Protein 5Y9S (pdb70)

Sequence (1133 aa):
MNNPLEFKWLEDFLSLMELGNFSAAAKARFVTQSAFSRRIQALEVWIGVPLFDRTSYPITLTEHGQKFVPYAENLLNQVKVTKEDFAQASLKTDHTVRIVCLHTLAVNLLPKLFLQSAEALSHLNLSVTPSVLGIDAHFQMLEDHSTDLLFTYNILEDKLEKCVIHSEKVVPVVAPRLLIPYLSYSEHTFLSKVVEPVLLKPVFETTLSESLVKMAIGGAGVAWVPMHVIEEELAQHRLVIAFEEQKEWQIPIDILCYRSTTNHRAAVDQFWQEIDKNPLEFKWLEDFLSLMELGNFSAAAKARFVTQSAFSRRIQALEVWIGVPLFDRTSYPITLTEHGQKFVPYAENLLNQVKVTKEDFAQASLKTDHTVRIVCAVNLLPKLFLQSAEALSHLNLSVTPSVLGIDAHFQMLEDHSTDLLFTYNDKLEKCVIHSEKVVPVVAPRLLEQTIPYLSYSEHTFLSKVVEPVLKTLKPVFETTLSESLVKMAIGGAGVAWVPMHVIEEELAQHRLVIAFEEQKEWQIPIDILCYRSTTNHRAAVDQFWQEIDMNNPLEFKWLEDFLSLMELGNFSAAAKARFVTQSAFSRRIQALEVWIGVPLFDRTSYPITLTEHGQKFVPYAENLLNQVKVTKEDFAQASLKTDHTVRIVCLHTLAVNLLPKLFLQSAEALSHLNLSVTPSVLGIDAHFQMLEDHSTDLLFTYNISAMRPSLSLEDKLEKCVIHSEKVVPVVAPRLLTIPYLSYSEHTFLSKVVEPVLKTLPLTLKPVFETTLSESLVKMAIGGAGVAWVPMHVIEEELAQHRLVIAFEEQKEWQIPIDILCYRSTTNHRAAVDQFWQEIDNPLEFKWLEDFLSLMELGNFSAAAKARFVTQSAFSRRIQALEVWIGVPLFDRTSYPITLTEHGQKFVPYAENLLNQVKVTKEDFAQASLKTDHTVRIVCLHTLAVNLLPKLFLQSAEALSHLNLSVTPSVLGIDAHFQMLEDHSTDLLFTYNISAMRPSLSLEDKLEKCVIHSEKVVPVVAPRLLESLQTIPYLSYSEHTFLSKVVEPVLKTLPLTLKPVFETTLSESLVKMAIGGAGVAWVPMHVIEEELAQHRLVIAFEEQKEWQIPIDILCYRSTTNHRAAVDQFWQEID

B-factor: mean 38.76, std 18.93, range [8.41, 112.82]

Structure (mmCIF, N/CA/C/O backbone):
data_5Y9S
#
_entry.id   5Y9S
#
_cell.length_a   113.669
_cell.length_b   221.895
_cell.length_c   57.875
_cell.angle_alpha   90.00
_cell.angle_beta   90.00
_cell.angle_gamma   90.00
#
_symmetry.space_group_name_H-M   'P 21 21 2'
#
loop_
_entity.id
_entity.type
_entity.pdbx_description
1 polymer VV2_1132
2 non-polymer 'BROMIDE ION'
3 water water
#
loop_
_atom_site.group_PDB
_atom_site.id
_atom_site.type_symbol
_atom_site.label_atom_id
_atom_site.label_alt_id
_atom_site.label_comp_id
_atom_site.label_asym_id
_atom_site.label_entity_id
_atom_site.label_seq_id
_atom_site.pdbx_PDB_ins_code
_atom_site.Cartn_x
_atom_site.Cartn_y
_atom_site.Cartn_z
_atom_site.occupancy
_atom_site.B_iso_or_equiv
_atom_site.auth_seq_id
_atom_site.auth_comp_id
_atom_site.auth_asym_id
_atom_site.auth_atom_id
_atom_site.pdbx_PDB_model_num
ATOM 1 N N . MET A 1 5 ? 26.709 51.666 14.094 1.00 46.39 1 MET A N 1
ATOM 2 C CA . MET A 1 5 ? 28.072 51.569 13.572 1.00 66.09 1 MET A CA 1
ATOM 3 C C . MET A 1 5 ? 28.244 52.421 12.321 1.00 72.61 1 MET A C 1
ATOM 4 O O . MET A 1 5 ? 28.149 51.943 11.188 1.00 70.85 1 MET A O 1
ATOM 9 N N . ASN A 1 6 ? 28.571 53.684 12.564 1.00 68.23 2 ASN A N 1
ATOM 10 C CA . ASN A 1 6 ? 28.429 54.728 11.565 1.00 71.96 2 ASN A CA 1
ATOM 11 C C . ASN A 1 6 ? 29.702 54.986 10.763 1.00 61.87 2 ASN A C 1
ATOM 12 O O . ASN A 1 6 ? 29.653 55.013 9.529 1.00 61.26 2 ASN A O 1
ATOM 17 N N . ASN A 1 7 ? 30.839 55.182 11.440 1.00 59.09 3 ASN A N 1
ATOM 18 C CA . ASN A 1 7 ? 31.993 55.883 10.865 1.00 49.49 3 ASN A CA 1
ATOM 19 C C . ASN A 1 7 ? 33.310 55.180 11.226 1.00 32.29 3 ASN A C 1
ATOM 20 O O . ASN A 1 7 ? 34.141 55.708 11.970 1.00 21.90 3 ASN A O 1
ATOM 25 N N . PRO A 1 8 ? 33.532 53.979 10.709 1.00 25.05 4 PRO A N 1
ATOM 26 C CA . PRO A 1 8 ? 34.711 53.222 11.124 1.00 16.50 4 PRO A CA 1
ATOM 27 C C . PRO A 1 8 ? 35.990 53.786 10.524 1.00 21.81 4 PRO A C 1
ATOM 28 O O . PRO A 1 8 ? 36.011 54.326 9.415 1.00 28.51 4 PRO A O 1
ATOM 32 N N . LEU A 1 9 ? 37.064 53.677 11.289 1.00 11.42 5 LEU A N 1
ATOM 33 C CA . LEU A 1 9 ? 38.390 53.805 10.706 1.00 16.69 5 LEU A CA 1
ATOM 34 C C . LEU A 1 9 ? 38.627 52.649 9.742 1.00 20.55 5 LEU A C 1
ATOM 35 O O . LEU A 1 9 ? 38.329 51.494 10.053 1.00 25.03 5 LEU A O 1
ATOM 40 N N . GLU A 1 10 ? 39.148 52.951 8.566 1.00 13.67 6 GLU A N 1
ATOM 41 C CA . GLU A 1 10 ? 39.439 51.914 7.596 1.00 9.53 6 GLU A CA 1
ATOM 42 C C . GLU A 1 10 ? 40.947 51.765 7.486 1.00 13.99 6 GLU A C 1
ATOM 43 O O . GLU A 1 10 ? 41.655 52.734 7.191 1.00 19.35 6 GLU A O 1
ATOM 49 N N . PHE A 1 11 ? 41.416 50.546 7.752 1.00 17.67 7 PHE A N 1
ATOM 50 C CA . PHE A 1 11 ? 42.834 50.219 7.795 1.00 13.08 7 PHE A CA 1
ATOM 51 C C . PHE A 1 11 ? 43.579 50.777 6.592 1.00 15.45 7 PHE A C 1
ATOM 52 O O . PHE A 1 11 ? 44.671 51.334 6.737 1.00 15.47 7 PHE A O 1
ATOM 60 N N . LYS A 1 12 ? 42.984 50.689 5.401 1.00 10.34 8 LYS A N 1
ATOM 61 C CA . LYS A 1 12 ? 43.716 51.021 4.177 1.00 14.30 8 LYS A CA 1
ATOM 62 C C . LYS A 1 12 ? 44.026 52.512 4.072 1.00 20.81 8 LYS A C 1
ATOM 63 O O . LYS A 1 12 ? 44.919 52.904 3.302 1.00 12.89 8 LYS A O 1
ATOM 69 N N . TRP A 1 13 ? 43.280 53.348 4.798 1.00 17.53 9 TRP A N 1
ATOM 70 C CA . TRP A 1 13 ? 43.571 54.771 4.835 1.00 12.66 9 TRP A CA 1
ATOM 71 C C . TRP A 1 13 ? 44.945 55.025 5.423 1.00 22.86 9 TRP A C 1
ATOM 72 O O . TRP A 1 13 ? 45.606 56.007 5.067 1.00 10.35 9 TRP A O 1
ATOM 83 N N . LEU A 1 14 ? 45.371 54.174 6.358 1.00 9.55 10 LEU A N 1
ATOM 84 C CA . LEU A 1 14 ? 46.683 54.368 6.960 1.00 16.01 10 LEU A CA 1
ATOM 85 C C . LEU A 1 14 ? 47.787 54.215 5.924 1.00 10.18 10 LEU A C 1
ATOM 86 O O . LEU A 1 14 ? 48.739 55.003 5.899 1.00 17.14 10 LEU A O 1
ATOM 91 N N . GLU A 1 15 ? 47.660 53.230 5.041 1.00 10.16 11 GLU A N 1
ATOM 92 C CA . GLU A 1 15 ? 48.639 53.092 3.981 1.00 10.48 11 GLU A CA 1
ATOM 93 C C . GLU A 1 15 ? 48.489 54.202 2.951 1.00 20.27 11 GLU A C 1
ATOM 94 O O . GLU A 1 15 ? 49.491 54.657 2.395 1.00 10.75 11 GLU A O 1
ATOM 100 N N . ASP A 1 16 ? 47.251 54.657 2.686 1.00 10.04 12 ASP A N 1
ATOM 101 C CA . ASP A 1 16 ? 47.068 55.799 1.794 1.00 14.45 12 ASP A CA 1
ATOM 102 C C . ASP A 1 16 ? 47.799 57.027 2.340 1.00 13.21 12 ASP A C 1
ATOM 103 O O . ASP A 1 16 ? 48.469 57.743 1.595 1.00 11.83 12 ASP A O 1
ATOM 108 N N . PHE A 1 17 ? 47.669 57.276 3.647 1.00 10.13 13 PHE A N 1
ATOM 109 C CA . PHE A 1 17 ? 48.355 58.392 4.294 1.00 15.30 13 PHE A CA 1
ATOM 110 C C . PHE A 1 17 ? 49.874 58.307 4.098 1.00 21.39 13 PHE A C 1
ATOM 111 O O . PHE A 1 17 ? 50.500 59.231 3.562 1.00 20.57 13 PHE A O 1
ATOM 119 N N . LEU A 1 18 ? 50.488 57.199 4.530 1.00 11.00 14 LEU A N 1
ATOM 120 C CA . LEU A 1 18 ? 51.944 57.069 4.427 1.00 11.53 14 LEU A CA 1
ATOM 121 C C . LEU A 1 18 ? 52.407 57.196 2.989 1.00 20.05 14 LEU A C 1
ATOM 122 O O . LEU A 1 18 ? 53.490 57.728 2.727 1.00 12.20 14 LEU A O 1
ATOM 127 N N . SER A 1 19 ? 51.585 56.747 2.037 1.00 19.25 15 SER A N 1
ATOM 128 C CA . SER A 1 19 ? 52.019 56.791 0.648 1.00 16.15 15 SER A CA 1
ATOM 129 C C . SER A 1 19 ? 51.952 58.216 0.094 1.00 15.85 15 SER A C 1
ATOM 130 O O . SER A 1 19 ? 52.864 58.650 -0.614 1.00 12.24 15 SER A O 1
ATOM 133 N N . LEU A 1 20 ? 50.876 58.956 0.381 1.00 11.38 16 LEU A N 1
ATOM 134 C CA . LEU A 1 20 ? 50.846 60.354 -0.043 1.00 11.47 16 LEU A CA 1
ATOM 135 C C . LEU A 1 20 ? 51.924 61.157 0.677 1.00 19.46 16 LEU A C 1
ATOM 136 O O . LEU A 1 20 ? 52.483 62.102 0.119 1.00 21.75 16 LEU A O 1
ATOM 141 N N . MET A 1 21 ? 52.174 60.833 1.942 1.00 14.46 17 MET A N 1
ATOM 142 C CA . MET A 1 21 ? 53.237 61.475 2.699 1.00 12.36 17 MET A CA 1
ATOM 143 C C . MET A 1 21 ? 54.571 61.407 1.977 1.00 17.46 17 MET A C 1
ATOM 144 O O . MET A 1 21 ? 55.300 62.392 1.906 1.00 13.20 17 MET A O 1
ATOM 149 N N . GLU A 1 22 ? 54.953 60.228 1.519 1.00 12.95 18 GLU A N 1
ATOM 150 C CA . GLU A 1 22 ? 56.301 60.107 1.009 1.00 15.94 18 GLU A CA 1
ATOM 151 C C . GLU A 1 22 ? 56.422 60.529 -0.437 1.00 23.63 18 GLU A C 1
ATOM 152 O O . GLU A 1 22 ? 57.527 60.910 -0.855 1.00 18.83 18 GLU A O 1
ATOM 158 N 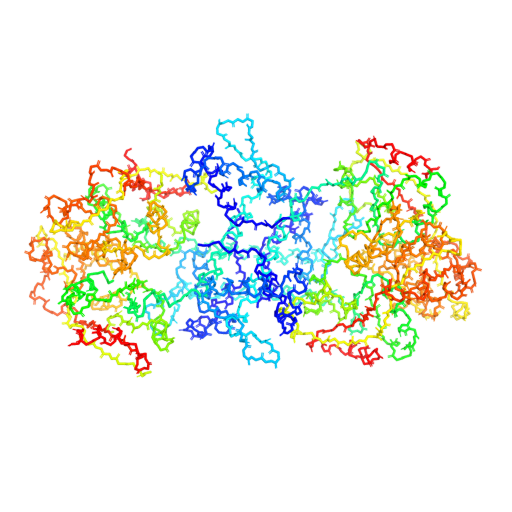N . LEU A 1 23 ? 55.333 60.454 -1.215 1.00 13.43 19 LEU A N 1
ATOM 159 C CA . LEU A 1 23 ? 55.426 60.825 -2.614 1.00 19.03 19 LEU A CA 1
ATOM 160 C C . LEU A 1 23 ? 54.976 62.255 -2.894 1.00 16.12 19 LEU A C 1
ATOM 161 O O . LEU A 1 23 ? 55.376 62.801 -3.930 1.00 14.78 19 LEU A O 1
ATOM 166 N N . GLY A 1 24 ? 54.169 62.850 -2.013 1.00 13.17 20 GLY A N 1
ATOM 167 C CA . GLY A 1 24 ? 53.711 64.232 -2.172 1.00 17.80 20 GLY A CA 1
ATOM 168 C C . GLY A 1 24 ? 53.040 64.552 -3.494 1.00 21.59 20 GLY A C 1
ATOM 169 O O . GLY A 1 24 ? 53.135 65.680 -3.989 1.00 17.23 20 GLY A O 1
ATOM 170 N N . ASN A 1 25 ? 52.338 63.586 -4.072 1.00 26.97 21 ASN A N 1
ATOM 171 C CA . ASN A 1 25 ? 51.666 63.779 -5.355 1.00 21.04 21 ASN A CA 1
ATOM 172 C C . ASN A 1 25 ? 50.467 62.841 -5.392 1.00 16.68 21 ASN A C 1
ATOM 173 O O . ASN A 1 25 ? 50.638 61.630 -5.199 1.00 12.49 21 ASN A O 1
ATOM 178 N N . PHE A 1 26 ? 49.264 63.378 -5.612 1.00 12.08 22 PHE A N 1
ATOM 179 C CA . PHE A 1 26 ? 48.075 62.521 -5.548 1.00 11.62 22 PHE A CA 1
ATOM 180 C C . PHE A 1 26 ? 48.155 61.406 -6.583 1.00 18.10 22 PHE A C 1
ATOM 181 O O . PHE A 1 26 ? 47.957 60.226 -6.265 1.00 15.93 22 PHE A O 1
ATOM 189 N N . SER A 1 27 ? 48.507 61.759 -7.816 1.00 12.23 23 SER A N 1
ATOM 190 C CA . SER A 1 27 ? 48.530 60.781 -8.895 1.00 19.51 23 SER A CA 1
ATOM 191 C C . SER A 1 27 ? 49.516 59.654 -8.617 1.00 18.63 23 SER A C 1
ATOM 192 O O . SER A 1 27 ? 49.221 58.486 -8.886 1.00 22.08 23 SER A O 1
ATOM 195 N N . ALA A 1 28 ? 50.705 59.985 -8.098 1.00 12.97 24 ALA A N 1
ATOM 196 C CA . ALA A 1 28 ? 51.696 58.952 -7.830 1.00 15.98 24 ALA A CA 1
ATOM 197 C C . ALA A 1 28 ? 51.282 58.078 -6.645 1.00 13.43 24 ALA A C 1
ATOM 198 O O . ALA A 1 28 ? 51.419 56.855 -6.703 1.00 16.06 24 ALA A O 1
ATOM 200 N N . ALA A 1 29 ? 50.820 58.692 -5.549 1.00 12.31 25 ALA A N 1
ATOM 201 C CA . ALA A 1 29 ? 50.303 57.920 -4.427 1.00 16.35 25 ALA A CA 1
ATOM 202 C C . ALA A 1 29 ? 49.207 56.960 -4.876 1.00 19.02 25 ALA A C 1
ATOM 203 O O . ALA A 1 29 ? 49.214 55.784 -4.498 1.00 14.50 25 ALA A O 1
ATOM 205 N N . ALA A 1 30 ? 48.267 57.442 -5.706 1.00 21.69 26 ALA A N 1
ATOM 206 C CA . ALA A 1 30 ? 47.209 56.579 -6.226 1.00 16.39 26 ALA A CA 1
ATOM 207 C C . ALA A 1 30 ? 47.780 55.392 -6.991 1.00 11.77 26 ALA A C 1
ATOM 208 O O . ALA A 1 30 ? 47.340 54.261 -6.799 1.00 11.67 26 ALA A O 1
ATOM 210 N N . LYS A 1 31 ? 48.738 55.632 -7.896 1.00 30.15 27 LYS A N 1
ATOM 211 C CA . LYS A 1 31 ? 49.353 54.511 -8.614 1.00 12.63 27 LYS A CA 1
ATOM 212 C C . LYS A 1 31 ? 49.997 53.539 -7.636 1.00 25.59 27 LYS A C 1
ATOM 213 O O . LYS A 1 31 ? 49.862 52.318 -7.780 1.00 20.49 27 LYS A O 1
ATOM 219 N N . ALA A 1 32 ? 50.667 54.063 -6.605 1.00 20.91 28 ALA A N 1
ATOM 220 C CA . ALA A 1 32 ? 51.299 53.179 -5.637 1.00 22.45 28 ALA A CA 1
ATOM 221 C C . ALA A 1 32 ? 50.267 52.380 -4.858 1.00 20.06 28 ALA A C 1
ATOM 222 O O . ALA A 1 32 ? 50.570 51.292 -4.371 1.00 18.86 28 ALA A O 1
ATOM 224 N N . ARG A 1 33 ? 49.046 52.879 -4.752 1.00 13.94 29 ARG A N 1
ATOM 225 C CA . ARG A 1 33 ? 48.024 52.190 -3.993 1.00 21.42 29 ARG A CA 1
ATOM 226 C C . ARG A 1 33 ? 47.077 51.399 -4.906 1.00 18.48 29 ARG A C 1
ATOM 227 O O . ARG A 1 33 ? 46.053 50.908 -4.436 1.00 13.60 29 ARG A O 1
ATOM 235 N N . PHE A 1 34 ? 47.386 51.297 -6.206 1.00 12.77 30 PHE A N 1
ATOM 236 C CA . PHE A 1 34 ? 46.635 50.469 -7.155 1.00 16.57 30 PHE A CA 1
ATOM 237 C C . PHE A 1 34 ? 45.191 50.875 -7.258 1.00 19.54 30 PHE A C 1
ATOM 238 O O . PHE A 1 34 ? 44.347 50.031 -7.557 1.00 19.64 30 PHE A O 1
ATOM 246 N N . VAL A 1 35 ? 44.893 52.143 -6.963 1.00 16.86 31 VAL A N 1
ATOM 247 C CA . VAL A 1 35 ? 43.549 52.678 -7.119 1.00 12.46 31 VAL A CA 1
ATOM 248 C C . VAL A 1 35 ? 43.584 53.817 -8.131 1.00 13.18 31 VAL A C 1
ATOM 249 O O . VAL A 1 35 ? 44.641 54.359 -8.475 1.00 13.43 31 VAL A O 1
ATOM 253 N N . THR A 1 36 ? 42.399 54.164 -8.627 1.00 14.25 32 THR A N 1
ATOM 254 C CA . THR A 1 36 ? 42.274 55.284 -9.548 1.00 14.41 32 THR A CA 1
ATOM 255 C C . THR A 1 36 ? 42.584 56.599 -8.818 1.00 22.22 32 THR A C 1
ATOM 256 O O . THR A 1 36 ? 42.500 56.706 -7.582 1.00 20.45 32 THR A O 1
ATOM 260 N N . GLN A 1 37 ? 42.959 57.600 -9.615 1.00 20.97 33 GLN A N 1
ATOM 261 C CA . GLN A 1 37 ? 43.322 58.922 -9.111 1.00 17.85 33 GLN A CA 1
ATOM 262 C C . GLN A 1 37 ? 42.218 59.515 -8.240 1.00 20.36 33 GLN A C 1
ATOM 263 O O . GLN A 1 37 ? 42.473 59.996 -7.124 1.00 12.21 33 GLN A O 1
ATOM 269 N N . SER A 1 38 ? 40.974 59.484 -8.718 1.00 14.93 34 SER A N 1
ATOM 270 C CA . SER A 1 38 ? 39.915 60.096 -7.909 1.00 16.19 34 SER A CA 1
ATOM 271 C C . SER A 1 38 ? 39.486 59.224 -6.745 1.00 18.00 34 SER A C 1
ATOM 272 O O . SER A 1 38 ? 38.968 59.756 -5.755 1.00 24.17 34 SER A O 1
ATOM 275 N N . ALA A 1 39 ? 39.683 57.906 -6.827 1.00 12.76 35 ALA A N 1
ATOM 276 C CA . ALA A 1 39 ? 39.433 57.064 -5.660 1.00 9.56 35 ALA A CA 1
ATOM 277 C C . ALA A 1 39 ? 40.421 57.387 -4.549 1.00 9.47 35 ALA A C 1
ATOM 278 O O . ALA A 1 39 ? 40.047 57.456 -3.373 1.00 14.78 35 ALA A O 1
ATOM 280 N N . PHE A 1 40 ? 41.690 57.611 -4.907 1.00 9.74 36 PHE A N 1
ATOM 281 C CA . PHE A 1 40 ? 42.688 57.913 -3.883 1.00 22.04 36 PHE A CA 1
ATOM 282 C C . PHE A 1 40 ? 42.389 59.243 -3.202 1.00 9.63 36 PHE A C 1
ATOM 283 O O . PHE A 1 40 ? 42.352 59.336 -1.967 1.00 9.45 36 PHE A O 1
ATOM 291 N N . SER A 1 41 ? 42.133 60.274 -3.996 1.00 14.04 37 SER A N 1
ATOM 292 C CA . SER A 1 41 ? 41.774 61.577 -3.438 1.00 16.03 37 SER A CA 1
ATOM 293 C C . SER A 1 41 ? 40.550 61.482 -2.531 1.00 14.87 37 SER A C 1
ATOM 294 O O . SER A 1 41 ? 40.507 62.106 -1.462 1.00 14.83 37 SER A O 1
ATOM 297 N N . ARG A 1 42 ? 39.552 60.681 -2.928 1.00 15.00 38 ARG A N 1
ATOM 298 C CA . ARG A 1 42 ? 38.376 60.488 -2.081 1.00 9.10 38 ARG A CA 1
ATOM 299 C C . ARG A 1 42 ? 38.732 59.750 -0.798 1.00 8.91 38 ARG A C 1
ATOM 300 O O . ARG A 1 42 ? 38.181 60.038 0.275 1.00 11.69 38 ARG A O 1
ATOM 308 N N . ARG A 1 43 ? 39.625 58.769 -0.878 1.00 8.93 39 ARG A N 1
ATOM 309 C CA . ARG A 1 43 ? 39.962 58.043 0.347 1.00 9.96 39 ARG A CA 1
ATOM 310 C C . ARG A 1 43 ? 40.728 58.948 1.313 1.00 13.47 39 ARG A C 1
ATOM 311 O O . ARG A 1 43 ? 40.481 58.939 2.529 1.00 8.80 39 ARG A O 1
ATOM 319 N N . ILE A 1 44 ? 41.617 59.783 0.773 1.00 9.10 40 ILE A N 1
ATOM 320 C CA . ILE A 1 44 ? 42.363 60.706 1.626 1.00 9.24 40 ILE A CA 1
ATOM 321 C C . ILE A 1 44 ? 41.402 61.651 2.341 1.00 12.22 40 ILE A C 1
ATOM 322 O O . ILE A 1 44 ? 41.481 61.840 3.559 1.00 15.83 40 ILE A O 1
ATOM 327 N N . GLN A 1 45 ? 40.427 62.194 1.615 1.00 9.15 41 GLN A N 1
ATOM 328 C CA . GLN A 1 45 ? 39.417 63.008 2.285 1.00 16.98 41 GLN A CA 1
ATOM 329 C C . GLN A 1 45 ? 38.695 62.222 3.377 1.00 14.85 41 GLN A C 1
ATOM 330 O O . GLN A 1 45 ? 38.374 62.770 4.446 1.00 9.04 41 GLN A O 1
ATOM 336 N N . ALA A 1 46 ? 38.367 60.951 3.115 1.00 8.80 42 ALA A N 1
ATOM 337 C CA . ALA A 1 46 ? 37.653 60.210 4.157 1.00 18.60 42 ALA A CA 1
ATOM 338 C C . ALA A 1 46 ? 38.492 60.129 5.424 1.00 8.75 42 ALA A C 1
ATOM 339 O O . ALA A 1 46 ? 37.958 60.234 6.531 1.00 18.15 42 ALA A O 1
ATOM 341 N N . LEU A 1 47 ? 39.823 59.986 5.286 1.00 8.83 43 LEU A N 1
ATOM 342 C CA . LEU A 1 47 ? 40.670 59.927 6.477 1.00 8.96 43 LEU A CA 1
ATOM 343 C C . LEU A 1 47 ? 40.668 61.265 7.217 1.00 14.60 43 LEU A C 1
ATOM 344 O O . LEU A 1 47 ? 40.518 61.300 8.445 1.00 11.56 43 LEU A O 1
ATOM 349 N N . GLU A 1 48 ? 40.775 62.381 6.475 1.00 9.24 44 GLU A N 1
ATOM 350 C CA . GLU A 1 48 ? 40.764 63.712 7.090 1.00 17.06 44 GLU A CA 1
ATOM 351 C C . GLU A 1 48 ? 39.420 64.015 7.752 1.00 9.47 44 GLU A C 1
ATOM 352 O O . GLU A 1 48 ? 39.383 64.486 8.902 1.00 13.48 44 GLU A O 1
ATOM 358 N N . VAL A 1 49 ? 38.305 63.709 7.077 1.00 15.98 45 VAL A N 1
ATOM 359 C CA . VAL A 1 49 ? 36.985 63.833 7.720 1.00 9.54 45 VAL A CA 1
ATOM 360 C C . VAL A 1 49 ? 36.944 63.031 9.017 1.00 12.12 45 VAL A C 1
ATOM 361 O O . VAL A 1 49 ? 36.472 63.511 10.045 1.00 13.90 45 VAL A O 1
ATOM 365 N N . TRP A 1 50 ? 37.399 61.769 8.975 1.00 15.52 46 TRP A N 1
ATOM 366 C CA . TRP A 1 50 ? 37.321 60.902 10.159 1.00 9.52 46 TRP A CA 1
ATOM 367 C C . TRP A 1 50 ? 38.123 61.477 11.316 1.00 20.82 46 TRP A C 1
ATOM 368 O O . TRP A 1 50 ? 37.651 61.522 12.462 1.00 23.60 46 TRP A O 1
ATOM 379 N N . ILE A 1 51 ? 39.361 61.893 11.040 1.00 13.24 47 ILE A N 1
ATOM 380 C CA . ILE A 1 51 ? 40.179 62.423 12.119 1.00 15.58 47 ILE A CA 1
ATOM 381 C C . ILE A 1 51 ? 39.702 63.810 12.541 1.00 19.02 47 ILE A C 1
ATOM 382 O O . ILE A 1 51 ? 39.815 64.182 13.713 1.00 13.95 47 ILE A O 1
ATOM 387 N N . GLY A 1 52 ? 39.147 64.590 11.627 1.00 16.55 48 GLY A N 1
ATOM 388 C CA . GLY A 1 52 ? 38.561 65.854 12.003 1.00 10.94 48 GLY A CA 1
ATOM 389 C C . GLY A 1 52 ? 39.343 67.081 11.578 1.00 15.42 48 GLY A C 1
ATOM 390 O O . GLY A 1 52 ? 38.837 68.188 11.746 1.00 20.98 48 GLY A O 1
ATOM 391 N N . VAL A 1 53 ? 40.552 66.934 11.048 1.00 16.13 49 VAL A N 1
ATOM 392 C CA . VAL A 1 53 ? 41.389 68.077 10.662 1.00 14.05 49 VAL A CA 1
ATOM 393 C C . VAL A 1 53 ? 42.205 67.709 9.424 1.00 13.50 49 VAL A C 1
ATOM 394 O O . VAL A 1 53 ? 42.393 66.522 9.131 1.00 20.98 49 VAL A O 1
ATOM 398 N N . PRO A 1 54 ? 42.681 68.678 8.648 1.00 18.18 50 PRO A N 1
ATOM 399 C CA . PRO A 1 54 ? 43.463 68.336 7.453 1.00 12.78 50 PRO A CA 1
ATOM 400 C C . PRO A 1 54 ? 44.836 67.822 7.848 1.00 15.48 50 PRO A C 1
ATOM 401 O O . PRO A 1 54 ? 45.500 68.389 8.713 1.00 15.05 50 PRO A O 1
ATOM 405 N N . LEU A 1 55 ? 45.246 66.729 7.224 1.00 10.63 51 LEU A N 1
ATOM 406 C CA . LEU A 1 55 ? 46.578 66.184 7.434 1.00 10.81 51 LEU A CA 1
ATOM 407 C C . LEU A 1 55 ? 47.574 66.637 6.373 1.00 11.64 51 LEU A C 1
ATOM 408 O O . LEU A 1 55 ? 48.787 66.533 6.598 1.00 21.13 51 LEU A O 1
ATOM 413 N N . PHE A 1 56 ? 47.093 67.140 5.230 1.00 10.99 52 PHE A N 1
ATOM 414 C CA . PHE A 1 56 ? 47.949 67.543 4.133 1.00 11.25 52 PHE A CA 1
ATOM 415 C C . PHE A 1 56 ? 47.725 69.011 3.797 1.00 11.49 52 PHE A C 1
ATOM 416 O O . PHE A 1 56 ? 46.594 69.503 3.809 1.00 11.83 52 PHE A O 1
ATOM 424 N N . ASP A 1 57 ? 48.818 69.715 3.543 1.00 17.84 53 ASP A N 1
ATOM 425 C CA . ASP A 1 57 ? 48.740 71.139 3.240 1.00 18.47 53 ASP A CA 1
ATOM 426 C C . ASP A 1 57 ? 48.405 71.287 1.768 1.00 19.16 53 ASP A C 1
ATOM 427 O O . ASP A 1 57 ? 49.226 70.941 0.913 1.00 18.30 53 ASP A O 1
ATOM 432 N N . ARG A 1 58 ? 47.215 71.829 1.469 1.00 19.43 54 ARG A N 1
ATOM 433 C CA . ARG A 1 58 ? 46.742 71.826 0.086 1.00 22.26 54 ARG A CA 1
ATOM 434 C C . ARG A 1 58 ? 47.321 72.966 -0.745 1.00 22.14 54 ARG A C 1
ATOM 435 O O . ARG A 1 58 ? 47.283 72.895 -1.977 1.00 20.25 54 ARG A O 1
ATOM 443 N N . THR A 1 59 ? 47.882 73.999 -0.116 1.00 16.77 55 THR A N 1
ATOM 444 C CA . THR A 1 59 ? 48.509 75.070 -0.888 1.00 18.70 55 THR A CA 1
ATOM 445 C C . THR A 1 59 ? 49.916 74.730 -1.356 1.00 27.40 55 THR A C 1
ATOM 446 O O . THR A 1 59 ? 50.538 75.555 -2.030 1.00 32.55 55 THR A O 1
ATOM 450 N N . SER A 1 60 ? 50.456 73.574 -0.993 1.00 27.51 56 SER A N 1
ATOM 451 C CA . SER A 1 60 ? 51.865 73.309 -1.227 1.00 30.53 56 SER A CA 1
ATOM 452 C C . SER A 1 60 ? 52.075 72.394 -2.432 1.00 22.78 56 SER A C 1
ATOM 453 O O . SER A 1 60 ? 51.261 71.515 -2.727 1.00 13.67 56 SER A O 1
ATOM 456 N N . TYR A 1 61 ? 53.188 72.613 -3.129 1.00 14.51 57 TYR A N 1
ATOM 457 C CA . TYR A 1 61 ? 53.604 71.754 -4.234 1.00 23.04 57 TYR A CA 1
ATOM 458 C C . TYR A 1 61 ? 55.083 71.456 -4.048 1.00 19.93 57 TYR A C 1
ATOM 459 O O . TYR A 1 61 ? 55.909 72.389 -4.111 1.00 24.35 57 TYR A O 1
ATOM 468 N N . PRO A 1 62 ? 55.480 70.198 -3.822 1.00 22.98 58 PRO A N 1
ATOM 469 C CA . PRO A 1 62 ? 54.666 68.986 -3.680 1.00 19.59 58 PRO A CA 1
ATOM 470 C C . PRO A 1 62 ? 53.822 69.070 -2.416 1.00 14.74 58 PRO A C 1
ATOM 471 O O . PRO A 1 62 ? 54.064 69.971 -1.610 1.00 15.17 58 PRO A O 1
ATOM 475 N N . ILE A 1 63 ? 52.826 68.205 -2.251 1.00 13.34 59 ILE A N 1
ATOM 476 C CA . ILE A 1 63 ? 52.035 68.262 -1.029 1.00 16.28 59 ILE A CA 1
ATOM 477 C C . ILE A 1 63 ? 52.898 67.848 0.148 1.00 13.04 59 ILE A C 1
ATOM 478 O O . ILE A 1 63 ? 53.667 66.883 0.070 1.00 14.61 59 ILE A O 1
ATOM 483 N N . THR A 1 64 ? 52.746 68.563 1.250 1.00 19.38 60 THR A N 1
ATOM 484 C CA . THR A 1 64 ? 53.435 68.280 2.494 1.00 21.69 60 THR A CA 1
ATOM 485 C C . THR A 1 64 ? 52.406 68.224 3.617 1.00 16.26 60 THR A C 1
ATOM 486 O O . THR A 1 64 ? 51.235 68.592 3.456 1.00 17.62 60 THR A O 1
ATOM 490 N N . LEU A 1 65 ? 52.872 67.776 4.770 1.00 16.47 61 LEU A N 1
ATOM 491 C CA . LEU A 1 65 ? 52.016 67.557 5.918 1.00 20.92 61 LEU A CA 1
ATOM 492 C C . LEU A 1 65 ? 51.715 68.854 6.647 1.00 19.36 61 LEU A C 1
ATOM 493 O O . LEU A 1 65 ? 52.586 69.705 6.817 1.00 22.42 61 LEU A O 1
ATOM 498 N N . THR A 1 66 ? 50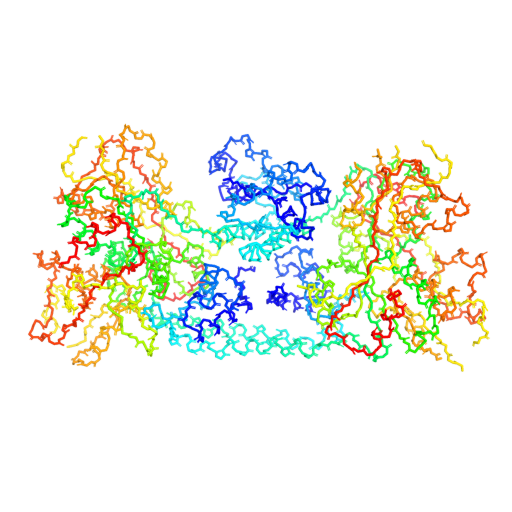.490 68.968 7.132 1.00 18.52 62 THR A N 1
ATOM 499 C CA . THR A 1 66 ? 50.213 69.950 8.151 1.00 19.07 62 THR A CA 1
ATOM 500 C C . THR A 1 66 ? 50.879 69.527 9.457 1.00 28.19 62 THR A C 1
ATOM 501 O O . THR A 1 66 ? 51.427 68.422 9.581 1.00 25.55 62 THR A O 1
ATOM 505 N N . GLU A 1 67 ? 50.829 70.430 10.442 1.00 26.92 63 GLU A N 1
ATOM 506 C CA . GLU A 1 67 ? 51.235 70.075 11.802 1.00 36.22 63 GLU A CA 1
ATOM 507 C C . GLU A 1 67 ? 50.398 68.916 12.337 1.00 26.88 63 GLU A C 1
ATOM 508 O O . GLU A 1 67 ? 50.907 68.043 13.049 1.00 13.31 63 GLU A O 1
ATOM 514 N N . HIS A 1 68 ? 49.109 68.889 12.014 1.00 12.50 64 HIS A N 1
ATOM 515 C CA . HIS A 1 68 ? 48.326 67.724 12.405 1.00 15.18 64 HIS A CA 1
ATOM 516 C C . HIS A 1 68 ? 48.790 66.489 11.650 1.00 11.89 64 HIS A C 1
ATOM 517 O O . HIS A 1 68 ? 48.824 65.392 12.211 1.00 20.05 64 HIS A O 1
ATOM 524 N N . GLY A 1 69 ? 49.174 66.657 10.380 1.00 16.29 65 GLY A N 1
ATOM 525 C CA . GLY A 1 69 ? 49.664 65.524 9.612 1.00 11.69 65 GLY A CA 1
ATOM 526 C C . GLY A 1 69 ? 50.938 64.965 10.201 1.00 21.93 65 GLY A C 1
ATOM 527 O O . GLY A 1 69 ? 51.082 63.746 10.343 1.00 16.48 65 GLY A O 1
ATOM 528 N N . GLN A 1 70 ? 51.870 65.857 10.567 1.00 14.76 66 GLN A N 1
ATOM 529 C CA . GLN A 1 70 ? 53.110 65.446 11.218 1.00 26.36 66 GLN A CA 1
ATOM 530 C C . GLN A 1 70 ? 52.809 64.685 12.505 1.00 25.08 66 GLN A C 1
ATOM 531 O O . GLN A 1 70 ? 53.383 63.626 12.767 1.00 20.75 66 GLN A O 1
ATOM 537 N N . LYS A 1 71 ? 51.912 65.231 13.327 1.00 19.48 67 LYS A N 1
ATOM 538 C CA . LYS A 1 71 ? 51.534 64.583 14.580 1.00 13.45 67 LYS A CA 1
ATOM 539 C C . LYS A 1 71 ? 50.962 63.191 14.340 1.00 20.47 67 LYS A C 1
ATOM 540 O O . LYS A 1 71 ? 51.191 62.270 15.130 1.00 19.02 67 LYS A O 1
ATOM 546 N N . PHE A 1 72 ? 50.221 63.019 13.246 1.00 14.20 68 PHE A N 1
ATOM 547 C CA . PHE A 1 72 ? 49.476 61.792 13.016 1.00 15.47 68 PHE A CA 1
ATOM 548 C C . PHE A 1 72 ? 50.375 60.634 12.609 1.00 11.78 68 PHE A C 1
ATOM 549 O O . PHE A 1 72 ? 49.948 59.477 12.671 1.00 21.08 68 PHE A O 1
ATOM 557 N N . VAL A 1 73 ? 51.617 60.922 12.230 1.00 20.49 69 VAL A N 1
ATOM 558 C CA . VAL A 1 73 ? 52.470 59.880 11.659 1.00 20.25 69 VAL A CA 1
ATOM 559 C C . VAL A 1 73 ? 52.718 58.717 12.614 1.00 14.35 69 VAL A C 1
ATOM 560 O O . VAL A 1 73 ? 52.446 57.558 12.223 1.00 13.26 69 VAL A O 1
ATOM 564 N N . PRO A 1 74 ? 53.217 58.900 13.842 1.00 14.28 70 PRO A N 1
ATOM 565 C CA . PRO A 1 74 ? 53.315 57.746 14.762 1.00 13.09 70 PRO A CA 1
ATOM 566 C C . PRO A 1 74 ? 51.986 57.007 14.981 1.00 14.91 70 PRO A C 1
ATOM 567 O O . PRO A 1 74 ? 52.007 55.775 15.108 1.00 18.56 70 PRO A O 1
ATOM 571 N N . TYR A 1 75 ? 50.837 57.707 15.036 1.00 15.82 71 TYR A N 1
ATOM 572 C CA . TYR A 1 75 ? 49.567 57.003 15.237 1.00 11.88 71 TYR A CA 1
ATOM 573 C C . TYR A 1 75 ? 49.322 55.998 14.133 1.00 15.85 71 TYR A C 1
ATOM 574 O O . TYR A 1 75 ? 48.896 54.864 14.389 1.00 17.51 71 TYR A O 1
ATOM 583 N N . ALA A 1 76 ? 49.591 56.391 12.897 1.00 19.55 72 ALA A N 1
ATOM 584 C CA . ALA A 1 76 ? 49.341 55.489 11.786 1.00 11.70 72 ALA A CA 1
ATOM 585 C C . ALA A 1 76 ? 50.327 54.325 11.785 1.00 16.11 72 ALA A C 1
ATOM 586 O O . ALA A 1 76 ? 49.928 53.166 11.605 1.00 16.22 72 ALA A O 1
ATOM 588 N N . GLU A 1 77 ? 51.622 54.618 11.963 1.00 11.96 73 GLU A N 1
ATOM 589 C CA . GLU A 1 77 ? 52.639 53.565 11.986 1.00 19.35 73 GLU A CA 1
ATOM 590 C C . GLU A 1 77 ? 52.318 52.523 13.047 1.00 18.36 73 GLU A C 1
ATOM 591 O O . GLU A 1 77 ? 52.390 51.312 12.801 1.00 24.58 73 GLU A O 1
ATOM 597 N N . ASN A 1 78 ? 51.995 52.986 14.253 1.00 16.26 74 ASN A N 1
ATOM 598 C CA . ASN A 1 78 ? 51.803 52.068 15.368 1.00 19.46 74 ASN A CA 1
ATOM 599 C C . ASN A 1 78 ? 50.564 51.213 15.167 1.00 19.82 74 ASN A C 1
ATOM 600 O O . ASN A 1 78 ? 50.582 50.013 15.463 1.00 18.56 74 ASN A O 1
ATOM 605 N N . LEU A 1 79 ? 49.503 51.791 14.605 1.00 20.92 75 LEU A N 1
ATOM 606 C CA . LEU A 1 79 ? 48.353 50.976 14.231 1.00 24.96 75 LEU A CA 1
ATOM 607 C C . LEU A 1 79 ? 48.760 49.882 13.250 1.00 22.88 75 LEU A C 1
ATOM 608 O O . LEU A 1 79 ? 48.549 48.693 13.509 1.00 22.72 75 LEU A O 1
ATOM 613 N N . LEU A 1 80 ? 49.342 50.270 12.112 1.00 16.41 76 LEU A N 1
ATOM 614 C CA . LEU A 1 80 ? 49.746 49.287 11.109 1.00 21.12 76 LEU A CA 1
ATOM 615 C C . LEU A 1 80 ? 50.668 48.240 11.710 1.00 23.38 76 LEU A C 1
ATOM 616 O O . LEU A 1 80 ? 50.519 47.039 11.446 1.00 18.41 76 LEU A O 1
ATOM 621 N N . ASN A 1 81 ? 51.627 48.682 12.534 1.00 16.26 77 ASN A N 1
ATOM 622 C CA . ASN A 1 81 ? 52.550 47.740 13.159 1.00 19.79 77 ASN A CA 1
ATOM 623 C C . ASN A 1 81 ? 51.800 46.732 14.028 1.00 26.49 77 ASN A C 1
ATOM 624 O O . ASN A 1 81 ? 52.078 45.527 13.973 1.00 28.10 77 ASN A O 1
ATOM 629 N N . GLN A 1 82 ? 50.820 47.205 14.806 1.00 19.09 78 GLN A N 1
ATOM 630 C CA . GLN A 1 82 ? 50.062 46.322 15.692 1.00 23.22 78 GLN A CA 1
ATOM 631 C C . GLN A 1 82 ? 49.241 45.311 14.903 1.00 23.45 78 GLN A C 1
ATOM 632 O O . GLN A 1 82 ? 49.162 44.137 15.281 1.00 18.48 78 GLN A O 1
ATOM 638 N N . VAL A 1 83 ? 48.574 45.755 13.842 1.00 17.66 79 VAL A N 1
ATOM 639 C CA . VAL A 1 83 ? 47.851 44.815 12.994 1.00 14.67 79 VAL A CA 1
ATOM 640 C C . VAL A 1 83 ? 48.799 43.735 12.481 1.00 22.37 79 VAL A C 1
ATOM 641 O O . VAL A 1 83 ? 48.471 42.538 12.503 1.00 25.65 79 VAL A O 1
ATOM 645 N N . LYS A 1 84 ? 50.015 44.127 12.078 1.00 19.74 80 LYS A N 1
ATOM 646 C CA . LYS A 1 84 ? 50.959 43.151 11.542 1.00 19.72 80 LYS A CA 1
ATOM 647 C C . LYS A 1 84 ? 51.386 42.159 12.618 1.00 22.14 80 LYS A C 1
ATOM 648 O O . LYS A 1 84 ? 51.446 40.951 12.360 1.00 29.11 80 LYS A O 1
ATOM 654 N N . VAL A 1 85 ? 51.656 42.652 13.835 1.00 14.56 81 VAL A N 1
ATOM 655 C CA . VAL A 1 85 ? 52.069 41.778 14.927 1.00 24.61 81 VAL A CA 1
ATOM 656 C C . VAL A 1 85 ? 50.962 40.789 15.256 1.00 27.78 81 VAL A C 1
ATOM 657 O O . VAL A 1 85 ? 51.219 39.609 15.529 1.00 29.53 81 VAL A O 1
ATOM 661 N N . THR A 1 86 ? 49.715 41.267 15.264 1.00 17.28 82 THR A N 1
ATOM 662 C CA . THR A 1 86 ? 48.576 40.395 15.498 1.00 19.62 82 THR A CA 1
ATOM 663 C C . THR A 1 86 ? 48.576 39.232 14.517 1.00 21.35 82 THR A C 1
ATOM 664 O O . THR A 1 86 ? 48.529 38.064 14.917 1.00 21.18 82 THR A O 1
ATOM 668 N N . LYS A 1 87 ? 48.679 39.538 13.224 1.00 18.95 83 LYS A N 1
ATOM 669 C CA . LYS A 1 87 ? 48.712 38.492 12.212 1.00 15.99 83 LYS A CA 1
ATOM 670 C C . LYS A 1 87 ? 49.894 37.559 12.428 1.00 21.29 83 LYS A C 1
ATOM 671 O O . LYS A 1 87 ? 49.743 36.332 12.372 1.00 19.39 83 LYS A O 1
ATOM 677 N N . GLU A 1 88 ? 51.066 38.115 12.745 1.00 14.50 84 GLU A N 1
ATOM 678 C CA . GLU A 1 88 ? 52.245 37.275 12.938 1.00 26.97 84 GLU A CA 1
ATOM 679 C C . GLU A 1 88 ? 52.070 36.340 14.130 1.00 17.61 84 GLU A C 1
ATOM 680 O O . GLU A 1 88 ? 52.267 35.132 14.007 1.00 25.90 84 GLU A O 1
ATOM 686 N N . ASP A 1 89 ? 51.680 36.885 15.290 1.00 24.29 85 ASP A N 1
ATOM 687 C CA . ASP A 1 89 ? 51.526 36.072 16.498 1.00 27.45 85 ASP A CA 1
ATOM 688 C C . ASP A 1 89 ? 50.488 34.952 16.335 1.00 26.40 85 ASP A C 1
ATOM 689 O O . ASP A 1 89 ? 50.493 34.004 17.127 1.00 21.35 85 ASP A O 1
ATOM 694 N N . PHE A 1 90 ? 49.618 35.012 15.328 1.00 17.62 86 PHE A N 1
ATOM 695 C CA . PHE A 1 90 ? 48.635 33.953 15.147 1.00 27.14 86 PHE A CA 1
ATOM 696 C C . PHE A 1 90 ? 48.900 33.059 13.940 1.00 26.38 86 PHE A C 1
ATOM 697 O O . PHE A 1 90 ? 48.176 32.080 13.748 1.00 18.12 86 PHE A O 1
ATOM 705 N N . ALA A 1 91 ? 49.935 33.331 13.151 1.00 26.13 87 ALA A N 1
ATOM 706 C CA . ALA A 1 91 ? 50.167 32.538 11.951 1.00 28.82 87 ALA A CA 1
ATOM 707 C C . ALA A 1 91 ? 50.365 31.078 12.317 1.00 25.07 87 ALA A C 1
ATOM 708 O O . ALA A 1 91 ? 51.077 30.748 13.270 1.00 21.66 87 ALA A O 1
ATOM 710 N N . GLN A 1 92 ? 49.699 30.197 11.580 1.00 27.94 88 GLN A N 1
ATOM 711 C CA . GLN A 1 92 ? 49.822 28.767 11.812 1.00 36.41 88 GLN A CA 1
ATOM 712 C C . GLN A 1 92 ? 49.378 28.384 13.220 1.00 37.74 88 GLN A C 1
ATOM 713 O O . GLN A 1 92 ? 49.772 27.336 13.735 1.00 37.11 88 GLN A O 1
ATOM 719 N N . ALA A 1 93 ? 48.555 29.221 13.857 1.00 35.84 89 ALA A N 1
ATOM 720 C CA . ALA A 1 93 ? 47.984 28.843 15.139 1.00 23.25 89 ALA A CA 1
ATOM 721 C C . ALA A 1 93 ? 47.189 27.560 15.039 1.00 28.89 89 ALA A C 1
ATOM 722 O O . ALA A 1 93 ? 47.028 26.863 16.045 1.00 30.62 89 ALA A O 1
ATOM 724 N N . SER A 1 94 ? 46.640 27.253 13.858 1.00 23.01 90 SER A N 1
ATOM 725 C CA . SER A 1 94 ? 45.870 26.020 13.706 1.00 33.73 90 SER A CA 1
ATOM 726 C C . SER A 1 94 ? 46.757 24.793 13.603 1.00 45.21 90 SER A C 1
ATOM 727 O O . SER A 1 94 ? 46.298 23.683 13.910 1.00 54.94 90 SER A O 1
ATOM 730 N N . LEU A 1 95 ? 48.020 24.971 13.214 1.00 40.41 91 LEU A N 1
ATOM 731 C CA . LEU A 1 95 ? 48.903 23.845 12.931 1.00 34.31 91 LEU A CA 1
ATOM 732 C C . LEU A 1 95 ? 49.369 23.226 14.241 1.00 34.15 91 LEU A C 1
ATOM 733 O O . LEU A 1 95 ? 50.209 23.795 14.941 1.00 39.43 91 LEU A O 1
ATOM 738 N N . LYS A 1 96 ? 48.827 22.050 14.561 1.00 45.34 92 LYS A N 1
ATOM 739 C CA . LYS A 1 96 ? 49.152 21.367 15.809 1.00 51.56 92 LYS A CA 1
ATOM 740 C C . LYS A 1 96 ? 50.551 20.765 15.751 1.00 48.05 92 LYS A C 1
ATOM 741 O O . LYS A 1 96 ? 51.439 21.148 16.521 1.00 55.38 92 LYS A O 1
ATOM 747 N N . THR A 1 97 ? 50.763 19.810 14.853 1.00 42.69 93 THR A N 1
ATOM 748 C CA . THR A 1 97 ? 52.051 19.155 14.669 1.00 39.94 93 THR A CA 1
ATOM 749 C C . THR A 1 97 ? 52.644 19.546 13.327 1.00 38.79 93 THR A C 1
ATOM 750 O O . THR A 1 97 ? 51.976 20.105 12.459 1.00 39.33 93 THR A O 1
ATOM 754 N N . ASP A 1 98 ? 53.906 19.211 13.126 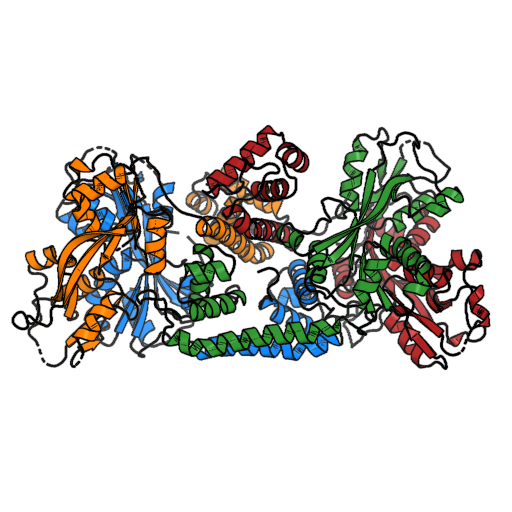1.00 38.70 94 ASP A N 1
ATOM 755 C CA . ASP A 1 98 ? 54.427 19.576 11.824 1.00 47.52 94 ASP A CA 1
ATOM 756 C C . ASP A 1 98 ? 54.201 18.508 10.764 1.00 40.11 94 ASP A C 1
ATOM 757 O O . ASP A 1 98 ? 54.388 18.788 9.575 1.00 44.94 94 ASP A O 1
ATOM 762 N N . HIS A 1 99 ? 53.776 17.309 11.153 1.00 33.75 95 HIS A N 1
ATOM 763 C CA . HIS A 1 99 ? 53.341 16.313 10.187 1.00 43.04 95 HIS A CA 1
ATOM 764 C C . HIS A 1 99 ? 51.834 16.365 9.939 1.00 47.01 95 HIS A C 1
ATOM 765 O O . HIS A 1 99 ? 51.227 15.340 9.596 1.00 52.25 95 HIS A O 1
ATOM 772 N N . THR A 1 100 ? 51.213 17.536 10.083 1.00 38.86 96 THR A N 1
ATOM 773 C CA . THR A 1 100 ? 49.772 17.678 9.914 1.00 39.70 96 THR A CA 1
ATOM 774 C C . THR A 1 100 ? 49.475 18.442 8.629 1.00 34.20 96 THR A C 1
ATOM 775 O O . THR A 1 100 ? 50.021 19.525 8.399 1.00 33.43 96 THR A O 1
ATOM 779 N N . VAL A 1 101 ? 48.617 17.875 7.790 1.00 28.92 97 VAL A N 1
ATOM 780 C CA . VAL A 1 101 ? 48.126 18.562 6.606 1.00 29.66 97 VAL A CA 1
ATOM 781 C C . VAL A 1 101 ? 46.690 18.989 6.878 1.00 39.16 97 VAL A C 1
ATOM 782 O O . VAL A 1 101 ? 45.792 18.149 7.031 1.00 38.78 97 VAL A O 1
ATOM 786 N N . ARG A 1 102 ? 46.480 20.300 6.925 1.00 38.68 98 ARG A N 1
ATOM 787 C CA . ARG A 1 102 ? 45.164 20.883 7.138 1.00 25.39 98 ARG A CA 1
ATOM 788 C C . ARG A 1 102 ? 44.417 20.979 5.815 1.00 25.19 98 ARG A C 1
ATOM 789 O O . ARG A 1 102 ? 44.869 21.655 4.883 1.00 31.85 98 ARG A O 1
ATOM 797 N N . ILE A 1 103 ? 43.263 20.334 5.739 1.00 21.10 99 ILE A N 1
ATOM 798 C CA . ILE A 1 103 ? 42.499 20.249 4.501 1.00 26.44 99 ILE A CA 1
ATOM 799 C C . ILE A 1 103 ? 41.126 20.870 4.711 1.00 32.68 99 ILE A C 1
ATOM 800 O O . ILE A 1 103 ? 40.506 20.705 5.766 1.00 32.28 99 ILE A O 1
ATOM 805 N N . VAL A 1 104 ? 40.676 21.616 3.709 1.00 33.08 100 VAL A N 1
ATOM 806 C CA . VAL A 1 104 ? 39.322 22.147 3.639 1.00 32.53 100 VAL A CA 1
ATOM 807 C C . VAL A 1 104 ? 38.702 21.618 2.359 1.00 34.34 100 VAL A C 1
ATOM 808 O O . VAL A 1 104 ? 39.381 21.515 1.329 1.00 36.93 100 VAL A O 1
ATOM 812 N N . CYS A 1 105 ? 37.429 21.250 2.431 1.00 28.40 101 CYS A N 1
ATOM 813 C CA . CYS A 1 105 ? 36.703 20.804 1.251 1.00 31.63 101 CYS A CA 1
ATOM 814 C C . CYS A 1 105 ? 35.213 20.982 1.514 1.00 34.75 101 CYS A C 1
ATOM 815 O O . CYS A 1 105 ? 34.797 21.404 2.596 1.00 40.85 101 CYS A O 1
ATOM 818 N N . LEU A 1 106 ? 34.408 20.666 0.509 1.00 38.41 102 LEU A N 1
ATOM 819 C CA . LEU A 1 106 ? 32.967 20.614 0.695 1.00 50.68 102 LEU A CA 1
ATOM 820 C C . LEU A 1 106 ? 32.575 19.298 1.358 1.00 57.36 102 LEU A C 1
ATOM 821 O O . LEU A 1 106 ? 33.275 18.286 1.233 1.00 56.96 102 LEU A O 1
ATOM 826 N N . HIS A 1 107 ? 31.436 19.320 2.065 1.00 54.43 103 HIS A N 1
ATOM 827 C CA . HIS A 1 107 ? 30.956 18.115 2.739 1.00 51.36 103 HIS A CA 1
ATOM 828 C C . HIS A 1 107 ? 30.878 16.935 1.780 1.00 54.01 103 HIS A C 1
ATOM 829 O O . HIS A 1 107 ? 31.349 15.830 2.088 1.00 50.99 103 HIS A O 1
ATOM 836 N N . THR A 1 108 ? 30.308 17.166 0.598 1.00 63.09 104 THR A N 1
ATOM 837 C CA . THR A 1 108 ? 30.182 16.125 -0.416 1.00 62.89 104 THR A CA 1
ATOM 838 C C . THR A 1 108 ? 31.511 15.405 -0.660 1.00 66.17 104 THR A C 1
ATOM 839 O O . THR A 1 108 ? 31.544 14.182 -0.853 1.00 58.74 104 THR A O 1
ATOM 843 N N . LEU A 1 109 ? 32.620 16.148 -0.632 1.00 64.04 105 LEU A N 1
ATOM 844 C CA . LEU A 1 109 ? 33.929 15.585 -0.937 1.00 53.76 105 LEU A CA 1
ATOM 845 C C . LEU A 1 109 ? 34.609 14.976 0.277 1.00 48.77 105 LEU A C 1
ATOM 846 O O . LEU A 1 109 ? 35.441 14.074 0.116 1.00 50.74 105 LEU A O 1
ATOM 851 N N . ALA A 1 110 ? 34.262 15.440 1.480 1.00 44.92 106 ALA A N 1
ATOM 852 C CA . ALA A 1 110 ? 34.911 14.959 2.691 1.00 46.20 106 ALA A CA 1
ATOM 853 C C . ALA A 1 110 ? 34.568 13.511 3.007 1.00 46.41 106 ALA A C 1
ATOM 854 O O . ALA A 1 110 ? 35.306 12.877 3.765 1.00 45.27 106 ALA A O 1
ATOM 856 N N . VAL A 1 111 ? 33.464 12.982 2.472 1.00 50.67 107 VAL A N 1
ATOM 857 C CA . VAL A 1 111 ? 33.093 11.595 2.704 1.00 47.14 107 VAL A CA 1
ATOM 858 C C . VAL A 1 111 ? 33.231 10.735 1.452 1.00 52.13 107 VAL A C 1
ATOM 859 O O . VAL A 1 111 ? 33.569 9.553 1.566 1.00 58.20 107 VAL A O 1
ATOM 863 N N . ASN A 1 112 ? 33.025 11.296 0.267 1.00 48.69 108 ASN A N 1
ATOM 864 C CA . ASN A 1 112 ? 32.997 10.518 -0.961 1.00 58.73 108 ASN A CA 1
ATOM 865 C C . ASN A 1 112 ? 34.312 10.548 -1.717 1.00 61.77 108 ASN A C 1
ATOM 866 O O . ASN A 1 112 ? 34.458 9.817 -2.701 1.00 66.81 108 ASN A O 1
ATOM 871 N N . LEU A 1 113 ? 35.265 11.380 -1.305 1.00 65.77 109 LEU A N 1
ATOM 872 C CA . LEU A 1 113 ? 36.490 11.497 -2.084 1.00 64.69 109 LEU A CA 1
ATOM 873 C C . LEU A 1 113 ? 37.734 11.377 -1.222 1.00 50.68 109 LEU A C 1
ATOM 874 O O . LEU A 1 113 ? 38.591 10.526 -1.472 1.00 53.78 109 LEU A O 1
ATOM 879 N N . LEU A 1 114 ? 37.837 12.225 -0.208 1.00 44.38 110 LEU A N 1
ATOM 880 C CA . LEU A 1 114 ? 39.076 12.288 0.562 1.00 49.73 110 LEU A CA 1
ATOM 881 C C . LEU A 1 114 ? 39.414 10.972 1.242 1.00 46.04 110 LEU A C 1
ATOM 882 O O . LEU A 1 114 ? 40.557 10.508 1.087 1.00 48.40 110 LEU A O 1
ATOM 887 N N . PRO A 1 115 ? 38.514 10.318 1.989 1.00 44.71 111 PRO A N 1
ATOM 888 C CA . PRO A 1 115 ? 38.897 9.018 2.555 1.00 44.34 111 PRO A CA 1
ATOM 889 C C . PRO A 1 115 ? 39.323 8.042 1.483 1.00 43.80 111 PRO A C 1
ATOM 890 O O . PRO A 1 115 ? 40.285 7.294 1.684 1.00 54.87 111 PRO A O 1
ATOM 894 N N . LYS A 1 116 ? 38.674 8.077 0.318 1.00 40.46 112 LYS A N 1
ATOM 895 C CA . LYS A 1 116 ? 39.062 7.163 -0.747 1.00 57.32 112 LYS A CA 1
ATOM 896 C C . LYS A 1 116 ? 40.457 7.473 -1.269 1.00 56.94 112 LYS A C 1
ATOM 897 O O . LYS A 1 116 ? 41.176 6.562 -1.691 1.00 56.01 112 LYS A O 1
ATOM 903 N N . LEU A 1 117 ? 40.877 8.731 -1.193 1.00 52.38 113 LEU A N 1
ATOM 904 C CA . LEU A 1 117 ? 42.190 9.098 -1.699 1.00 55.07 113 LEU A CA 1
ATOM 905 C C . LEU A 1 117 ? 43.292 8.730 -0.715 1.00 55.15 113 LEU A C 1
ATOM 906 O O . LEU A 1 117 ? 44.330 8.194 -1.123 1.00 52.75 113 LEU A O 1
ATOM 911 N N . PHE A 1 118 ? 43.097 9.011 0.580 1.00 50.27 114 PHE A N 1
ATOM 912 C CA . PHE A 1 118 ? 44.122 8.635 1.551 1.00 57.05 114 PHE A CA 1
ATOM 913 C C . PHE A 1 118 ? 44.345 7.131 1.552 1.00 51.61 114 PHE A C 1
ATOM 914 O O . PHE A 1 118 ? 45.493 6.672 1.590 1.00 54.95 114 PHE A O 1
ATOM 922 N N . LEU A 1 119 ? 43.264 6.343 1.551 1.00 53.16 115 LEU A N 1
ATOM 923 C CA . LEU A 1 119 ? 43.426 4.891 1.529 1.00 48.20 115 LEU A CA 1
ATOM 924 C C . LEU A 1 119 ? 44.194 4.457 0.286 1.00 49.24 115 LEU A C 1
ATOM 925 O O . LEU A 1 119 ? 45.177 3.718 0.385 1.00 49.91 115 LEU A O 1
ATOM 930 N N . GLN A 1 120 ? 43.790 4.957 -0.891 1.00 47.37 116 GLN A N 1
ATOM 931 C CA . GLN A 1 120 ? 44.493 4.679 -2.143 1.00 57.37 116 GLN A CA 1
ATOM 932 C C . GLN A 1 120 ? 45.988 4.957 -2.064 1.00 61.91 116 GLN A C 1
ATOM 933 O O . GLN A 1 120 ? 46.746 4.465 -2.908 1.00 52.42 116 GLN A O 1
ATOM 939 N N . SER A 1 121 ? 46.431 5.744 -1.079 1.00 65.36 117 SER A N 1
ATOM 940 C CA . SER A 1 121 ? 47.834 6.113 -0.935 1.00 63.97 117 SER A CA 1
ATOM 941 C C . SER A 1 121 ? 48.309 5.933 0.500 1.00 59.35 117 SER A C 1
ATOM 942 O O . SER A 1 121 ? 49.200 6.658 0.950 1.00 60.50 117 SER A O 1
ATOM 945 N N . ALA A 1 122 ? 47.728 4.971 1.226 1.00 56.68 118 ALA A N 1
ATOM 946 C CA . ALA A 1 122 ? 47.910 4.909 2.676 1.00 58.56 118 ALA A CA 1
ATOM 947 C C . ALA A 1 122 ? 49.379 4.868 3.079 1.00 67.21 118 ALA A C 1
ATOM 948 O O . ALA A 1 122 ? 49.760 5.450 4.103 1.00 72.27 118 ALA A O 1
ATOM 950 N N . GLU A 1 123 ? 50.226 4.194 2.291 1.00 61.64 119 GLU A N 1
ATOM 951 C CA . GLU A 1 123 ? 51.610 4.015 2.711 1.00 66.78 119 GLU A CA 1
ATOM 952 C C . GLU A 1 123 ? 52.549 5.100 2.192 1.00 66.54 119 GLU A C 1
ATOM 953 O O . GLU A 1 123 ? 53.609 5.317 2.789 1.00 73.86 119 GLU A O 1
ATOM 959 N N . ALA A 1 124 ? 52.192 5.803 1.121 1.00 65.98 120 ALA A N 1
ATOM 960 C CA . ALA A 1 124 ? 52.926 7.019 0.794 1.00 70.40 120 ALA A CA 1
ATOM 961 C C . ALA A 1 124 ? 52.580 8.180 1.722 1.00 65.72 120 ALA A C 1
ATOM 962 O O . ALA A 1 124 ? 53.221 9.234 1.637 1.00 53.30 120 ALA A O 1
ATOM 964 N N . LEU A 1 125 ? 51.584 8.001 2.601 1.00 67.29 121 LEU A N 1
ATOM 965 C CA . LEU A 1 125 ? 51.043 9.051 3.456 1.00 61.86 121 LEU A CA 1
ATOM 966 C C . LEU A 1 125 ? 51.088 8.671 4.932 1.00 62.22 121 LEU A C 1
ATOM 967 O O . LEU A 1 125 ? 50.536 9.402 5.765 1.00 58.85 121 LEU A O 1
ATOM 972 N N . SER A 1 126 ? 51.739 7.554 5.271 1.00 63.08 122 SER A N 1
ATOM 973 C CA . SER A 1 126 ? 51.618 6.966 6.602 1.00 61.74 122 SER A CA 1
ATOM 974 C C . SER A 1 126 ? 52.175 7.864 7.691 1.00 55.08 122 SER A C 1
ATOM 975 O O . SER A 1 126 ? 51.704 7.812 8.833 1.00 51.48 122 SER A O 1
ATOM 978 N N . HIS A 1 127 ? 53.198 8.654 7.376 1.00 53.07 123 HIS A N 1
ATOM 979 C CA . HIS A 1 127 ? 53.851 9.527 8.343 1.00 56.90 123 HIS A CA 1
ATOM 980 C C . HIS A 1 127 ? 53.110 10.838 8.574 1.00 59.00 123 HIS A C 1
ATOM 981 O O . HIS A 1 127 ? 53.678 11.741 9.198 1.00 64.58 123 HIS A O 1
ATOM 988 N N . LEU A 1 128 ? 51.880 10.977 8.090 1.00 55.08 124 LEU A N 1
ATOM 989 C CA . LEU A 1 128 ? 51.176 12.247 8.132 1.00 50.04 124 LEU A CA 1
ATOM 990 C C . LEU A 1 128 ? 49.919 12.143 8.981 1.00 56.31 124 LEU A C 1
ATOM 991 O O . LEU A 1 128 ? 49.382 11.059 9.223 1.00 69.59 124 LEU A O 1
ATOM 996 N N . ASN A 1 129 ? 49.470 13.301 9.445 1.00 51.29 125 ASN A N 1
ATOM 997 C CA . ASN A 1 129 ? 48.191 13.450 10.118 1.00 49.54 125 ASN A CA 1
ATOM 998 C C . ASN A 1 129 ? 47.342 14.396 9.284 1.00 46.09 125 ASN A C 1
ATOM 999 O O . ASN A 1 129 ? 47.826 15.443 8.839 1.00 50.30 125 ASN A O 1
ATOM 1004 N N . LEU A 1 130 ? 46.089 14.026 9.055 1.00 43.13 126 LEU A N 1
ATOM 1005 C CA . LEU A 1 130 ? 45.200 14.806 8.203 1.00 42.49 126 LEU A CA 1
ATOM 1006 C C . LEU A 1 130 ? 44.039 15.316 9.039 1.00 42.93 126 LEU A C 1
ATOM 1007 O O . LEU A 1 130 ? 43.316 14.526 9.656 1.00 49.00 126 LEU A O 1
ATOM 1012 N N . SER A 1 131 ? 43.874 16.629 9.070 1.00 36.01 127 SER A N 1
ATOM 1013 C CA . SER A 1 131 ? 42.692 17.253 9.642 1.00 37.97 127 SER A CA 1
ATOM 1014 C C . SER A 1 131 ? 41.866 17.748 8.461 1.00 42.98 127 SER A C 1
ATOM 1015 O O . SER A 1 131 ? 42.311 18.618 7.704 1.00 44.86 127 SER A O 1
ATOM 1018 N N . VAL A 1 132 ? 40.694 17.150 8.268 1.00 37.47 128 VAL A N 1
ATOM 1019 C CA . VAL A 1 132 ? 39.809 17.502 7.164 1.00 34.61 128 VAL A CA 1
ATOM 1020 C C . VAL A 1 132 ? 38.642 18.275 7.752 1.00 35.37 128 VAL A C 1
ATOM 1021 O O . VAL A 1 132 ? 37.833 17.720 8.500 1.00 43.66 128 VAL A O 1
ATOM 1025 N N . THR A 1 133 ? 38.561 19.560 7.429 1.00 29.64 129 THR A N 1
ATOM 1026 C CA . THR A 1 133 ? 37.502 20.435 7.919 1.00 26.50 129 THR A CA 1
ATOM 1027 C C . THR A 1 133 ? 36.527 20.760 6.793 1.00 41.74 129 THR A C 1
ATOM 1028 O O . THR A 1 133 ? 36.803 21.650 5.972 1.00 45.94 129 THR A O 1
ATOM 1032 N N . PRO A 1 134 ? 35.384 20.079 6.699 1.00 37.76 130 PRO A N 1
ATOM 1033 C CA . PRO A 1 134 ? 34.399 20.460 5.688 1.00 30.10 130 PRO A CA 1
ATOM 1034 C C . PRO A 1 134 ? 33.864 21.832 6.036 1.00 36.81 130 PRO A C 1
ATOM 1035 O O . PRO A 1 134 ? 33.659 22.162 7.207 1.00 39.50 130 PRO A O 1
ATOM 1039 N N . SER A 1 135 ? 33.677 22.656 5.019 1.00 34.11 131 SER A N 1
ATOM 1040 C CA . SER A 1 135 ? 33.466 24.055 5.306 1.00 34.84 131 SER A CA 1
ATOM 1041 C C . SER A 1 135 ? 32.425 24.625 4.369 1.00 35.34 131 SER A C 1
ATOM 1042 O O . SER A 1 135 ? 32.260 24.173 3.231 1.00 32.33 131 SER A O 1
ATOM 1045 N N . VAL A 1 136 ? 31.734 25.633 4.886 1.00 36.42 132 VAL A N 1
ATOM 1046 C CA . VAL A 1 136 ? 30.633 26.286 4.202 1.00 46.64 132 VAL A CA 1
ATOM 1047 C C . VAL A 1 136 ? 31.018 27.688 3.733 1.00 54.20 132 VAL A C 1
ATOM 1048 O O . VAL A 1 136 ? 30.346 28.234 2.840 1.00 54.69 132 VAL A O 1
ATOM 1052 N N . LEU A 1 137 ? 32.118 28.250 4.251 1.00 47.85 133 LEU A N 1
ATOM 1053 C CA . LEU A 1 137 ? 32.633 29.562 3.871 1.00 41.23 133 LEU A CA 1
ATOM 1054 C C . LEU A 1 137 ? 32.708 29.746 2.362 1.00 38.80 133 LEU A C 1
ATOM 1055 O O . LEU A 1 137 ? 32.781 28.774 1.605 1.00 40.52 133 LEU A O 1
ATOM 1060 N N . GLY A 1 138 ? 32.698 30.989 1.908 1.00 32.59 134 GLY A N 1
ATOM 1061 C CA . GLY A 1 138 ? 32.856 31.231 0.486 1.00 51.21 134 GLY A CA 1
ATOM 1062 C C . GLY A 1 138 ? 34.195 30.726 -0.013 1.00 46.68 134 GLY A C 1
ATOM 1063 O O . GLY A 1 138 ? 35.165 30.644 0.740 1.00 48.55 134 GLY A O 1
ATOM 1064 N N . ILE A 1 139 ? 34.242 30.360 -1.299 1.00 36.62 135 ILE A N 1
ATOM 1065 C CA . ILE A 1 139 ? 35.516 29.952 -1.885 1.00 37.65 135 ILE A CA 1
ATOM 1066 C C . ILE A 1 139 ? 36.570 31.043 -1.701 1.00 41.19 135 ILE A C 1
ATOM 1067 O O . ILE A 1 139 ? 37.765 30.750 -1.547 1.00 45.61 135 ILE A O 1
ATOM 1072 N N . ASP A 1 140 ? 36.150 32.311 -1.671 1.00 40.41 136 ASP A N 1
ATOM 1073 C CA . ASP A 1 140 ? 37.112 33.391 -1.476 1.00 35.93 136 ASP A CA 1
ATOM 1074 C C . ASP A 1 140 ? 37.718 33.350 -0.082 1.00 25.25 136 ASP A C 1
ATOM 1075 O O . ASP A 1 140 ? 38.898 33.683 0.093 1.00 22.13 136 ASP A O 1
ATOM 1080 N N . ALA A 1 141 ? 36.924 32.984 0.930 1.00 18.59 137 ALA A N 1
ATOM 1081 C CA . ALA A 1 141 ? 37.495 32.860 2.264 1.00 25.98 137 ALA A CA 1
ATOM 1082 C C . ALA A 1 141 ? 38.518 31.738 2.290 1.00 26.58 137 ALA A C 1
ATOM 1083 O O . ALA A 1 141 ? 39.614 31.892 2.842 1.00 28.26 137 ALA A O 1
ATOM 1085 N N . HIS A 1 142 ? 38.201 30.625 1.630 1.00 28.69 138 HIS A N 1
ATOM 1086 C CA . HIS A 1 142 ? 39.128 29.501 1.583 1.00 21.62 138 HIS A CA 1
ATOM 1087 C C . HIS A 1 142 ? 40.411 29.859 0.848 1.00 22.34 138 HIS A C 1
ATOM 1088 O O . HIS A 1 142 ? 41.510 29.508 1.304 1.00 21.32 138 HIS A O 1
ATOM 1095 N N . PHE A 1 143 ? 40.296 30.589 -0.269 1.00 28.75 139 PHE A N 1
ATOM 1096 C CA . PHE A 1 143 ? 41.488 31.054 -0.975 1.00 26.71 139 PHE A CA 1
ATOM 1097 C C . PHE A 1 143 ? 42.337 31.952 -0.082 1.00 27.11 139 PHE A C 1
ATOM 1098 O O . PHE A 1 143 ? 43.568 31.821 -0.044 1.00 26.98 139 PHE A O 1
ATOM 1106 N N . GLN A 1 144 ? 41.696 32.850 0.675 1.00 32.15 140 GLN A N 1
ATOM 1107 C CA . GLN A 1 144 ? 42.452 33.720 1.576 1.00 27.54 140 GLN A CA 1
ATOM 1108 C C . GLN A 1 144 ? 43.158 32.915 2.656 1.00 24.14 140 GLN A C 1
ATOM 1109 O O . GLN A 1 144 ? 44.318 33.189 2.988 1.00 22.20 140 GLN A O 1
ATOM 1115 N N . MET A 1 145 ? 42.487 31.904 3.217 1.00 14.21 141 MET A N 1
ATOM 1116 C CA . MET A 1 145 ? 43.185 31.098 4.215 1.00 14.66 141 MET A CA 1
ATOM 1117 C C . MET A 1 145 ? 44.358 30.337 3.611 1.00 22.55 141 MET A C 1
ATOM 1118 O O . MET A 1 145 ? 45.337 30.060 4.316 1.00 31.66 141 MET A O 1
ATOM 1123 N N . LEU A 1 146 ? 44.266 29.949 2.333 1.00 19.34 142 LEU A N 1
ATOM 1124 C CA . LEU A 1 146 ? 45.427 29.334 1.688 1.00 31.31 142 LEU A CA 1
ATOM 1125 C C . LEU A 1 146 ? 46.586 30.318 1.588 1.00 30.66 142 LEU A C 1
ATOM 1126 O O . LEU A 1 146 ? 47.733 29.956 1.863 1.00 37.76 142 LEU A O 1
ATOM 1131 N N . GLU A 1 147 ? 46.304 31.565 1.189 1.00 34.94 143 GLU A N 1
ATOM 1132 C CA . GLU A 1 147 ? 47.355 32.580 1.089 1.00 26.68 143 GLU A CA 1
ATOM 1133 C C . GLU A 1 147 ? 47.990 32.845 2.446 1.00 30.00 143 GLU A C 1
ATOM 1134 O O . GLU A 1 147 ? 49.220 32.955 2.565 1.00 45.15 143 GLU A O 1
ATOM 1140 N N . ASP A 1 148 ? 47.165 32.930 3.491 1.00 24.24 144 ASP A N 1
ATOM 1141 C CA . ASP A 1 148 ? 47.673 33.161 4.838 1.00 24.22 144 ASP A CA 1
ATOM 1142 C C . ASP A 1 148 ? 48.365 31.946 5.425 1.00 27.44 144 ASP A C 1
ATOM 1143 O O . ASP A 1 148 ? 48.982 32.074 6.489 1.00 28.67 144 ASP A O 1
ATOM 1148 N N . HIS A 1 149 ? 48.281 30.782 4.777 1.00 16.79 145 HIS A N 1
ATOM 1149 C CA . HIS A 1 149 ? 48.802 29.534 5.344 1.00 22.16 145 HIS A CA 1
ATOM 1150 C C . HIS A 1 149 ? 48.018 29.101 6.578 1.00 24.96 145 HIS A C 1
ATOM 1151 O O . HIS A 1 149 ? 48.553 28.425 7.460 1.00 31.10 145 HIS A O 1
ATOM 1158 N N . SER A 1 150 ? 46.751 29.509 6.660 1.00 25.48 146 SER A N 1
ATOM 1159 C CA . SER A 1 150 ? 45.849 29.058 7.714 1.00 19.22 146 SER A CA 1
ATOM 1160 C C . SER A 1 150 ? 45.321 27.657 7.453 1.00 19.99 146 SER A C 1
ATOM 1161 O O . SER A 1 150 ? 44.940 26.961 8.403 1.00 27.96 146 SER A O 1
ATOM 1164 N N . THR A 1 151 ? 45.278 27.249 6.184 1.00 18.00 147 THR A N 1
ATOM 1165 C CA . THR A 1 151 ? 45.076 25.867 5.793 1.00 30.54 147 THR A CA 1
ATOM 1166 C C . THR A 1 151 ? 46.136 25.493 4.756 1.00 32.45 147 THR A C 1
ATOM 1167 O O . THR A 1 151 ? 46.921 26.329 4.308 1.00 37.08 147 THR A O 1
ATOM 1171 N N . ASP A 1 152 ? 46.174 24.220 4.390 1.00 29.72 148 ASP A N 1
ATOM 1172 C CA . ASP A 1 152 ? 47.168 23.708 3.453 1.00 24.83 148 ASP A CA 1
ATOM 1173 C C . ASP A 1 152 ? 46.609 23.334 2.092 1.00 23.91 148 ASP A C 1
ATOM 1174 O O . ASP A 1 152 ? 47.222 23.656 1.071 1.00 28.55 148 ASP A O 1
ATOM 1179 N N . LEU A 1 153 ? 45.461 22.672 2.023 1.00 18.47 149 LEU A N 1
ATOM 1180 C CA . LEU A 1 153 ? 44.905 22.342 0.721 1.00 29.84 149 LEU A CA 1
ATOM 1181 C C . LEU A 1 153 ? 43.416 22.637 0.686 1.00 27.75 149 LEU A C 1
ATOM 1182 O O . LEU A 1 153 ? 42.726 22.572 1.707 1.00 31.61 149 LEU A O 1
ATOM 1187 N N . LEU A 1 154 ? 42.929 22.939 -0.515 1.00 25.41 150 LEU A N 1
ATOM 1188 C CA . LEU A 1 154 ? 41.514 23.184 -0.762 1.00 27.45 150 LEU A CA 1
ATOM 1189 C C . LEU A 1 154 ? 41.034 22.250 -1.867 1.00 38.00 150 LEU A C 1
ATOM 1190 O O . LEU A 1 154 ? 41.512 22.339 -3.002 1.00 49.15 150 LEU A O 1
ATOM 1195 N N . PHE A 1 155 ? 40.098 21.358 -1.533 1.00 33.95 151 PHE A N 1
ATOM 1196 C CA . PHE A 1 155 ? 39.400 20.525 -2.510 1.00 40.66 151 PHE A CA 1
ATOM 1197 C C . PHE A 1 155 ? 38.009 21.099 -2.733 1.00 39.11 151 PHE A C 1
ATOM 1198 O O . PHE A 1 155 ? 37.307 21.400 -1.764 1.00 49.97 151 PHE A O 1
ATOM 1206 N N . THR A 1 156 ? 37.602 21.233 -3.991 1.00 30.28 152 THR A N 1
ATOM 1207 C CA . THR A 1 156 ? 36.309 21.842 -4.282 1.00 37.75 152 THR A CA 1
ATOM 1208 C C . THR A 1 156 ? 35.856 21.419 -5.680 1.00 40.39 152 THR A C 1
ATOM 1209 O O . THR A 1 156 ? 36.549 20.677 -6.381 1.00 40.48 152 THR A O 1
ATOM 1213 N N . TYR A 1 157 ? 34.666 21.881 -6.067 1.00 40.30 153 TYR A N 1
ATOM 1214 C CA . TYR A 1 157 ? 34.119 21.703 -7.407 1.00 40.81 153 TYR A CA 1
ATOM 1215 C C . TYR A 1 157 ? 34.366 22.954 -8.240 1.00 42.71 153 TYR A C 1
ATOM 1216 O O . TYR A 1 157 ? 34.548 24.059 -7.720 1.00 45.70 153 TYR A O 1
ATOM 1225 N N . ASN A 1 158 ? 34.304 22.772 -9.551 1.00 37.72 154 ASN A N 1
ATOM 1226 C CA . ASN A 1 158 ? 34.545 23.838 -10.512 1.00 49.39 154 ASN A CA 1
ATOM 1227 C C . ASN A 1 158 ? 33.900 23.400 -11.823 1.00 58.63 154 ASN A C 1
ATOM 1228 O O . ASN A 1 158 ? 33.308 22.322 -11.903 1.00 55.06 154 ASN A O 1
ATOM 1233 N N . ILE A 1 159 ? 34.019 24.237 -12.854 1.00 70.27 155 ILE A N 1
ATOM 1234 C CA . ILE A 1 159 ? 33.396 23.957 -14.151 1.00 67.12 155 ILE A CA 1
ATOM 1235 C C . ILE A 1 159 ? 34.429 23.856 -15.288 1.00 64.27 155 ILE A C 1
ATOM 1236 O O . ILE A 1 159 ? 34.315 23.015 -16.194 1.00 58.88 155 ILE A O 1
ATOM 1241 N N . LEU A 1 168 ? 45.160 37.073 -7.031 1.00 79.13 164 LEU A N 1
ATOM 1242 C CA . LEU A 1 168 ? 45.024 35.900 -6.171 1.00 76.84 164 LEU A CA 1
ATOM 1243 C C . LEU A 1 168 ? 45.710 34.657 -6.762 1.00 82.48 164 LEU A C 1
ATOM 1244 O O . LEU A 1 168 ? 46.490 33.988 -6.079 1.00 85.96 164 LEU A O 1
ATOM 1249 N N . GLU A 1 169 ? 45.444 34.377 -8.043 1.00 83.08 165 GLU A N 1
ATOM 1250 C CA . GLU A 1 169 ? 45.730 33.074 -8.635 1.00 82.91 165 GLU A CA 1
ATOM 1251 C C . GLU A 1 169 ? 47.183 32.898 -9.058 1.00 80.45 165 GLU A C 1
ATOM 1252 O O . GLU A 1 169 ? 47.557 31.797 -9.477 1.00 80.71 165 GLU A O 1
ATOM 1258 N N . ASP A 1 170 ? 48.006 33.943 -8.971 1.00 82.27 166 ASP A N 1
ATOM 1259 C CA . ASP A 1 170 ? 49.445 33.778 -9.138 1.00 78.40 166 ASP A CA 1
ATOM 1260 C C . ASP A 1 170 ? 50.127 33.296 -7.862 1.00 70.37 166 ASP A C 1
ATOM 1261 O O . ASP A 1 170 ? 51.323 32.983 -7.895 1.00 66.03 166 ASP A O 1
ATOM 1266 N N . LYS A 1 171 ? 49.401 33.243 -6.744 1.00 67.52 167 LYS A N 1
ATOM 1267 C CA . LYS A 1 171 ? 49.884 32.622 -5.518 1.00 63.28 167 LYS A CA 1
ATOM 1268 C C . LYS A 1 171 ? 49.244 31.261 -5.270 1.00 62.25 167 LYS A C 1
ATOM 1269 O O . LYS A 1 171 ? 49.491 30.649 -4.225 1.00 51.86 167 LYS A O 1
ATOM 1275 N N . LEU A 1 172 ? 48.432 30.774 -6.207 1.00 66.49 168 LEU A N 1
ATOM 1276 C CA . LEU A 1 172 ? 47.627 29.573 -6.022 1.00 58.91 168 LEU A CA 1
ATOM 1277 C C . LEU A 1 172 ? 47.886 28.604 -7.164 1.00 60.56 168 LEU A C 1
ATOM 1278 O O . LEU A 1 172 ? 47.558 28.893 -8.320 1.00 61.39 168 LEU A O 1
ATOM 1283 N N . GLU A 1 173 ? 48.443 27.449 -6.834 1.00 48.84 169 GLU A N 1
ATOM 1284 C CA . GLU A 1 173 ? 48.597 26.357 -7.784 1.00 47.33 169 GLU A CA 1
ATOM 1285 C C . GLU A 1 173 ? 47.378 25.442 -7.691 1.00 45.70 169 GLU A C 1
ATOM 1286 O O . GLU A 1 173 ? 47.036 24.961 -6.603 1.00 41.36 169 GLU A O 1
ATOM 1292 N N . LYS A 1 174 ? 46.721 25.205 -8.821 1.00 42.77 170 LYS A N 1
ATOM 1293 C CA . LYS A 1 174 ? 45.577 24.307 -8.883 1.00 40.79 170 LYS A CA 1
ATOM 1294 C C . LYS A 1 174 ? 45.959 23.032 -9.621 1.00 49.21 170 LYS A C 1
ATOM 1295 O O . LYS A 1 174 ? 47.020 22.934 -10.236 1.00 56.80 170 LYS A O 1
ATOM 1301 N N . CYS A 1 175 ? 45.080 22.041 -9.539 1.00 45.98 171 CYS A N 1
ATOM 1302 C CA . CYS A 1 175 ? 45.268 20.807 -10.284 1.00 51.90 171 CYS A CA 1
ATOM 1303 C C . CYS A 1 175 ? 43.948 20.045 -10.315 1.00 49.69 171 CYS A C 1
ATOM 1304 O O . CYS A 1 175 ? 43.192 20.051 -9.338 1.00 49.47 171 CYS A O 1
ATOM 1307 N N . VAL A 1 176 ? 43.670 19.418 -11.453 1.00 48.63 172 VAL A N 1
ATOM 1308 C CA . VAL A 1 176 ? 42.430 18.682 -11.655 1.00 40.88 172 VAL A CA 1
ATOM 1309 C C . VAL A 1 176 ? 42.613 17.252 -11.183 1.00 48.25 172 VAL A C 1
ATOM 1310 O O . VAL A 1 176 ? 43.557 16.565 -11.586 1.00 58.66 172 VAL A O 1
ATOM 1314 N N . ILE A 1 177 ? 41.695 16.799 -10.344 1.00 44.24 173 ILE A N 1
ATOM 1315 C CA . ILE A 1 177 ? 41.809 15.511 -9.683 1.00 39.05 173 ILE A CA 1
ATOM 1316 C C . ILE A 1 177 ? 40.933 14.506 -10.409 1.00 39.61 173 ILE A C 1
ATOM 1317 O O . ILE A 1 177 ? 41.271 13.325 -10.511 1.00 40.87 173 ILE A O 1
ATOM 1322 N N . HIS A 1 178 ? 39.810 14.983 -10.935 1.00 43.93 174 HIS A N 1
ATOM 1323 C CA . HIS A 1 178 ? 38.770 14.116 -11.465 1.00 47.07 174 HIS A CA 1
ATOM 1324 C C . HIS A 1 178 ? 37.735 14.940 -12.220 1.00 40.11 174 HIS A C 1
ATOM 1325 O O . HIS A 1 178 ? 37.279 15.981 -11.733 1.00 30.62 174 HIS A O 1
ATOM 1332 N N . SER A 1 179 ? 37.385 14.504 -13.423 1.00 45.82 175 SER A N 1
ATOM 1333 C CA . SER A 1 179 ? 36.331 15.122 -14.206 1.00 40.27 175 SER A CA 1
ATOM 1334 C C . SER A 1 179 ? 35.116 14.214 -14.166 1.00 35.20 175 SER A C 1
ATOM 1335 O O . SER A 1 179 ? 35.242 13.001 -14.015 1.00 47.49 175 SER A O 1
ATOM 1338 N N . GLU A 1 180 ? 33.937 14.801 -14.309 1.00 27.67 176 GLU A N 1
ATOM 1339 C CA . GLU A 1 180 ? 32.756 14.105 -13.830 1.00 35.80 176 GLU A CA 1
ATOM 1340 C C . GLU A 1 180 ? 31.514 14.823 -14.324 1.00 37.26 176 GLU A C 1
ATOM 1341 O O . GLU A 1 180 ? 31.586 15.895 -14.926 1.00 42.93 176 GLU A O 1
ATOM 1347 N N . LYS A 1 181 ? 30.368 14.224 -14.038 1.00 38.45 177 LYS A N 1
ATOM 1348 C CA . LYS A 1 181 ? 29.086 14.821 -14.362 1.00 44.80 177 LYS A CA 1
ATOM 1349 C C . LYS A 1 181 ? 28.188 14.769 -13.137 1.00 44.05 177 LYS A C 1
ATOM 1350 O O . LYS A 1 181 ? 28.306 13.871 -12.296 1.00 40.63 177 LYS A O 1
ATOM 1356 N N . VAL A 1 182 ? 27.315 15.766 -13.034 1.00 42.52 178 VAL A N 1
ATOM 1357 C CA . VAL A 1 182 ? 26.186 15.733 -12.114 1.00 32.80 178 VAL A CA 1
ATOM 1358 C C . VAL A 1 182 ? 25.000 15.164 -12.882 1.00 32.33 178 VAL A C 1
ATOM 1359 O O . VAL A 1 182 ? 24.566 15.735 -13.887 1.00 43.61 178 VAL A O 1
ATOM 1363 N N . VAL A 1 183 ? 24.480 14.032 -12.428 1.00 37.51 179 VAL A N 1
ATOM 1364 C CA . VAL A 1 183 ? 23.479 13.325 -13.221 1.00 32.13 179 VAL A CA 1
ATOM 1365 C C . VAL A 1 183 ? 22.187 13.124 -12.437 1.00 30.83 179 VAL A C 1
ATOM 1366 O O . VAL A 1 183 ? 22.212 13.015 -11.204 1.00 35.03 179 VAL A O 1
ATOM 1370 N N . PRO A 1 184 ? 21.038 13.086 -13.111 1.00 31.30 180 PRO A N 1
ATOM 1371 C CA . PRO A 1 184 ? 19.775 12.813 -12.416 1.00 32.31 180 PRO A CA 1
ATOM 1372 C C . PRO A 1 184 ? 19.647 11.323 -12.151 1.00 37.45 180 PRO A C 1
ATOM 1373 O O . PRO A 1 184 ? 19.815 10.508 -13.061 1.00 41.91 180 PRO A O 1
ATOM 1377 N N . VAL A 1 185 ? 19.335 10.962 -10.906 1.00 33.41 181 VAL A N 1
ATOM 1378 C CA . VAL A 1 185 ? 19.214 9.555 -10.545 1.00 32.31 181 VAL A CA 1
ATOM 1379 C C . VAL A 1 185 ? 17.898 9.296 -9.815 1.00 31.10 181 VAL A C 1
ATOM 1380 O O . VAL A 1 185 ? 17.277 10.199 -9.251 1.00 28.76 181 VAL A O 1
ATOM 1384 N N . VAL A 1 186 ? 17.475 8.030 -9.842 1.00 35.02 182 VAL A N 1
ATOM 1385 C CA . VAL A 1 186 ? 16.188 7.638 -9.285 1.00 29.61 182 VAL A CA 1
ATOM 1386 C C . VAL A 1 186 ? 16.194 6.134 -9.056 1.00 32.71 182 VAL A C 1
ATOM 1387 O O . VAL A 1 186 ? 16.932 5.393 -9.712 1.00 33.86 182 VAL A O 1
ATOM 1391 N N . ALA A 1 187 ? 15.365 5.687 -8.117 1.00 30.19 183 ALA A N 1
ATOM 1392 C CA . ALA A 1 187 ? 15.189 4.261 -7.888 1.00 40.42 183 ALA A CA 1
ATOM 1393 C C . ALA A 1 187 ? 14.530 3.620 -9.109 1.00 42.99 183 ALA A C 1
ATOM 1394 O O . ALA A 1 187 ? 13.669 4.237 -9.746 1.00 41.06 183 ALA A O 1
ATOM 1396 N N . PRO A 1 188 ? 14.910 2.387 -9.459 1.00 47.06 184 PRO A N 1
ATOM 1397 C CA . PRO A 1 188 ? 14.440 1.810 -10.728 1.00 37.97 184 PRO A CA 1
ATOM 1398 C C . PRO A 1 188 ? 12.926 1.808 -10.886 1.00 42.63 184 PRO A C 1
ATOM 1399 O O . PRO A 1 188 ? 12.432 2.047 -11.993 1.00 50.66 184 PRO A O 1
ATOM 1403 N N . ARG A 1 189 ? 12.169 1.579 -9.813 1.00 45.02 185 ARG A N 1
ATOM 1404 C CA . ARG A 1 189 ? 10.724 1.399 -9.931 1.00 41.32 185 ARG A CA 1
ATOM 1405 C C . ARG A 1 189 ? 9.995 2.641 -10.452 1.00 52.90 185 ARG A C 1
ATOM 1406 O O . ARG A 1 189 ? 8.762 2.603 -10.564 1.00 60.06 185 ARG A O 1
ATOM 1414 N N . LEU A 1 190 ? 10.690 3.732 -10.777 1.00 55.13 186 LEU A N 1
ATOM 1415 C CA . LEU A 1 190 ? 10.023 4.970 -11.154 1.00 57.34 186 LEU A CA 1
ATOM 1416 C C . LEU A 1 190 ? 10.202 5.292 -12.634 1.00 67.23 186 LEU A C 1
ATOM 1417 O O . LEU A 1 190 ? 11.199 4.914 -13.261 1.00 60.58 186 LEU A O 1
ATOM 1422 N N . LEU A 1 191 ? 9.197 5.997 -13.170 1.00 78.34 187 LEU A N 1
ATOM 1423 C CA . LEU A 1 191 ? 9.123 6.456 -14.563 1.00 75.26 187 LEU A CA 1
ATOM 1424 C C . LEU A 1 191 ? 8.917 7.980 -14.641 1.00 68.06 187 LEU A C 1
ATOM 1425 O O . LEU A 1 191 ? 7.855 8.461 -15.053 1.00 62.06 187 LEU A O 1
ATOM 1430 N N . ILE A 1 200 ? 6.869 15.110 -11.484 1.00 69.78 196 ILE A N 1
ATOM 1431 C CA . ILE A 1 200 ? 8.048 14.399 -10.977 1.00 66.44 196 ILE A CA 1
ATOM 1432 C C . ILE A 1 200 ? 8.589 14.996 -9.669 1.00 52.05 196 ILE A C 1
ATOM 1433 O O . ILE A 1 200 ? 9.034 16.153 -9.640 1.00 52.36 196 ILE A O 1
ATOM 1438 N N . PRO A 1 201 ? 8.560 14.198 -8.598 1.00 39.43 197 PRO A N 1
ATOM 1439 C CA . PRO A 1 201 ? 8.995 14.697 -7.288 1.00 33.96 197 PRO A CA 1
ATOM 1440 C C . PRO A 1 201 ? 10.499 14.934 -7.253 1.00 39.79 197 PRO A C 1
ATOM 1441 O O . PRO A 1 201 ? 11.289 14.119 -7.743 1.00 35.37 197 PRO A O 1
ATOM 1445 N N . TYR A 1 202 ? 10.888 16.043 -6.624 1.00 30.42 198 TYR A N 1
ATOM 1446 C CA . TYR A 1 202 ? 12.210 16.628 -6.788 1.00 29.39 198 TYR A CA 1
ATOM 1447 C C . TYR A 1 202 ? 12.942 16.668 -5.452 1.00 37.68 198 TYR A C 1
ATOM 1448 O O . TYR A 1 202 ? 12.403 17.164 -4.457 1.00 38.58 198 TYR A O 1
ATOM 1457 N N . LEU A 1 203 ? 14.175 16.144 -5.440 1.00 34.33 199 LEU A N 1
ATOM 1458 C CA . LEU A 1 203 ? 15.060 16.153 -4.275 1.00 25.00 199 LEU A CA 1
ATOM 1459 C C . LEU A 1 203 ? 16.200 17.120 -4.571 1.00 32.18 199 LEU A C 1
ATOM 1460 O O . LEU A 1 203 ? 17.044 16.842 -5.428 1.00 29.73 199 LEU A O 1
ATOM 1465 N N . SER A 1 204 ? 16.244 18.242 -3.857 1.00 33.46 200 SER A N 1
ATOM 1466 C CA . SER A 1 204 ? 17.020 19.385 -4.309 1.00 33.42 200 SER A CA 1
ATOM 1467 C C . SER A 1 204 ? 18.063 19.815 -3.286 1.00 30.12 200 SER A C 1
ATOM 1468 O O . SER A 1 204 ? 17.969 19.520 -2.090 1.00 25.16 200 SER A O 1
ATOM 1471 N N . TYR A 1 205 ? 19.067 20.532 -3.784 1.00 35.77 201 TYR A N 1
ATOM 1472 C CA . TYR A 1 205 ? 20.024 21.207 -2.913 1.00 43.22 201 TYR A CA 1
ATOM 1473 C C . TYR A 1 205 ? 19.463 22.544 -2.442 1.00 38.25 201 TYR A C 1
ATOM 1474 O O . TYR A 1 205 ? 18.873 23.293 -3.229 1.00 43.79 201 TYR A O 1
ATOM 1483 N N . SER A 1 206 ? 19.654 22.841 -1.150 1.00 35.71 202 SER A N 1
ATOM 1484 C CA . SER A 1 206 ? 19.262 24.126 -0.569 1.00 37.90 202 SER A CA 1
ATOM 1485 C C . SER A 1 206 ? 19.847 25.287 -1.365 1.00 49.61 202 SER A C 1
ATOM 1486 O O . SER A 1 206 ? 20.876 25.134 -2.026 1.00 47.90 202 SER A O 1
ATOM 1489 N N . GLU A 1 207 ? 19.213 26.458 -1.274 1.00 57.01 203 GLU A N 1
ATOM 1490 C CA . GLU A 1 207 ? 19.521 27.578 -2.166 1.00 65.57 203 GLU A CA 1
ATOM 1491 C C . GLU A 1 207 ? 21.006 27.951 -2.139 1.00 62.26 203 GLU A C 1
ATOM 1492 O O . GLU A 1 207 ? 21.633 28.132 -3.193 1.00 52.11 203 GLU A O 1
ATOM 1498 N N . HIS A 1 208 ? 21.593 28.058 -0.940 1.00 57.91 204 HIS A N 1
ATOM 1499 C CA . HIS A 1 208 ? 22.930 28.635 -0.809 1.00 64.24 204 HIS A CA 1
ATOM 1500 C C . HIS A 1 208 ? 24.043 27.711 -1.293 1.00 68.06 204 HIS A C 1
ATOM 1501 O O . HIS A 1 208 ? 25.129 28.199 -1.630 1.00 74.03 204 HIS A O 1
ATOM 1508 N N . THR A 1 209 ? 23.802 26.404 -1.336 1.00 68.38 205 THR A N 1
ATOM 1509 C CA . THR A 1 209 ? 24.855 25.439 -1.614 1.00 56.20 205 THR A CA 1
ATOM 1510 C C . THR A 1 209 ? 25.418 25.614 -3.023 1.00 50.37 205 THR A C 1
ATOM 1511 O O . THR A 1 209 ? 24.788 26.193 -3.913 1.00 48.54 205 THR A O 1
ATOM 1515 N N . PHE A 1 210 ? 26.625 25.079 -3.218 1.00 49.08 206 PHE A N 1
ATOM 1516 C CA . PHE A 1 210 ? 27.304 25.196 -4.506 1.00 51.86 206 PHE A CA 1
ATOM 1517 C C . PHE A 1 210 ? 26.531 24.475 -5.606 1.00 49.21 206 PHE A C 1
ATOM 1518 O O . PHE A 1 210 ? 26.163 25.080 -6.618 1.00 49.33 206 PHE A O 1
ATOM 1526 N N . LEU A 1 211 ? 26.294 23.167 -5.433 1.00 55.05 207 LEU A N 1
ATOM 1527 C CA . LEU A 1 211 ? 25.614 22.390 -6.472 1.00 42.25 207 LEU A CA 1
ATOM 1528 C C . LEU A 1 211 ? 24.242 22.967 -6.796 1.00 39.76 207 LEU A C 1
ATOM 1529 O O . LEU A 1 211 ? 23.766 22.838 -7.932 1.00 31.97 207 LEU A O 1
ATOM 1534 N N . SER A 1 212 ? 23.587 23.585 -5.808 1.00 41.80 208 SER A N 1
ATOM 1535 C CA . SER A 1 212 ? 22.384 24.358 -6.083 1.00 47.88 208 SER A CA 1
ATOM 1536 C C . SER A 1 212 ? 22.633 25.338 -7.218 1.00 46.82 208 SER A C 1
ATOM 1537 O O . SER A 1 212 ? 21.972 25.286 -8.267 1.00 37.91 208 SER A O 1
ATOM 1540 N N . LYS A 1 213 ? 23.622 26.224 -7.028 1.00 46.28 209 LYS A N 1
ATOM 1541 C CA . LYS A 1 213 ? 23.990 27.190 -8.066 1.00 49.08 209 LYS A CA 1
ATOM 1542 C C . LYS A 1 213 ? 24.306 26.498 -9.384 1.00 48.10 209 LYS A C 1
ATOM 1543 O O . LYS A 1 213 ? 24.107 27.073 -10.456 1.00 51.58 209 LYS A O 1
ATOM 1549 N N . VAL A 1 214 ? 24.753 25.249 -9.321 1.00 46.56 210 VAL A N 1
ATOM 1550 C CA . VAL A 1 214 ? 25.130 24.504 -10.512 1.00 42.03 210 VAL A CA 1
ATOM 1551 C C . VAL A 1 214 ? 23.909 23.924 -11.201 1.00 43.66 210 VAL A C 1
ATOM 1552 O O . VAL A 1 214 ? 23.743 24.054 -12.421 1.00 51.49 210 VAL A O 1
ATOM 1556 N N . VAL A 1 215 ? 23.055 23.244 -10.432 1.00 39.22 211 VAL A N 1
ATOM 1557 C CA . VAL A 1 215 ? 21.981 22.456 -11.029 1.00 43.83 211 VAL A CA 1
ATOM 1558 C C . VAL A 1 215 ? 20.865 23.363 -11.545 1.00 40.14 211 VAL A C 1
ATOM 1559 O O . VAL A 1 215 ? 20.425 23.239 -12.696 1.00 38.97 211 VAL A O 1
ATOM 1563 N N . GLU A 1 216 ? 20.391 24.287 -10.700 1.00 37.18 212 GLU A N 1
ATOM 1564 C CA . GLU A 1 216 ? 19.144 25.000 -10.984 1.00 46.14 212 GLU A CA 1
ATOM 1565 C C . GLU A 1 216 ? 19.112 25.683 -12.349 1.00 55.10 212 GLU A C 1
ATOM 1566 O O . GLU A 1 216 ? 18.140 25.469 -13.092 1.00 52.09 212 GLU A O 1
ATOM 1572 N N . PRO A 1 217 ? 20.107 26.488 -12.749 1.00 55.00 213 PRO A N 1
ATOM 1573 C CA . PRO A 1 217 ? 20.022 27.116 -14.079 1.00 48.43 213 PRO A CA 1
ATOM 1574 C C . PRO A 1 217 ? 19.888 26.110 -15.201 1.00 44.00 213 PRO A C 1
ATOM 1575 O O . PRO A 1 217 ? 19.173 26.359 -16.183 1.00 42.99 213 PRO A O 1
ATOM 1579 N N . VAL A 1 218 ? 20.536 24.954 -15.067 1.00 45.24 214 VAL A N 1
ATOM 1580 C CA . VAL A 1 218 ? 20.363 23.912 -16.067 1.00 53.50 214 VAL A CA 1
ATOM 1581 C C . VAL A 1 218 ? 18.955 23.334 -16.025 1.00 58.18 214 VAL A C 1
ATOM 1582 O O . VAL A 1 218 ? 18.545 22.644 -16.968 1.00 57.42 214 VAL A O 1
ATOM 1586 N N . LEU A 1 219 ? 18.203 23.595 -14.952 1.00 61.16 215 LEU A N 1
ATOM 1587 C CA . LEU A 1 219 ? 16.797 23.191 -14.870 1.00 59.91 215 LEU A CA 1
ATOM 1588 C C . LEU A 1 219 ? 15.864 24.364 -15.198 1.00 66.61 215 LEU A C 1
ATOM 1589 O O . LEU A 1 219 ? 15.442 24.547 -16.346 1.00 71.89 215 LEU A O 1
ATOM 1594 N N . LEU A 1 226 ? 8.319 19.504 -12.023 1.00 50.98 222 LEU A N 1
ATOM 1595 C CA . LEU A 1 226 ? 9.114 19.188 -10.839 1.00 50.71 222 LEU A CA 1
ATOM 1596 C C . LEU A 1 226 ? 8.495 19.711 -9.545 1.00 46.73 222 LEU A C 1
ATOM 1597 O O . LEU A 1 226 ? 8.403 20.919 -9.329 1.00 51.48 222 LEU A O 1
ATOM 1602 N N . LYS A 1 227 ? 8.086 18.789 -8.677 1.00 44.62 223 LYS A N 1
ATOM 1603 C CA . LYS A 1 227 ? 7.443 19.148 -7.420 1.00 40.48 223 LYS A CA 1
ATOM 1604 C C . LYS A 1 227 ? 8.414 18.960 -6.267 1.00 47.66 223 LYS A C 1
ATOM 1605 O O . LYS A 1 227 ? 8.874 17.832 -6.019 1.00 43.59 223 LYS A O 1
ATOM 1611 N N . PRO A 1 228 ? 8.757 20.021 -5.545 1.00 46.22 224 PRO A N 1
ATOM 1612 C CA . PRO A 1 228 ? 9.702 19.884 -4.432 1.00 42.54 224 PRO A CA 1
ATOM 1613 C C . PRO A 1 228 ? 9.121 19.055 -3.297 1.00 49.43 224 PRO A C 1
ATOM 1614 O O . PRO A 1 228 ? 8.000 19.288 -2.836 1.00 56.87 224 PRO A O 1
ATOM 1618 N N . VAL A 1 229 ? 9.899 18.069 -2.860 1.00 45.76 225 VAL A N 1
ATOM 1619 C CA . VAL A 1 229 ? 9.532 17.243 -1.722 1.00 31.64 225 VAL A CA 1
ATOM 1620 C C . VAL A 1 229 ? 10.595 17.234 -0.639 1.00 35.13 225 VAL A C 1
ATOM 1621 O O . VAL A 1 229 ? 10.282 16.884 0.511 1.00 39.91 225 VAL A O 1
ATOM 1625 N N . PHE A 1 230 ? 11.831 17.625 -0.940 1.00 28.73 226 PHE A N 1
ATOM 1626 C CA . PHE A 1 230 ? 12.925 17.446 0.002 1.00 28.49 226 PHE A CA 1
ATOM 1627 C C . PHE A 1 230 ? 14.126 18.256 -0.445 1.00 30.09 226 PHE A C 1
ATOM 1628 O O . PHE A 1 230 ? 14.545 18.171 -1.602 1.00 26.40 226 PHE A O 1
ATOM 1636 N N . GLU A 1 231 ? 14.698 19.031 0.470 1.00 30.83 227 GLU A N 1
ATOM 1637 C CA . GLU A 1 231 ? 15.782 19.935 0.134 1.00 24.64 227 GLU A CA 1
ATOM 1638 C C . GLU A 1 231 ? 16.805 19.925 1.260 1.00 31.35 227 GLU A C 1
ATOM 1639 O O . GLU A 1 231 ? 16.439 20.091 2.428 1.00 39.39 227 GLU A O 1
ATOM 1645 N N . THR A 1 232 ? 18.075 19.704 0.911 1.00 28.47 228 THR A N 1
ATOM 1646 C CA . THR A 1 232 ? 19.175 19.786 1.867 1.00 35.30 228 THR A CA 1
ATOM 1647 C C . THR A 1 232 ? 20.439 20.252 1.170 1.00 33.91 228 THR A C 1
ATOM 1648 O O . THR A 1 232 ? 20.487 20.454 -0.044 1.00 30.23 228 THR A O 1
ATOM 1652 N N . THR A 1 233 ? 21.486 20.347 1.963 1.00 39.49 229 THR A N 1
ATOM 1653 C CA . THR A 1 233 ? 22.795 20.725 1.481 1.00 42.32 229 THR A CA 1
ATOM 1654 C C . THR A 1 233 ? 23.610 19.521 1.032 1.00 46.54 229 THR A C 1
ATOM 1655 O O . THR A 1 233 ? 24.456 19.651 0.138 1.00 56.15 229 THR A O 1
ATOM 1659 N N . LEU A 1 234 ? 23.339 18.342 1.591 1.00 41.64 230 LEU A N 1
ATOM 1660 C CA . LEU A 1 234 ? 24.245 17.206 1.490 1.00 35.90 230 LEU A CA 1
ATOM 1661 C C . LEU A 1 234 ? 23.816 16.236 0.395 1.00 37.05 230 LEU A C 1
ATOM 1662 O O . LEU A 1 234 ? 22.699 15.699 0.416 1.00 38.67 230 LEU A O 1
ATOM 1667 N N . SER A 1 235 ? 24.725 16.000 -0.545 1.00 35.69 231 SER A N 1
ATOM 1668 C CA . SER A 1 235 ? 24.471 15.064 -1.628 1.00 36.83 231 SER A CA 1
ATOM 1669 C C . SER A 1 235 ? 24.033 13.707 -1.089 1.00 38.57 231 SER A C 1
ATOM 1670 O O . SER A 1 235 ? 23.082 13.099 -1.595 1.00 32.02 231 SER A O 1
ATOM 1673 N N . GLU A 1 236 ? 24.684 13.243 -0.020 1.00 34.72 232 GLU A N 1
ATOM 1674 C CA . GLU A 1 236 ? 24.430 11.907 0.509 1.00 37.19 232 GLU A CA 1
ATOM 1675 C C . GLU A 1 236 ? 23.059 11.785 1.173 1.00 34.15 232 GLU A C 1
ATOM 1676 O O . GLU A 1 236 ? 22.527 10.672 1.254 1.00 41.46 232 GLU A O 1
ATOM 1682 N N . SER A 1 237 ? 22.472 12.895 1.636 1.00 27.47 233 SER A N 1
ATOM 1683 C CA . SER A 1 237 ? 21.069 12.875 2.049 1.00 35.45 233 SER A CA 1
ATOM 1684 C C . SER A 1 237 ? 20.145 12.693 0.849 1.00 34.58 233 SER A C 1
ATOM 1685 O O . SER A 1 237 ? 19.186 11.908 0.909 1.00 31.93 233 SER A O 1
ATOM 1688 N N . LEU A 1 238 ? 20.419 13.413 -0.245 1.00 21.51 234 LEU A N 1
ATOM 1689 C CA . LEU A 1 238 ? 19.663 13.236 -1.480 1.00 24.04 234 LEU A CA 1
ATOM 1690 C C . LEU A 1 238 ? 19.648 11.778 -1.905 1.00 31.05 234 LEU A C 1
ATOM 1691 O O . LEU A 1 238 ? 18.613 11.254 -2.337 1.00 36.99 234 LEU A O 1
ATOM 1696 N N . VAL A 1 239 ? 20.800 11.113 -1.790 1.00 23.10 235 VAL A N 1
ATOM 1697 C CA . VAL A 1 239 ? 20.962 9.756 -2.314 1.00 32.39 235 VAL A CA 1
ATOM 1698 C C . VAL A 1 239 ? 20.097 8.772 -1.536 1.00 24.71 235 VAL A C 1
ATOM 1699 O O . VAL A 1 239 ? 19.345 7.988 -2.127 1.00 25.45 235 VAL A O 1
ATOM 1703 N N . LYS A 1 240 ? 20.186 8.807 -0.200 1.00 25.86 236 LYS A N 1
ATOM 1704 C CA . LYS A 1 240 ? 19.328 7.966 0.629 1.00 30.89 236 LYS A CA 1
ATOM 1705 C C . LYS A 1 240 ? 17.866 8.146 0.260 1.00 28.41 236 LYS A C 1
ATOM 1706 O O . LYS A 1 240 ? 17.135 7.167 0.080 1.00 29.84 236 LYS A O 1
ATOM 1712 N N . MET A 1 241 ? 17.420 9.401 0.131 1.00 32.54 237 MET A N 1
ATOM 1713 C CA . MET A 1 241 ? 16.052 9.643 -0.317 1.00 24.78 237 MET A CA 1
ATOM 1714 C C . MET A 1 241 ? 15.821 9.078 -1.711 1.00 25.37 237 MET A C 1
ATOM 1715 O O . MET A 1 241 ? 14.770 8.482 -1.976 1.00 27.60 237 MET A O 1
ATOM 1720 N N . ALA A 1 242 ? 16.796 9.231 -2.612 1.00 29.02 238 ALA A N 1
ATOM 1721 C CA . ALA A 1 242 ? 16.630 8.720 -3.976 1.00 29.84 238 ALA A CA 1
ATOM 1722 C C . ALA A 1 242 ? 16.588 7.194 -3.993 1.00 31.67 238 ALA A C 1
ATOM 1723 O O . ALA A 1 242 ? 15.729 6.592 -4.652 1.00 32.44 238 ALA A O 1
ATOM 1725 N N . ILE A 1 243 ? 17.523 6.552 -3.284 1.00 33.44 239 ILE A N 1
ATOM 1726 C CA . ILE A 1 243 ? 17.513 5.097 -3.135 1.00 34.15 239 ILE A CA 1
ATOM 1727 C C . ILE A 1 243 ? 16.171 4.622 -2.602 1.00 36.71 239 ILE A C 1
ATOM 1728 O O . ILE A 1 243 ? 15.690 3.541 -2.971 1.00 38.42 239 ILE A O 1
ATOM 1733 N N . GLY A 1 244 ? 15.538 5.422 -1.739 1.00 36.93 240 GLY A N 1
ATOM 1734 C CA . GLY A 1 244 ? 14.261 5.093 -1.140 1.00 33.36 240 GLY A CA 1
ATOM 1735 C C . GLY A 1 244 ? 13.042 5.318 -2.003 1.00 28.74 240 GLY A C 1
ATOM 1736 O O . GLY A 1 244 ? 11.920 5.166 -1.519 1.00 29.14 240 GLY A O 1
ATOM 1737 N N . GLY A 1 245 ? 13.216 5.692 -3.265 1.00 33.47 241 GLY A N 1
ATOM 1738 C CA . GLY A 1 245 ? 12.077 5.927 -4.132 1.00 31.36 241 GLY A CA 1
ATOM 1739 C C . GLY A 1 245 ? 11.355 7.239 -3.922 1.00 34.30 241 GLY A C 1
ATOM 1740 O O . GLY A 1 245 ? 10.201 7.368 -4.339 1.00 37.92 241 GLY A O 1
ATOM 1741 N N . ALA A 1 246 ? 12.003 8.240 -3.323 1.00 33.85 242 ALA A N 1
ATOM 1742 C CA . ALA A 1 246 ? 11.287 9.459 -2.963 1.00 26.70 242 ALA A CA 1
ATOM 1743 C C . ALA A 1 246 ? 11.236 10.490 -4.075 1.00 33.56 242 ALA A C 1
ATOM 1744 O O . ALA A 1 246 ? 10.538 11.496 -3.924 1.00 37.54 242 ALA A O 1
ATOM 1746 N N . GLY A 1 247 ? 11.950 10.287 -5.169 1.00 39.66 243 GLY A N 1
ATOM 1747 C CA . GLY A 1 247 ? 11.964 11.259 -6.239 1.00 29.66 243 GLY A CA 1
ATOM 1748 C C . GLY A 1 247 ? 13.300 11.251 -6.956 1.00 34.73 243 GLY A C 1
ATOM 1749 O O . GLY A 1 247 ? 14.091 10.324 -6.815 1.00 36.63 243 GLY A O 1
ATOM 1750 N N . VAL A 1 248 ? 13.530 12.309 -7.728 1.00 25.20 244 VAL A N 1
ATOM 1751 C CA . VAL A 1 248 ? 14.723 12.433 -8.561 1.00 33.40 244 VAL A CA 1
ATOM 1752 C C . VAL A 1 248 ? 15.693 13.389 -7.891 1.00 28.18 244 VAL A C 1
ATOM 1753 O O . VAL A 1 248 ? 15.285 14.429 -7.360 1.00 38.83 244 VAL A O 1
ATOM 1757 N N . ALA A 1 249 ? 16.977 13.030 -7.900 1.00 27.58 245 ALA A N 1
ATOM 1758 C CA . ALA A 1 249 ? 18.041 13.898 -7.419 1.00 29.60 245 ALA A CA 1
ATOM 1759 C C . ALA A 1 249 ? 19.128 14.004 -8.473 1.00 29.60 245 ALA A C 1
ATOM 1760 O O . ALA A 1 249 ? 19.346 13.077 -9.264 1.00 29.94 245 ALA A O 1
ATOM 1762 N N . TRP A 1 250 ? 19.774 15.165 -8.490 1.00 22.31 246 TRP A N 1
ATOM 1763 C CA . TRP A 1 250 ? 20.987 15.395 -9.260 1.00 35.50 246 TRP A CA 1
ATOM 1764 C C . TRP A 1 250 ? 22.164 15.259 -8.306 1.00 27.39 246 TRP A C 1
ATOM 1765 O O . TRP A 1 250 ? 22.187 15.900 -7.252 1.00 31.59 246 TRP A O 1
ATOM 1776 N N . VAL A 1 251 ? 23.115 14.402 -8.647 1.00 27.81 247 VAL A N 1
ATOM 1777 C CA . VAL A 1 251 ? 24.242 14.187 -7.742 1.00 24.16 247 VAL A CA 1
ATOM 1778 C C . VAL A 1 251 ? 25.478 13.884 -8.569 1.00 27.26 247 VAL A C 1
ATOM 1779 O O . VAL A 1 251 ? 25.381 13.228 -9.621 1.00 29.60 247 VAL A O 1
ATOM 1783 N N . PRO A 1 252 ? 26.645 14.330 -8.130 1.00 24.85 248 PRO A N 1
ATOM 1784 C CA . PRO A 1 252 ? 27.888 13.926 -8.792 1.00 33.52 248 PRO A CA 1
ATOM 1785 C C . PRO A 1 252 ? 28.007 12.408 -8.897 1.00 40.83 248 PRO A C 1
ATOM 1786 O O . PRO A 1 252 ? 27.609 11.664 -7.996 1.00 38.44 248 PRO A O 1
ATOM 1790 N N . MET A 1 253 ? 28.575 11.961 -10.019 1.00 37.68 249 MET A N 1
ATOM 1791 C CA . MET A 1 253 ? 28.653 10.536 -10.326 1.00 43.39 249 MET A CA 1
ATOM 1792 C C . MET A 1 253 ? 29.437 9.750 -9.274 1.00 44.26 249 MET A C 1
ATOM 1793 O O . MET A 1 253 ? 29.008 8.668 -8.860 1.00 50.22 249 MET A O 1
ATOM 1798 N N . HIS A 1 254 ? 30.593 10.262 -8.838 1.00 40.38 250 HIS A N 1
ATOM 1799 C CA . HIS A 1 254 ? 31.439 9.486 -7.935 1.00 43.71 250 HIS A CA 1
ATOM 1800 C C . HIS A 1 254 ? 30.713 9.083 -6.663 1.00 49.35 250 HIS A C 1
ATOM 1801 O O . HIS A 1 254 ? 31.074 8.075 -6.041 1.00 52.51 250 HIS A O 1
ATOM 1808 N N . VAL A 1 255 ? 29.686 9.836 -6.272 1.00 43.28 251 VAL A N 1
ATOM 1809 C CA . VAL A 1 255 ? 29.012 9.545 -5.025 1.00 40.65 251 VAL A CA 1
ATOM 1810 C C . VAL A 1 255 ? 28.172 8.283 -5.126 1.00 41.56 251 VAL A C 1
ATOM 1811 O O . VAL A 1 255 ? 27.896 7.653 -4.105 1.00 50.50 251 VAL A O 1
ATOM 1815 N N . ILE A 1 256 ? 27.790 7.870 -6.330 1.00 44.08 252 ILE A N 1
ATOM 1816 C CA . ILE A 1 256 ? 26.764 6.851 -6.509 1.00 43.43 252 ILE A CA 1
ATOM 1817 C C . ILE A 1 256 ? 27.267 5.659 -7.330 1.00 42.21 252 ILE A C 1
ATOM 1818 O O . ILE A 1 256 ? 26.471 4.904 -7.881 1.00 45.31 252 ILE A O 1
ATOM 1823 N N . GLU A 1 257 ? 28.584 5.465 -7.386 1.00 41.25 253 GLU A N 1
ATOM 1824 C CA . GLU A 1 257 ? 29.169 4.396 -8.195 1.00 50.25 253 GLU A CA 1
ATOM 1825 C C . GLU A 1 257 ? 28.647 3.011 -7.791 1.00 52.22 253 GLU A C 1
ATOM 1826 O O . GLU A 1 257 ? 28.252 2.215 -8.649 1.00 51.43 253 GLU A O 1
ATOM 1832 N N . GLU A 1 258 ? 28.617 2.712 -6.485 1.00 59.32 254 GLU A N 1
ATOM 1833 C CA . GLU A 1 258 ? 28.132 1.412 -6.025 1.00 54.62 254 GLU A CA 1
ATOM 1834 C C . GLU A 1 258 ? 26.660 1.231 -6.359 1.00 53.63 254 GLU A C 1
ATOM 1835 O O . GLU A 1 258 ? 26.257 0.216 -6.954 1.00 41.62 254 GLU A O 1
ATOM 1841 N N . GLU A 1 259 ? 25.840 2.207 -5.947 1.00 48.79 255 GLU A N 1
ATOM 1842 C CA . GLU A 1 259 ? 24.398 2.116 -6.126 1.00 40.71 255 GLU A CA 1
ATOM 1843 C C . GLU A 1 259 ? 24.034 1.920 -7.587 1.00 40.86 255 GLU A C 1
ATOM 1844 O O . GLU A 1 259 ? 23.073 1.204 -7.896 1.00 41.69 255 GLU A O 1
ATOM 1850 N N . LEU A 1 260 ? 24.817 2.511 -8.496 1.00 45.44 256 LEU A N 1
ATOM 1851 C CA . LEU A 1 260 ? 24.619 2.270 -9.923 1.00 50.92 256 LEU A CA 1
ATOM 1852 C C . LEU A 1 260 ? 24.979 0.839 -10.293 1.00 50.12 256 LEU A C 1
ATOM 1853 O O . LEU A 1 260 ? 24.278 0.203 -11.089 1.00 50.02 256 LEU A O 1
ATOM 1858 N N . ALA A 1 261 ? 26.080 0.324 -9.737 1.00 47.66 257 ALA A N 1
ATOM 1859 C CA . ALA A 1 261 ? 26.480 -1.052 -10.011 1.00 45.44 257 ALA A CA 1
ATOM 1860 C C . ALA A 1 261 ? 25.413 -2.033 -9.538 1.00 46.39 257 ALA A C 1
ATOM 1861 O O . ALA A 1 261 ? 24.987 -2.916 -10.291 1.00 51.27 257 ALA A O 1
ATOM 1863 N N . GLN A 1 262 ? 24.946 -1.865 -8.299 1.00 44.11 258 GLN A N 1
ATOM 1864 C CA . GLN A 1 262 ? 23.951 -2.740 -7.689 1.00 45.35 258 GLN A CA 1
ATOM 1865 C C . GLN A 1 262 ? 22.531 -2.475 -8.177 1.00 48.34 258 GLN A C 1
ATOM 1866 O O . GLN A 1 262 ? 21.601 -3.152 -7.729 1.00 35.57 258 GLN A O 1
ATOM 1872 N N . HIS A 1 263 ? 22.343 -1.500 -9.061 1.00 48.24 259 HIS A N 1
ATOM 1873 C CA . HIS A 1 263 ? 21.018 -1.125 -9.561 1.00 41.96 259 HIS A CA 1
ATOM 1874 C C . HIS A 1 263 ? 20.062 -0.742 -8.430 1.00 33.51 259 HIS A C 1
ATOM 1875 O O . HIS A 1 263 ? 18.863 -1.024 -8.484 1.00 36.98 259 HIS A O 1
ATOM 1882 N N . ARG A 1 264 ? 20.600 -0.095 -7.398 1.00 33.06 260 ARG A N 1
ATOM 1883 C CA . ARG A 1 264 ? 19.772 0.599 -6.416 1.00 36.90 260 ARG A CA 1
ATOM 1884 C C . ARG A 1 264 ? 19.388 1.993 -6.889 1.00 37.22 260 ARG A C 1
ATOM 1885 O O . ARG A 1 264 ? 18.391 2.547 -6.413 1.00 38.92 260 ARG A O 1
ATOM 1893 N N . LEU A 1 265 ? 20.176 2.567 -7.798 1.00 31.63 261 LEU A N 1
ATOM 1894 C CA . LEU A 1 265 ? 19.826 3.765 -8.537 1.00 36.36 261 LEU A CA 1
ATOM 1895 C C . LEU A 1 265 ? 20.107 3.521 -10.013 1.00 43.39 261 LEU A C 1
ATOM 1896 O O . LEU A 1 265 ? 20.975 2.718 -10.372 1.00 51.94 261 LEU A O 1
ATOM 1901 N N . VAL A 1 266 ? 19.345 4.205 -10.867 1.00 37.09 262 VAL A N 1
ATOM 1902 C CA . VAL A 1 266 ? 19.641 4.304 -12.288 1.00 38.12 262 VAL A CA 1
ATOM 1903 C C . VAL A 1 266 ? 19.617 5.777 -12.689 1.00 39.09 262 VAL A C 1
ATOM 1904 O O . VAL A 1 266 ? 18.930 6.595 -12.068 1.00 41.98 262 VAL A O 1
ATOM 1908 N N . ILE A 1 267 ? 20.414 6.130 -13.703 1.00 46.14 263 ILE A N 1
ATOM 1909 C CA . ILE A 1 267 ? 20.407 7.501 -14.211 1.00 33.97 263 ILE A CA 1
ATOM 1910 C C . ILE A 1 267 ? 19.147 7.724 -15.028 1.00 43.14 263 ILE A C 1
ATOM 1911 O O . ILE A 1 267 ? 18.771 6.894 -15.869 1.00 49.90 263 ILE A O 1
ATOM 1916 N N . ALA A 1 268 ? 18.495 8.854 -14.794 1.00 44.84 264 ALA A N 1
ATOM 1917 C CA . ALA A 1 268 ? 17.205 9.141 -15.396 1.00 46.17 264 ALA A CA 1
ATOM 1918 C C . ALA A 1 268 ? 17.398 9.853 -16.730 1.00 50.33 264 ALA A C 1
ATOM 1919 O O . ALA A 1 268 ? 18.242 10.743 -16.848 1.00 52.16 264 ALA A O 1
ATOM 1921 N N . PHE A 1 269 ? 16.618 9.441 -17.734 1.00 55.47 265 PHE A N 1
ATOM 1922 C CA . PHE A 1 269 ? 16.791 9.889 -19.116 1.00 57.44 265 PHE A CA 1
ATOM 1923 C C . PHE A 1 269 ? 18.252 9.774 -19.535 1.00 65.36 265 PHE A C 1
ATOM 1924 O O . PHE A 1 269 ? 18.868 10.728 -20.014 1.00 64.55 265 PHE A O 1
ATOM 1932 N N . GLU A 1 270 ? 18.814 8.582 -19.331 1.00 71.04 266 GLU A N 1
ATOM 1933 C CA . GLU A 1 270 ? 20.255 8.402 -19.488 1.00 75.12 266 GLU A CA 1
ATOM 1934 C C . GLU A 1 270 ? 20.705 8.684 -20.909 1.00 70.86 266 GLU A C 1
ATOM 1935 O O . GLU A 1 270 ? 21.834 9.138 -21.127 1.00 67.36 266 GLU A O 1
ATOM 1941 N N . GLU A 1 271 ? 19.837 8.410 -21.878 1.00 69.75 267 GLU A N 1
ATOM 1942 C CA . GLU A 1 271 ? 20.176 8.554 -23.284 1.00 78.65 267 GLU A CA 1
ATOM 1943 C C . GLU A 1 271 ? 20.397 10.007 -23.676 1.00 74.80 267 GLU A C 1
ATOM 1944 O O . GLU A 1 271 ? 20.893 10.263 -24.779 1.00 75.02 267 GLU A O 1
ATOM 1950 N N . GLN A 1 272 ? 20.032 10.954 -22.809 1.00 78.87 268 GLN A N 1
ATOM 1951 C CA . GLN A 1 272 ? 19.910 12.369 -23.161 1.00 74.90 268 GLN A CA 1
ATOM 1952 C C . GLN A 1 272 ? 20.858 13.175 -22.285 1.00 67.27 268 GLN A C 1
ATOM 1953 O O . GLN A 1 272 ? 20.460 13.757 -21.273 1.00 61.41 268 GLN A O 1
ATOM 1959 N N . LYS A 1 273 ? 22.107 13.252 -22.725 1.00 65.15 269 LYS A N 1
ATOM 1960 C CA . LYS A 1 273 ? 23.149 13.902 -21.958 1.00 68.11 269 LYS A CA 1
ATOM 1961 C C . LYS A 1 273 ? 22.852 15.372 -21.707 1.00 68.22 269 LYS A C 1
ATOM 1962 O O . LYS A 1 273 ? 23.655 16.080 -21.092 1.00 54.08 269 LYS A O 1
ATOM 1968 N N . GLU A 1 274 ? 21.680 15.827 -22.141 1.00 69.16 270 GLU A N 1
ATOM 1969 C CA . GLU A 1 274 ? 21.239 17.207 -21.973 1.00 74.72 270 GLU A CA 1
ATOM 1970 C C . GLU A 1 274 ? 21.097 17.582 -20.504 1.00 64.03 270 GLU A C 1
ATOM 1971 O O . GLU A 1 274 ? 21.343 18.740 -20.127 1.00 55.05 270 GLU A O 1
ATOM 1977 N N . TRP A 1 275 ? 20.655 16.633 -19.679 1.00 66.43 271 TRP A N 1
ATOM 1978 C CA . TRP A 1 275 ? 20.324 16.869 -18.284 1.00 54.92 271 TRP A CA 1
ATOM 1979 C C . TRP A 1 275 ? 21.518 16.681 -17.364 1.00 46.30 271 TRP A C 1
ATOM 1980 O O . TRP A 1 275 ? 21.367 16.779 -16.142 1.00 37.87 271 TRP A O 1
ATOM 1991 N N . GLN A 1 276 ? 22.696 16.440 -17.917 1.00 40.93 272 GLN A N 1
ATOM 1992 C CA . GLN A 1 276 ? 23.872 16.121 -17.136 1.00 40.55 272 GLN A CA 1
ATOM 1993 C C . GLN A 1 276 ? 24.853 17.266 -17.261 1.00 42.58 272 GLN A C 1
ATOM 1994 O O . GLN A 1 276 ? 25.040 17.823 -18.349 1.00 46.59 272 GLN A O 1
ATOM 2000 N N . ILE A 1 277 ? 25.452 17.629 -16.139 1.00 38.13 273 ILE A N 1
ATOM 2001 C CA . ILE A 1 277 ? 26.269 18.827 -16.030 1.00 40.82 273 ILE A CA 1
ATOM 2002 C C . ILE A 1 277 ? 27.702 18.393 -15.767 1.00 47.94 273 ILE A C 1
ATOM 2003 O O . ILE A 1 277 ? 27.957 17.731 -14.757 1.00 52.26 273 ILE A O 1
ATOM 2008 N N . PRO A 1 278 ? 28.654 18.730 -16.635 1.00 47.42 274 PRO A N 1
ATOM 2009 C CA . PRO A 1 278 ? 30.056 18.423 -16.345 1.00 41.15 274 PRO A CA 1
ATOM 2010 C C . PRO A 1 278 ? 30.583 19.321 -15.241 1.00 46.33 274 PRO A C 1
ATOM 2011 O O . PRO A 1 278 ? 30.239 20.504 -15.159 1.00 50.13 274 PRO A O 1
ATOM 2015 N N . ILE A 1 279 ? 31.420 18.745 -14.386 1.00 41.73 275 ILE A N 1
ATOM 2016 C CA . ILE A 1 279 ? 32.121 19.471 -13.340 1.00 35.31 275 ILE A CA 1
ATOM 2017 C C . ILE A 1 279 ? 33.555 18.962 -13.295 1.00 45.54 275 ILE A C 1
ATOM 2018 O O . ILE A 1 279 ? 33.922 18.005 -13.982 1.00 55.21 275 ILE A O 1
ATOM 2023 N N . ASP A 1 280 ? 34.360 19.604 -12.458 1.00 43.07 276 ASP A N 1
ATOM 2024 C CA . ASP A 1 280 ? 35.747 19.228 -12.264 1.00 39.74 276 ASP A CA 1
ATOM 2025 C C . ASP A 1 280 ? 36.047 19.312 -10.784 1.00 33.27 276 ASP A C 1
ATOM 2026 O O . ASP A 1 280 ? 35.607 20.245 -10.108 1.00 37.73 276 ASP A O 1
ATOM 2031 N N . ILE A 1 281 ? 36.789 18.336 -10.285 1.00 31.46 277 ILE A N 1
ATOM 2032 C CA . ILE A 1 281 ? 37.183 18.304 -8.886 1.00 35.60 277 ILE A CA 1
ATOM 2033 C C . ILE A 1 281 ? 38.618 18.797 -8.804 1.00 49.22 277 ILE A C 1
ATOM 2034 O O . ILE A 1 281 ? 39.524 18.210 -9.415 1.00 40.70 277 ILE A O 1
ATOM 2039 N N . LEU A 1 282 ? 38.816 19.885 -8.055 1.00 54.20 278 LEU A N 1
ATOM 2040 C CA . LEU A 1 282 ? 40.065 20.630 -8.036 1.00 39.55 278 LEU A CA 1
ATOM 2041 C C . LEU A 1 282 ? 40.700 20.627 -6.655 1.00 46.22 278 LEU A C 1
ATOM 2042 O O . LEU A 1 282 ? 40.008 20.692 -5.631 1.00 50.79 278 LEU A O 1
ATOM 2047 N N . CYS A 1 283 ? 42.026 20.570 -6.649 1.00 38.27 279 CYS A N 1
ATOM 2048 C CA . CYS A 1 283 ? 42.844 20.838 -5.477 1.00 36.50 279 CYS A CA 1
ATOM 2049 C C . CYS A 1 283 ? 43.595 22.147 -5.700 1.00 38.46 279 CYS A C 1
ATOM 2050 O O . CYS A 1 283 ? 44.166 22.359 -6.775 1.00 37.75 279 CYS A O 1
ATOM 2053 N N . TYR A 1 284 ? 43.577 23.034 -4.708 1.00 34.50 280 TYR A N 1
ATOM 2054 C CA . TYR A 1 284 ? 44.427 24.212 -4.750 1.00 35.06 280 TYR A CA 1
ATOM 2055 C C . TYR A 1 284 ? 45.369 24.218 -3.554 1.00 37.65 280 TYR A C 1
ATOM 2056 O O . TYR A 1 284 ? 45.017 23.764 -2.462 1.00 37.92 280 TYR A O 1
ATOM 2065 N N . ARG A 1 285 ? 46.567 24.752 -3.777 1.00 35.04 281 ARG A N 1
ATOM 2066 C CA . ARG A 1 285 ? 47.528 25.025 -2.718 1.00 37.10 281 ARG A CA 1
ATOM 2067 C C . ARG A 1 285 ? 48.171 26.372 -3.000 1.00 32.70 281 ARG A C 1
ATOM 2068 O O . ARG A 1 285 ? 48.079 26.905 -4.110 1.00 36.90 281 ARG A O 1
ATOM 2076 N N . SER A 1 286 ? 48.800 26.939 -1.984 1.00 35.11 282 SER A N 1
ATOM 2077 C CA . SER A 1 286 ? 49.452 28.224 -2.167 1.00 39.89 282 SER A CA 1
ATOM 2078 C C . SER A 1 286 ? 50.871 27.984 -2.664 1.00 44.78 282 SER A C 1
ATOM 2079 O O . SER A 1 286 ? 51.542 27.038 -2.238 1.00 42.99 282 SER A O 1
ATOM 2082 N N . THR A 1 287 ? 51.308 28.827 -3.604 1.00 48.73 283 THR A N 1
ATOM 2083 C CA . THR A 1 287 ? 52.677 28.723 -4.099 1.00 49.72 283 THR A CA 1
ATOM 2084 C C . THR A 1 287 ? 53.698 29.116 -3.045 1.00 47.47 283 THR A C 1
ATOM 2085 O O . THR A 1 287 ? 54.871 28.766 -3.178 1.00 53.26 283 THR A O 1
ATOM 2089 N N . THR A 1 288 ? 53.279 29.824 -1.999 1.00 49.22 284 THR A N 1
ATOM 2090 C CA . THR A 1 288 ? 54.183 30.355 -0.991 1.00 41.73 284 THR A CA 1
ATOM 2091 C C . THR A 1 288 ? 54.281 29.476 0.247 1.00 50.79 284 THR A C 1
ATOM 2092 O O . THR A 1 288 ? 54.858 29.904 1.247 1.00 57.25 284 THR A O 1
ATOM 2096 N N . ASN A 1 289 ? 53.748 28.256 0.202 1.00 50.83 285 ASN A N 1
ATOM 2097 C CA . ASN A 1 289 ? 53.734 27.346 1.345 1.00 51.06 285 ASN A CA 1
ATOM 2098 C C . ASN A 1 289 ? 54.597 26.152 0.975 1.00 50.87 285 ASN A C 1
ATOM 2099 O O . ASN A 1 289 ? 54.187 25.305 0.174 1.00 58.28 285 ASN A O 1
ATOM 2104 N N . HIS A 1 290 ? 55.781 26.074 1.572 1.00 46.97 286 HIS A N 1
ATOM 2105 C CA . HIS A 1 290 ? 56.766 25.082 1.170 1.00 52.31 286 HIS A CA 1
ATOM 2106 C C . HIS A 1 290 ? 57.061 24.085 2.278 1.00 58.73 286 HIS A C 1
ATOM 2107 O O . HIS A 1 290 ? 58.139 23.485 2.290 1.00 65.09 286 HIS A O 1
ATOM 2114 N N . ARG A 1 291 ? 56.128 23.890 3.209 1.00 58.85 287 ARG A N 1
ATOM 2115 C CA . ARG A 1 291 ? 56.329 22.869 4.228 1.00 59.29 287 ARG A CA 1
ATOM 2116 C C . ARG A 1 291 ? 56.373 21.492 3.580 1.00 58.93 287 ARG A C 1
ATOM 2117 O O . ARG A 1 291 ? 55.647 21.212 2.620 1.00 58.88 287 ARG A O 1
ATOM 2125 N N . ALA A 1 292 ? 57.246 20.633 4.111 1.00 59.25 288 ALA A N 1
ATOM 2126 C CA . ALA A 1 292 ? 57.472 19.324 3.509 1.00 48.46 288 ALA A CA 1
ATOM 2127 C C . ALA A 1 292 ? 56.192 18.504 3.463 1.00 57.34 288 ALA A C 1
ATOM 2128 O O . ALA A 1 292 ? 55.826 17.967 2.412 1.00 60.62 288 ALA A O 1
ATOM 2130 N N . ALA A 1 293 ? 55.498 18.397 4.601 1.00 61.71 289 ALA A N 1
ATOM 2131 C CA . ALA A 1 293 ? 54.340 17.515 4.696 1.00 53.26 289 ALA A CA 1
ATOM 2132 C C . ALA A 1 293 ? 53.296 17.839 3.641 1.00 47.00 289 ALA A C 1
ATOM 2133 O O . ALA A 1 293 ? 52.619 16.932 3.143 1.00 45.79 289 ALA A O 1
ATOM 2135 N N . VAL A 1 294 ? 53.168 19.112 3.268 1.00 46.23 290 VAL A N 1
ATOM 2136 C CA . VAL A 1 294 ? 52.188 19.481 2.251 1.00 49.44 290 VAL A CA 1
ATOM 2137 C C . VAL A 1 294 ? 52.654 19.039 0.866 1.00 60.15 290 VAL A C 1
ATOM 2138 O O . VAL A 1 294 ? 51.932 18.329 0.157 1.00 59.81 290 VAL A O 1
ATOM 2142 N N . ASP A 1 295 ? 53.863 19.455 0.460 1.00 58.16 291 ASP A N 1
ATOM 2143 C CA . ASP A 1 295 ? 54.373 19.094 -0.864 1.00 57.58 291 ASP A CA 1
ATOM 2144 C C . ASP A 1 295 ? 54.373 17.580 -1.062 1.00 52.62 291 ASP A C 1
ATOM 2145 O O . ASP A 1 295 ? 54.091 17.090 -2.163 1.00 54.85 291 ASP A O 1
ATOM 2150 N N . GLN A 1 296 ? 54.662 16.822 -0.001 1.00 46.86 292 GLN A N 1
ATOM 2151 C CA . GLN A 1 296 ? 54.561 15.370 -0.084 1.00 43.49 292 GLN A CA 1
ATOM 2152 C C . GLN A 1 296 ? 53.151 14.953 -0.482 1.00 48.94 292 GLN A C 1
ATOM 2153 O O . GLN A 1 296 ? 52.955 14.267 -1.492 1.00 59.84 292 GLN A O 1
ATOM 2159 N N . PHE A 1 297 ? 52.151 15.391 0.292 1.00 44.73 293 PHE A N 1
ATOM 2160 C CA . PHE A 1 297 ? 50.759 15.117 -0.045 1.00 32.53 293 PHE A CA 1
ATOM 2161 C C . PHE A 1 297 ? 50.445 15.524 -1.483 1.00 40.54 293 PHE A C 1
ATOM 2162 O O . PHE A 1 297 ? 49.827 14.756 -2.229 1.00 45.38 293 PHE A O 1
ATOM 2170 N N . TRP A 1 298 ? 50.908 16.708 -1.901 1.00 36.78 294 TRP A N 1
ATOM 2171 C CA . TRP A 1 298 ? 50.558 17.234 -3.221 1.00 47.54 294 TRP A CA 1
ATOM 2172 C C . TRP A 1 298 ? 51.040 16.324 -4.349 1.00 62.66 294 TRP A C 1
ATOM 2173 O O . TRP A 1 298 ? 50.289 16.041 -5.290 1.00 65.83 294 TRP A O 1
ATOM 2184 N N . GLN A 1 299 ? 52.293 15.859 -4.284 1.00 61.23 295 GLN A N 1
ATOM 2185 C CA . GLN A 1 299 ? 52.831 15.098 -5.413 1.00 69.39 295 GLN A CA 1
ATOM 2186 C C . GLN A 1 299 ? 52.145 13.743 -5.563 1.00 67.44 295 GLN A C 1
ATOM 2187 O O . GLN A 1 299 ? 51.988 13.253 -6.688 1.00 72.85 295 GLN A O 1
ATOM 2193 N N . GLU A 1 300 ? 51.722 13.131 -4.453 1.00 66.71 296 GLU A N 1
ATOM 2194 C CA . GLU A 1 300 ? 50.844 11.967 -4.529 1.00 60.68 296 GLU A CA 1
ATOM 2195 C C . GLU A 1 300 ? 49.476 12.307 -5.125 1.00 62.86 296 GLU A C 1
ATOM 2196 O O . GLU A 1 300 ? 48.802 11.417 -5.652 1.00 61.18 296 GLU A O 1
ATOM 2202 N N . ILE A 1 301 ? 49.065 13.572 -5.068 1.00 61.77 297 ILE A N 1
ATOM 2203 C CA . ILE A 1 301 ? 47.749 13.998 -5.542 1.00 60.50 297 ILE A CA 1
ATOM 2204 C C . ILE A 1 301 ? 47.773 14.383 -7.019 1.00 71.69 297 ILE A C 1
ATOM 2205 O O . ILE A 1 301 ? 46.829 14.075 -7.755 1.00 75.32 297 ILE A O 1
ATOM 2210 N N . ASP A 1 302 ? 48.856 15.037 -7.464 1.00 70.17 298 ASP A N 1
ATOM 2211 C CA . ASP A 1 302 ? 48.878 15.689 -8.775 1.00 70.67 298 ASP A CA 1
ATOM 2212 C C . ASP A 1 302 ? 48.647 14.697 -9.916 1.00 79.44 298 ASP A C 1
ATOM 2213 O O . ASP A 1 302 ? 47.799 14.927 -10.789 1.00 82.81 298 ASP A O 1
ATOM 2218 N N . LYS A 1 303 ? 49.407 13.601 -9.937 1.00 79.82 299 LYS A N 1
ATOM 2219 C CA . LYS A 1 303 ? 49.223 12.519 -10.915 1.00 82.48 299 LYS A CA 1
ATOM 2220 C C . LYS A 1 303 ? 49.319 12.995 -12.365 1.00 87.38 299 LYS A C 1
ATOM 2221 O O . LYS A 1 303 ? 50.042 13.941 -12.674 1.00 89.98 299 LYS A O 1
ATOM 2227 N N . ASN B 1 7 ? 21.041 56.160 -16.535 1.00 43.59 3 ASN B N 1
ATOM 2228 C CA . ASN B 1 7 ? 20.606 54.762 -16.535 1.00 46.45 3 ASN B CA 1
ATOM 2229 C C . ASN B 1 7 ? 21.139 54.018 -15.308 1.00 40.34 3 ASN B C 1
ATOM 2230 O O . ASN B 1 7 ? 22.272 54.245 -14.897 1.00 53.87 3 ASN B O 1
ATOM 2235 N N . PRO B 1 8 ? 20.333 53.140 -14.712 1.00 32.73 4 PRO B N 1
ATOM 2236 C CA . PRO B 1 8 ? 20.746 52.503 -13.461 1.00 23.28 4 PRO B CA 1
ATOM 2237 C C . PRO B 1 8 ? 21.654 51.307 -13.694 1.00 26.75 4 PRO B C 1
ATOM 2238 O O . PRO B 1 8 ? 21.541 50.590 -14.697 1.00 28.19 4 PRO B O 1
ATOM 2242 N N . LEU B 1 9 ? 22.547 51.091 -12.724 1.00 20.68 5 LEU B N 1
ATOM 2243 C CA . LEU B 1 9 ? 23.352 49.869 -12.678 1.00 18.62 5 LEU B CA 1
ATOM 2244 C C . LEU B 1 9 ? 22.454 48.644 -12.509 1.00 22.33 5 LEU B C 1
ATOM 2245 O O . LEU B 1 9 ? 21.535 48.648 -11.687 1.00 22.39 5 LEU B O 1
ATOM 2250 N N . GLU B 1 10 ? 22.700 47.610 -13.314 1.00 15.79 6 GLU B N 1
ATOM 2251 C CA . GLU B 1 10 ? 22.074 46.297 -13.157 1.00 12.95 6 GLU B CA 1
ATOM 2252 C C . GLU B 1 10 ? 23.109 45.344 -12.591 1.00 15.45 6 GLU B C 1
ATOM 2253 O O . GLU B 1 10 ? 24.221 45.256 -13.123 1.00 15.83 6 GLU B O 1
ATOM 2259 N N . PHE B 1 11 ? 22.780 44.667 -11.488 1.00 12.98 7 PHE B N 1
ATOM 2260 C CA . PHE B 1 11 ? 23.848 43.950 -10.797 1.00 12.82 7 PHE B CA 1
ATOM 2261 C C . PHE B 1 11 ? 24.263 42.699 -11.555 1.00 16.15 7 PHE B C 1
ATOM 2262 O O . PHE B 1 11 ? 25.410 42.264 -11.416 1.00 23.96 7 PHE B O 1
ATOM 2270 N N . LYS B 1 12 ? 23.394 42.145 -12.398 1.00 14.12 8 LYS B N 1
ATOM 2271 C CA . LYS B 1 12 ? 23.850 41.024 -13.216 1.00 16.90 8 LYS B CA 1
ATOM 2272 C C . LYS B 1 12 ? 25.005 41.412 -14.140 1.00 13.87 8 LYS B C 1
ATOM 2273 O O . LYS B 1 12 ? 25.755 40.527 -14.575 1.00 15.73 8 LYS B O 1
ATOM 2279 N N . TRP B 1 13 ? 25.191 42.708 -14.426 1.00 13.27 9 TRP B N 1
ATOM 2280 C CA . TRP B 1 13 ? 26.353 43.115 -15.213 1.00 13.37 9 TRP B CA 1
ATOM 2281 C C . TRP B 1 13 ? 27.658 42.743 -14.501 1.00 13.25 9 TRP B C 1
ATOM 2282 O O . TRP B 1 13 ? 28.642 42.335 -15.141 1.00 13.27 9 TRP B O 1
ATOM 2293 N N . LEU B 1 14 ? 27.677 42.884 -13.172 1.00 12.48 10 LEU B N 1
ATOM 2294 C CA . LEU B 1 14 ? 28.885 42.610 -12.408 1.00 12.16 10 LEU B CA 1
ATOM 2295 C C . LEU B 1 14 ? 29.317 41.157 -12.568 1.00 12.46 10 LEU B C 1
ATOM 2296 O O . LEU B 1 14 ? 30.503 40.884 -12.789 1.00 18.43 10 LEU B O 1
ATOM 2301 N N . GLU B 1 15 ? 28.365 40.215 -12.514 1.00 12.68 11 GLU B N 1
ATOM 2302 C CA . GLU B 1 15 ? 28.705 38.811 -12.756 1.00 17.49 11 GLU B CA 1
ATOM 2303 C C . GLU B 1 15 ? 29.063 38.572 -14.220 1.00 19.37 11 GLU B C 1
ATOM 2304 O O . GLU B 1 15 ? 29.935 37.752 -14.528 1.00 13.95 11 GLU B O 1
ATOM 2310 N N . ASP B 1 16 ? 28.391 39.273 -15.138 1.00 13.89 12 ASP B N 1
ATOM 2311 C CA . ASP B 1 16 ? 28.778 39.209 -16.546 1.00 14.50 12 ASP B CA 1
ATOM 2312 C C . ASP B 1 16 ? 30.234 39.614 -16.724 1.00 14.44 12 ASP B C 1
ATOM 2313 O O . ASP B 1 16 ? 31.009 38.938 -17.420 1.00 14.92 12 ASP B O 1
ATOM 2318 N N . PHE B 1 17 ? 30.621 40.710 -16.070 1.00 13.91 13 PHE B N 1
ATOM 2319 C CA . PHE B 1 17 ? 32.001 41.186 -16.133 1.00 13.84 13 PHE B CA 1
ATOM 2320 C C . PHE B 1 17 ? 32.978 40.117 -15.624 1.00 13.89 13 PHE B C 1
ATOM 2321 O O . PHE B 1 17 ? 33.978 39.806 -16.284 1.00 14.31 13 PHE B O 1
ATOM 2329 N N . LEU B 1 18 ? 32.689 39.522 -14.460 1.00 13.52 14 LEU B N 1
ATOM 2330 C CA . LEU B 1 18 ? 33.612 38.537 -13.894 1.00 13.58 14 LEU B CA 1
ATOM 2331 C C . LEU B 1 18 ? 33.702 37.285 -14.759 1.00 14.54 14 LEU B C 1
ATOM 2332 O O . LEU B 1 18 ? 34.783 36.695 -14.875 1.00 20.19 14 LEU B O 1
ATOM 2337 N N . SER B 1 19 ? 32.598 36.879 -15.398 1.00 14.60 15 SER B N 1
ATOM 2338 C CA . SER B 1 19 ? 32.657 35.689 -16.249 1.00 16.41 15 SER B CA 1
ATOM 2339 C C . SER B 1 19 ? 33.529 35.940 -17.470 1.00 15.87 15 SER B C 1
ATOM 2340 O O . SER B 1 19 ? 34.300 35.063 -17.879 1.00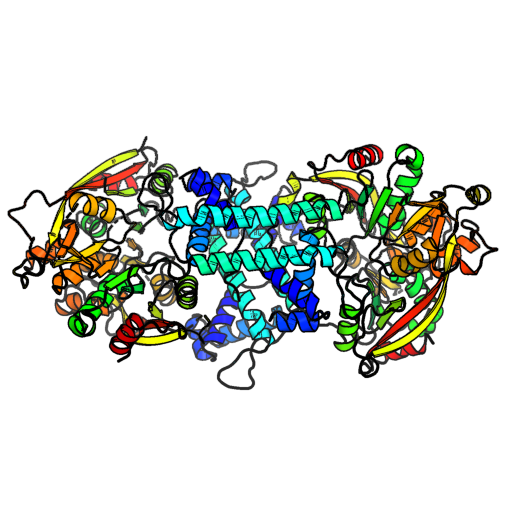 16.72 15 SER B O 1
ATOM 2343 N N . LEU B 1 20 ? 33.396 37.117 -18.093 1.00 15.82 16 LEU B N 1
ATOM 2344 C CA . LEU B 1 20 ? 34.202 37.383 -19.279 1.00 16.41 16 LEU B CA 1
ATOM 2345 C C . LEU B 1 20 ? 35.675 37.500 -18.914 1.00 17.59 16 LEU B C 1
ATOM 2346 O O . LEU B 1 20 ? 36.540 36.959 -19.613 1.00 16.99 16 LEU B O 1
ATOM 2351 N N . MET B 1 21 ? 35.966 38.173 -17.802 1.00 16.45 17 MET B N 1
ATOM 2352 C CA . MET B 1 21 ? 37.334 38.250 -17.301 1.00 15.57 17 MET B CA 1
ATOM 2353 C C . MET B 1 21 ? 37.938 36.872 -17.043 1.00 15.94 17 MET B C 1
ATOM 2354 O O . MET B 1 21 ? 39.110 36.638 -17.344 1.00 17.18 17 MET B O 1
ATOM 2359 N N . GLU B 1 22 ? 37.182 35.972 -16.422 1.00 15.80 18 GLU B N 1
ATOM 2360 C CA . GLU B 1 22 ? 37.744 34.660 -16.103 1.00 16.17 18 GLU B CA 1
ATOM 2361 C C . GLU B 1 22 ? 37.915 33.816 -17.358 1.00 17.09 18 GLU B C 1
ATOM 2362 O O . GLU B 1 22 ? 38.942 33.154 -17.536 1.00 21.09 18 GLU B O 1
ATOM 2368 N N . LEU B 1 23 ? 36.907 33.798 -18.232 1.00 17.35 19 LEU B N 1
ATOM 2369 C CA . LEU B 1 23 ? 36.957 32.888 -19.374 1.00 21.30 19 LEU B CA 1
ATOM 2370 C C . LEU B 1 23 ? 37.537 33.518 -20.632 1.00 18.84 19 LEU B C 1
ATOM 2371 O O . LEU B 1 23 ? 37.920 32.789 -21.543 1.00 19.70 19 LEU B O 1
ATOM 2376 N N . GLY B 1 24 ? 37.662 34.840 -20.697 1.00 18.44 20 GLY B N 1
ATOM 2377 C CA . GLY B 1 24 ? 38.393 35.439 -21.800 1.00 19.01 20 GLY B CA 1
ATOM 2378 C C . GLY B 1 24 ? 37.777 35.246 -23.172 1.00 25.38 20 GLY B C 1
ATOM 2379 O O . GLY B 1 24 ? 38.448 35.491 -24.176 1.00 20.45 20 GLY B O 1
ATOM 2380 N N . ASN B 1 25 ? 36.503 34.865 -23.249 1.00 19.73 21 ASN B N 1
ATOM 2381 C CA . ASN B 1 25 ? 35.901 34.538 -24.527 1.00 24.47 21 ASN B CA 1
ATOM 2382 C C . ASN B 1 25 ? 34.383 34.746 -24.452 1.00 22.57 21 ASN B C 1
ATOM 2383 O O . ASN B 1 25 ? 33.761 34.441 -23.430 1.00 19.62 21 ASN B O 1
ATOM 2388 N N . PHE B 1 26 ? 33.794 35.282 -25.529 1.00 20.68 22 PHE B N 1
ATOM 2389 C CA . PHE B 1 26 ? 32.376 35.642 -25.457 1.00 21.79 22 PHE B CA 1
ATOM 2390 C C . PHE B 1 26 ? 31.480 34.402 -25.463 1.00 22.48 22 PHE B C 1
ATOM 2391 O O . PHE B 1 26 ? 30.525 34.335 -24.687 1.00 20.23 22 PHE B O 1
ATOM 2399 N N . SER B 1 27 ? 31.764 33.407 -26.315 1.00 21.67 23 SER B N 1
ATOM 2400 C CA . SER B 1 27 ? 30.934 32.200 -26.298 1.00 22.04 23 SER B CA 1
ATOM 2401 C C . SER B 1 27 ? 30.962 31.540 -24.923 1.00 21.38 23 SER B C 1
ATOM 2402 O O . SER B 1 27 ? 29.915 31.176 -24.371 1.00 21.12 23 SER B O 1
ATOM 2405 N N . ALA B 1 28 ? 32.152 31.398 -24.342 1.00 21.69 24 ALA B N 1
ATOM 2406 C CA . ALA B 1 28 ? 32.244 30.701 -23.067 1.00 23.28 24 ALA B CA 1
ATOM 2407 C C . ALA B 1 28 ? 31.592 31.508 -21.964 1.00 20.92 24 ALA B C 1
ATOM 2408 O O . ALA B 1 28 ? 30.927 30.946 -21.087 1.00 21.90 24 ALA B O 1
ATOM 2410 N N . ALA B 1 29 ? 31.774 32.828 -21.987 1.00 22.73 25 ALA B N 1
ATOM 2411 C CA . ALA B 1 29 ? 31.239 33.649 -20.914 1.00 18.24 25 ALA B CA 1
ATOM 2412 C C . ALA B 1 29 ? 29.717 33.637 -20.933 1.00 21.68 25 ALA B C 1
ATOM 2413 O O . ALA B 1 29 ? 29.077 33.517 -19.879 1.00 17.70 25 ALA B O 1
ATOM 2415 N N . ALA B 1 30 ? 29.121 33.741 -22.128 1.00 18.86 26 ALA B N 1
ATOM 2416 C CA . ALA B 1 30 ? 27.662 33.726 -22.249 1.00 19.94 26 ALA B CA 1
ATOM 2417 C C . ALA B 1 30 ? 27.074 32.409 -21.744 1.00 23.85 26 ALA B C 1
ATOM 2418 O O . ALA B 1 30 ? 26.053 32.397 -21.042 1.00 21.92 26 ALA B O 1
ATOM 2420 N N . LYS B 1 31 ? 27.701 31.289 -22.100 1.00 19.71 27 LYS B N 1
ATOM 2421 C CA . LYS B 1 31 ? 27.224 29.994 -21.625 1.00 24.46 27 LYS B CA 1
ATOM 2422 C C . LYS B 1 31 ? 27.249 29.927 -20.103 1.00 26.36 27 LYS B C 1
ATOM 2423 O O . LYS B 1 31 ? 26.270 29.507 -19.475 1.00 40.87 27 LYS B O 1
ATOM 2429 N N . ALA B 1 32 ? 28.336 30.382 -19.489 1.00 18.60 28 ALA B N 1
ATOM 2430 C CA . ALA B 1 32 ? 28.445 30.340 -18.039 1.00 17.88 28 ALA B CA 1
ATOM 2431 C C . ALA B 1 32 ? 27.433 31.246 -17.349 1.00 27.53 28 ALA B C 1
ATOM 2432 O O . ALA B 1 32 ? 27.190 31.072 -16.151 1.00 28.92 28 ALA B O 1
ATOM 2434 N N . ARG B 1 33 ? 26.839 32.201 -18.064 1.00 17.29 29 ARG B N 1
ATOM 2435 C CA . ARG B 1 33 ? 25.809 33.064 -17.500 1.00 22.36 29 ARG B CA 1
ATOM 2436 C C . ARG B 1 33 ? 24.420 32.734 -18.029 1.00 17.31 29 ARG B C 1
ATOM 2437 O O . ARG B 1 33 ? 23.474 33.492 -17.779 1.00 21.05 29 ARG B O 1
ATOM 2445 N N . PHE B 1 34 ? 24.289 31.658 -18.795 1.00 18.06 30 PHE B N 1
ATOM 2446 C CA . PHE B 1 34 ? 22.998 31.151 -19.262 1.00 24.82 30 PHE B CA 1
ATOM 2447 C C . PHE B 1 34 ? 22.190 32.198 -20.032 1.00 25.03 30 PHE B C 1
ATOM 2448 O O . PHE B 1 34 ? 20.995 32.400 -19.801 1.00 24.75 30 PHE B O 1
ATOM 2456 N N . VAL B 1 35 ? 22.855 32.843 -20.994 1.00 21.63 31 VAL B N 1
ATOM 2457 C CA . VAL B 1 35 ? 22.201 33.768 -21.910 1.00 19.32 31 VAL B CA 1
ATOM 2458 C C . VAL B 1 35 ? 22.777 33.536 -23.296 1.00 23.91 31 VAL B C 1
ATOM 2459 O O . VAL B 1 35 ? 23.833 32.914 -23.454 1.00 21.66 31 VAL B O 1
ATOM 2463 N N . THR B 1 36 ? 22.073 34.048 -24.311 1.00 20.66 32 THR B N 1
ATOM 2464 C CA . THR B 1 36 ? 22.644 34.034 -25.650 1.00 21.41 32 THR B CA 1
ATOM 2465 C C . THR B 1 36 ? 23.919 34.864 -25.676 1.00 21.05 32 THR B C 1
ATOM 2466 O O . THR B 1 36 ? 24.123 35.783 -24.862 1.00 20.21 32 THR B O 1
ATOM 2470 N N . GLN B 1 37 ? 24.786 34.529 -26.633 1.00 21.64 33 GLN B N 1
ATOM 2471 C CA . GLN B 1 37 ? 26.006 35.299 -26.801 1.00 21.42 33 GLN B CA 1
ATOM 2472 C C . GLN B 1 37 ? 25.687 36.751 -27.128 1.00 21.25 33 GLN B C 1
ATOM 2473 O O . GLN B 1 37 ? 26.363 37.666 -26.640 1.00 20.63 33 GLN B O 1
ATOM 2479 N N . SER B 1 38 ? 24.631 36.984 -27.921 1.00 21.83 34 SER B N 1
ATOM 2480 C CA . SER B 1 38 ? 24.281 38.351 -28.292 1.00 21.79 34 SER B CA 1
ATOM 2481 C C . SER B 1 38 ? 23.723 39.119 -27.098 1.00 20.87 34 SER B C 1
ATOM 2482 O O . SER B 1 38 ? 24.074 40.290 -26.887 1.00 20.42 34 SER B O 1
ATOM 2485 N N . ALA B 1 39 ? 22.872 38.477 -26.291 1.00 20.61 35 ALA B N 1
ATOM 2486 C CA . ALA B 1 39 ? 22.412 39.111 -25.059 1.00 19.76 35 ALA B CA 1
ATOM 2487 C C . ALA B 1 39 ? 23.588 39.446 -24.153 1.00 18.94 35 ALA B C 1
ATOM 2488 O O . ALA B 1 39 ? 23.660 40.540 -23.578 1.00 19.69 35 ALA B O 1
ATOM 2490 N N . PHE B 1 40 ? 24.517 38.505 -24.008 1.00 18.94 36 PHE B N 1
ATOM 2491 C CA . PHE B 1 40 ? 25.685 38.741 -23.175 1.00 19.06 36 PHE B CA 1
ATOM 2492 C C . PHE B 1 40 ? 26.468 39.951 -23.677 1.00 18.21 36 PHE B C 1
ATOM 2493 O O . PHE B 1 40 ? 26.836 40.832 -22.891 1.00 17.53 36 PHE B O 1
ATOM 2501 N N . SER B 1 41 ? 26.670 40.033 -24.994 1.00 18.98 37 SER B N 1
ATOM 2502 C CA . SER B 1 41 ? 27.352 41.180 -25.589 1.00 19.06 37 SER B CA 1
ATOM 2503 C C . SER B 1 41 ? 26.667 42.494 -25.223 1.00 21.93 37 SER B C 1
ATOM 2504 O O . SER B 1 41 ? 27.329 43.464 -24.814 1.00 18.16 37 SER B O 1
ATOM 2507 N N . ARG B 1 42 ? 25.335 42.557 -25.388 1.00 18.86 38 ARG B N 1
ATOM 2508 C CA . ARG B 1 42 ? 24.648 43.816 -25.119 1.00 18.58 38 ARG B CA 1
ATOM 2509 C C . ARG B 1 42 ? 24.782 44.190 -23.655 1.00 17.62 38 ARG B C 1
ATOM 2510 O O . ARG B 1 42 ? 24.919 45.372 -23.322 1.00 21.03 38 ARG B O 1
ATOM 2518 N N . ARG B 1 43 ? 24.831 43.192 -22.771 1.00 22.43 39 ARG B N 1
ATOM 2519 C CA . ARG B 1 43 ? 25.022 43.498 -21.362 1.00 16.40 39 ARG B CA 1
ATOM 2520 C C . ARG B 1 43 ? 26.428 44.040 -21.101 1.00 16.01 39 ARG B C 1
ATOM 2521 O O . ARG B 1 43 ? 26.578 45.029 -20.378 1.00 15.47 39 ARG B O 1
ATOM 2529 N N . ILE B 1 44 ? 27.469 43.424 -21.677 1.00 16.32 40 ILE B N 1
ATOM 2530 C CA . ILE B 1 44 ? 28.831 43.950 -21.481 1.00 16.04 40 ILE B CA 1
ATOM 2531 C C . ILE B 1 44 ? 28.932 45.385 -21.997 1.00 16.10 40 ILE B C 1
ATOM 2532 O O . ILE B 1 44 ? 29.438 46.275 -21.307 1.00 15.58 40 ILE B O 1
ATOM 2537 N N . GLN B 1 45 ? 28.410 45.648 -23.192 1.00 16.78 41 GLN B N 1
ATOM 2538 C CA . GLN B 1 45 ? 28.436 47.024 -23.694 1.00 26.18 41 GLN B CA 1
ATOM 2539 C C . GLN B 1 45 ? 27.667 47.974 -22.775 1.00 16.34 41 GLN B C 1
ATOM 2540 O O . GLN B 1 45 ? 28.152 49.066 -22.463 1.00 16.03 41 GLN B O 1
ATOM 2546 N N . ALA B 1 46 ? 26.494 47.564 -22.300 1.00 16.23 42 ALA B N 1
ATOM 2547 C CA . ALA B 1 46 ? 25.734 48.425 -21.397 1.00 15.76 42 ALA B CA 1
ATOM 2548 C C . ALA B 1 46 ? 26.514 48.715 -20.116 1.00 16.94 42 ALA B C 1
ATOM 2549 O O . ALA B 1 46 ? 26.464 49.831 -19.581 1.00 21.60 42 ALA B O 1
ATOM 2551 N N . LEU B 1 47 ? 27.273 47.744 -19.617 1.00 14.89 43 LEU B N 1
ATOM 2552 C CA . LEU B 1 47 ? 28.085 48.043 -18.436 1.00 14.03 43 LEU B CA 1
ATOM 2553 C C . LEU B 1 47 ? 29.223 49.019 -18.780 1.00 15.28 43 LEU B C 1
ATOM 2554 O O . LEU B 1 47 ? 29.504 49.950 -18.013 1.00 13.58 43 LEU B O 1
ATOM 2559 N N . GLU B 1 48 ? 29.858 48.851 -19.939 1.00 14.58 44 GLU B N 1
ATOM 2560 C CA . GLU B 1 48 ? 30.934 49.766 -20.314 1.00 20.99 44 GLU B CA 1
ATOM 2561 C C . GLU B 1 48 ? 30.415 51.194 -20.523 1.00 14.71 44 GLU B C 1
ATOM 2562 O O . GLU B 1 48 ? 31.107 52.168 -20.188 1.00 21.91 44 GLU B O 1
ATOM 2568 N N . VAL B 1 49 ? 29.191 51.335 -21.046 1.00 18.10 45 VAL B N 1
ATOM 2569 C CA . VAL B 1 49 ? 28.589 52.657 -21.206 1.00 15.15 45 VAL B CA 1
ATOM 2570 C C . VAL B 1 49 ? 28.310 53.263 -19.841 1.00 14.46 45 VAL B C 1
ATOM 2571 O O . VAL B 1 49 ? 28.550 54.450 -19.616 1.00 16.75 45 VAL B O 1
ATOM 2575 N N . TRP B 1 50 ? 27.858 52.442 -18.894 1.00 17.11 46 TRP B N 1
ATOM 2576 C CA . TRP B 1 50 ? 27.516 52.930 -17.565 1.00 13.47 46 TRP B CA 1
ATOM 2577 C C . TRP B 1 50 ? 28.747 53.389 -16.799 1.00 18.20 46 TRP B C 1
ATOM 2578 O O . TRP B 1 50 ? 28.720 54.442 -16.148 1.00 16.02 46 TRP B O 1
ATOM 2589 N N . ILE B 1 51 ? 29.823 52.594 -16.812 1.00 12.92 47 ILE B N 1
ATOM 2590 C CA . ILE B 1 51 ? 30.998 52.985 -16.034 1.00 17.22 47 ILE B CA 1
ATOM 2591 C C . ILE B 1 51 ? 31.777 54.087 -16.744 1.00 13.61 47 ILE B C 1
ATOM 2592 O O . ILE B 1 51 ? 32.547 54.804 -16.097 1.00 27.26 47 ILE B O 1
ATOM 2597 N N . GLY B 1 52 ? 31.561 54.268 -18.047 1.00 16.41 48 GLY B N 1
ATOM 2598 C CA . GLY B 1 52 ? 32.154 55.358 -18.807 1.00 14.39 48 GLY B CA 1
ATOM 2599 C C . GLY B 1 52 ? 33.536 55.113 -19.396 1.00 20.25 48 GLY B C 1
ATOM 2600 O O . GLY B 1 52 ? 34.047 55.996 -20.088 1.00 23.02 48 GLY B O 1
ATOM 2601 N N . VAL B 1 53 ? 34.159 53.960 -19.149 1.00 22.15 49 VAL B N 1
ATOM 2602 C CA . VAL B 1 53 ? 35.462 53.616 -19.739 1.00 19.94 49 VAL B CA 1
ATOM 2603 C C . VAL B 1 53 ? 35.432 52.189 -20.262 1.00 18.26 49 VAL B C 1
ATOM 2604 O O . VAL B 1 53 ? 34.734 51.336 -19.688 1.00 17.39 49 VAL B O 1
ATOM 2608 N N . PRO B 1 54 ? 36.192 51.850 -21.300 1.00 17.37 50 PRO B N 1
ATOM 2609 C CA . PRO B 1 54 ? 36.209 50.444 -21.731 1.00 17.81 50 PRO B CA 1
ATOM 2610 C C . PRO B 1 54 ? 36.940 49.581 -20.706 1.00 22.44 50 PRO B C 1
ATOM 2611 O O . PRO B 1 54 ? 38.082 49.861 -20.331 1.00 27.65 50 PRO B O 1
ATOM 2615 N N . LEU B 1 55 ? 36.260 48.543 -20.236 1.00 14.92 51 LEU B N 1
ATOM 2616 C CA . LEU B 1 55 ? 36.818 47.618 -19.262 1.00 14.58 51 LEU B CA 1
ATOM 2617 C C . LEU B 1 55 ? 37.580 46.454 -19.891 1.00 25.27 51 LEU B C 1
ATOM 2618 O O . LEU B 1 55 ? 38.450 45.878 -19.229 1.00 15.04 51 LEU B O 1
ATOM 2623 N N . PHE B 1 56 ? 37.282 46.091 -21.142 1.00 15.86 52 PHE B N 1
ATOM 2624 C CA . PHE B 1 56 ? 37.897 44.946 -21.805 1.00 16.51 52 PHE B CA 1
ATOM 2625 C C . PHE B 1 56 ? 38.752 45.396 -22.992 1.00 23.87 52 PHE B C 1
ATOM 2626 O O . PHE B 1 56 ? 38.380 46.300 -23.751 1.00 19.86 52 PHE B O 1
ATOM 2634 N N . ASP B 1 57 ? 39.928 44.804 -23.114 1.00 17.66 53 ASP B N 1
ATOM 2635 C CA . ASP B 1 57 ? 40.823 45.062 -24.237 1.00 19.18 53 ASP B CA 1
ATOM 2636 C C . ASP B 1 57 ? 40.442 44.068 -25.314 1.00 19.30 53 ASP B C 1
ATOM 2637 O O . ASP B 1 57 ? 40.635 42.856 -25.144 1.00 26.91 53 ASP B O 1
ATOM 2642 N N . ARG B 1 58 ? 39.835 44.561 -26.390 1.00 23.32 54 ARG B N 1
ATOM 2643 C CA . ARG B 1 58 ? 39.396 43.674 -27.459 1.00 27.49 54 ARG B CA 1
ATOM 2644 C C . ARG B 1 58 ? 40.444 43.515 -28.545 1.00 25.94 54 ARG B C 1
ATOM 2645 O O . ARG B 1 58 ? 40.182 42.844 -29.548 1.00 29.24 54 ARG B O 1
ATOM 2653 N N . THR B 1 59 ? 41.626 44.095 -28.367 1.00 21.67 55 THR B N 1
ATOM 2654 C CA . THR B 1 59 ? 42.644 44.018 -29.407 1.00 23.11 55 THR B CA 1
ATOM 2655 C C . THR B 1 59 ? 43.343 42.668 -29.487 1.00 30.10 55 THR B C 1
ATOM 2656 O O . THR B 1 59 ? 44.238 42.516 -30.320 1.00 37.16 55 THR B O 1
ATOM 2660 N N . SER B 1 60 ? 42.970 41.685 -28.672 1.00 25.77 56 SER B N 1
ATOM 2661 C CA . SER B 1 60 ? 43.515 40.352 -28.873 1.00 31.55 56 SER B CA 1
ATOM 2662 C C . SER B 1 60 ? 42.570 39.315 -28.276 1.00 23.22 56 SER B C 1
ATOM 2663 O O . SER B 1 60 ? 41.516 39.633 -27.725 1.00 22.28 56 SER B O 1
ATOM 2666 N N . TYR B 1 61 ? 42.955 38.054 -28.432 1.00 23.99 57 TYR B N 1
ATOM 2667 C CA . TYR B 1 61 ? 42.188 36.915 -27.962 1.00 28.60 57 TYR B CA 1
ATOM 2668 C C . TYR B 1 61 ? 43.151 36.045 -27.167 1.00 28.16 57 TYR B C 1
ATOM 2669 O O . TYR B 1 61 ? 44.254 35.753 -27.656 1.00 24.96 57 TYR B O 1
ATOM 2678 N N . PRO B 1 62 ? 42.790 35.612 -25.951 1.00 31.01 58 PRO B N 1
ATOM 2679 C CA . PRO B 1 62 ? 41.565 35.906 -25.194 1.00 27.49 58 PRO B CA 1
ATOM 2680 C C . PRO B 1 62 ? 41.375 37.382 -24.909 1.00 26.01 58 PRO B C 1
ATOM 2681 O O . PRO B 1 62 ? 42.366 38.119 -24.917 1.00 21.37 58 PRO B O 1
ATOM 2685 N N . ILE B 1 63 ? 40.123 37.804 -24.704 1.00 30.10 59 ILE B N 1
ATOM 2686 C CA . ILE B 1 63 ? 39.886 39.145 -24.195 1.00 27.30 59 ILE B CA 1
ATOM 2687 C C . ILE B 1 63 ? 40.559 39.255 -22.846 1.00 19.29 59 ILE B C 1
ATOM 2688 O O . ILE B 1 63 ? 40.448 38.348 -22.006 1.00 22.22 59 ILE B O 1
ATOM 2693 N N . THR B 1 64 ? 41.243 40.375 -22.627 1.00 18.66 60 THR B N 1
ATOM 2694 C CA . THR B 1 64 ? 41.870 40.738 -21.361 1.00 17.98 60 THR B CA 1
ATOM 2695 C C . THR B 1 64 ? 41.213 42.008 -20.825 1.00 24.97 60 THR B C 1
ATOM 2696 O O . THR B 1 64 ? 40.282 42.553 -21.426 1.00 25.77 60 THR B O 1
ATOM 2700 N N . LEU B 1 65 ? 41.696 42.475 -19.674 1.00 22.63 61 LEU B N 1
ATOM 2701 C CA . LEU B 1 65 ? 41.173 43.689 -19.060 1.00 22.05 61 LEU B CA 1
ATOM 2702 C C . LEU B 1 65 ? 42.016 44.881 -19.475 1.00 18.42 61 LEU B C 1
ATOM 2703 O O . LEU B 1 65 ? 43.229 44.762 -19.644 1.00 20.30 61 LEU B O 1
ATOM 2708 N N . THR B 1 66 ? 41.370 46.027 -19.662 1.00 19.82 62 THR B N 1
ATOM 2709 C CA . THR B 1 66 ? 42.109 47.276 -19.675 1.00 15.77 62 THR B CA 1
ATOM 2710 C C . THR B 1 66 ? 42.641 47.563 -18.283 1.00 17.75 62 THR B C 1
ATOM 2711 O O . THR B 1 66 ? 42.253 46.931 -17.292 1.00 14.65 62 THR B O 1
ATOM 2715 N N . GLU B 1 67 ? 43.510 48.570 -18.213 1.00 15.18 63 GLU B N 1
ATOM 2716 C CA . GLU B 1 67 ? 43.986 49.059 -16.926 1.00 26.68 63 GLU B CA 1
ATOM 2717 C C . GLU B 1 67 ? 42.807 49.410 -16.015 1.00 13.86 63 GLU B C 1
ATOM 2718 O O . GLU B 1 67 ? 42.757 48.987 -14.854 1.00 17.47 63 GLU B O 1
ATOM 2724 N N . HIS B 1 68 ? 41.828 50.154 -16.538 1.00 18.25 64 HIS B N 1
ATOM 2725 C CA . HIS B 1 68 ? 40.615 50.441 -15.773 1.00 17.83 64 HIS B CA 1
ATOM 2726 C C . HIS B 1 68 ? 39.828 49.164 -15.467 1.00 16.20 64 HIS B C 1
ATOM 2727 O O . HIS B 1 68 ? 39.257 49.019 -14.381 1.00 13.87 64 HIS B O 1
ATOM 2734 N N . GLY B 1 69 ? 39.745 48.248 -16.430 1.00 13.56 65 GLY B N 1
ATOM 2735 C CA . GLY B 1 69 ? 39.104 46.979 -16.148 1.00 16.96 65 GLY B CA 1
ATOM 2736 C C . GLY B 1 69 ? 39.722 46.307 -14.939 1.00 19.58 65 GLY B C 1
ATOM 2737 O O . GLY B 1 69 ? 39.014 45.765 -14.084 1.00 12.78 65 GLY B O 1
ATOM 2738 N N . GLN B 1 70 ? 41.058 46.351 -14.847 1.00 16.20 66 GLN B N 1
ATOM 2739 C CA . GLN B 1 70 ? 41.736 45.754 -13.710 1.00 21.80 66 GLN B CA 1
ATOM 2740 C C . GLN B 1 70 ? 41.442 46.532 -12.421 1.00 19.51 66 GLN B C 1
ATOM 2741 O O . GLN B 1 70 ? 41.198 45.919 -11.376 1.00 19.21 66 GLN B O 1
ATOM 2747 N N . LYS B 1 71 ? 41.394 47.875 -12.481 1.00 17.18 67 LYS B N 1
ATOM 2748 C CA . LYS B 1 71 ? 40.897 48.641 -11.328 1.00 20.58 67 LYS B CA 1
ATOM 2749 C C . LYS B 1 71 ? 39.447 48.296 -10.971 1.00 17.99 67 LYS B C 1
ATOM 2750 O O . LYS B 1 71 ? 39.073 48.358 -9.790 1.00 10.91 67 LYS B O 1
ATOM 2756 N N . PHE B 1 72 ? 38.607 47.960 -11.961 1.00 13.36 68 PHE B N 1
ATOM 2757 C CA . PHE B 1 72 ? 37.179 47.736 -11.663 1.00 11.35 68 PHE B CA 1
ATOM 2758 C C . PHE B 1 72 ? 36.929 46.427 -10.925 1.00 17.35 68 PHE B C 1
ATOM 2759 O O . PHE B 1 72 ? 35.900 46.309 -10.250 1.00 10.94 68 PHE B O 1
ATOM 2767 N N . VAL B 1 73 ? 37.852 45.462 -11.010 1.00 12.37 69 VAL B N 1
ATOM 2768 C CA . VAL B 1 73 ? 37.637 44.132 -10.437 1.00 11.59 69 VAL B CA 1
ATOM 2769 C C . VAL B 1 73 ? 37.181 44.227 -8.978 1.00 12.32 69 VAL B C 1
ATOM 2770 O O . VAL B 1 73 ? 36.064 43.788 -8.681 1.00 12.95 69 VAL B O 1
ATOM 2774 N N . PRO B 1 74 ? 37.964 44.809 -8.048 1.00 11.55 70 PRO B N 1
ATOM 2775 C CA . PRO B 1 74 ? 37.495 44.891 -6.655 1.00 12.65 70 PRO B CA 1
ATOM 2776 C C . PRO B 1 74 ? 36.138 45.543 -6.493 1.00 10.39 70 PRO B C 1
ATOM 2777 O O . PRO B 1 74 ? 35.397 45.172 -5.574 1.00 13.85 70 PRO B O 1
ATOM 2781 N N . TYR B 1 75 ? 35.784 46.505 -7.338 1.00 10.09 71 TYR B N 1
ATOM 2782 C CA . TYR B 1 75 ? 34.463 47.119 -7.203 1.00 14.46 71 TYR B CA 1
ATOM 2783 C C . TYR B 1 75 ? 33.344 46.136 -7.538 1.00 17.80 71 TYR B C 1
ATOM 2784 O O . TYR B 1 75 ? 32.311 46.128 -6.866 1.00 11.52 71 TYR B O 1
ATOM 2793 N N . ALA B 1 76 ? 33.503 45.346 -8.608 1.00 15.18 72 ALA B N 1
ATOM 2794 C CA . ALA B 1 76 ? 32.493 44.344 -8.945 1.00 13.58 72 ALA B CA 1
ATOM 2795 C C . ALA B 1 76 ? 32.316 43.359 -7.795 1.00 11.52 72 ALA B C 1
ATOM 2796 O O . ALA B 1 76 ? 31.196 43.091 -7.352 1.00 10.46 72 ALA B O 1
ATOM 2798 N N . GLU B 1 77 ? 33.432 42.842 -7.280 1.00 14.32 73 GLU B N 1
ATOM 2799 C CA . GLU B 1 77 ? 33.377 41.879 -6.185 1.00 10.41 73 GLU B CA 1
ATOM 2800 C C . GLU B 1 77 ? 32.756 42.483 -4.943 1.00 10.02 73 GLU B C 1
ATOM 2801 O O . GLU B 1 77 ? 31.932 41.846 -4.278 1.00 10.86 73 GLU B O 1
ATOM 2807 N N . ASN B 1 78 ? 33.126 43.717 -4.618 1.00 14.07 74 ASN B N 1
ATOM 2808 C CA . ASN B 1 78 ? 32.590 44.346 -3.419 1.00 9.45 74 ASN B CA 1
ATOM 2809 C C . ASN B 1 78 ? 31.085 44.530 -3.527 1.00 16.53 74 ASN B C 1
ATOM 2810 O O . ASN B 1 78 ? 30.334 44.151 -2.620 1.00 12.12 74 ASN B O 1
ATOM 2815 N N . LEU B 1 79 ? 30.630 45.160 -4.614 1.00 14.16 75 LEU B N 1
ATOM 2816 C CA . LEU B 1 79 ? 29.196 45.358 -4.815 1.00 16.12 75 LEU B CA 1
ATOM 2817 C C . LEU B 1 79 ? 28.448 44.036 -4.746 1.00 9.91 75 LEU B C 1
ATOM 2818 O O . LEU B 1 79 ? 27.374 43.959 -4.147 1.00 16.60 75 LEU B O 1
ATOM 2823 N N . LEU B 1 80 ? 28.994 42.990 -5.371 1.00 10.14 76 LEU B N 1
ATOM 2824 C CA . LEU B 1 80 ? 28.287 41.707 -5.422 1.00 15.68 76 LEU B CA 1
ATOM 2825 C C . LEU B 1 80 ? 28.259 41.055 -4.053 1.00 15.61 76 LEU B C 1
ATOM 2826 O O . LEU B 1 80 ? 27.237 40.489 -3.646 1.00 12.17 76 LEU B O 1
ATOM 2831 N N . ASN B 1 81 ? 29.387 41.113 -3.337 1.00 11.93 77 ASN B N 1
ATOM 2832 C CA . ASN B 1 81 ? 29.410 40.669 -1.939 1.00 14.98 77 ASN B CA 1
ATOM 2833 C C . ASN B 1 81 ? 28.342 41.378 -1.086 1.00 10.85 77 ASN B C 1
ATOM 2834 O O . ASN B 1 81 ? 27.690 40.748 -0.248 1.00 18.03 77 ASN B O 1
ATOM 2839 N N . GLN B 1 82 ? 28.142 42.688 -1.287 1.00 12.25 78 GLN B N 1
ATOM 2840 C CA . GLN B 1 82 ? 27.228 43.434 -0.419 1.00 10.00 78 GLN B CA 1
ATOM 2841 C C . GLN B 1 82 ? 25.767 43.107 -0.724 1.00 16.40 78 GLN B C 1
ATOM 2842 O O . GLN B 1 82 ? 24.944 43.044 0.189 1.00 11.61 78 GLN B O 1
ATOM 2848 N N . VAL B 1 83 ? 25.408 42.938 -1.995 1.00 12.52 79 VAL B N 1
ATOM 2849 C CA . VAL B 1 83 ? 24.084 42.415 -2.313 1.00 10.37 79 VAL B CA 1
ATOM 2850 C C . VAL B 1 83 ? 23.877 41.074 -1.615 1.00 13.02 79 VAL B C 1
ATOM 2851 O O . VAL B 1 83 ? 22.843 40.829 -0.987 1.00 15.47 79 VAL B O 1
ATOM 2855 N N . LYS B 1 84 ? 24.870 40.189 -1.719 1.00 12.01 80 LYS B N 1
ATOM 2856 C CA . LYS B 1 84 ? 24.712 38.829 -1.218 1.00 10.75 80 LYS B CA 1
ATOM 2857 C C . LYS B 1 84 ? 24.542 38.835 0.295 1.00 10.64 80 LYS B C 1
ATOM 2858 O O . LYS B 1 84 ? 23.712 38.104 0.846 1.00 22.14 80 LYS B O 1
ATOM 2864 N N . VAL B 1 85 ? 25.296 39.688 0.976 1.00 13.97 81 VAL B N 1
ATOM 2865 C CA . VAL B 1 85 ? 25.189 39.820 2.423 1.00 15.79 81 VAL B CA 1
ATOM 2866 C C . VAL B 1 85 ? 23.844 40.432 2.809 1.00 17.26 81 VAL B C 1
ATOM 2867 O O . VAL B 1 85 ? 23.226 40.047 3.813 1.00 18.44 81 VAL B O 1
ATOM 2871 N N . THR B 1 86 ? 23.366 41.393 2.025 1.00 18.34 82 THR B N 1
ATOM 2872 C CA . THR B 1 86 ? 22.075 41.997 2.330 1.00 12.52 82 THR B CA 1
ATOM 2873 C C . THR B 1 86 ? 20.998 40.925 2.370 1.00 14.64 82 THR B C 1
ATOM 2874 O O . THR B 1 86 ? 20.227 40.836 3.326 1.00 16.50 82 THR B O 1
ATOM 2878 N N . LYS B 1 87 ? 20.997 40.040 1.374 1.00 15.51 83 LYS B N 1
ATOM 2879 C CA . LYS B 1 87 ? 20.007 38.970 1.313 1.00 16.45 83 LYS B CA 1
ATOM 2880 C C . LYS B 1 87 ? 20.157 38.012 2.488 1.00 22.28 83 LYS B C 1
ATOM 2881 O O . LYS B 1 87 ? 19.177 37.693 3.174 1.00 27.38 83 LYS B O 1
ATOM 2887 N N . GLU B 1 88 ? 21.388 37.566 2.752 1.00 17.88 84 GLU B N 1
ATOM 2888 C CA . GLU B 1 88 ? 21.597 36.510 3.740 1.00 18.06 84 GLU B CA 1
ATOM 2889 C C . GLU B 1 88 ? 21.311 37.007 5.155 1.00 17.77 84 GLU B C 1
ATOM 2890 O O . GLU B 1 88 ? 20.675 36.299 5.940 1.00 24.43 84 GLU B O 1
ATOM 2896 N N . ASP B 1 89 ? 21.710 38.246 5.475 1.00 11.26 85 ASP B N 1
ATOM 2897 C CA . ASP B 1 89 ? 21.503 38.795 6.815 1.00 16.90 85 ASP B CA 1
ATOM 2898 C C . ASP B 1 89 ? 20.029 38.868 7.211 1.00 19.67 85 ASP B C 1
ATOM 2899 O O . ASP B 1 89 ? 19.731 39.012 8.403 1.00 23.11 85 ASP B O 1
ATOM 2904 N N . PHE B 1 90 ? 19.108 38.753 6.251 1.00 18.30 86 PHE B N 1
ATOM 2905 C CA . PHE B 1 90 ? 17.671 38.772 6.522 1.00 19.01 86 PHE B CA 1
ATOM 2906 C C . PHE B 1 90 ? 16.946 37.494 6.129 1.00 17.65 86 PHE B C 1
ATOM 2907 O O . PHE B 1 90 ? 15.739 37.403 6.357 1.00 25.69 86 PHE B O 1
ATOM 2915 N N . ALA B 1 91 ? 17.632 36.523 5.531 1.00 18.48 87 ALA B N 1
ATOM 2916 C CA . ALA B 1 91 ? 16.959 35.337 5.016 1.00 25.33 87 ALA B CA 1
ATOM 2917 C C . ALA B 1 91 ? 16.484 34.448 6.158 1.00 31.48 87 ALA B C 1
ATOM 2918 O O . ALA B 1 91 ? 17.134 34.353 7.201 1.00 34.39 87 ALA B O 1
ATOM 2920 N N . GLN B 1 92 ? 15.356 33.761 5.932 1.00 31.21 88 GLN B N 1
ATOM 2921 C CA . GLN B 1 92 ? 14.629 33.078 7.002 1.00 55.23 88 GLN B CA 1
ATOM 2922 C C . GLN B 1 92 ? 13.346 32.419 6.502 1.00 75.24 88 GLN B C 1
ATOM 2923 O O . GLN B 1 92 ? 12.750 32.878 5.520 1.00 79.98 88 GLN B O 1
ATOM 2929 N N . ALA B 1 93 ? 12.922 31.343 7.178 1.00 73.85 89 ALA B N 1
ATOM 2930 C CA . ALA B 1 93 ? 11.540 30.845 7.126 1.00 75.20 89 ALA B CA 1
ATOM 2931 C C . ALA B 1 93 ? 11.119 30.428 5.716 1.00 67.97 89 ALA B C 1
ATOM 2932 O O . ALA B 1 93 ? 10.039 30.785 5.233 1.00 74.98 89 ALA B O 1
ATOM 2934 N N . SER B 1 94 ? 11.974 29.641 5.061 1.00 65.39 90 SER B N 1
ATOM 2935 C CA . SER B 1 94 ? 11.715 29.150 3.704 1.00 67.98 90 SER B CA 1
ATOM 2936 C C . SER B 1 94 ? 10.485 28.237 3.710 1.00 59.43 90 SER B C 1
ATOM 2937 O O . SER B 1 94 ? 10.572 27.006 3.774 1.00 57.10 90 SER B O 1
ATOM 2940 N N . LEU B 1 95 ? 9.313 28.858 3.625 1.00 53.52 91 LEU B N 1
ATOM 2941 C CA . LEU B 1 95 ? 8.031 28.163 3.770 1.00 61.87 91 LEU B CA 1
ATOM 2942 C C . LEU B 1 95 ? 7.333 28.071 2.413 1.00 67.68 91 LEU B C 1
ATOM 2943 O O . LEU B 1 95 ? 6.307 28.703 2.168 1.00 63.10 91 LEU B O 1
ATOM 2948 N N . LYS B 1 96 ? 7.899 27.241 1.530 1.00 68.71 92 LYS B N 1
ATOM 2949 C CA . LYS B 1 96 ? 7.422 27.167 0.151 1.00 66.51 92 LYS B CA 1
ATOM 2950 C C . LYS B 1 96 ? 5.965 26.724 0.069 1.00 67.08 92 LYS B C 1
ATOM 2951 O O . LYS B 1 96 ? 5.231 27.166 -0.821 1.00 74.71 92 LYS B O 1
ATOM 2957 N N . THR B 1 97 ? 5.530 25.860 0.977 1.00 60.02 93 THR B N 1
ATOM 2958 C CA . THR B 1 97 ? 4.166 25.362 1.001 1.00 57.99 93 THR B CA 1
ATOM 2959 C C . THR B 1 97 ? 3.557 25.672 2.357 1.00 58.13 93 THR B C 1
ATOM 2960 O O . THR B 1 97 ? 4.267 25.863 3.351 1.00 58.15 93 THR B O 1
ATOM 2964 N N . ASP B 1 98 ? 2.226 25.718 2.389 1.00 60.29 94 ASP B N 1
ATOM 2965 C CA . ASP B 1 98 ? 1.524 25.608 3.660 1.00 65.83 94 ASP B CA 1
ATOM 2966 C C . ASP B 1 98 ? 1.937 24.351 4.417 1.00 54.22 94 ASP B C 1
ATOM 2967 O O . ASP B 1 98 ? 1.710 24.263 5.630 1.00 38.77 94 ASP B O 1
ATOM 2972 N N . HIS B 1 99 ? 2.557 23.386 3.731 1.00 53.12 95 HIS B N 1
ATOM 2973 C CA . HIS B 1 99 ? 2.929 22.113 4.328 1.00 52.65 95 HIS B CA 1
ATOM 2974 C C . HIS B 1 99 ? 4.435 21.848 4.271 1.00 45.26 95 HIS B C 1
ATOM 2975 O O . HIS B 1 99 ? 4.863 20.692 4.347 1.00 34.04 95 HIS B O 1
ATOM 2982 N N . THR B 1 100 ? 5.248 22.904 4.167 1.00 42.32 96 THR B N 1
ATOM 2983 C CA . THR B 1 100 ? 6.694 22.772 4.320 1.00 33.89 96 THR B CA 1
ATOM 2984 C C . THR B 1 100 ? 7.067 22.703 5.800 1.00 48.34 96 THR B C 1
ATOM 2985 O O . THR B 1 100 ? 6.511 23.433 6.626 1.00 51.23 96 THR B O 1
ATOM 2989 N N . VAL B 1 101 ? 8.001 21.806 6.130 1.00 49.01 97 VAL B N 1
ATOM 2990 C CA . VAL B 1 101 ? 8.525 21.631 7.483 1.00 31.40 97 VAL B CA 1
ATOM 2991 C C . VAL B 1 101 ? 10.002 22.022 7.454 1.00 36.63 97 VAL B C 1
ATOM 2992 O O . VAL B 1 101 ? 10.821 21.359 6.807 1.00 37.06 97 VAL B O 1
ATOM 2996 N N . ARG B 1 102 ? 10.341 23.124 8.121 1.00 38.47 98 ARG B N 1
ATOM 2997 C CA . ARG B 1 102 ? 11.715 23.618 8.188 1.00 38.25 98 ARG B CA 1
ATOM 2998 C C . ARG B 1 102 ? 12.428 22.933 9.351 1.00 38.52 98 ARG B C 1
ATOM 2999 O O . ARG B 1 102 ? 12.072 23.142 10.516 1.00 38.51 98 ARG B O 1
ATOM 3007 N N . ILE B 1 103 ? 13.438 22.125 9.041 1.00 38.30 99 ILE B N 1
ATOM 3008 C CA . ILE B 1 103 ? 14.107 21.285 10.025 1.00 36.50 99 ILE B CA 1
ATOM 3009 C C . ILE B 1 103 ? 15.553 21.738 10.176 1.00 38.95 99 ILE B C 1
ATOM 3010 O O . ILE B 1 103 ? 16.239 22.004 9.185 1.00 41.86 99 ILE B O 1
ATOM 3015 N N . VAL B 1 104 ? 16.011 21.814 11.422 1.00 48.80 100 VAL B N 1
ATOM 3016 C CA . VAL B 1 104 ? 17.377 22.194 11.756 1.00 46.88 100 VAL B CA 1
ATOM 3017 C C . VAL B 1 104 ? 18.042 21.041 12.502 1.00 41.28 100 VAL B C 1
ATOM 3018 O O . VAL B 1 104 ? 17.472 20.507 13.464 1.00 39.75 100 VAL B O 1
ATOM 3022 N N . CYS B 1 105 ? 19.239 20.656 12.053 1.00 43.06 101 CYS B N 1
ATOM 3023 C CA . CYS B 1 105 ? 20.118 19.762 12.819 1.00 51.25 101 CYS B CA 1
ATOM 3024 C C . CYS B 1 105 ? 21.550 19.754 12.278 1.00 55.39 101 CYS B C 1
ATOM 3025 O O . CYS B 1 105 ? 22.272 18.758 12.406 1.00 61.79 101 CYS B O 1
ATOM 3028 N N . ALA B 1 110 ? 24.454 15.084 10.935 1.00 43.25 106 ALA B N 1
ATOM 3029 C CA . ALA B 1 110 ? 23.309 14.173 11.019 1.00 55.14 106 ALA B CA 1
ATOM 3030 C C . ALA B 1 110 ? 22.681 13.888 9.649 1.00 69.01 106 ALA B C 1
ATOM 3031 O O . ALA B 1 110 ? 21.592 14.371 9.334 1.00 69.01 106 ALA B O 1
ATOM 3033 N N . VAL B 1 111 ? 23.377 13.080 8.849 1.00 72.22 107 VAL B N 1
ATOM 3034 C CA . VAL B 1 111 ? 22.904 12.733 7.507 1.00 71.36 107 VAL B CA 1
ATOM 3035 C C . VAL B 1 111 ? 21.883 11.605 7.562 1.00 76.62 107 VAL B C 1
ATOM 3036 O O . VAL B 1 111 ? 20.765 11.737 7.056 1.00 82.50 107 VAL B O 1
ATOM 3040 N N . ASN B 1 112 ? 22.267 10.471 8.161 1.00 71.85 108 ASN B N 1
ATOM 3041 C CA . ASN B 1 112 ? 21.465 9.252 8.094 1.00 72.14 108 ASN B CA 1
ATOM 3042 C C . ASN B 1 112 ? 20.118 9.381 8.797 1.00 71.85 108 ASN B C 1
ATOM 3043 O O . ASN B 1 112 ? 19.197 8.612 8.489 1.00 73.49 108 ASN B O 1
ATOM 3048 N N . LEU B 1 113 ? 19.978 10.328 9.728 1.00 73.10 109 LEU B N 1
ATOM 3049 C CA . LEU B 1 113 ? 18.781 10.372 10.564 1.00 67.61 109 LEU B CA 1
ATOM 3050 C C . LEU B 1 113 ? 17.539 10.712 9.746 1.00 55.68 109 LEU B C 1
ATOM 3051 O O . LEU B 1 113 ? 16.617 9.897 9.637 1.00 53.25 109 LEU B O 1
ATOM 3056 N N . LEU B 1 114 ? 17.495 11.920 9.173 1.00 52.31 110 LEU B N 1
ATOM 3057 C CA . LEU B 1 114 ? 16.248 12.423 8.597 1.00 47.39 110 LEU B CA 1
ATOM 3058 C C . LEU B 1 114 ? 15.727 11.577 7.441 1.00 44.79 110 LEU B C 1
ATOM 3059 O O . LEU B 1 114 ? 14.517 11.292 7.421 1.00 52.61 110 LEU B O 1
ATOM 3064 N N . PRO B 1 115 ? 16.534 11.174 6.452 1.00 43.50 111 PRO B N 1
ATOM 3065 C CA . PRO B 1 115 ? 15.983 10.299 5.398 1.00 38.13 111 PRO B CA 1
ATOM 3066 C C . PRO B 1 115 ? 15.354 9.031 5.941 1.00 45.07 111 PRO B C 1
ATOM 3067 O O . PRO B 1 115 ? 14.223 8.689 5.568 1.00 49.57 111 PRO B O 1
ATOM 3071 N N . LYS B 1 116 ? 16.054 8.333 6.834 1.00 47.59 112 LYS B N 1
ATOM 3072 C CA . LYS B 1 116 ? 15.507 7.116 7.419 1.00 58.04 112 LYS B CA 1
ATOM 3073 C C . LYS B 1 116 ? 14.132 7.372 8.023 1.00 52.37 112 LYS B C 1
ATOM 3074 O O . LYS B 1 116 ? 13.190 6.599 7.805 1.00 47.12 112 LYS B O 1
ATOM 3080 N N . LEU B 1 117 ? 13.997 8.478 8.762 1.00 47.15 113 LEU B N 1
ATOM 3081 C CA . LEU B 1 117 ? 12.738 8.782 9.437 1.00 44.93 113 LEU B CA 1
ATOM 3082 C C . LEU B 1 117 ? 11.639 9.164 8.446 1.00 49.15 113 LEU B C 1
ATOM 3083 O O . LEU B 1 117 ? 10.488 8.734 8.599 1.00 52.77 113 LEU B O 1
ATOM 3088 N N . PHE B 1 118 ? 11.965 9.982 7.437 1.00 38.21 114 PHE B N 1
ATOM 3089 C CA . PHE B 1 118 ? 10.991 10.306 6.398 1.00 43.25 114 PHE B CA 1
ATOM 3090 C C . PHE B 1 118 ? 10.491 9.043 5.717 1.00 46.01 114 PHE B C 1
ATOM 3091 O O . PHE B 1 118 ? 9.284 8.777 5.667 1.00 52.24 114 PHE B O 1
ATOM 3099 N N . LEU B 1 119 ? 11.419 8.259 5.166 1.00 50.46 115 LEU B N 1
ATOM 3100 C CA . LEU B 1 119 ? 11.031 7.074 4.416 1.00 45.41 115 LEU B CA 1
ATOM 3101 C C . LEU B 1 119 ? 10.267 6.090 5.287 1.00 42.90 115 LEU B C 1
ATOM 3102 O O . LEU B 1 119 ? 9.357 5.413 4.801 1.00 39.62 115 LEU B O 1
ATOM 3107 N N . GLN B 1 120 ? 10.601 6.026 6.580 1.00 48.90 116 GLN B N 1
ATOM 3108 C CA . GLN B 1 120 ? 9.911 5.145 7.520 1.00 53.21 116 GLN B CA 1
ATOM 3109 C C . GLN B 1 120 ? 8.417 5.452 7.634 1.00 51.00 116 GLN B C 1
ATOM 3110 O O . GLN B 1 120 ? 7.663 4.632 8.165 1.00 46.21 116 GLN B O 1
ATOM 3116 N N . SER B 1 121 ? 7.965 6.610 7.167 1.00 52.40 117 SER B N 1
ATOM 3117 C CA . SER B 1 121 ? 6.536 6.904 7.181 1.00 51.19 117 SER B CA 1
ATOM 3118 C C . SER B 1 121 ? 6.194 7.818 6.007 1.00 51.49 117 SER B C 1
ATOM 3119 O O . SER B 1 121 ? 5.464 8.802 6.142 1.00 41.83 117 SER B O 1
ATOM 3122 N N . ALA B 1 122 ? 6.711 7.479 4.821 1.00 52.63 118 ALA B N 1
ATOM 3123 C CA . ALA B 1 122 ? 6.519 8.342 3.662 1.00 56.14 118 ALA B CA 1
ATOM 3124 C C . ALA B 1 122 ? 5.048 8.447 3.269 1.00 56.28 118 ALA B C 1
ATOM 3125 O O . ALA B 1 122 ? 4.605 9.506 2.801 1.00 49.76 118 ALA B O 1
ATOM 3127 N N . GLU B 1 123 ? 4.273 7.374 3.461 1.00 54.74 119 GLU B N 1
ATOM 3128 C CA . GLU B 1 123 ? 2.864 7.418 3.076 1.00 64.01 119 GLU B CA 1
ATOM 3129 C C . GLU B 1 123 ? 2.089 8.417 3.929 1.00 72.06 119 GLU B C 1
ATOM 3130 O O . GLU B 1 123 ? 1.205 9.121 3.423 1.00 69.31 119 GLU B O 1
ATOM 3136 N N . ALA B 1 124 ? 2.416 8.500 5.224 1.00 71.62 120 ALA B N 1
ATOM 3137 C CA . ALA B 1 124 ? 1.776 9.462 6.114 1.00 65.86 120 ALA B CA 1
ATOM 3138 C C . ALA B 1 124 ? 2.240 10.897 5.865 1.00 56.94 120 ALA B C 1
ATOM 3139 O O . ALA B 1 124 ? 1.504 11.838 6.182 1.00 58.18 120 ALA B O 1
ATOM 3141 N N . LEU B 1 125 ? 3.439 11.094 5.313 1.00 54.43 121 LEU B N 1
ATOM 3142 C CA . LEU B 1 125 ? 3.950 12.433 5.042 1.00 51.96 121 LEU B CA 1
ATOM 3143 C C . LEU B 1 125 ? 4.113 12.685 3.551 1.00 53.35 121 LEU B C 1
ATOM 3144 O O . LEU B 1 125 ? 4.932 13.516 3.149 1.00 54.40 121 LEU B O 1
ATOM 3149 N N . SER B 1 126 ? 3.356 11.962 2.728 1.00 58.55 122 SER B N 1
ATOM 3150 C CA . SER B 1 126 ? 3.419 12.128 1.280 1.00 56.26 122 SER B CA 1
ATOM 3151 C C . SER B 1 126 ? 3.249 13.586 0.878 1.00 45.43 122 SER B C 1
ATOM 3152 O O . SER B 1 126 ? 4.034 14.130 0.089 1.00 45.83 122 SER B O 1
ATOM 3155 N N . HIS B 1 127 ? 2.225 14.237 1.436 1.00 46.87 123 HIS B N 1
ATOM 3156 C CA . HIS B 1 127 ? 1.810 15.586 1.066 1.00 42.08 123 HIS B CA 1
ATOM 3157 C C . HIS B 1 127 ? 2.759 16.661 1.562 1.00 43.62 123 HIS B C 1
ATOM 3158 O O . HIS B 1 127 ? 2.683 17.796 1.077 1.00 51.79 123 HIS B O 1
ATOM 3165 N N . LEU B 1 128 ? 3.634 16.343 2.511 1.00 46.91 124 LEU B N 1
ATOM 3166 C CA . LEU B 1 128 ? 4.563 17.325 3.042 1.00 48.04 124 LEU B CA 1
ATOM 3167 C C . LEU B 1 128 ? 5.749 17.509 2.100 1.00 52.99 124 LEU B C 1
ATOM 3168 O O . LEU B 1 128 ? 5.939 16.768 1.128 1.00 65.39 124 LEU B O 1
ATOM 3173 N N . ASN B 1 129 ? 6.552 18.524 2.400 1.00 40.03 125 ASN B N 1
ATOM 3174 C CA . ASN B 1 129 ? 7.882 18.661 1.830 1.00 43.32 125 ASN B CA 1
ATOM 3175 C C . ASN B 1 129 ? 8.791 19.236 2.909 1.00 42.96 125 ASN B C 1
ATOM 3176 O O . ASN B 1 129 ? 8.367 20.086 3.698 1.00 46.91 125 ASN B O 1
ATOM 3181 N N . LEU B 1 130 ? 10.032 18.767 2.952 1.00 39.89 126 LEU B N 1
ATOM 3182 C CA . LEU B 1 130 ? 10.936 19.066 4.050 1.00 29.89 126 LEU B CA 1
ATOM 3183 C C . LEU B 1 130 ? 12.089 19.933 3.587 1.00 31.31 126 LEU B C 1
ATOM 3184 O O . LEU B 1 130 ? 12.681 19.695 2.530 1.00 34.01 126 LEU B O 1
ATOM 3189 N N . SER B 1 131 ? 12.420 20.918 4.399 1.00 35.61 127 SER B N 1
ATOM 3190 C CA . SER B 1 131 ? 13.647 21.681 4.239 1.00 34.02 127 SER B CA 1
ATOM 3191 C C . SER B 1 131 ? 14.514 21.336 5.439 1.00 44.02 127 SER B C 1
ATOM 3192 O O . SER B 1 131 ? 14.227 21.765 6.561 1.00 54.62 127 SER B O 1
ATOM 3195 N N . VAL B 1 132 ? 15.535 20.526 5.213 1.00 37.47 128 VAL B N 1
ATOM 3196 C CA . VAL B 1 132 ? 16.472 20.142 6.261 1.00 42.63 128 VAL B CA 1
ATOM 3197 C C . VAL B 1 132 ? 17.742 20.960 6.101 1.00 55.43 128 VAL B C 1
ATOM 3198 O O . VAL B 1 132 ? 18.211 21.199 4.976 1.00 60.26 128 VAL B O 1
ATOM 3202 N N . THR B 1 133 ? 18.293 21.406 7.226 1.00 54.81 129 THR B N 1
ATOM 3203 C CA . THR B 1 133 ? 19.455 22.279 7.181 1.00 51.72 129 THR B CA 1
ATOM 3204 C C . THR B 1 133 ? 20.494 21.862 8.213 1.00 56.10 129 THR B C 1
ATOM 3205 O O . THR B 1 133 ? 20.184 21.768 9.410 1.00 49.37 129 THR B O 1
ATOM 3209 N N . PRO B 1 134 ? 21.721 21.570 7.784 1.00 62.03 130 PRO B N 1
ATOM 3210 C CA . PRO B 1 134 ? 22.806 21.346 8.744 1.00 68.13 130 PRO B CA 1
ATOM 3211 C C . PRO B 1 134 ? 23.245 22.673 9.328 1.00 66.55 130 PRO B C 1
ATOM 3212 O O . PRO B 1 134 ? 23.328 23.687 8.631 1.00 63.62 130 PRO B O 1
ATOM 3216 N N . SER B 1 135 ? 23.524 22.660 10.625 1.00 72.98 131 SER B N 1
ATOM 3217 C CA . SER B 1 135 ? 23.573 23.901 11.380 1.00 73.84 131 SER B CA 1
ATOM 3218 C C . SER B 1 135 ? 24.622 23.815 12.476 1.00 70.93 131 SER B C 1
ATOM 3219 O O . SER B 1 135 ? 24.632 22.850 13.250 1.00 71.13 131 SER B O 1
ATOM 3222 N N . VAL B 1 136 ? 25.498 24.821 12.541 1.00 64.90 132 VAL B N 1
ATOM 3223 C CA . VAL B 1 136 ? 26.366 24.984 13.707 1.00 71.58 132 VAL B CA 1
ATOM 3224 C C . VAL B 1 136 ? 26.420 26.450 14.130 1.00 69.13 132 VAL B C 1
ATOM 3225 O O . VAL B 1 136 ? 27.442 27.125 13.962 1.00 72.20 132 VAL B O 1
ATOM 3229 N N . LEU B 1 137 ? 25.314 26.956 14.668 1.00 62.81 133 LEU B N 1
ATOM 3230 C CA . LEU B 1 137 ? 25.341 28.111 15.540 1.00 50.87 133 LEU B CA 1
ATOM 3231 C C . LEU B 1 137 ? 25.118 27.602 16.969 1.00 56.92 133 LEU B C 1
ATOM 3232 O O . LEU B 1 137 ? 25.259 26.397 17.238 1.00 60.55 133 LEU B O 1
ATOM 3237 N N . GLY B 1 138 ? 24.762 28.506 17.880 1.00 55.98 134 GLY B N 1
ATOM 3238 C CA . GLY B 1 138 ? 24.617 28.122 19.272 1.00 60.02 134 GLY B CA 1
ATOM 3239 C C . GLY B 1 138 ? 23.452 27.175 19.509 1.00 60.16 134 GLY B C 1
ATOM 3240 O O . GLY B 1 138 ? 22.480 27.126 18.749 1.00 60.23 134 GLY B O 1
ATOM 3241 N N . ILE B 1 139 ? 23.570 26.385 20.580 1.00 59.14 135 ILE B N 1
ATOM 3242 C CA . ILE B 1 139 ? 22.388 25.769 21.179 1.00 52.73 135 ILE B CA 1
ATOM 3243 C C . ILE B 1 139 ? 21.323 26.833 21.406 1.00 55.78 135 ILE B C 1
ATOM 3244 O O . ILE B 1 139 ? 20.176 26.698 20.965 1.00 57.96 135 ILE B O 1
ATOM 3249 N N . ASP B 1 140 ? 21.705 27.914 22.101 1.00 48.90 136 ASP B N 1
ATOM 3250 C CA . ASP B 1 140 ? 20.793 29.017 22.403 1.00 53.59 136 ASP B CA 1
ATOM 3251 C C . ASP B 1 140 ? 20.085 29.510 21.144 1.00 50.35 136 ASP B C 1
ATOM 3252 O O . ASP B 1 140 ? 18.854 29.626 21.112 1.00 48.78 136 ASP B O 1
ATOM 3257 N N . ALA B 1 141 ? 20.865 29.797 20.094 1.00 46.78 137 ALA B N 1
ATOM 3258 C CA . ALA B 1 141 ? 20.332 30.411 18.881 1.00 52.08 137 ALA B CA 1
ATOM 3259 C C . ALA B 1 141 ? 19.256 29.548 18.247 1.00 52.46 137 ALA B C 1
ATOM 3260 O O . ALA B 1 141 ? 18.175 30.034 17.892 1.00 50.27 137 ALA B O 1
ATOM 3262 N N . HIS B 1 142 ? 19.547 28.258 18.090 1.00 52.56 138 HIS B N 1
ATOM 3263 C CA . HIS B 1 142 ? 18.603 27.354 17.454 1.00 52.14 138 HIS B CA 1
ATOM 3264 C C . HIS B 1 142 ? 17.343 27.204 18.279 1.00 44.62 138 HIS B C 1
ATOM 3265 O O . HIS B 1 142 ? 16.236 27.202 17.729 1.00 45.09 138 HIS B O 1
ATOM 3272 N N . PHE B 1 143 ? 17.486 27.098 19.600 1.00 43.72 139 PHE B N 1
ATOM 3273 C CA . PHE B 1 143 ? 16.303 27.010 20.444 1.00 51.56 139 PHE B CA 1
ATOM 3274 C C . PHE B 1 143 ? 15.473 28.285 20.375 1.00 57.58 139 PHE B C 1
ATOM 3275 O O . PHE B 1 143 ? 14.242 28.224 20.455 1.00 60.65 139 PHE B O 1
ATOM 3283 N N . GLN B 1 144 ? 16.117 29.443 20.210 1.00 54.89 140 GLN B N 1
ATOM 3284 C CA . GLN B 1 144 ? 15.351 30.666 20.011 1.00 51.95 140 GLN B CA 1
ATOM 3285 C C . GLN B 1 144 ? 14.570 30.606 18.708 1.00 56.09 140 GLN B C 1
ATOM 3286 O O . GLN B 1 144 ? 13.381 30.944 18.675 1.00 53.15 140 GLN B O 1
ATOM 3292 N N . MET B 1 145 ? 15.223 30.162 17.628 1.00 54.33 141 MET B N 1
ATOM 3293 C CA . MET B 1 145 ? 14.569 30.089 16.324 1.00 54.51 141 MET B CA 1
ATOM 3294 C C . MET B 1 145 ? 13.329 29.210 16.355 1.00 51.76 141 MET B C 1
ATOM 3295 O O . MET B 1 145 ? 12.353 29.497 15.654 1.00 55.88 141 MET B O 1
ATOM 3300 N N . LEU B 1 146 ? 13.338 28.153 17.167 1.00 47.69 142 LEU B N 1
ATOM 3301 C CA . LEU B 1 146 ? 12.135 27.347 17.336 1.00 53.98 142 LEU B CA 1
ATOM 3302 C C . LEU B 1 146 ? 10.976 28.190 17.854 1.00 60.43 142 LEU B C 1
ATOM 3303 O O . LEU B 1 146 ? 9.857 28.118 17.331 1.00 66.18 142 LEU B O 1
ATOM 3308 N N . GLU B 1 147 ? 11.221 28.991 18.891 1.00 60.79 143 GLU B N 1
ATOM 3309 C CA . GLU B 1 147 ? 10.172 29.866 19.397 1.00 67.07 143 GLU B CA 1
ATOM 3310 C C . GLU B 1 147 ? 10.034 31.144 18.580 1.00 64.16 143 GLU B C 1
ATOM 3311 O O . GLU B 1 147 ? 8.988 31.798 18.650 1.00 71.69 143 GLU B O 1
ATOM 3317 N N . ASP B 1 148 ? 11.054 31.510 17.804 1.00 59.60 144 ASP B N 1
ATOM 3318 C CA . ASP B 1 148 ? 10.865 32.531 16.781 1.00 57.24 144 ASP B CA 1
ATOM 3319 C C . ASP B 1 148 ? 9.995 32.038 15.636 1.00 51.91 144 ASP B C 1
ATOM 3320 O O . ASP B 1 148 ? 9.699 32.817 14.723 1.00 55.74 144 ASP B O 1
ATOM 3325 N N . HIS B 1 149 ? 9.603 30.765 15.647 1.00 55.30 145 HIS B N 1
ATOM 3326 C CA . HIS B 1 149 ? 8.829 30.162 14.571 1.00 50.98 145 HIS B CA 1
ATOM 3327 C C . HIS B 1 149 ? 9.525 30.281 13.222 1.00 46.37 145 HIS B C 1
ATOM 3328 O O . HIS B 1 149 ? 8.872 30.212 12.182 1.00 50.87 145 HIS B O 1
ATOM 3335 N N . SER B 1 150 ? 10.847 30.473 13.224 1.00 42.81 146 SER B N 1
ATOM 3336 C CA . SER B 1 150 ? 11.640 30.434 12.001 1.00 48.06 146 SER B CA 1
ATOM 3337 C C . SER B 1 150 ? 12.063 29.019 11.622 1.00 48.51 146 SER B C 1
ATOM 3338 O O . SER B 1 150 ? 12.436 28.781 10.467 1.00 54.56 146 SER B O 1
ATOM 3341 N N . THR B 1 151 ? 12.041 28.090 12.573 1.00 43.10 147 THR B N 1
ATOM 3342 C CA . THR B 1 151 ? 12.188 26.671 12.302 1.00 44.55 147 THR B CA 1
ATOM 3343 C C . THR B 1 151 ? 11.091 25.917 13.038 1.00 47.50 147 THR B C 1
ATOM 3344 O O . THR B 1 151 ? 10.622 26.337 14.102 1.00 43.12 147 THR B O 1
ATOM 3348 N N . ASP B 1 152 ? 10.679 24.802 12.455 1.00 39.31 148 ASP B N 1
ATOM 3349 C CA . ASP B 1 152 ? 9.618 24.015 13.055 1.00 37.77 148 ASP B CA 1
ATOM 3350 C C . ASP B 1 152 ? 10.150 22.907 13.945 1.00 40.64 148 ASP B C 1
ATOM 3351 O O . ASP B 1 152 ? 9.489 22.544 14.927 1.00 47.14 148 ASP B O 1
ATOM 3356 N N . LEU B 1 153 ? 11.321 22.358 13.621 1.00 42.07 149 LEU B N 1
ATOM 3357 C CA . LEU B 1 153 ? 11.832 21.177 14.301 1.00 45.56 149 LEU B CA 1
ATOM 3358 C C . LEU B 1 153 ? 13.329 21.279 14.506 1.00 42.07 149 LEU B C 1
ATOM 3359 O O . LEU B 1 153 ? 14.050 21.764 13.630 1.00 38.29 149 LEU B O 1
ATOM 3364 N N . LEU B 1 154 ? 13.783 20.781 15.658 1.00 48.70 150 LEU B N 1
ATOM 3365 C CA . LEU B 1 154 ? 15.190 20.799 16.046 1.00 51.05 150 LEU B CA 1
ATOM 3366 C C . LEU B 1 154 ? 15.609 19.389 16.429 1.00 52.80 150 LEU B C 1
ATOM 3367 O O . LEU B 1 154 ? 15.068 18.813 17.381 1.00 56.51 150 LEU B O 1
ATOM 3372 N N . PHE B 1 155 ? 16.562 18.832 15.684 1.00 54.58 151 PHE B N 1
ATOM 3373 C CA . PHE B 1 155 ? 17.111 17.507 15.948 1.00 52.71 151 PHE B CA 1
ATOM 3374 C C . PHE B 1 155 ? 18.513 17.641 16.526 1.00 52.02 151 PHE B C 1
ATOM 3375 O O . PHE B 1 155 ? 19.316 18.451 16.050 1.00 45.86 151 PHE B O 1
ATOM 3383 N N . THR B 1 156 ? 18.812 16.831 17.536 1.00 52.90 152 THR B N 1
ATOM 3384 C CA . THR B 1 156 ? 20.037 17.015 18.301 1.00 55.01 152 THR B CA 1
ATOM 3385 C C . THR B 1 156 ? 20.228 15.821 19.231 1.00 60.51 152 THR B C 1
ATOM 3386 O O . THR B 1 156 ? 19.295 15.047 19.479 1.00 68.87 152 THR B O 1
ATOM 3390 N N . TYR B 1 157 ? 21.458 15.664 19.717 1.00 57.76 153 TYR B N 1
ATOM 3391 C CA . TYR B 1 157 ? 21.697 14.810 20.870 1.00 60.34 153 TYR B CA 1
ATOM 3392 C C . TYR B 1 157 ? 21.375 15.596 22.139 1.00 61.74 153 TYR B C 1
ATOM 3393 O O . TYR B 1 157 ? 21.299 16.825 22.120 1.00 70.34 153 TYR B O 1
ATOM 3402 N N . ASN B 1 158 ? 21.169 14.891 23.249 1.00 56.14 154 ASN B N 1
ATOM 3403 C CA . ASN B 1 158 ? 20.959 15.622 24.506 1.00 63.80 154 ASN B CA 1
ATOM 3404 C C . ASN B 1 158 ? 22.244 16.334 24.971 1.00 68.90 154 ASN B C 1
ATOM 3405 O O . ASN B 1 158 ? 23.132 15.734 25.591 1.00 71.61 154 ASN B O 1
ATOM 3410 N N . ASP B 1 170 ? 11.917 27.663 27.902 1.00 77.48 166 ASP B N 1
ATOM 3411 C CA . ASP B 1 170 ? 11.712 26.316 28.423 1.00 79.05 166 ASP B CA 1
ATOM 3412 C C . ASP B 1 170 ? 10.351 25.766 27.991 1.00 81.21 166 ASP B C 1
ATOM 3413 O O . ASP B 1 170 ? 9.949 24.682 28.418 1.00 83.08 166 ASP B O 1
ATOM 3418 N N . LYS B 1 171 ? 9.644 26.515 27.143 1.00 83.78 167 LYS B N 1
ATOM 3419 C CA . LYS B 1 171 ? 8.311 26.118 26.677 1.00 83.21 167 LYS B CA 1
ATOM 3420 C C . LYS B 1 171 ? 8.410 25.427 25.316 1.00 80.17 167 LYS B C 1
ATOM 3421 O O . LYS B 1 171 ? 7.897 25.888 24.295 1.00 78.75 167 LYS B O 1
ATOM 3427 N N . LEU B 1 172 ? 9.100 24.288 25.329 1.00 76.75 168 LEU B N 1
ATOM 3428 C CA . LEU B 1 172 ? 9.463 23.559 24.119 1.00 68.08 168 LEU B CA 1
ATOM 3429 C C . LEU B 1 172 ? 9.253 22.076 24.380 1.00 66.66 168 LEU B C 1
ATOM 3430 O O . LEU B 1 172 ? 9.961 21.489 25.203 1.00 73.46 168 LEU B O 1
ATOM 3435 N N . GLU B 1 173 ? 8.303 21.466 23.678 1.00 67.06 169 GLU B N 1
ATOM 3436 C CA . GLU B 1 173 ? 8.111 20.025 23.799 1.00 58.39 169 GLU B CA 1
ATOM 3437 C C . GLU B 1 173 ? 9.303 19.287 23.201 1.00 50.86 169 GLU B C 1
ATOM 3438 O O . GLU B 1 173 ? 9.982 19.791 22.300 1.00 59.13 169 GLU B O 1
ATOM 3444 N N . LYS B 1 174 ? 9.570 18.088 23.724 1.00 46.62 170 LYS B N 1
ATOM 3445 C CA . LYS B 1 174 ? 10.739 17.327 23.307 1.00 50.91 170 LYS B CA 1
ATOM 3446 C C . LYS B 1 174 ? 10.374 15.861 23.167 1.00 54.83 170 LYS B C 1
ATOM 3447 O O . LYS B 1 174 ? 9.390 15.384 23.735 1.00 52.37 170 LYS B O 1
ATOM 3453 N N . CYS B 1 175 ? 11.217 15.144 22.423 1.00 59.20 171 CYS B N 1
ATOM 3454 C CA . CYS B 1 175 ? 10.880 13.828 21.901 1.00 60.23 171 CYS B CA 1
ATOM 3455 C C . CYS B 1 175 ? 12.141 12.985 21.776 1.00 58.86 171 CYS B C 1
ATOM 3456 O O . CYS B 1 175 ? 13.128 13.442 21.193 1.00 65.13 171 CYS B O 1
ATOM 3459 N N . VAL B 1 176 ? 12.107 11.761 22.301 1.00 63.88 172 VAL B N 1
ATOM 3460 C CA . VAL B 1 176 ? 13.217 10.825 22.122 1.00 60.33 172 VAL B CA 1
ATOM 3461 C C . VAL B 1 176 ? 13.070 10.151 20.764 1.00 55.25 172 VAL B C 1
ATOM 3462 O O . VAL B 1 176 ? 12.104 9.420 20.524 1.00 60.08 172 VAL B O 1
ATOM 3466 N N . ILE B 1 177 ? 14.025 10.401 19.869 1.00 57.23 173 ILE B N 1
ATOM 3467 C CA . ILE B 1 177 ? 14.049 9.687 18.595 1.00 54.74 173 ILE B CA 1
ATOM 3468 C C . ILE B 1 177 ? 14.407 8.230 18.834 1.00 58.98 173 ILE B C 1
ATOM 3469 O O . ILE B 1 177 ? 13.595 7.327 18.599 1.00 60.48 173 ILE B O 1
ATOM 3474 N N . HIS B 1 178 ? 15.622 7.984 19.322 1.00 56.17 174 HIS B N 1
ATOM 3475 C CA . HIS B 1 178 ? 15.910 6.752 20.051 1.00 74.23 174 HIS B CA 1
ATOM 3476 C C . HIS B 1 178 ? 17.182 6.950 20.863 1.00 69.90 174 HIS B C 1
ATOM 3477 O O . HIS B 1 178 ? 17.977 7.863 20.608 1.00 70.49 174 HIS B O 1
ATOM 3484 N N . SER B 1 179 ? 17.336 6.092 21.875 1.00 71.39 175 SER B N 1
ATOM 3485 C CA . SER B 1 179 ? 18.494 6.099 22.761 1.00 66.14 175 SER B CA 1
ATOM 3486 C C . SER B 1 179 ? 19.456 5.026 22.273 1.00 61.82 175 SER B C 1
ATOM 3487 O O . SER B 1 179 ? 19.151 3.833 22.346 1.00 59.14 175 SER B O 1
ATOM 3490 N N . GLU B 1 180 ? 20.608 5.446 21.763 1.00 60.14 176 GLU B N 1
ATOM 3491 C CA . GLU B 1 180 ? 21.577 4.507 21.224 1.00 52.70 176 GLU B CA 1
ATOM 3492 C C . GLU B 1 180 ? 22.924 4.784 21.881 1.00 57.18 176 GLU B C 1
ATOM 3493 O O . GLU B 1 180 ? 23.022 5.459 22.914 1.00 59.21 176 GLU B O 1
ATOM 3499 N N . LYS B 1 181 ? 23.984 4.250 21.274 1.00 60.43 177 LYS B N 1
ATOM 3500 C CA . LYS B 1 181 ? 25.292 4.142 21.911 1.00 58.41 177 LYS B CA 1
ATOM 3501 C C . LYS B 1 181 ? 26.386 4.528 20.913 1.00 44.58 177 LYS B C 1
ATOM 3502 O O . LYS B 1 181 ? 26.364 4.082 19.762 1.00 43.83 177 LYS B O 1
ATOM 3508 N N . VAL B 1 182 ? 27.315 5.388 21.342 1.00 38.31 178 VAL B N 1
ATOM 3509 C CA . VAL B 1 182 ? 28.531 5.662 20.570 1.00 38.55 178 VAL B CA 1
ATOM 3510 C C . VAL B 1 182 ? 29.548 4.559 20.852 1.00 46.62 178 VAL B C 1
ATOM 3511 O O . VAL B 1 182 ? 29.975 4.370 21.998 1.00 48.14 178 VAL B O 1
ATOM 3515 N N . VAL B 1 183 ? 29.950 3.838 19.808 1.00 40.05 179 VAL B N 1
ATOM 3516 C CA . VAL B 1 183 ? 30.772 2.641 19.977 1.00 41.93 179 VAL B CA 1
ATOM 3517 C C . VAL B 1 183 ? 32.050 2.753 19.157 1.00 43.29 179 VAL B C 1
ATOM 3518 O O . VAL B 1 183 ? 32.070 3.461 18.143 1.00 40.71 179 VAL B O 1
ATOM 3522 N N . PRO B 1 184 ? 33.133 2.081 19.551 1.00 46.79 180 PRO B N 1
ATOM 3523 C CA . PRO B 1 184 ? 34.352 2.094 18.736 1.00 42.72 180 PRO B CA 1
ATOM 3524 C C . PRO B 1 184 ? 34.345 0.992 17.688 1.00 39.95 180 PRO B C 1
ATOM 3525 O O . PRO B 1 184 ? 33.976 -0.152 17.950 1.00 38.78 180 PRO B O 1
ATOM 3529 N N . VAL B 1 185 ? 34.762 1.347 16.475 1.00 40.55 181 VAL B N 1
ATOM 3530 C CA . VAL B 1 185 ? 34.676 0.460 15.324 1.00 39.10 181 VAL B CA 1
ATOM 3531 C C . VAL B 1 185 ? 36.050 0.313 14.690 1.00 39.26 181 VAL B C 1
ATOM 3532 O O . VAL B 1 185 ? 36.867 1.239 14.696 1.00 38.46 181 VAL B O 1
ATOM 3536 N N . VAL B 1 186 ? 36.291 -0.860 14.115 1.00 32.70 182 VAL B N 1
ATOM 3537 C CA . VAL B 1 186 ? 37.532 -1.134 13.410 1.00 38.28 182 VAL B CA 1
ATOM 3538 C C . VAL B 1 186 ? 37.236 -2.054 12.237 1.00 41.68 182 VAL B C 1
ATOM 3539 O O . VAL B 1 186 ? 36.262 -2.816 12.250 1.00 38.79 182 VAL B O 1
ATOM 3543 N N . ALA B 1 187 ? 38.082 -1.970 11.214 1.00 47.75 183 ALA B N 1
ATOM 3544 C CA . ALA B 1 187 ? 38.022 -2.929 10.126 1.00 44.76 183 ALA B CA 1
ATOM 3545 C C . ALA B 1 187 ? 38.375 -4.314 10.651 1.00 50.88 183 ALA B C 1
ATOM 3546 O O . ALA B 1 187 ? 39.261 -4.450 11.501 1.00 60.75 183 ALA B O 1
ATOM 3548 N N . PRO B 1 188 ? 37.713 -5.358 10.168 1.00 59.89 184 PRO B N 1
ATOM 3549 C CA . PRO B 1 188 ? 38.020 -6.710 10.658 1.00 49.45 184 PRO B CA 1
ATOM 3550 C C . PRO B 1 188 ? 39.487 -7.080 10.522 1.00 49.16 184 PRO B C 1
ATOM 3551 O O . PRO B 1 188 ? 40.027 -7.783 11.388 1.00 55.32 184 PRO B O 1
ATOM 3555 N N . ARG B 1 189 ? 40.163 -6.575 9.487 1.00 55.28 185 ARG B N 1
ATOM 3556 C CA . ARG B 1 189 ? 41.570 -6.858 9.205 1.00 63.69 185 ARG B CA 1
ATOM 3557 C C . ARG B 1 189 ? 42.510 -6.608 10.382 1.00 69.82 185 ARG B C 1
ATOM 3558 O O . ARG B 1 189 ? 43.673 -7.014 10.329 1.00 74.89 185 ARG B O 1
ATOM 3566 N N . LEU B 1 190 ? 42.036 -5.951 11.440 1.00 73.50 186 LEU B N 1
ATOM 3567 C CA . LEU B 1 190 ? 42.893 -5.484 12.525 1.00 74.83 186 LEU B CA 1
ATOM 3568 C C . LEU B 1 190 ? 42.739 -6.359 13.768 1.00 77.50 186 LEU B C 1
ATOM 3569 O O . LEU B 1 190 ? 41.628 -6.532 14.283 1.00 75.07 186 LEU B O 1
ATOM 3574 N N . LEU B 1 191 ? 43.872 -6.881 14.253 1.00 83.00 187 LEU B N 1
ATOM 3575 C CA . LEU B 1 191 ? 43.948 -7.913 15.280 1.00 88.16 187 LEU B CA 1
ATOM 3576 C C . LEU B 1 191 ? 44.394 -7.391 16.642 1.00 91.12 187 LEU B C 1
ATOM 3577 O O . LEU B 1 191 ? 44.413 -8.164 17.609 1.00 92.47 187 LEU B O 1
ATOM 3582 N N . GLU B 1 192 ? 44.783 -6.122 16.743 1.00 95.50 188 GLU B N 1
ATOM 3583 C CA . GLU B 1 192 ? 45.566 -5.635 17.883 1.00 86.94 188 GLU B CA 1
ATOM 3584 C C . GLU B 1 192 ? 44.823 -4.656 18.787 1.00 73.98 188 GLU B C 1
ATOM 3585 O O . GLU B 1 192 ? 45.237 -4.434 19.925 1.00 67.00 188 GLU B O 1
ATOM 3591 N N . GLN B 1 198 ? 50.369 -1.826 23.436 1.00 78.26 194 GLN B N 1
ATOM 3592 C CA . GLN B 1 198 ? 49.768 -1.710 22.113 1.00 75.36 194 GLN B CA 1
ATOM 3593 C C . GLN B 1 198 ? 49.117 -0.342 21.936 1.00 72.93 194 GLN B C 1
ATOM 3594 O O . GLN B 1 198 ? 48.214 0.044 22.681 1.00 76.24 194 GLN B O 1
ATOM 3600 N N . THR B 1 199 ? 49.597 0.404 20.951 1.00 70.35 195 THR B N 1
ATOM 3601 C CA . THR B 1 199 ? 49.023 1.695 20.608 1.00 69.54 195 THR B CA 1
ATOM 3602 C C . THR B 1 199 ? 48.393 1.586 19.221 1.00 64.87 195 THR B C 1
ATOM 3603 O O . THR B 1 199 ? 48.779 0.734 18.419 1.00 59.16 195 THR B O 1
ATOM 3607 N N . ILE B 1 200 ? 47.401 2.429 18.948 1.00 61.60 196 ILE B N 1
ATOM 3608 C CA . ILE B 1 200 ? 46.529 2.219 17.789 1.00 63.64 196 ILE B CA 1
ATOM 3609 C C . ILE B 1 200 ? 46.266 3.535 17.064 1.00 62.23 196 ILE B C 1
ATOM 3610 O O . ILE B 1 200 ? 45.999 4.555 17.715 1.00 63.35 196 ILE B O 1
ATOM 3615 N N . PRO B 1 201 ? 46.357 3.570 15.728 1.00 58.97 197 PRO B N 1
ATOM 3616 C CA . PRO B 1 201 ? 45.817 4.716 14.983 1.00 57.54 197 PRO B CA 1
ATOM 3617 C C . PRO B 1 201 ? 44.400 5.064 15.412 1.00 47.25 197 PRO B C 1
ATOM 3618 O O . PRO B 1 201 ? 43.508 4.208 15.387 1.00 53.73 197 PRO B O 1
ATOM 3622 N N . TYR B 1 202 ? 44.193 6.314 15.813 1.00 41.07 198 TYR B N 1
ATOM 3623 C CA . TYR B 1 202 ? 42.932 6.781 16.370 1.00 38.75 198 TYR B CA 1
ATOM 3624 C C . TYR B 1 202 ? 42.308 7.802 15.432 1.00 34.97 198 TYR B C 1
ATOM 3625 O O . TYR B 1 202 ? 42.937 8.809 15.102 1.00 32.94 198 TYR B O 1
ATOM 3634 N N . LEU B 1 203 ? 41.063 7.554 15.036 1.00 36.39 199 LEU B N 1
ATOM 3635 C CA . LEU B 1 203 ? 40.322 8.421 14.125 1.00 36.46 199 LEU B CA 1
ATOM 3636 C C . LEU B 1 203 ? 39.327 9.234 14.949 1.00 37.90 199 LEU B C 1
ATOM 3637 O O . LEU B 1 203 ? 38.332 8.693 15.453 1.00 30.02 199 LEU B O 1
ATOM 3642 N N . SER B 1 204 ? 39.581 10.534 15.057 1.00 31.84 200 SER B N 1
ATOM 3643 C CA . SER B 1 204 ? 38.932 11.386 16.039 1.00 37.00 200 SER B CA 1
ATOM 3644 C C . SER B 1 204 ? 38.061 12.459 15.397 1.00 33.44 200 SER B C 1
ATOM 3645 O O . SER B 1 204 ? 38.285 12.882 14.257 1.00 36.86 200 SER B O 1
ATOM 3648 N N . TYR B 1 205 ? 37.081 12.913 16.169 1.00 29.80 201 TYR B N 1
ATOM 3649 C CA . TYR B 1 205 ? 36.368 14.140 15.855 1.00 30.54 201 TYR B CA 1
ATOM 3650 C C . TYR B 1 205 ? 37.227 15.347 16.201 1.00 37.40 201 TYR B C 1
ATOM 3651 O O . TYR B 1 205 ? 37.920 15.354 17.220 1.00 41.89 201 TYR B O 1
ATOM 3660 N N . SER B 1 206 ? 37.157 16.375 15.350 1.00 41.60 202 SER B N 1
ATOM 3661 C CA . SER B 1 206 ? 37.871 17.628 15.549 1.00 39.33 202 SER B CA 1
ATOM 3662 C C . SER B 1 206 ? 37.521 18.259 16.891 1.00 44.19 202 SER B C 1
ATOM 3663 O O . SER B 1 206 ? 36.524 17.928 17.539 1.00 42.23 202 SER B O 1
ATOM 3666 N N . GLU B 1 207 ? 38.335 19.244 17.259 1.00 43.84 203 GLU B N 1
ATOM 3667 C CA . GLU B 1 207 ? 38.376 19.730 18.631 1.00 50.87 203 GLU B CA 1
ATOM 3668 C C . GLU B 1 207 ? 37.071 20.402 19.055 1.00 42.79 203 GLU B C 1
ATOM 3669 O O . GLU B 1 207 ? 36.647 20.263 20.209 1.00 48.17 203 GLU B O 1
ATOM 3675 N N . HIS B 1 208 ? 36.417 21.141 18.162 1.00 33.55 204 HIS B N 1
ATOM 3676 C CA . HIS B 1 208 ? 35.273 21.911 18.646 1.00 39.47 204 HIS B CA 1
ATOM 3677 C C . HIS B 1 208 ? 33.977 21.441 18.006 1.00 41.12 204 HIS B C 1
ATOM 3678 O O . HIS B 1 208 ? 33.264 22.221 17.363 1.00 29.19 204 HIS B O 1
ATOM 3685 N N . THR B 1 209 ? 33.666 20.162 18.190 1.00 40.60 205 THR B N 1
ATOM 3686 C CA . THR B 1 209 ? 32.411 19.577 17.747 1.00 34.79 205 THR B CA 1
ATOM 3687 C C . THR B 1 209 ? 31.745 18.916 18.933 1.00 35.87 205 THR B C 1
ATOM 3688 O O . THR B 1 209 ? 32.393 18.597 19.934 1.00 42.23 205 THR B O 1
ATOM 3692 N N . PHE B 1 210 ? 30.432 18.717 18.819 1.00 37.56 206 PHE B N 1
ATOM 3693 C CA . PHE B 1 210 ? 29.707 18.141 19.945 1.00 41.59 206 PHE B CA 1
ATOM 3694 C C . PHE B 1 210 ? 30.228 16.750 20.290 1.00 40.50 206 PHE B C 1
ATOM 3695 O O . PHE B 1 210 ? 30.397 16.417 21.469 1.00 47.88 206 PHE B O 1
ATOM 3703 N N . LEU B 1 211 ? 30.522 15.937 19.274 1.00 43.14 207 LEU B N 1
ATOM 3704 C CA . LEU B 1 211 ? 30.893 14.549 19.523 1.00 44.74 207 LEU B CA 1
ATOM 3705 C C . LEU B 1 211 ? 32.264 14.435 20.182 1.00 42.12 207 LEU B C 1
ATOM 3706 O O . LEU B 1 211 ? 32.510 13.477 20.924 1.00 40.17 207 LEU B O 1
ATOM 3711 N N . SER B 1 212 ? 33.159 15.397 19.934 1.00 41.00 208 SER B N 1
ATOM 3712 C CA . SER B 1 212 ? 34.421 15.438 20.666 1.00 39.30 208 SER B CA 1
ATOM 3713 C C . SER B 1 212 ? 34.185 15.580 22.164 1.00 44.69 208 SER B C 1
ATOM 3714 O O . SER B 1 212 ? 34.830 14.896 22.970 1.00 47.27 208 SER B O 1
ATOM 3717 N N . LYS B 1 213 ? 33.256 16.460 22.557 1.00 42.57 209 LYS B N 1
ATOM 3718 C CA . LYS B 1 213 ? 32.924 16.651 23.969 1.00 43.03 209 LYS B CA 1
ATOM 3719 C C . LYS B 1 213 ? 32.262 15.434 24.599 1.00 48.43 209 LYS B C 1
ATOM 3720 O O . LYS B 1 213 ? 32.172 15.370 25.831 1.00 56.94 209 LYS B O 1
ATOM 3726 N N . VAL B 1 214 ? 31.802 14.475 23.801 1.00 43.18 210 VAL B N 1
ATOM 3727 C CA . VAL B 1 214 ? 31.240 13.250 24.358 1.00 47.39 210 VAL B CA 1
ATOM 3728 C C . VAL B 1 214 ? 32.287 12.151 24.436 1.00 50.44 210 VAL B C 1
ATOM 3729 O O . VAL B 1 214 ? 32.317 11.388 25.400 1.00 49.63 210 VAL B O 1
ATOM 3733 N N . VAL B 1 215 ? 33.174 12.074 23.451 1.00 52.68 211 VAL B N 1
ATOM 3734 C CA . VAL B 1 215 ? 34.100 10.951 23.352 1.00 45.60 211 VAL B CA 1
ATOM 3735 C C . VAL B 1 215 ? 35.374 11.185 24.165 1.00 48.18 211 VAL B C 1
ATOM 3736 O O . VAL B 1 215 ? 35.762 10.334 24.968 1.00 54.08 211 VAL B O 1
ATOM 3740 N N . GLU B 1 216 ? 36.062 12.317 23.967 1.00 49.32 212 GLU B N 1
ATOM 3741 C CA . GLU B 1 216 ? 37.353 12.516 24.632 1.00 47.47 212 GLU B CA 1
ATOM 3742 C C . GLU B 1 216 ? 37.300 12.387 26.151 1.00 58.21 212 GLU B C 1
ATOM 3743 O O . GLU B 1 216 ? 38.260 11.842 26.723 1.00 54.33 212 GLU B O 1
ATOM 3749 N N . PRO B 1 217 ? 36.260 12.853 26.858 1.00 59.84 213 PRO B N 1
ATOM 3750 C CA . PRO B 1 217 ? 36.220 12.602 28.312 1.00 57.67 213 PRO B CA 1
ATOM 3751 C C . PRO B 1 217 ? 36.177 11.129 28.675 1.00 56.47 213 PRO B C 1
ATOM 3752 O O . PRO B 1 217 ? 36.910 10.696 29.573 1.00 64.35 213 PRO B O 1
ATOM 3756 N N . VAL B 1 218 ? 35.331 10.340 28.008 1.00 57.21 214 VAL B N 1
ATOM 3757 C CA . VAL B 1 218 ? 35.265 8.909 28.302 1.00 56.58 214 VAL B CA 1
ATOM 3758 C C . VAL B 1 218 ? 36.615 8.245 28.052 1.00 61.90 214 VAL B C 1
ATOM 3759 O O . VAL B 1 218 ? 37.061 7.393 28.828 1.00 67.40 214 VAL B O 1
ATOM 3763 N N . LEU B 1 219 ? 37.293 8.639 26.976 1.00 59.44 215 LEU B N 1
ATOM 3764 C CA . LEU B 1 219 ? 38.539 7.989 26.596 1.00 61.10 215 LEU B CA 1
ATOM 3765 C C . LEU B 1 219 ? 39.667 8.249 27.586 1.00 66.74 215 LEU B C 1
ATOM 3766 O O . LEU B 1 219 ? 40.610 7.454 27.656 1.00 66.99 215 LEU B O 1
ATOM 3771 N N . LYS B 1 220 ? 39.592 9.330 28.353 1.00 73.16 216 LYS B N 1
ATOM 3772 C CA . LYS B 1 220 ? 40.652 9.682 29.290 1.00 68.48 216 LYS B CA 1
ATOM 3773 C C . LYS B 1 220 ? 40.489 8.944 30.616 1.00 59.51 216 LYS B C 1
ATOM 3774 O O . LYS B 1 220 ? 40.860 7.777 30.738 1.00 65.90 216 LYS B O 1
ATOM 3780 N N . THR B 1 225 ? 46.322 3.544 24.734 1.00 51.63 221 THR B N 1
ATOM 3781 C CA . THR B 1 225 ? 47.108 4.549 24.031 1.00 53.13 221 THR B CA 1
ATOM 3782 C C . THR B 1 225 ? 46.629 4.725 22.603 1.00 56.09 221 THR B C 1
ATOM 3783 O O . THR B 1 225 ? 46.649 3.783 21.819 1.00 68.09 221 THR B O 1
ATOM 3787 N N . LEU B 1 226 ? 46.230 5.938 22.254 1.00 49.21 222 LEU B N 1
ATOM 3788 C CA . LEU B 1 226 ? 45.783 6.257 20.908 1.00 50.22 222 LEU B CA 1
ATOM 3789 C C . LEU B 1 226 ? 46.815 7.138 20.216 1.00 51.41 222 LEU B C 1
ATOM 3790 O O . LEU B 1 226 ? 47.383 8.043 20.835 1.00 60.60 222 LEU B O 1
ATOM 3795 N N . LYS B 1 227 ? 47.061 6.869 18.934 1.00 52.50 223 LYS B N 1
ATOM 3796 C CA . LYS B 1 227 ? 47.954 7.700 18.133 1.00 53.69 223 LYS B CA 1
ATOM 3797 C C . LYS B 1 227 ? 47.138 8.450 17.092 1.00 52.99 223 LYS B C 1
ATOM 3798 O O . LYS B 1 227 ? 46.529 7.816 16.215 1.00 50.61 223 LYS B O 1
ATOM 3804 N N . PRO B 1 228 ? 47.063 9.776 17.171 1.00 56.35 224 PRO B N 1
ATOM 3805 C CA . PRO B 1 228 ? 46.289 10.544 16.182 1.00 55.06 224 PRO B CA 1
ATOM 3806 C C . PRO B 1 228 ? 46.783 10.306 14.760 1.00 51.15 224 PRO B C 1
ATOM 3807 O O . PRO B 1 228 ? 47.979 10.389 14.476 1.00 58.86 224 PRO B O 1
ATOM 3811 N N . VAL B 1 229 ? 45.843 10.009 13.863 1.00 44.39 225 VAL B N 1
ATOM 3812 C CA . VAL B 1 229 ? 46.182 9.589 12.508 1.00 45.95 225 VAL B CA 1
ATOM 3813 C C . VAL B 1 229 ? 45.287 10.304 11.498 1.00 46.21 225 VAL B C 1
ATOM 3814 O O . VAL B 1 229 ? 45.692 10.521 10.349 1.00 54.89 225 VAL B O 1
ATOM 3818 N N . PHE B 1 230 ? 44.073 10.682 11.916 1.00 35.52 226 PHE B N 1
ATOM 3819 C CA . PHE B 1 230 ? 43.108 11.318 11.027 1.00 31.30 226 PHE B CA 1
ATOM 3820 C C . PHE B 1 230 ? 42.045 12.018 11.863 1.00 42.84 226 PHE B C 1
ATOM 3821 O O . PHE B 1 230 ? 41.545 11.464 12.842 1.00 54.33 226 PHE B O 1
ATOM 3829 N N . GLU B 1 231 ? 41.681 13.220 11.440 1.00 38.87 227 GLU B N 1
ATOM 3830 C CA . GLU B 1 231 ? 40.805 14.097 12.194 1.00 39.76 227 GLU B CA 1
ATOM 3831 C C . GLU B 1 231 ? 39.809 14.732 11.231 1.00 41.93 227 GLU B C 1
ATOM 3832 O O . GLU B 1 231 ? 40.165 15.083 10.101 1.00 44.02 227 GLU B O 1
ATOM 3838 N N . THR B 1 232 ? 38.565 14.868 11.671 1.00 34.38 228 THR B N 1
ATOM 3839 C CA . THR B 1 232 ? 37.549 15.557 10.881 1.00 41.21 228 THR B CA 1
ATOM 3840 C C . THR B 1 232 ? 36.337 15.772 11.776 1.00 37.73 228 THR B C 1
ATOM 3841 O O . THR B 1 232 ? 36.319 15.359 12.939 1.00 38.39 228 THR B O 1
ATOM 3845 N N . THR B 1 233 ? 35.323 16.427 11.227 1.00 32.91 229 THR B N 1
ATOM 3846 C CA . THR B 1 233 ? 34.106 16.688 11.977 1.00 33.05 229 THR B CA 1
ATOM 3847 C C . THR B 1 233 ? 32.996 15.690 11.682 1.00 33.48 229 THR B C 1
ATOM 3848 O O . THR B 1 233 ? 32.012 15.657 12.425 1.00 40.89 229 THR B O 1
ATOM 3852 N N . LEU B 1 234 ? 33.127 14.872 10.637 1.00 38.93 230 LEU B N 1
ATOM 3853 C CA . LEU B 1 234 ? 32.024 14.047 10.143 1.00 46.63 230 LEU B CA 1
ATOM 3854 C C . LEU B 1 234 ? 32.169 12.583 10.550 1.00 46.06 230 LEU B C 1
ATOM 3855 O O . LEU B 1 234 ? 33.187 11.943 10.253 1.00 39.12 230 LEU B O 1
ATOM 3860 N N . SER B 1 235 ? 31.122 12.051 11.188 1.00 41.84 231 SER B N 1
ATOM 3861 C CA . SER B 1 235 ? 31.075 10.627 11.499 1.00 37.60 231 SER B CA 1
ATOM 3862 C C . SER B 1 235 ? 31.204 9.785 10.240 1.00 32.54 231 SER B C 1
ATOM 3863 O O . SER B 1 235 ? 31.990 8.832 10.193 1.00 32.43 231 SER B O 1
ATOM 3866 N N . GLU B 1 236 ? 30.428 10.116 9.208 1.00 30.85 232 GLU B N 1
ATOM 3867 C CA . GLU B 1 236 ? 30.450 9.314 7.986 1.00 37.01 232 GLU B CA 1
ATOM 3868 C C . GLU B 1 236 ? 31.832 9.315 7.353 1.00 36.46 232 GLU B C 1
ATOM 3869 O O . GLU B 1 236 ? 32.228 8.336 6.712 1.00 52.24 232 GLU B O 1
ATOM 3875 N N . SER B 1 237 ? 32.585 10.389 7.546 1.00 32.50 233 SER B N 1
ATOM 3876 C CA . SER B 1 237 ? 33.950 10.425 7.053 1.00 34.99 233 SER B CA 1
ATOM 3877 C C . SER B 1 237 ? 34.837 9.482 7.854 1.00 35.15 233 SER B C 1
ATOM 3878 O O . SER B 1 237 ? 35.647 8.746 7.278 1.00 30.05 233 SER B O 1
ATOM 3881 N N . LEU B 1 238 ? 34.706 9.497 9.188 1.00 36.17 234 LEU B N 1
ATOM 3882 C CA . LEU B 1 238 ? 35.476 8.567 10.006 1.00 34.87 234 LEU B CA 1
ATOM 3883 C C . LEU B 1 238 ? 35.109 7.129 9.671 1.00 35.04 234 LEU B C 1
ATOM 3884 O O . LEU B 1 238 ? 35.975 6.248 9.687 1.00 40.52 234 LEU B O 1
ATOM 3889 N N . VAL B 1 239 ? 33.836 6.882 9.346 1.00 29.22 235 VAL B N 1
ATOM 3890 C CA . VAL B 1 239 ? 33.387 5.536 8.991 1.00 33.66 235 VAL B CA 1
ATOM 3891 C C . VAL B 1 239 ? 34.179 5.003 7.799 1.00 33.90 235 VAL B C 1
ATOM 3892 O O . VAL B 1 239 ? 34.670 3.866 7.818 1.00 31.25 235 VAL B O 1
ATOM 3896 N N . LYS B 1 240 ? 34.347 5.825 6.756 1.00 33.89 236 LYS B N 1
ATOM 3897 C CA . LYS B 1 240 ? 35.051 5.348 5.567 1.00 35.14 236 LYS B CA 1
ATOM 3898 C C . LYS B 1 240 ? 36.536 5.134 5.839 1.00 40.32 236 LYS B C 1
ATOM 3899 O O . LYS B 1 240 ? 37.147 4.202 5.296 1.00 38.54 236 LYS B O 1
ATOM 3905 N N . MET B 1 241 ? 37.144 5.980 6.670 1.00 39.49 237 MET B N 1
ATOM 3906 C CA . MET B 1 241 ? 38.536 5.732 7.029 1.00 41.59 237 MET B CA 1
ATOM 3907 C C . MET B 1 241 ? 38.671 4.400 7.746 1.00 42.94 237 MET B C 1
ATOM 3908 O O . MET B 1 241 ? 39.624 3.646 7.509 1.00 45.57 237 MET B O 1
ATOM 3913 N N . ALA B 1 242 ? 37.688 4.074 8.588 1.00 38.67 238 ALA B N 1
ATOM 3914 C CA . ALA B 1 242 ? 37.751 2.861 9.389 1.00 34.46 238 ALA B CA 1
ATOM 3915 C C . ALA B 1 242 ? 37.511 1.619 8.537 1.00 40.07 238 ALA B C 1
ATOM 3916 O O . ALA B 1 242 ? 38.150 0.577 8.751 1.00 43.05 238 ALA B O 1
ATOM 3918 N N . ILE B 1 243 ? 36.589 1.713 7.572 1.00 35.85 239 ILE B N 1
ATOM 3919 C CA . ILE B 1 243 ? 36.368 0.622 6.625 1.00 36.59 239 ILE B CA 1
ATOM 3920 C C . ILE B 1 243 ? 37.657 0.294 5.886 1.00 41.68 239 ILE B C 1
ATOM 3921 O O . ILE B 1 243 ? 37.985 -0.876 5.676 1.00 39.98 239 ILE B O 1
ATOM 3926 N N . GLY B 1 244 ? 38.421 1.318 5.500 1.00 47.44 240 GLY B N 1
ATOM 3927 C CA . GLY B 1 244 ? 39.734 1.079 4.920 1.00 49.76 240 GLY B CA 1
ATOM 3928 C C . GLY B 1 244 ? 40.804 0.653 5.905 1.00 48.61 240 GLY B C 1
ATOM 3929 O O . GLY B 1 244 ? 41.972 0.531 5.517 1.00 39.40 240 GLY B O 1
ATOM 3930 N N . GLY B 1 245 ? 40.439 0.444 7.172 1.00 50.25 241 GLY B N 1
ATOM 3931 C CA . GLY B 1 245 ? 41.380 -0.041 8.162 1.00 47.98 241 GLY B CA 1
ATOM 3932 C C . GLY B 1 245 ? 42.395 0.962 8.661 1.00 47.07 241 GLY B C 1
ATOM 3933 O O . GLY B 1 245 ? 43.422 0.562 9.208 1.00 49.48 241 GLY B O 1
ATOM 3934 N N . ALA B 1 246 ? 42.140 2.260 8.512 1.00 47.30 242 ALA B N 1
ATOM 3935 C CA . ALA B 1 246 ? 43.137 3.245 8.913 1.00 45.22 242 ALA B CA 1
ATOM 3936 C C . ALA B 1 246 ? 43.233 3.429 10.426 1.00 43.90 242 ALA B C 1
ATOM 3937 O O . ALA B 1 246 ? 44.161 4.101 10.890 1.00 42.62 242 ALA B O 1
ATOM 3939 N N . GLY B 1 247 ? 42.324 2.849 11.200 1.00 35.06 243 GLY B N 1
ATOM 3940 C CA . GLY B 1 247 ? 42.380 2.975 12.641 1.00 39.42 243 GLY B CA 1
ATOM 3941 C C . GLY B 1 247 ? 41.012 2.743 13.253 1.00 43.03 243 GLY B C 1
ATOM 3942 O O . GLY B 1 247 ? 40.082 2.286 12.588 1.00 41.18 243 GLY B O 1
ATOM 3943 N N . VAL B 1 248 ? 40.913 3.071 14.542 1.00 40.24 244 VAL B N 1
ATOM 3944 C CA . VAL B 1 248 ? 39.672 2.884 15.286 1.00 38.79 244 VAL B CA 1
ATOM 3945 C C . VAL B 1 248 ? 39.009 4.245 15.432 1.00 45.70 244 VAL B C 1
ATOM 3946 O O . VAL B 1 248 ? 39.681 5.281 15.519 1.00 44.99 244 VAL B O 1
ATOM 3950 N N . ALA B 1 249 ? 37.676 4.249 15.404 1.00 40.75 245 ALA B N 1
ATOM 3951 C CA . ALA B 1 249 ? 36.892 5.461 15.563 1.00 34.56 245 ALA B CA 1
ATOM 3952 C C . ALA B 1 249 ? 35.696 5.146 16.439 1.00 38.43 245 ALA B C 1
ATOM 3953 O O . ALA B 1 249 ? 35.201 4.016 16.436 1.00 43.38 245 ALA B O 1
ATOM 3955 N N . TRP B 1 250 ? 35.240 6.143 17.195 1.00 35.71 246 TRP B N 1
ATOM 3956 C CA . TRP B 1 250 ? 33.956 6.051 17.882 1.00 38.39 246 TRP B CA 1
ATOM 3957 C C . TRP B 1 250 ? 32.898 6.712 17.011 1.00 35.27 246 TRP B C 1
ATOM 3958 O O . TRP B 1 250 ? 33.070 7.851 16.576 1.00 37.41 246 TRP B O 1
ATOM 3969 N N . VAL B 1 251 ? 31.823 5.986 16.724 1.00 35.24 247 VAL B N 1
ATOM 3970 C CA . VAL B 1 251 ? 30.750 6.529 15.891 1.00 36.90 247 VAL B CA 1
ATOM 3971 C C . VAL B 1 251 ? 29.412 6.073 16.441 1.00 37.82 247 VAL B C 1
ATOM 3972 O O . VAL B 1 251 ? 29.283 4.986 17.019 1.00 38.71 247 VAL B O 1
ATOM 3976 N N . PRO B 1 252 ? 28.388 6.905 16.287 1.00 34.05 248 PRO B N 1
ATOM 3977 C CA . PRO B 1 252 ? 27.050 6.489 16.717 1.00 36.90 248 PRO B CA 1
ATOM 3978 C C . PRO B 1 252 ? 26.562 5.347 15.844 1.00 43.59 248 PRO B C 1
ATOM 3979 O O . PRO B 1 252 ? 26.766 5.343 14.630 1.00 48.84 248 PRO B O 1
ATOM 3983 N N . MET B 1 253 ? 25.916 4.362 16.463 1.00 44.55 249 MET B N 1
ATOM 3984 C CA . MET B 1 253 ? 25.618 3.157 15.692 1.00 51.40 249 MET B CA 1
ATOM 3985 C C . MET B 1 253 ? 24.618 3.403 14.576 1.00 46.25 249 MET B C 1
ATOM 3986 O O . MET B 1 253 ? 24.767 2.814 13.502 1.00 40.15 249 MET B O 1
ATOM 3991 N N . HIS B 1 254 ? 23.625 4.280 14.780 1.00 45.71 250 HIS B N 1
ATOM 3992 C CA . HIS B 1 254 ? 22.690 4.610 13.701 1.00 45.34 250 HIS B CA 1
ATOM 3993 C C . HIS B 1 254 ? 23.400 5.092 12.437 1.00 51.29 250 HIS B C 1
ATOM 3994 O O . HIS B 1 254 ? 22.748 5.278 11.404 1.00 56.87 250 HIS B O 1
ATOM 4001 N N . VAL B 1 255 ? 24.715 5.291 12.495 1.00 43.92 251 VAL B N 1
ATOM 4002 C CA . VAL B 1 255 ? 25.493 5.630 11.316 1.00 33.08 251 VAL B CA 1
ATOM 4003 C C . VAL B 1 255 ? 26.073 4.404 10.608 1.00 45.95 251 VAL B C 1
ATOM 4004 O O . VAL B 1 255 ? 26.332 4.468 9.396 1.00 57.19 251 VAL B O 1
ATOM 4008 N N . ILE B 1 256 ? 26.227 3.275 11.309 1.00 44.99 252 ILE B N 1
ATOM 4009 C CA . ILE B 1 256 ? 26.966 2.112 10.824 1.00 48.75 252 ILE B CA 1
ATOM 4010 C C . ILE B 1 256 ? 26.124 0.839 10.816 1.00 51.08 252 ILE B C 1
ATOM 4011 O O . ILE B 1 256 ? 26.662 -0.252 10.619 1.00 59.49 252 ILE B O 1
ATOM 4016 N N . GLU B 1 257 ? 24.814 0.952 11.044 1.00 42.35 253 GLU B N 1
ATOM 4017 C CA . GLU B 1 257 ? 23.945 -0.220 11.109 1.00 49.11 253 GLU B CA 1
ATOM 4018 C C . GLU B 1 257 ? 24.122 -1.124 9.890 1.00 50.96 253 GLU B C 1
ATOM 4019 O O . GLU B 1 257 ? 24.083 -2.357 10.003 1.00 50.37 253 GLU B O 1
ATOM 4025 N N . GLU B 1 258 ? 24.351 -0.522 8.720 1.00 49.39 254 GLU B N 1
ATOM 4026 C CA . GLU B 1 258 ? 24.533 -1.261 7.476 1.00 51.04 254 GLU B CA 1
ATOM 4027 C C . GLU B 1 258 ? 25.946 -1.825 7.345 1.00 48.23 254 GLU B C 1
ATOM 4028 O O . GLU B 1 258 ? 26.118 -2.970 6.914 1.00 48.63 254 GLU B O 1
ATOM 4034 N N . GLU B 1 259 ? 26.966 -1.031 7.696 1.00 43.12 255 GLU B N 1
ATOM 4035 C CA . GLU B 1 259 ? 28.347 -1.499 7.606 1.00 38.66 255 GLU B CA 1
ATOM 4036 C C . GLU B 1 259 ? 28.587 -2.703 8.509 1.00 47.27 255 GLU B C 1
ATOM 4037 O O . GLU B 1 259 ? 29.382 -3.592 8.171 1.00 49.14 255 GLU B O 1
ATOM 4043 N N . LEU B 1 260 ? 27.913 -2.750 9.661 1.00 44.95 256 LEU B N 1
ATOM 4044 C CA . LEU B 1 260 ? 28.008 -3.925 10.517 1.00 51.65 256 LEU B CA 1
ATOM 4045 C C . LEU B 1 260 ? 27.333 -5.115 9.861 1.00 52.61 256 LEU B C 1
ATOM 4046 O O . LEU B 1 260 ? 27.940 -6.181 9.707 1.00 56.32 256 LEU B O 1
ATOM 4051 N N . ALA B 1 261 ? 26.081 -4.933 9.437 1.00 52.36 257 ALA B N 1
ATOM 4052 C CA . ALA B 1 261 ? 25.350 -5.986 8.747 1.00 50.98 257 ALA B CA 1
ATOM 4053 C C . ALA B 1 261 ? 26.082 -6.477 7.505 1.00 55.42 257 ALA B C 1
ATOM 4054 O O . ALA B 1 261 ? 25.755 -7.553 6.998 1.00 68.77 257 ALA B O 1
ATOM 4056 N N . GLN B 1 262 ? 27.075 -5.739 7.013 1.00 46.21 258 GLN B N 1
ATOM 4057 C CA . GLN B 1 262 ? 27.815 -6.165 5.834 1.00 48.10 258 GLN B CA 1
ATOM 4058 C C . GLN B 1 262 ? 29.218 -6.650 6.160 1.00 51.06 258 GLN B C 1
ATOM 4059 O O . GLN B 1 262 ? 30.013 -6.849 5.236 1.00 55.89 258 GLN B O 1
ATOM 4065 N N . HIS B 1 263 ? 29.545 -6.834 7.445 1.00 44.60 259 HIS B N 1
ATOM 4066 C CA . HIS B 1 263 ? 30.844 -7.363 7.872 1.00 41.59 259 HIS B CA 1
ATOM 4067 C C . HIS B 1 263 ? 32.003 -6.490 7.401 1.00 43.25 259 HIS B C 1
ATOM 4068 O O . HIS B 1 263 ? 33.127 -6.963 7.223 1.00 53.92 259 HIS B O 1
ATOM 4075 N N . ARG B 1 264 ? 31.744 -5.207 7.192 1.00 44.02 260 ARG B N 1
ATOM 4076 C CA . ARG B 1 264 ? 32.802 -4.312 6.759 1.00 55.38 260 ARG B CA 1
ATOM 4077 C C . ARG B 1 264 ? 33.481 -3.622 7.931 1.00 55.70 260 ARG B C 1
ATOM 4078 O O . ARG B 1 264 ? 34.648 -3.228 7.810 1.00 53.92 260 ARG B O 1
ATOM 4086 N N . LEU B 1 265 ? 32.786 -3.515 9.066 1.00 55.71 261 LEU B N 1
ATOM 4087 C CA . LEU B 1 265 ? 33.359 -3.091 10.338 1.00 46.52 261 LEU B CA 1
ATOM 4088 C C . LEU B 1 265 ? 32.772 -3.924 11.469 1.00 52.05 261 LEU B C 1
ATOM 4089 O O . LEU B 1 265 ? 31.608 -4.339 11.423 1.00 47.75 261 LEU B O 1
ATOM 4094 N N . VAL B 1 266 ? 33.595 -4.155 12.490 1.00 50.29 262 VAL B N 1
ATOM 4095 C CA . VAL B 1 266 ? 33.167 -4.821 13.707 1.00 35.59 262 VAL B CA 1
ATOM 4096 C C . VAL B 1 266 ? 33.351 -3.852 14.861 1.00 39.08 262 VAL B C 1
ATOM 4097 O O . VAL B 1 266 ? 34.057 -2.844 14.755 1.00 40.11 262 VAL B O 1
ATOM 4101 N N . ILE B 1 267 ? 32.712 -4.175 15.979 1.00 42.40 263 ILE B N 1
ATOM 4102 C CA . ILE B 1 267 ? 32.881 -3.399 17.200 1.00 43.02 263 ILE B CA 1
ATOM 4103 C C . ILE B 1 267 ? 34.128 -3.882 17.921 1.00 47.04 263 ILE B C 1
ATOM 4104 O O . ILE B 1 267 ? 34.212 -5.047 18.314 1.00 55.44 263 ILE B O 1
ATOM 4109 N N . ALA B 1 268 ? 35.087 -2.982 18.112 1.00 49.82 264 ALA B N 1
ATOM 4110 C CA . ALA B 1 268 ? 36.287 -3.315 18.859 1.00 43.42 264 ALA B CA 1
ATOM 4111 C C . ALA B 1 268 ? 35.974 -3.438 20.347 1.00 50.17 264 ALA B C 1
ATOM 4112 O O . ALA B 1 268 ? 35.071 -2.778 20.879 1.00 45.40 264 ALA B O 1
ATOM 4114 N N . PHE B 1 269 ? 36.716 -4.331 21.009 1.00 52.94 265 PHE B N 1
ATOM 4115 C CA . PHE B 1 269 ? 36.650 -4.509 22.457 1.00 50.93 265 PHE B CA 1
ATOM 4116 C C . PHE B 1 269 ? 35.215 -4.766 22.911 1.00 53.44 265 PHE B C 1
ATOM 4117 O O . PHE B 1 269 ? 34.712 -4.142 23.851 1.00 50.11 265 PHE B O 1
ATOM 4125 N N . GLU B 1 270 ? 34.562 -5.708 22.219 1.00 52.09 266 GLU B N 1
ATOM 4126 C CA . GLU B 1 270 ? 33.161 -6.030 22.480 1.00 67.63 266 GLU B CA 1
ATOM 4127 C C . GLU B 1 270 ? 32.915 -6.298 23.958 1.00 72.76 266 GLU B C 1
ATOM 4128 O O . GLU B 1 270 ? 31.954 -5.790 24.545 1.00 74.20 266 GLU B O 1
ATOM 4134 N N . GLU B 1 271 ? 33.786 -7.096 24.574 1.00 71.23 267 GLU B N 1
ATOM 4135 C CA . GLU B 1 271 ? 33.634 -7.423 25.988 1.00 78.59 267 GLU B CA 1
ATOM 4136 C C . GLU B 1 271 ? 33.797 -6.191 26.878 1.00 75.70 267 GLU B C 1
ATOM 4137 O O . GLU B 1 271 ? 33.207 -6.133 27.963 1.00 82.84 267 GLU B O 1
ATOM 4143 N N . GLN B 1 272 ? 34.563 -5.189 26.439 1.00 71.59 268 GLN B N 1
ATOM 4144 C CA . GLN B 1 272 ? 34.626 -3.918 27.159 1.00 65.50 268 GLN B CA 1
ATOM 4145 C C . GLN B 1 272 ? 33.345 -3.156 26.848 1.00 64.99 268 GLN B C 1
ATOM 4146 O O . GLN B 1 272 ? 33.294 -2.273 25.991 1.00 71.66 268 GLN B O 1
ATOM 4152 N N . LYS B 1 273 ? 32.286 -3.510 27.566 1.00 68.74 269 LYS B N 1
ATOM 4153 C CA . LYS B 1 273 ? 30.975 -2.930 27.315 1.00 72.46 269 LYS B CA 1
ATOM 4154 C C . LYS B 1 273 ? 30.824 -1.523 27.885 1.00 75.07 269 LYS B C 1
ATOM 4155 O O . LYS B 1 273 ? 29.805 -0.875 27.624 1.00 79.96 269 LYS B O 1
ATOM 4161 N N . GLU B 1 274 ? 31.811 -1.022 28.628 1.00 74.11 270 GLU B N 1
ATOM 4162 C CA . GLU B 1 274 ? 31.705 0.280 29.278 1.00 73.98 270 GLU B CA 1
ATOM 4163 C C . GLU B 1 274 ? 32.514 1.362 28.576 1.00 66.92 270 GLU B C 1
ATOM 4164 O O . GLU B 1 274 ? 32.702 2.448 29.135 1.00 67.01 270 GLU B O 1
ATOM 4170 N N . TRP B 1 275 ? 33.019 1.091 27.375 1.00 64.14 271 TRP B N 1
ATOM 4171 C CA . TRP B 1 275 ? 33.676 2.113 26.573 1.00 51.83 271 TRP B CA 1
ATOM 4172 C C . TRP B 1 275 ? 32.785 2.519 25.410 1.00 50.34 271 TRP B C 1
ATOM 4173 O O . TRP B 1 275 ? 33.242 3.145 24.446 1.00 48.21 271 TRP B O 1
ATOM 4184 N N . GLN B 1 276 ? 31.509 2.161 25.508 1.00 43.63 272 GLN B N 1
ATOM 4185 C CA . GLN B 1 276 ? 30.468 2.601 24.602 1.00 50.28 272 GLN B CA 1
ATOM 4186 C C . GLN B 1 276 ? 29.647 3.668 25.317 1.00 53.32 272 GLN B C 1
ATOM 4187 O O . GLN B 1 276 ? 29.099 3.416 26.394 1.00 51.81 272 GLN B O 1
ATOM 4193 N N . ILE B 1 277 ? 29.593 4.862 24.740 1.00 48.11 273 ILE B N 1
ATOM 4194 C CA . ILE B 1 277 ? 28.955 6.007 25.377 1.00 46.93 273 ILE B CA 1
ATOM 4195 C C . ILE B 1 277 ? 27.470 5.987 25.028 1.00 56.85 273 ILE B C 1
ATOM 4196 O O . ILE B 1 277 ? 27.126 6.084 23.838 1.00 65.52 273 ILE B O 1
ATOM 4201 N N . PRO B 1 278 ? 26.575 5.889 26.010 1.00 52.95 274 PRO B N 1
ATOM 4202 C CA . PRO B 1 278 ? 25.137 5.959 25.716 1.00 58.07 274 PRO B CA 1
ATOM 4203 C C . PRO B 1 278 ? 24.703 7.403 25.505 1.00 64.58 274 PRO B C 1
ATOM 4204 O O . PRO B 1 278 ? 25.013 8.287 26.310 1.00 73.19 274 PRO B O 1
ATOM 4208 N N . ILE B 1 279 ? 23.976 7.642 24.415 1.00 64.10 275 ILE B N 1
ATOM 4209 C CA . ILE B 1 279 ? 23.546 8.984 24.049 1.00 54.20 275 ILE B CA 1
ATOM 4210 C C . ILE B 1 279 ? 22.124 8.906 23.506 1.00 52.92 275 ILE B C 1
ATOM 4211 O O . ILE B 1 279 ? 21.653 7.849 23.081 1.00 53.42 275 ILE B O 1
ATOM 4216 N N . ASP B 1 280 ? 21.426 10.038 23.552 1.00 48.42 276 ASP B N 1
ATOM 4217 C CA . ASP B 1 280 ? 20.054 10.127 23.074 1.00 59.34 276 ASP B CA 1
ATOM 4218 C C . ASP B 1 280 ? 19.956 11.018 21.845 1.00 61.64 276 ASP B C 1
ATOM 4219 O O . ASP B 1 280 ? 20.778 11.919 21.634 1.00 61.51 276 ASP B O 1
ATOM 4224 N N . ILE B 1 281 ? 18.931 10.764 21.037 1.00 63.11 277 ILE B N 1
ATOM 4225 C CA . ILE B 1 281 ? 18.610 11.607 19.893 1.00 63.22 277 ILE B CA 1
ATOM 4226 C C . ILE B 1 281 ? 17.245 12.231 20.136 1.00 59.08 277 ILE B C 1
ATOM 4227 O O . ILE B 1 281 ? 16.272 11.521 20.414 1.00 58.90 277 ILE B O 1
ATOM 4232 N N . LEU B 1 282 ? 17.180 13.558 20.040 1.00 61.12 278 LEU B N 1
ATOM 4233 C CA . LEU B 1 282 ? 16.015 14.311 20.469 1.00 55.58 278 LEU B CA 1
ATOM 4234 C C . LEU B 1 282 ? 15.492 15.191 19.346 1.00 55.87 278 LEU B C 1
ATOM 4235 O O . LEU B 1 282 ? 16.257 15.698 18.525 1.00 49.03 278 LEU B O 1
ATOM 4240 N N . CYS B 1 283 ? 14.171 15.373 19.337 1.00 60.97 279 CYS B N 1
ATOM 4241 C CA . CYS B 1 283 ? 13.498 16.351 18.492 1.00 58.60 279 CYS B CA 1
ATOM 4242 C C . CYS B 1 283 ? 12.747 17.355 19.361 1.00 51.27 279 CYS B C 1
ATOM 4243 O O . CYS B 1 283 ? 12.174 16.988 20.392 1.00 44.05 279 CYS B O 1
ATOM 4246 N N . TYR B 1 284 ? 12.738 18.617 18.926 1.00 46.46 280 TYR B N 1
ATOM 4247 C CA . TYR B 1 284 ? 12.129 19.728 19.654 1.00 54.81 280 TYR B CA 1
ATOM 4248 C C . TYR B 1 284 ? 11.208 20.525 18.744 1.00 57.85 280 TYR B C 1
ATOM 4249 O O . TYR B 1 284 ? 11.539 20.774 17.582 1.00 59.27 280 TYR B O 1
ATOM 4258 N N . ARG B 1 285 ? 10.084 20.983 19.294 1.00 67.33 281 ARG B N 1
ATOM 4259 C CA . ARG B 1 285 ? 9.190 21.877 18.570 1.00 61.21 281 ARG B CA 1
ATOM 4260 C C . ARG B 1 285 ? 8.561 22.875 19.531 1.00 62.70 281 ARG B C 1
ATOM 4261 O O . ARG B 1 285 ? 8.381 22.591 20.717 1.00 62.62 281 ARG B O 1
ATOM 4269 N N . SER B 1 286 ? 8.208 24.043 18.998 1.00 63.95 282 SER B N 1
ATOM 4270 C CA . SER B 1 286 ? 7.588 25.090 19.800 1.00 62.72 282 SER B CA 1
ATOM 4271 C C . SER B 1 286 ? 6.121 24.783 20.057 1.00 63.41 282 SER B C 1
ATOM 4272 O O . SER B 1 286 ? 5.375 24.443 19.133 1.00 63.57 282 SER B O 1
ATOM 4275 N N . THR B 1 287 ? 5.701 24.938 21.313 1.00 64.80 283 THR B N 1
ATOM 4276 C CA . THR B 1 287 ? 4.313 24.662 21.665 1.00 72.35 283 THR B CA 1
ATOM 4277 C C . THR B 1 287 ? 3.343 25.726 21.154 1.00 73.91 283 THR B C 1
ATOM 4278 O O . THR B 1 287 ? 2.131 25.502 21.225 1.00 73.88 283 THR B O 1
ATOM 4282 N N . THR B 1 288 ? 3.829 26.862 20.643 1.00 72.71 284 THR B N 1
ATOM 4283 C CA . THR B 1 288 ? 2.966 27.856 20.004 1.00 74.87 284 THR B CA 1
ATOM 4284 C C . THR B 1 288 ? 3.034 27.819 18.480 1.00 78.03 284 THR B C 1
ATOM 4285 O O . THR B 1 288 ? 2.317 28.583 17.827 1.00 74.97 284 THR B O 1
ATOM 4289 N N . ASN B 1 289 ? 3.892 26.977 17.901 1.00 73.60 285 ASN B N 1
ATOM 4290 C CA . ASN B 1 289 ? 3.992 26.845 16.447 1.00 67.29 285 ASN B CA 1
ATOM 4291 C C . ASN B 1 289 ? 2.880 25.907 16.003 1.00 60.83 285 ASN B C 1
ATOM 4292 O O . ASN B 1 289 ? 3.030 24.686 15.984 1.00 66.33 285 ASN B O 1
ATOM 4297 N N . HIS B 1 290 ? 1.740 26.483 15.651 1.00 58.29 286 HIS B N 1
ATOM 4298 C CA . HIS B 1 290 ? 0.530 25.696 15.418 1.00 63.58 286 HIS B CA 1
ATOM 4299 C C . HIS B 1 290 ? 0.281 25.520 13.923 1.00 66.71 286 HIS B C 1
ATOM 4300 O O . HIS B 1 290 ? -0.751 25.911 13.376 1.00 78.93 286 HIS B O 1
ATOM 4307 N N . ARG B 1 291 ? 1.260 24.923 13.257 1.00 59.21 287 ARG B N 1
ATOM 4308 C CA . ARG B 1 291 ? 1.128 24.564 11.856 1.00 42.39 287 ARG B CA 1
ATOM 4309 C C . ARG B 1 291 ? 0.713 23.106 11.768 1.00 41.94 287 ARG B C 1
ATOM 4310 O O . ARG B 1 291 ? 1.230 22.263 12.507 1.00 40.36 287 ARG B O 1
ATOM 4318 N N . ALA B 1 292 ? -0.244 22.816 10.882 1.00 38.05 288 ALA B N 1
ATOM 4319 C CA . ALA B 1 292 ? -0.738 21.445 10.774 1.00 43.50 288 ALA B CA 1
ATOM 4320 C C . ALA B 1 292 ? 0.348 20.503 10.265 1.00 41.90 288 ALA B C 1
ATOM 4321 O O . ALA B 1 292 ? 0.508 19.392 10.787 1.00 40.28 288 ALA B O 1
ATOM 4323 N N . ALA B 1 293 ? 1.103 20.931 9.249 1.00 41.10 289 ALA B N 1
ATOM 4324 C CA . ALA B 1 293 ? 2.176 20.100 8.707 1.00 43.91 289 ALA B CA 1
ATOM 4325 C C . ALA B 1 293 ? 3.182 19.708 9.785 1.00 52.02 289 ALA B C 1
ATOM 4326 O O . ALA B 1 293 ? 3.568 18.538 9.890 1.00 55.48 289 ALA B O 1
ATOM 4328 N N . VAL B 1 294 ? 3.626 20.681 10.589 1.00 46.91 290 VAL B N 1
ATOM 4329 C CA . VAL B 1 294 ? 4.564 20.394 11.674 1.00 43.45 290 VAL B CA 1
ATOM 4330 C C . VAL B 1 294 ? 4.001 19.321 12.594 1.00 43.34 290 VAL B C 1
ATOM 4331 O O . VAL B 1 294 ? 4.697 18.369 12.980 1.00 39.92 290 VAL B O 1
ATOM 4335 N N . ASP B 1 295 ? 2.733 19.471 12.972 1.00 36.33 291 ASP B N 1
ATOM 4336 C CA . ASP B 1 295 ? 2.135 18.524 13.894 1.00 36.22 291 ASP B CA 1
ATOM 4337 C C . ASP B 1 295 ? 1.971 17.148 13.254 1.00 46.40 291 ASP B C 1
ATOM 4338 O O . ASP B 1 295 ? 2.091 16.127 13.941 1.00 56.93 291 ASP B O 1
ATOM 4343 N N . GLN B 1 296 ? 1.701 17.097 11.947 1.00 46.73 292 GLN B N 1
ATOM 4344 C CA . GLN B 1 296 ? 1.586 15.811 11.268 1.00 44.90 292 GLN B CA 1
ATOM 4345 C C . GLN B 1 296 ? 2.905 15.052 11.323 1.00 43.72 292 GLN B C 1
ATOM 4346 O O . GLN B 1 296 ? 2.944 13.876 11.707 1.00 51.50 292 GLN B O 1
ATOM 4352 N N . PHE B 1 297 ? 3.999 15.719 10.943 1.00 44.24 293 PHE B N 1
ATOM 4353 C CA . PHE B 1 297 ? 5.332 15.145 11.081 1.00 34.21 293 PHE B CA 1
ATOM 4354 C C . PHE B 1 297 ? 5.572 14.664 12.500 1.00 42.81 293 PHE B C 1
ATOM 4355 O O . PHE B 1 297 ? 5.974 13.517 12.724 1.00 45.37 293 PHE B O 1
ATOM 4363 N N . TRP B 1 298 ? 5.285 15.528 13.474 1.00 51.17 294 TRP B N 1
ATOM 4364 C CA . TRP B 1 298 ? 5.589 15.237 14.874 1.00 45.38 294 TRP B CA 1
ATOM 4365 C C . TRP B 1 298 ? 4.849 14.013 15.384 1.00 52.56 294 TRP B C 1
ATOM 4366 O O . TRP B 1 298 ? 5.377 13.280 16.228 1.00 53.67 294 TRP B O 1
ATOM 4377 N N . GLN B 1 299 ? 3.620 13.786 14.912 1.00 55.73 295 GLN B N 1
ATOM 4378 C CA . GLN B 1 299 ? 2.858 12.636 15.383 1.00 53.13 295 GLN B CA 1
ATOM 4379 C C . GLN B 1 299 ? 3.393 11.332 14.821 1.00 51.29 295 GLN B C 1
ATOM 4380 O O . GLN B 1 299 ? 3.155 10.273 15.415 1.00 55.50 295 GLN B O 1
ATOM 4386 N N . GLU B 1 300 ? 4.092 11.377 13.687 1.00 50.34 296 GLU B N 1
ATOM 4387 C CA . GLU B 1 300 ? 4.752 10.176 13.193 1.00 52.85 296 GLU B CA 1
ATOM 4388 C C . GLU B 1 300 ? 6.041 9.907 13.949 1.00 53.65 296 GLU B C 1
ATOM 4389 O O . GLU B 1 300 ? 6.425 8.744 14.124 1.00 59.87 296 GLU B O 1
ATOM 4395 N N . ILE B 1 301 ? 6.694 10.965 14.430 1.00 50.34 297 ILE B N 1
ATOM 4396 C CA . ILE B 1 301 ? 8.024 10.822 15.012 1.00 56.30 297 ILE B CA 1
ATOM 4397 C C . ILE B 1 301 ? 7.947 10.136 16.369 1.00 64.02 297 ILE B C 1
ATOM 4398 O O . ILE B 1 301 ? 8.652 9.152 16.625 1.00 65.98 297 ILE B O 1
ATOM 4403 N N . ASP B 1 302 ? 7.095 10.642 17.256 1.00 66.86 298 ASP B N 1
ATOM 4404 C CA . ASP B 1 302 ? 6.966 10.079 18.597 1.00 75.79 298 ASP B CA 1
ATOM 4405 C C . ASP B 1 302 ? 6.401 8.655 18.557 1.00 79.08 298 ASP B C 1
ATOM 4406 O O . ASP B 1 302 ? 6.665 7.837 19.446 1.00 82.26 298 ASP B O 1
ATOM 4411 N N . MET C 1 5 ? 44.693 43.024 -2.639 1.00 67.70 1 MET C N 1
ATOM 4412 C CA . MET C 1 5 ? 44.724 43.790 -1.390 1.00 66.29 1 MET C CA 1
ATOM 4413 C C . MET C 1 5 ? 43.324 44.092 -0.843 1.00 62.04 1 MET C C 1
ATOM 4414 O O . MET C 1 5 ? 42.938 45.260 -0.720 1.00 61.95 1 MET C O 1
ATOM 4419 N N . ASN C 1 6 ? 42.554 43.055 -0.515 1.00 54.53 2 ASN C N 1
ATOM 4420 C CA . ASN C 1 6 ? 41.197 43.287 -0.034 1.00 61.80 2 ASN C CA 1
ATOM 4421 C C . ASN C 1 6 ? 40.745 42.168 0.899 1.00 61.22 2 ASN C C 1
ATOM 4422 O O . ASN C 1 6 ? 39.604 41.697 0.825 1.00 67.66 2 ASN C O 1
ATOM 4427 N N . ASN C 1 7 ? 41.623 41.759 1.814 1.00 53.56 3 ASN C N 1
ATOM 4428 C CA . ASN C 1 7 ? 41.229 41.062 3.037 1.00 44.11 3 ASN C CA 1
ATOM 4429 C C . ASN C 1 7 ? 41.666 41.889 4.248 1.00 35.28 3 ASN C C 1
ATOM 4430 O O . ASN C 1 7 ? 42.453 41.427 5.083 1.00 48.64 3 ASN C O 1
ATOM 4435 N N . PRO C 1 8 ? 41.198 43.131 4.367 1.00 31.60 4 PRO C N 1
ATOM 4436 C CA . PRO C 1 8 ? 41.663 43.969 5.473 1.00 28.11 4 PRO C CA 1
ATOM 4437 C C . PRO C 1 8 ? 40.908 43.657 6.753 1.00 17.26 4 PRO C C 1
ATOM 4438 O O . PRO C 1 8 ? 39.780 43.176 6.740 1.00 22.99 4 PRO C O 1
ATOM 4442 N N . LEU C 1 9 ? 41.573 43.885 7.871 1.00 19.62 5 LEU C N 1
ATOM 4443 C CA . LEU C 1 9 ? 40.884 43.863 9.151 1.00 15.92 5 LEU C CA 1
ATOM 4444 C C . LEU C 1 9 ? 39.858 44.977 9.169 1.00 15.24 5 LEU C C 1
ATOM 4445 O O . LEU C 1 9 ? 40.158 46.101 8.781 1.00 9.31 5 LEU C O 1
ATOM 4450 N N . GLU C 1 10 ? 38.656 44.677 9.624 1.00 14.01 6 GLU C N 1
ATOM 4451 C CA . GLU C 1 10 ? 37.639 45.691 9.879 1.00 10.48 6 GLU C CA 1
ATOM 4452 C C . GLU C 1 10 ? 37.560 45.868 11.389 1.00 16.40 6 GLU C C 1
ATOM 4453 O O . GLU C 1 10 ? 37.361 44.894 12.117 1.00 17.31 6 GLU C O 1
ATOM 4459 N N . PHE C 1 11 ? 37.742 47.090 11.876 1.00 18.28 7 PHE C N 1
ATOM 4460 C CA . PHE C 1 11 ? 37.787 47.244 13.326 1.00 22.44 7 PHE C CA 1
ATOM 4461 C C . PHE C 1 11 ? 36.465 46.853 14.008 1.00 9.67 7 PHE C C 1
ATOM 4462 O O . PHE C 1 11 ? 36.494 46.467 15.181 1.00 16.43 7 PHE C O 1
ATOM 4470 N N . LYS C 1 12 ? 35.330 46.876 13.292 1.00 9.48 8 LYS C N 1
ATOM 4471 C CA . LYS C 1 12 ? 34.058 46.502 13.916 1.00 14.21 8 LYS C CA 1
ATOM 4472 C C . LYS C 1 12 ? 34.101 45.089 14.485 1.00 11.52 8 LYS C C 1
ATOM 4473 O O . LYS C 1 12 ? 33.422 44.795 15.479 1.00 14.47 8 LYS C O 1
ATOM 4479 N N . TRP C 1 13 ? 34.869 44.203 13.848 1.00 10.76 9 TRP C N 1
ATOM 4480 C CA . TRP C 1 13 ? 34.992 42.839 14.339 1.00 13.46 9 TRP C CA 1
ATOM 4481 C C . TRP C 1 13 ? 35.560 42.801 15.745 1.00 11.25 9 TRP C C 1
ATOM 4482 O O . TRP C 1 13 ? 35.310 41.845 16.479 1.00 21.89 9 TRP C O 1
ATOM 4493 N N . LEU C 1 14 ? 36.359 43.797 16.128 1.00 10.52 10 LEU C N 1
ATOM 4494 C CA . LEU C 1 14 ? 37.016 43.715 17.430 1.00 17.95 10 LEU C CA 1
ATOM 4495 C C . LEU C 1 14 ? 35.994 43.906 18.533 1.00 14.01 10 LEU C C 1
ATOM 4496 O O . LEU C 1 14 ? 35.997 43.181 19.538 1.00 11.59 10 LEU C O 1
ATOM 4501 N N . GLU C 1 15 ? 35.092 44.865 18.331 1.00 10.96 11 GLU C N 1
ATOM 4502 C CA . GLU C 1 15 ? 33.966 45.046 19.228 1.00 11.22 11 GLU C CA 1
ATOM 4503 C C . GLU C 1 15 ? 33.032 43.855 19.176 1.00 11.36 11 GLU C C 1
ATOM 4504 O O . GLU C 1 15 ? 32.488 43.453 20.206 1.00 20.80 11 GLU C O 1
ATOM 4510 N N . ASP C 1 16 ? 32.791 43.301 17.980 1.00 11.07 12 ASP C N 1
ATOM 4511 C CA . ASP C 1 16 ? 31.951 42.109 17.926 1.00 11.26 12 ASP C CA 1
ATOM 4512 C C . ASP C 1 16 ? 32.547 40.985 18.782 1.00 16.69 12 ASP C C 1
ATOM 4513 O O . ASP C 1 16 ? 31.833 40.336 19.557 1.00 12.07 12 ASP C O 1
ATOM 4518 N N . PHE C 1 17 ? 33.861 40.773 18.687 1.00 11.67 13 PHE C N 1
ATOM 4519 C CA . PHE C 1 17 ? 34.512 39.736 19.489 1.00 12.12 13 PHE C CA 1
ATOM 4520 C C . PHE C 1 17 ? 34.365 39.998 20.992 1.00 12.58 13 PHE C C 1
ATOM 4521 O O . PHE C 1 17 ? 34.092 39.080 21.771 1.00 13.05 13 PHE C O 1
ATOM 4529 N N . LEU C 1 18 ? 34.598 41.240 21.421 1.00 12.52 14 LEU C N 1
ATOM 4530 C CA . LEU C 1 18 ? 34.504 41.585 22.841 1.00 13.01 14 LEU C CA 1
ATOM 4531 C C . LEU C 1 18 ? 33.092 41.371 23.338 1.00 13.26 14 LEU C C 1
ATOM 4532 O O . LEU C 1 18 ? 32.863 40.882 24.456 1.00 13.82 14 LEU C O 1
ATOM 4537 N N . SER C 1 19 ? 32.119 41.732 22.507 1.00 12.90 15 SER C N 1
ATOM 4538 C CA . SER C 1 19 ? 30.732 41.620 22.919 1.00 14.49 15 SER C CA 1
ATOM 4539 C C . SER C 1 19 ? 30.342 40.152 23.097 1.00 13.52 15 SER C C 1
ATOM 4540 O O . SER C 1 19 ? 29.785 39.774 24.126 1.00 19.16 15 SER C O 1
ATOM 4543 N N . LEU C 1 20 ? 30.696 39.290 22.139 1.00 15.22 16 LEU C N 1
ATOM 4544 C CA . LEU C 1 20 ? 30.360 37.871 22.279 1.00 13.62 16 LEU C CA 1
ATOM 4545 C C . LEU C 1 20 ? 31.130 37.224 23.431 1.00 14.17 16 LEU C C 1
ATOM 4546 O O . LEU C 1 20 ? 30.599 36.358 24.138 1.00 14.70 16 LEU C O 1
ATOM 4551 N N . MET C 1 21 ? 32.386 37.620 23.624 1.00 14.11 17 MET C N 1
ATOM 4552 C CA . MET C 1 21 ? 33.128 37.166 24.798 1.00 17.82 17 MET C CA 1
ATOM 4553 C C . MET C 1 21 ? 32.368 37.454 26.077 1.00 15.24 17 MET C C 1
ATOM 4554 O O . MET C 1 21 ? 32.232 36.591 26.954 1.00 15.85 17 MET C O 1
ATOM 4559 N N . GLU C 1 22 ? 31.917 38.695 26.221 1.00 15.24 18 GLU C N 1
ATOM 4560 C CA . GLU C 1 22 ? 31.304 39.104 27.467 1.00 18.36 18 GLU C CA 1
ATOM 4561 C C . GLU C 1 22 ? 29.910 38.501 27.633 1.00 15.95 18 GLU C C 1
ATOM 4562 O O . GLU C 1 22 ? 29.521 38.166 28.750 1.00 16.63 18 GLU C O 1
ATOM 4568 N N . LEU C 1 23 ? 29.144 38.353 26.545 1.00 15.51 19 LEU C N 1
ATOM 4569 C CA . LEU C 1 23 ? 27.737 37.960 26.667 1.00 15.83 19 LEU C CA 1
ATOM 4570 C C . LEU C 1 23 ? 27.476 36.473 26.443 1.00 21.18 19 LEU C C 1
ATOM 4571 O O . LEU C 1 23 ? 26.458 35.968 26.931 1.00 16.85 19 LEU C O 1
ATOM 4576 N N . GLY C 1 24 ? 28.347 35.767 25.721 1.00 15.76 20 GLY C N 1
ATOM 4577 C CA . GLY C 1 24 ? 28.250 34.329 25.590 1.00 16.06 20 GLY C CA 1
ATOM 4578 C C . GLY C 1 24 ? 27.092 33.819 24.761 1.00 15.96 20 GLY C C 1
ATOM 4579 O O . GLY C 1 24 ? 26.796 32.625 24.805 1.00 16.34 20 GLY C O 1
ATOM 4580 N N . ASN C 1 25 ? 26.455 34.687 23.970 1.00 15.48 21 ASN C N 1
ATOM 4581 C CA . ASN C 1 25 ? 25.185 34.372 23.328 1.00 15.50 21 ASN C CA 1
ATOM 4582 C C . ASN C 1 25 ? 25.088 35.181 22.044 1.00 14.80 21 ASN C C 1
ATOM 4583 O O . ASN C 1 25 ? 25.165 36.409 22.091 1.00 14.53 21 ASN C O 1
ATOM 4588 N N . PHE C 1 26 ? 24.940 34.496 20.904 1.00 14.83 22 PHE C N 1
ATOM 4589 C CA . PHE C 1 26 ? 24.938 35.185 19.608 1.00 17.71 22 PHE C CA 1
ATOM 4590 C C . PHE C 1 26 ? 23.797 36.191 19.514 1.00 19.32 22 PHE C C 1
ATOM 4591 O O . PHE C 1 26 ? 23.984 37.308 19.007 1.00 17.23 22 PHE C O 1
ATOM 4599 N N . SER C 1 27 ? 22.616 35.827 20.026 1.00 14.43 23 SER C N 1
ATOM 4600 C CA . SER C 1 27 ? 21.467 36.720 19.929 1.00 20.91 23 SER C CA 1
ATOM 4601 C C . SER C 1 27 ? 21.657 37.978 20.772 1.00 14.52 23 SER C C 1
ATOM 4602 O O . SER C 1 27 ? 21.320 39.082 20.328 1.00 17.58 23 SER C O 1
ATOM 4605 N N . ALA C 1 28 ? 22.169 37.829 21.998 1.00 14.89 24 ALA C N 1
ATOM 4606 C CA . ALA C 1 28 ? 22.402 38.997 22.853 1.00 20.83 24 ALA C CA 1
ATOM 4607 C C . ALA C 1 28 ? 23.491 39.911 22.285 1.00 14.33 24 ALA C C 1
ATOM 4608 O O . ALA C 1 28 ? 23.331 41.138 22.277 1.00 14.19 24 ALA C O 1
ATOM 4610 N N . ALA C 1 29 ? 24.605 39.335 21.808 1.00 13.98 25 ALA C N 1
ATOM 4611 C CA . ALA C 1 29 ? 25.679 40.149 21.237 1.00 13.42 25 ALA C CA 1
ATOM 4612 C C . ALA C 1 29 ? 25.210 40.914 20.003 1.00 13.61 25 ALA C C 1
ATOM 4613 O O . ALA C 1 29 ? 25.535 42.095 19.841 1.00 14.69 25 ALA C O 1
ATOM 4615 N N . ALA C 1 30 ? 24.456 40.262 19.114 1.00 14.11 26 ALA C N 1
ATOM 4616 C CA . ALA C 1 30 ? 23.986 40.963 17.920 1.00 15.34 26 ALA C CA 1
ATOM 4617 C C . ALA C 1 30 ? 23.130 42.152 18.304 1.00 17.80 26 ALA C C 1
ATOM 4618 O O . ALA C 1 30 ? 23.224 43.224 17.693 1.00 13.60 26 ALA C O 1
ATOM 4620 N N . LYS C 1 31 ? 22.263 41.955 19.298 1.00 13.63 27 LYS C N 1
ATOM 4621 C CA . LYS C 1 31 ? 21.422 43.034 19.809 1.00 19.06 27 LYS C CA 1
ATOM 4622 C C . LYS C 1 31 ? 22.265 44.176 20.353 1.00 22.47 27 LYS C C 1
ATOM 4623 O O . LYS C 1 31 ? 21.985 45.347 20.075 1.00 23.91 27 LYS C O 1
ATOM 4629 N N . ALA C 1 32 ? 23.314 43.853 21.120 1.00 22.32 28 ALA C N 1
ATOM 4630 C CA . ALA C 1 32 ? 24.198 44.882 21.654 1.00 13.35 28 ALA C CA 1
ATOM 4631 C C . ALA C 1 32 ? 24.995 45.580 20.563 1.00 22.68 28 ALA C C 1
ATOM 4632 O O . ALA C 1 32 ? 25.457 46.699 20.793 1.00 25.35 28 ALA C O 1
ATOM 4634 N N . ARG C 1 33 ? 25.200 44.936 19.405 1.00 12.28 29 ARG C N 1
ATOM 4635 C CA . ARG C 1 33 ? 25.924 45.552 18.306 1.00 16.37 29 ARG C CA 1
ATOM 4636 C C . ARG C 1 33 ? 24.991 46.129 17.250 1.00 18.32 29 ARG C C 1
ATOM 4637 O O . ARG C 1 33 ? 25.474 46.633 16.233 1.00 29.70 29 ARG C O 1
ATOM 4645 N N . PHE C 1 34 ? 23.671 46.054 17.470 1.00 17.72 30 PHE C N 1
ATOM 4646 C CA . PHE C 1 34 ? 22.664 46.731 16.647 1.00 11.98 30 PHE C CA 1
ATOM 4647 C C . PHE C 1 34 ? 22.514 46.112 15.259 1.00 22.44 30 PHE C C 1
ATOM 4648 O O . PHE C 1 34 ? 22.205 46.813 14.299 1.00 25.37 30 PHE C O 1
ATOM 4656 N N . VAL C 1 35 ? 22.711 44.798 15.128 1.00 13.83 31 VAL C N 1
ATOM 4657 C CA . VAL C 1 35 ? 22.670 44.124 13.834 1.00 14.44 31 VAL C CA 1
ATOM 4658 C C . VAL C 1 35 ? 21.854 42.847 14.008 1.00 13.92 31 VAL C C 1
ATOM 4659 O O . VAL C 1 35 ? 21.588 42.414 15.125 1.00 18.27 31 VAL C O 1
ATOM 4663 N N . THR C 1 36 ? 21.453 42.237 12.900 1.00 12.70 32 THR C N 1
ATOM 4664 C CA . THR C 1 36 ? 20.702 40.998 13.038 1.00 14.99 32 THR C CA 1
ATOM 4665 C C . THR C 1 36 ? 21.620 39.892 13.535 1.00 14.43 32 THR C C 1
ATOM 4666 O O . THR C 1 36 ? 22.850 39.967 13.430 1.00 15.45 32 THR C O 1
ATOM 4670 N N . GLN C 1 37 ? 21.010 38.826 14.045 1.00 12.51 33 GLN C N 1
ATOM 4671 C CA . GLN C 1 37 ? 21.831 37.710 14.490 1.00 17.69 33 GLN C CA 1
ATOM 4672 C C . GLN C 1 37 ? 22.674 37.141 13.351 1.00 17.60 33 GLN C C 1
ATOM 4673 O O . GLN C 1 37 ? 23.827 36.749 13.563 1.00 19.75 33 GLN C O 1
ATOM 4679 N N . SER C 1 38 ? 22.135 37.136 12.130 1.00 13.43 34 SER C N 1
ATOM 4680 C CA . SER C 1 38 ? 22.880 36.630 10.983 1.00 12.67 34 SER C CA 1
ATOM 4681 C C . SER C 1 38 ? 24.042 37.554 10.604 1.00 21.86 34 SER C C 1
ATOM 4682 O O . SER C 1 38 ? 25.169 37.093 10.365 1.00 20.55 34 SER C O 1
ATOM 4685 N N . ALA C 1 39 ? 23.776 38.858 10.484 1.00 11.16 35 ALA C N 1
ATOM 4686 C CA . ALA C 1 39 ? 24.868 39.799 10.285 1.00 15.54 35 ALA C CA 1
ATOM 4687 C C . ALA C 1 39 ? 25.976 39.526 11.282 1.00 20.32 35 ALA C C 1
ATOM 4688 O O . ALA C 1 39 ? 27.141 39.371 10.908 1.00 10.56 35 ALA C O 1
ATOM 4690 N N . PHE C 1 40 ? 25.605 39.384 12.558 1.00 16.48 36 PHE C N 1
ATOM 4691 C CA . PHE C 1 40 ? 26.602 39.263 13.613 1.00 11.15 36 PHE C CA 1
ATOM 4692 C C . PHE C 1 40 ? 27.385 37.957 13.506 1.00 11.57 36 PHE C C 1
ATOM 4693 O O . PHE C 1 40 ? 28.616 37.938 13.681 1.00 13.38 36 PHE C O 1
ATOM 4701 N N . SER C 1 41 ? 26.697 36.855 13.224 1.00 11.54 37 SER C N 1
ATOM 4702 C CA . SER C 1 41 ? 27.403 35.589 13.105 1.00 15.66 37 SER C CA 1
ATOM 4703 C C . SER C 1 41 ? 28.379 35.636 11.947 1.00 11.40 37 SER C C 1
ATOM 4704 O O . SER C 1 41 ? 29.520 35.177 12.058 1.00 11.45 37 SER C O 1
ATOM 4707 N N . ARG C 1 42 ? 27.964 36.250 10.845 1.00 11.12 38 ARG C N 1
ATOM 4708 C CA . ARG C 1 42 ? 28.823 36.354 9.673 1.00 10.86 38 ARG C CA 1
ATOM 4709 C C . ARG C 1 42 ? 30.066 37.185 9.972 1.00 15.73 38 ARG C C 1
ATOM 4710 O O . ARG C 1 42 ? 31.169 36.860 9.505 1.00 15.16 38 ARG C O 1
ATOM 4718 N N . ARG C 1 43 ? 29.914 38.250 10.774 1.00 11.38 39 ARG C N 1
ATOM 4719 C CA . ARG C 1 43 ? 31.055 39.113 11.097 1.00 10.30 39 ARG C CA 1
ATOM 4720 C C . ARG C 1 43 ? 32.087 38.368 11.953 1.00 10.86 39 ARG C C 1
ATOM 4721 O O . ARG C 1 43 ? 33.303 38.458 11.702 1.00 10.49 39 ARG C O 1
ATOM 4729 N N . ILE C 1 44 ? 31.612 37.656 12.994 1.00 10.91 40 ILE C N 1
ATOM 4730 C CA . ILE C 1 44 ? 32.488 36.810 13.811 1.00 11.26 40 ILE C CA 1
ATOM 4731 C C . ILE C 1 44 ? 33.210 35.815 12.908 1.00 11.34 40 ILE C C 1
ATOM 4732 O O . ILE C 1 44 ? 34.428 35.615 13.010 1.00 14.08 40 ILE C O 1
ATOM 4737 N N . GLN C 1 45 ? 32.483 35.211 11.978 1.00 15.83 41 GLN C N 1
ATOM 4738 C CA . GLN C 1 45 ? 33.130 34.263 11.078 1.00 14.07 41 GLN C CA 1
ATOM 4739 C C . GLN C 1 45 ? 34.197 34.940 10.237 1.00 11.21 41 GLN C C 1
ATOM 4740 O O . GLN C 1 45 ? 35.316 34.423 10.110 1.00 11.49 41 GLN C O 1
ATOM 4746 N N . ALA C 1 46 ? 33.878 36.106 9.678 1.00 10.81 42 ALA C N 1
ATOM 4747 C CA . ALA C 1 46 ? 34.873 36.858 8.918 1.00 14.04 42 ALA C CA 1
ATOM 4748 C C . ALA C 1 46 ? 36.100 37.185 9.769 1.00 10.67 42 ALA C C 1
ATOM 4749 O O . ALA C 1 46 ? 37.234 37.137 9.278 1.00 15.80 42 ALA C O 1
ATOM 4751 N N . LEU C 1 47 ? 35.899 37.492 11.055 1.00 10.73 43 LEU C N 1
ATOM 4752 C CA . LEU C 1 47 ? 37.044 37.719 11.932 1.00 16.46 43 LEU C CA 1
ATOM 4753 C C . LEU C 1 47 ? 37.880 36.455 12.060 1.00 14.17 43 LEU C C 1
ATOM 4754 O O . LEU C 1 47 ? 39.113 36.515 12.014 1.00 13.05 43 LEU C O 1
ATOM 4759 N N . GLU C 1 48 ? 37.223 35.303 12.197 1.00 11.61 44 GLU C N 1
ATOM 4760 C CA . GLU C 1 48 ? 37.932 34.040 12.380 1.00 16.08 44 GLU C CA 1
ATOM 4761 C C . GLU C 1 48 ? 38.692 33.637 11.115 1.00 13.04 44 GLU C C 1
ATOM 4762 O O . GLU C 1 48 ? 39.823 33.138 11.192 1.00 14.97 44 GLU C O 1
ATOM 4768 N N . VAL C 1 49 ? 38.079 33.834 9.946 1.00 11.90 45 VAL C N 1
ATOM 4769 C CA . VAL C 1 49 ? 38.794 33.629 8.694 1.00 11.93 45 VAL C CA 1
ATOM 4770 C C . VAL C 1 49 ? 40.034 34.506 8.667 1.00 19.80 45 VAL C C 1
ATOM 4771 O O . VAL C 1 49 ? 41.104 34.058 8.268 1.00 12.18 45 VAL C O 1
ATOM 4775 N N . TRP C 1 50 ? 39.920 35.763 9.136 1.00 11.49 46 TRP C N 1
ATOM 4776 C CA . TRP C 1 50 ? 41.036 36.696 9.016 1.00 11.42 46 TRP C CA 1
ATOM 4777 C C . TRP C 1 50 ? 42.143 36.315 9.976 1.00 17.52 46 TRP C C 1
ATOM 4778 O O . TRP C 1 50 ? 43.309 36.238 9.591 1.00 16.04 46 TRP C O 1
ATOM 4789 N N . ILE C 1 51 ? 41.798 36.032 11.231 1.00 12.00 47 ILE C N 1
ATOM 4790 C CA . ILE C 1 51 ? 42.844 35.650 12.152 1.00 12.48 47 ILE C CA 1
ATOM 4791 C C . ILE C 1 51 ? 43.340 34.238 11.859 1.00 13.00 47 ILE C C 1
ATOM 4792 O O . ILE C 1 51 ? 44.436 33.881 12.298 1.00 21.85 47 ILE C O 1
ATOM 4797 N N . GLY C 1 52 ? 42.558 33.428 11.141 1.00 12.99 48 GLY C N 1
ATOM 4798 C CA . GLY C 1 52 ? 42.976 32.101 10.728 1.00 13.51 48 GLY C CA 1
ATOM 4799 C C . GLY C 1 52 ? 42.634 30.934 11.649 1.00 18.56 48 GLY C C 1
ATOM 4800 O O . GLY C 1 52 ? 42.866 29.789 11.254 1.00 19.51 48 GLY C O 1
ATOM 4801 N N . VAL C 1 53 ? 42.126 31.165 12.861 1.00 15.30 49 VAL C N 1
ATOM 4802 C CA . VAL C 1 53 ? 41.694 30.064 13.742 1.00 16.74 49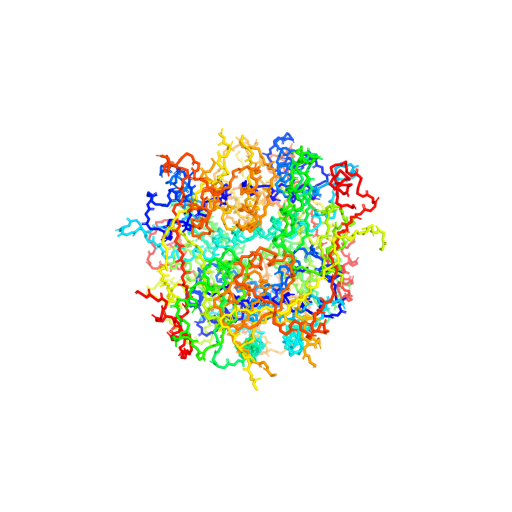 VAL C CA 1
ATOM 4803 C C . VAL C 1 53 ? 40.345 30.388 14.369 1.00 20.83 49 VAL C C 1
ATOM 4804 O O . VAL C 1 53 ? 40.018 31.574 14.529 1.00 18.08 49 VAL C O 1
ATOM 4808 N N . PRO C 1 54 ? 39.537 29.395 14.748 1.00 15.02 50 PRO C N 1
ATOM 4809 C CA . PRO C 1 54 ? 38.261 29.721 15.395 1.00 14.21 50 PRO C CA 1
ATOM 4810 C C . PRO C 1 54 ? 38.540 30.310 16.762 1.00 16.94 50 PRO C C 1
ATOM 4811 O O . PRO C 1 54 ? 39.449 29.871 17.472 1.00 14.84 50 PRO C O 1
ATOM 4815 N N . LEU C 1 55 ? 37.778 31.343 17.106 1.00 13.96 51 LEU C N 1
ATOM 4816 C CA . LEU C 1 55 ? 37.970 32.021 18.376 1.00 14.09 51 LEU C CA 1
ATOM 4817 C C . LEU C 1 55 ? 36.955 31.600 19.426 1.00 19.20 51 LEU C C 1
ATOM 4818 O O . LEU C 1 55 ? 37.195 31.843 20.620 1.00 14.76 51 LEU C O 1
ATOM 4823 N N . PHE C 1 56 ? 35.834 31.003 18.992 1.00 14.40 52 PHE C N 1
ATOM 4824 C CA . PHE C 1 56 ? 34.693 30.639 19.831 1.00 14.71 52 PHE C CA 1
ATOM 4825 C C . PHE C 1 56 ? 34.323 29.184 19.600 1.00 15.13 52 PHE C C 1
ATOM 4826 O O . PHE C 1 56 ? 34.370 28.689 18.473 1.00 16.29 52 PHE C O 1
ATOM 4834 N N . ASP C 1 57 ? 33.941 28.507 20.664 1.00 15.71 53 ASP C N 1
ATOM 4835 C CA . ASP C 1 57 ? 33.412 27.158 20.574 1.00 22.33 53 ASP C CA 1
ATOM 4836 C C . ASP C 1 57 ? 31.894 27.265 20.554 1.00 18.30 53 ASP C C 1
ATOM 4837 O O . ASP C 1 57 ? 31.299 27.776 21.507 1.00 23.37 53 ASP C O 1
ATOM 4842 N N . ARG C 1 58 ? 31.276 26.825 19.461 1.00 16.26 54 ARG C N 1
ATOM 4843 C CA . ARG C 1 58 ? 29.820 26.867 19.353 1.00 25.13 54 ARG C CA 1
ATOM 4844 C C . ARG C 1 58 ? 29.135 25.629 19.914 1.00 29.18 54 ARG C C 1
ATOM 4845 O O . ARG C 1 58 ? 27.901 25.608 19.975 1.00 23.53 54 ARG C O 1
ATOM 4853 N N . THR C 1 59 ? 29.884 24.591 20.293 1.00 23.49 55 THR C N 1
ATOM 4854 C CA . THR C 1 59 ? 29.265 23.373 20.795 1.00 24.96 55 THR C CA 1
ATOM 4855 C C . THR C 1 59 ? 29.178 23.336 22.313 1.00 34.21 55 THR C C 1
ATOM 4856 O O . THR C 1 59 ? 28.458 22.490 22.853 1.00 43.63 55 THR C O 1
ATOM 4860 N N . SER C 1 60 ? 29.868 24.229 23.011 1.00 32.47 56 SER C N 1
ATOM 4861 C CA . SER C 1 60 ? 29.631 24.397 24.438 1.00 46.31 56 SER C CA 1
ATOM 4862 C C . SER C 1 60 ? 28.352 25.200 24.664 1.00 41.62 56 SER C C 1
ATOM 4863 O O . SER C 1 60 ? 27.732 25.714 23.726 1.00 37.28 56 SER C O 1
ATOM 4866 N N . TYR C 1 61 ? 27.959 25.310 25.933 1.00 40.06 57 TYR C N 1
ATOM 4867 C CA . TYR C 1 61 ? 26.916 26.242 26.330 1.00 46.31 57 TYR C CA 1
ATOM 4868 C C . TYR C 1 61 ? 27.385 26.986 27.577 1.00 39.96 57 TYR C C 1
ATOM 4869 O O . TYR C 1 61 ? 27.924 26.359 28.507 1.00 41.69 57 TYR C O 1
ATOM 4878 N N . PRO C 1 62 ? 27.279 28.324 27.611 1.00 30.33 58 PRO C N 1
ATOM 4879 C CA . PRO C 1 62 ? 27.004 29.146 26.439 1.00 18.91 58 PRO C CA 1
ATOM 4880 C C . PRO C 1 62 ? 28.224 29.179 25.521 1.00 28.80 58 PRO C C 1
ATOM 4881 O O . PRO C 1 62 ? 29.128 28.359 25.665 1.00 18.61 58 PRO C O 1
ATOM 4885 N N . ILE C 1 63 ? 28.241 30.092 24.552 1.00 16.82 59 ILE C N 1
ATOM 4886 C CA . ILE C 1 63 ? 29.427 30.242 23.715 1.00 18.57 59 ILE C CA 1
ATOM 4887 C C . ILE C 1 63 ? 30.602 30.686 24.573 1.00 17.71 59 ILE C C 1
ATOM 4888 O O . ILE C 1 63 ? 30.488 31.626 25.368 1.00 20.69 59 ILE C O 1
ATOM 4893 N N . THR C 1 64 ? 31.720 29.978 24.460 1.00 16.61 60 THR C N 1
ATOM 4894 C CA . THR C 1 64 ? 32.928 30.309 25.185 1.00 16.81 60 THR C CA 1
ATOM 4895 C C . THR C 1 64 ? 34.078 30.549 24.213 1.00 16.33 60 THR C C 1
ATOM 4896 O O . THR C 1 64 ? 34.004 30.245 23.021 1.00 15.95 60 THR C O 1
ATOM 4900 N N . LEU C 1 65 ? 35.151 31.125 24.748 1.00 16.41 61 LEU C N 1
ATOM 4901 C CA . LEU C 1 65 ? 36.345 31.329 23.961 1.00 16.10 61 LEU C CA 1
ATOM 4902 C C . LEU C 1 65 ? 37.079 30.014 23.797 1.00 16.55 61 LEU C C 1
ATOM 4903 O O . LEU C 1 65 ? 37.190 29.212 24.736 1.00 19.08 61 LEU C O 1
ATOM 4908 N N . THR C 1 66 ? 37.591 29.802 22.597 1.00 16.22 62 THR C N 1
ATOM 4909 C CA . THR C 1 66 ? 38.620 28.793 22.402 1.00 19.23 62 THR C CA 1
ATOM 4910 C C . THR C 1 66 ? 39.934 29.235 23.047 1.00 27.60 62 THR C C 1
ATOM 4911 O O . THR C 1 66 ? 40.085 30.342 23.576 1.00 16.94 62 THR C O 1
ATOM 4915 N N . GLU C 1 67 ? 40.888 28.316 23.023 1.00 17.48 63 GLU C N 1
ATOM 4916 C CA . GLU C 1 67 ? 42.264 28.636 23.359 1.00 25.05 63 GLU C CA 1
ATOM 4917 C C . GLU C 1 67 ? 42.745 29.863 22.578 1.00 17.74 63 GLU C C 1
ATOM 4918 O O . GLU C 1 67 ? 43.323 30.791 23.151 1.00 19.60 63 GLU C O 1
ATOM 4924 N N . HIS C 1 68 ? 42.462 29.915 21.281 1.00 16.57 64 HIS C N 1
ATOM 4925 C CA . HIS C 1 68 ? 42.891 31.058 20.478 1.00 18.69 64 HIS C CA 1
ATOM 4926 C C . HIS C 1 68 ? 42.138 32.339 20.833 1.00 15.46 64 HIS C C 1
ATOM 4927 O O . HIS C 1 68 ? 42.719 33.433 20.752 1.00 18.00 64 HIS C O 1
ATOM 4934 N N . GLY C 1 69 ? 40.849 32.228 21.193 1.00 15.36 65 GLY C N 1
ATOM 4935 C CA . GLY C 1 69 ? 40.091 33.400 21.624 1.00 14.99 65 GLY C CA 1
ATOM 4936 C C . GLY C 1 69 ? 40.641 33.997 22.905 1.00 15.37 65 GLY C C 1
ATOM 4937 O O . GLY C 1 69 ? 40.703 35.227 23.062 1.00 15.07 65 GLY C O 1
ATOM 4938 N N . GLN C 1 70 ? 41.076 33.140 23.827 1.00 16.08 66 GLN C N 1
ATOM 4939 C CA . GLN C 1 70 ? 41.714 33.624 25.036 1.00 16.75 66 GLN C CA 1
ATOM 4940 C C . GLN C 1 70 ? 42.946 34.446 24.692 1.00 16.40 66 GLN C C 1
ATOM 4941 O O . GLN C 1 70 ? 43.051 35.621 25.067 1.00 16.23 66 GLN C O 1
ATOM 4947 N N . LYS C 1 71 ? 43.870 33.848 23.933 1.00 17.58 67 LYS C N 1
ATOM 4948 C CA . LYS C 1 71 ? 45.074 34.553 23.495 1.00 20.43 67 LYS C CA 1
ATOM 4949 C C . LYS C 1 71 ? 44.731 35.869 22.792 1.00 18.15 67 LYS C C 1
ATOM 4950 O O . LYS C 1 71 ? 45.441 36.864 22.945 1.00 20.35 67 LYS C O 1
ATOM 4956 N N . PHE C 1 72 ? 43.622 35.904 22.053 1.00 15.09 68 PHE C N 1
ATOM 4957 C CA . PHE C 1 72 ? 43.292 37.073 21.240 1.00 14.40 68 PHE C CA 1
ATOM 4958 C C . PHE C 1 72 ? 42.731 38.244 22.034 1.00 14.26 68 PHE C C 1
ATOM 4959 O O . PHE C 1 72 ? 42.724 39.366 21.525 1.00 13.80 68 PHE C O 1
ATOM 4967 N N . VAL C 1 73 ? 42.234 38.013 23.232 1.00 15.40 69 VAL C N 1
ATOM 4968 C CA . VAL C 1 73 ? 41.607 39.092 24.000 1.00 14.60 69 VAL C CA 1
ATOM 4969 C C . VAL C 1 73 ? 42.507 40.324 24.087 1.00 14.53 69 VAL C C 1
ATOM 4970 O O . VAL C 1 73 ? 42.047 41.417 23.730 1.00 14.08 69 VAL C O 1
ATOM 4974 N N . PRO C 1 74 ? 43.772 40.230 24.550 1.00 15.00 70 PRO C N 1
ATOM 4975 C CA . PRO C 1 74 ? 44.598 41.454 24.612 1.00 14.96 70 PRO C CA 1
ATOM 4976 C C . PRO C 1 74 ? 44.881 42.055 23.250 1.00 14.35 70 PRO C C 1
ATOM 4977 O O . PRO C 1 74 ? 44.997 43.278 23.143 1.00 14.12 70 PRO C O 1
ATOM 4981 N N . TYR C 1 75 ? 44.942 41.259 22.179 1.00 17.40 71 TYR C N 1
ATOM 4982 C CA . TYR C 1 75 ? 45.162 41.868 20.871 1.00 13.59 71 TYR C CA 1
ATOM 4983 C C . TYR C 1 75 ? 43.979 42.736 20.469 1.00 19.22 71 TYR C C 1
ATOM 4984 O O . TYR C 1 75 ? 44.167 43.839 19.927 1.00 12.68 71 TYR C O 1
ATOM 4993 N N . ALA C 1 76 ? 42.749 42.260 20.739 1.00 12.93 72 ALA C N 1
ATOM 4994 C CA . ALA C 1 76 ? 41.541 43.009 20.364 1.00 12.46 72 ALA C CA 1
ATOM 4995 C C . ALA C 1 76 ? 41.473 44.329 21.113 1.00 12.50 72 ALA C C 1
ATOM 4996 O O . ALA C 1 76 ? 41.316 45.394 20.511 1.00 12.67 72 ALA C O 1
ATOM 4998 N N . GLU C 1 77 ? 41.630 44.286 22.431 1.00 13.01 73 GLU C N 1
ATOM 4999 C CA . GLU C 1 77 ? 41.596 45.533 23.192 1.00 15.04 73 GLU C CA 1
ATOM 5000 C C . GLU C 1 77 ? 42.722 46.469 22.772 1.00 22.72 73 GLU C C 1
ATOM 5001 O O . GLU C 1 77 ? 42.524 47.680 22.688 1.00 23.62 73 GLU C O 1
ATOM 5007 N N . ASN C 1 78 ? 43.903 45.926 22.478 1.00 25.30 74 ASN C N 1
ATOM 5008 C CA . ASN C 1 78 ? 45.045 46.780 22.189 1.00 14.22 74 ASN C CA 1
ATOM 5009 C C . ASN C 1 78 ? 44.763 47.681 20.992 1.00 20.11 74 ASN C C 1
ATOM 5010 O O . ASN C 1 78 ? 44.984 48.900 21.048 1.00 16.34 74 ASN C O 1
ATOM 5015 N N . LEU C 1 79 ? 44.331 47.080 19.885 1.00 12.25 75 LEU C N 1
ATOM 5016 C CA . LEU C 1 79 ? 43.974 47.845 18.702 1.00 14.52 75 LEU C CA 1
ATOM 5017 C C . LEU C 1 79 ? 42.826 48.790 19.000 1.00 23.19 75 LEU C C 1
ATOM 5018 O O . LEU C 1 79 ? 42.879 49.970 18.641 1.00 27.47 75 LEU C O 1
ATOM 5023 N N . LEU C 1 80 ? 41.768 48.285 19.646 1.00 18.02 76 LEU C N 1
ATOM 5024 C CA . LEU C 1 80 ? 40.599 49.131 19.874 1.00 17.00 76 LEU C CA 1
ATOM 5025 C C . LEU C 1 80 ? 40.976 50.374 20.652 1.00 21.36 76 LEU C C 1
ATOM 5026 O O . LEU C 1 80 ? 40.463 51.463 20.382 1.00 19.38 76 LEU C O 1
ATOM 5031 N N . ASN C 1 81 ? 41.869 50.225 21.629 1.00 17.73 77 ASN C N 1
ATOM 5032 C CA . ASN C 1 81 ? 42.323 51.382 22.380 1.00 18.73 77 ASN C CA 1
ATOM 5033 C C . ASN C 1 81 ? 43.202 52.300 21.537 1.00 27.07 77 ASN C C 1
ATOM 5034 O O . ASN C 1 81 ? 43.180 53.518 21.741 1.00 22.85 77 ASN C O 1
ATOM 5039 N N . GLN C 1 82 ? 44.004 51.746 20.613 1.00 22.27 78 GLN C N 1
ATOM 5040 C CA . GLN C 1 82 ? 44.833 52.615 19.785 1.00 14.53 78 GLN C CA 1
ATOM 5041 C C . GLN C 1 82 ? 43.961 53.484 18.892 1.00 18.55 78 GLN C C 1
ATOM 5042 O O . GLN C 1 82 ? 44.266 54.664 18.685 1.00 18.59 78 GLN C O 1
ATOM 5048 N N . VAL C 1 83 ? 42.862 52.927 18.370 1.00 18.30 79 VAL C N 1
ATOM 5049 C CA . VAL C 1 83 ? 41.967 53.721 17.529 1.00 13.73 79 VAL C CA 1
ATOM 5050 C C . VAL C 1 83 ? 41.285 54.795 18.357 1.00 17.58 79 VAL C C 1
ATOM 5051 O O . VAL C 1 83 ? 41.187 55.953 17.942 1.00 18.89 79 VAL C O 1
ATOM 5055 N N . LYS C 1 84 ? 40.845 54.429 19.557 1.00 16.58 80 LYS C N 1
ATOM 5056 C CA . LYS C 1 84 ? 40.164 55.366 20.446 1.00 23.80 80 LYS C CA 1
ATOM 5057 C C . LYS C 1 84 ? 41.077 56.531 20.812 1.00 22.75 80 LYS C C 1
ATOM 5058 O O . LYS C 1 84 ? 40.706 57.702 20.669 1.00 24.91 80 LYS C O 1
ATOM 5064 N N . VAL C 1 85 ? 42.287 56.219 21.274 1.00 25.92 81 VAL C N 1
ATOM 5065 C CA . VAL C 1 85 ? 43.267 57.237 21.641 1.00 13.47 81 VAL C CA 1
ATOM 5066 C C . VAL C 1 85 ? 43.594 58.135 20.452 1.00 20.11 81 VAL C C 1
ATOM 5067 O O . VAL C 1 85 ? 43.789 59.341 20.609 1.00 23.27 81 VAL C O 1
ATOM 5071 N N . THR C 1 86 ? 43.660 57.562 19.249 1.00 15.76 82 THR C N 1
ATOM 5072 C CA . THR C 1 86 ? 43.890 58.360 18.053 1.00 20.62 82 THR C CA 1
ATOM 5073 C C . THR C 1 86 ? 42.742 59.327 17.843 1.00 18.24 82 THR C C 1
ATOM 5074 O O . THR C 1 86 ? 42.951 60.517 17.612 1.00 31.09 82 THR C O 1
ATOM 5078 N N . LYS C 1 87 ? 41.517 58.820 17.923 1.00 23.04 83 LYS C N 1
ATOM 5079 C CA . LYS C 1 87 ? 40.337 59.658 17.762 1.00 23.34 83 LYS C CA 1
ATOM 5080 C C . LYS C 1 87 ? 40.289 60.743 18.826 1.00 31.07 83 LYS C C 1
ATOM 5081 O O . LYS C 1 87 ? 39.985 61.904 18.526 1.00 30.30 83 LYS C O 1
ATOM 5087 N N . GLU C 1 88 ? 40.603 60.388 20.076 1.00 23.25 84 GLU C N 1
ATOM 5088 C CA . GLU C 1 88 ? 40.481 61.358 21.157 1.00 21.86 84 GLU C CA 1
ATOM 5089 C C . GLU C 1 88 ? 41.579 62.404 21.066 1.00 28.73 84 GLU C C 1
ATOM 5090 O O . GLU C 1 88 ? 41.296 63.602 21.128 1.00 31.41 84 GLU C O 1
ATOM 5096 N N . ASP C 1 89 ? 42.838 61.967 20.887 1.00 21.64 85 ASP C N 1
ATOM 5097 C CA . ASP C 1 89 ? 43.952 62.903 20.783 1.00 17.12 85 ASP C CA 1
ATOM 5098 C C . ASP C 1 89 ? 43.752 63.938 19.680 1.00 24.59 85 ASP C C 1
ATOM 5099 O O . ASP C 1 89 ? 44.262 65.055 19.785 1.00 34.02 85 ASP C O 1
ATOM 5104 N N . PHE C 1 90 ? 43.059 63.592 18.604 1.00 23.90 86 PHE C N 1
ATOM 5105 C CA . PHE C 1 90 ? 42.871 64.571 17.550 1.00 35.69 86 PHE C CA 1
ATOM 5106 C C . PHE C 1 90 ? 41.536 65.280 17.648 1.00 43.91 86 PHE C C 1
ATOM 5107 O O . PHE C 1 90 ? 41.306 66.236 16.906 1.00 39.03 86 PHE C O 1
ATOM 5115 N N . ALA C 1 91 ? 40.662 64.845 18.550 1.00 44.13 87 ALA C N 1
ATOM 5116 C CA . ALA C 1 91 ? 39.398 65.541 18.706 1.00 46.12 87 ALA C CA 1
ATOM 5117 C C . ALA C 1 91 ? 39.622 66.972 19.153 1.00 38.23 87 ALA C C 1
ATOM 5118 O O . ALA C 1 91 ? 38.885 67.871 18.739 1.00 31.77 87 ALA C O 1
ATOM 5120 N N . GLN C 1 92 ? 40.654 67.214 19.959 1.00 39.34 88 GLN C N 1
ATOM 5121 C CA . GLN C 1 92 ? 40.902 68.569 20.431 1.00 50.89 88 GLN C CA 1
ATOM 5122 C C . GLN C 1 92 ? 41.707 69.406 19.448 1.00 44.14 88 GLN C C 1
ATOM 5123 O O . GLN C 1 92 ? 41.718 70.637 19.568 1.00 43.54 88 GLN C O 1
ATOM 5129 N N . ALA C 1 93 ? 42.365 68.776 18.474 1.00 40.08 89 ALA C N 1
ATOM 5130 C CA . ALA C 1 93 ? 43.142 69.537 17.503 1.00 25.86 89 ALA C CA 1
ATOM 5131 C C . ALA C 1 93 ? 42.274 70.506 16.705 1.00 34.08 89 ALA C C 1
ATOM 5132 O O . ALA C 1 93 ? 42.770 71.539 16.242 1.00 42.38 89 ALA C O 1
ATOM 5134 N N . SER C 1 94 ? 40.978 70.206 16.544 1.00 39.58 90 SER C N 1
ATOM 5135 C CA . SER C 1 94 ? 40.079 71.136 15.854 1.00 45.07 90 SER C CA 1
ATOM 5136 C C . SER C 1 94 ? 39.889 72.430 16.638 1.00 50.06 90 SER C C 1
ATOM 5137 O O . SER C 1 94 ? 39.610 73.484 16.048 1.00 53.38 90 SER C O 1
ATOM 5140 N N . LEU C 1 95 ? 40.032 72.371 17.960 1.00 51.48 91 LEU C N 1
ATOM 5141 C CA . LEU C 1 95 ? 39.649 73.458 18.852 1.00 41.00 91 LEU C CA 1
ATOM 5142 C C . LEU C 1 95 ? 40.871 74.292 19.201 1.00 47.61 91 LEU C C 1
ATOM 5143 O O . LEU C 1 95 ? 41.693 73.875 20.025 1.00 44.94 91 LEU C O 1
ATOM 5148 N N . LYS C 1 96 ? 40.981 75.475 18.594 1.00 44.87 92 LYS C N 1
ATOM 5149 C CA . LYS C 1 96 ? 41.980 76.429 19.055 1.00 52.77 92 LYS C CA 1
ATOM 5150 C C . LYS C 1 96 ? 41.883 76.600 20.566 1.00 58.86 92 LYS C C 1
ATOM 5151 O O . LYS C 1 96 ? 42.874 76.433 21.289 1.00 57.69 92 LYS C O 1
ATOM 5157 N N . THR C 1 97 ? 40.673 76.898 21.056 1.00 55.18 93 THR C N 1
ATOM 5158 C CA . THR C 1 97 ? 40.403 77.233 22.450 1.00 48.60 93 THR C CA 1
ATOM 5159 C C . THR C 1 97 ? 39.059 76.629 22.852 1.00 37.24 93 THR C C 1
ATOM 5160 O O . THR C 1 97 ? 38.282 76.185 22.007 1.00 31.29 93 THR C O 1
ATOM 5164 N N . ASP C 1 98 ? 38.767 76.583 24.148 1.00 35.40 94 ASP C N 1
ATOM 5165 C CA . ASP C 1 98 ? 37.464 76.012 24.490 1.00 43.82 94 ASP C CA 1
ATOM 5166 C C . ASP C 1 98 ? 36.318 77.011 24.316 1.00 43.96 94 ASP C C 1
ATOM 5167 O O . ASP C 1 98 ? 35.157 76.642 24.524 1.00 48.00 94 ASP C O 1
ATOM 5172 N N . HIS C 1 99 ? 36.599 78.249 23.907 1.00 38.35 95 HIS C N 1
ATOM 5173 C CA . HIS C 1 99 ? 35.549 79.221 23.634 1.00 38.26 95 HIS C CA 1
ATOM 5174 C C . HIS C 1 99 ? 35.367 79.477 22.135 1.00 35.10 95 HIS C C 1
ATOM 5175 O O . HIS C 1 99 ? 34.726 80.466 21.750 1.00 38.15 95 HIS C O 1
ATOM 5182 N N . THR C 1 100 ? 35.898 78.611 21.276 1.00 24.38 96 THR C N 1
ATOM 5183 C CA . THR C 1 100 ? 35.735 78.818 19.845 1.00 24.68 96 THR C CA 1
ATOM 5184 C C . THR C 1 100 ? 34.659 77.897 19.288 1.00 25.77 96 THR C C 1
ATOM 5185 O O . THR C 1 100 ? 34.501 76.750 19.721 1.00 28.95 96 THR C O 1
ATOM 5189 N N . VAL C 1 101 ? 33.904 78.438 18.347 1.00 18.40 97 VAL C N 1
ATOM 5190 C CA . VAL C 1 101 ? 32.682 77.848 17.839 1.00 21.47 97 VAL C CA 1
ATOM 5191 C C . VAL C 1 101 ? 32.919 77.576 16.364 1.00 17.57 97 VAL C C 1
ATOM 5192 O O . VAL C 1 101 ? 33.114 78.510 15.575 1.00 23.43 97 VAL C O 1
ATOM 5196 N N . ARG C 1 102 ? 32.936 76.306 15.995 1.00 15.04 98 ARG C N 1
ATOM 5197 C CA . ARG C 1 102 ? 33.319 75.905 14.648 1.00 14.45 98 ARG C CA 1
ATOM 5198 C C . ARG C 1 102 ? 32.077 75.743 13.786 1.00 14.34 98 ARG C C 1
ATOM 5199 O O . ARG C 1 102 ? 31.178 74.958 14.113 1.00 18.63 98 ARG C O 1
ATOM 5207 N N . ILE C 1 103 ? 32.041 76.458 12.674 1.00 14.14 99 ILE C N 1
ATOM 5208 C CA . ILE C 1 103 ? 30.816 76.660 11.918 1.00 14.26 99 ILE C CA 1
ATOM 5209 C C . ILE C 1 103 ? 31.095 76.364 10.454 1.00 21.94 99 ILE C C 1
ATOM 5210 O O . ILE C 1 103 ? 32.120 76.795 9.908 1.00 13.71 99 ILE C O 1
ATOM 5215 N N . VAL C 1 104 ? 30.183 75.624 9.835 1.00 19.64 100 VAL C N 1
ATOM 5216 C CA . VAL C 1 104 ? 30.214 75.273 8.424 1.00 13.22 100 VAL C CA 1
ATOM 5217 C C . VAL C 1 104 ? 28.886 75.711 7.823 1.00 15.18 100 VAL C C 1
ATOM 5218 O O . VAL C 1 104 ? 27.822 75.405 8.378 1.00 13.78 100 VAL C O 1
ATOM 5222 N N . CYS C 1 105 ? 28.937 76.428 6.704 1.00 14.45 101 CYS C N 1
ATOM 5223 C CA . CYS C 1 105 ? 27.699 76.798 6.019 1.00 21.66 101 CYS C CA 1
ATOM 5224 C C . CYS C 1 105 ? 27.945 76.934 4.527 1.00 20.90 101 CYS C C 1
ATOM 5225 O O . CYS C 1 105 ? 29.084 76.981 4.064 1.00 21.58 101 CYS C O 1
ATOM 5228 N N . LEU C 1 106 ? 26.853 76.996 3.770 1.00 23.20 102 LEU C N 1
ATOM 5229 C CA . LEU C 1 106 ? 26.954 77.411 2.381 1.00 14.36 102 LEU C CA 1
ATOM 5230 C C . LEU C 1 106 ? 27.714 78.718 2.272 1.00 18.40 102 LEU C C 1
ATOM 5231 O O . LEU C 1 106 ? 27.559 79.618 3.105 1.00 33.30 102 LEU C O 1
ATOM 5236 N N . HIS C 1 107 ? 28.512 78.829 1.213 1.00 26.84 103 HIS C N 1
ATOM 5237 C CA . HIS C 1 107 ? 29.347 80.010 1.029 1.00 29.49 103 HIS C CA 1
ATOM 5238 C C . HIS C 1 107 ? 28.553 81.305 1.195 1.00 25.95 103 HIS C C 1
ATOM 5239 O O . HIS C 1 107 ? 29.008 82.244 1.862 1.00 23.64 103 HIS C O 1
ATOM 5246 N N . THR C 1 108 ? 27.356 81.377 0.607 1.00 23.64 104 THR C N 1
ATOM 5247 C CA . THR C 1 108 ? 26.625 82.639 0.660 1.00 21.03 104 THR C CA 1
ATOM 5248 C C . THR C 1 108 ? 26.096 82.928 2.053 1.00 26.82 104 THR C C 1
ATOM 5249 O O . THR C 1 108 ? 25.851 84.098 2.385 1.00 39.44 104 THR C O 1
ATOM 5253 N N . LEU C 1 109 ? 25.888 81.888 2.859 1.00 16.73 105 LEU C N 1
ATOM 5254 C CA . LEU C 1 109 ? 25.582 82.083 4.268 1.00 19.09 105 LEU C CA 1
ATOM 5255 C C . LEU C 1 109 ? 26.826 82.478 5.050 1.00 28.41 105 LEU C C 1
ATOM 5256 O O . LEU C 1 109 ? 26.739 83.274 5.992 1.00 17.39 105 LEU C O 1
ATOM 5261 N N . ALA C 1 110 ? 27.996 81.975 4.653 1.00 18.70 106 ALA C N 1
ATOM 5262 C CA . ALA C 1 110 ? 29.199 82.398 5.352 1.00 23.33 106 ALA C CA 1
ATOM 5263 C C . ALA C 1 110 ? 29.510 83.869 5.132 1.00 22.15 106 ALA C C 1
ATOM 5264 O O . ALA C 1 110 ? 30.174 84.469 5.982 1.00 22.00 106 ALA C O 1
ATOM 5266 N N . VAL C 1 111 ? 29.041 84.468 4.041 1.00 18.32 107 VAL C N 1
ATOM 5267 C CA . VAL C 1 111 ? 29.358 85.857 3.739 1.00 20.41 107 VAL C CA 1
ATOM 5268 C C . VAL C 1 111 ? 28.216 86.801 4.107 1.00 29.12 107 VAL C C 1
ATOM 5269 O O . VAL C 1 111 ? 28.458 87.913 4.571 1.00 34.06 107 VAL C O 1
ATOM 5273 N N . ASN C 1 112 ? 26.964 86.395 3.932 1.00 29.39 108 ASN C N 1
ATOM 5274 C CA . ASN C 1 112 ? 25.852 87.293 4.224 1.00 30.73 108 ASN C CA 1
ATOM 5275 C C . ASN C 1 112 ? 25.205 87.011 5.576 1.00 34.62 108 ASN C C 1
ATOM 5276 O O . ASN C 1 112 ? 25.171 87.895 6.436 1.00 46.11 108 ASN C O 1
ATOM 5281 N N . LEU C 1 113 ? 24.732 85.788 5.808 1.00 25.57 109 LEU C N 1
ATOM 5282 C CA . LEU C 1 113 ? 23.920 85.547 7.003 1.00 27.31 109 LEU C CA 1
ATOM 5283 C C . LEU C 1 113 ? 24.758 85.571 8.280 1.00 30.09 109 LEU C C 1
ATOM 5284 O O . LEU C 1 113 ? 24.441 86.302 9.228 1.00 34.49 109 LEU C O 1
ATOM 5289 N N . LEU C 1 114 ? 25.835 84.788 8.324 1.00 22.46 110 LEU C N 1
ATOM 5290 C CA . LEU C 1 114 ? 26.553 84.603 9.586 1.00 28.20 110 LEU C CA 1
ATOM 5291 C C . LEU C 1 114 ? 27.130 85.903 10.143 1.00 39.19 110 LEU C C 1
ATOM 5292 O O . LEU C 1 114 ? 26.958 86.162 11.350 1.00 47.38 110 LEU C O 1
ATOM 5297 N N . PRO C 1 115 ? 27.802 86.755 9.362 1.00 31.96 111 PRO C N 1
ATOM 5298 C CA . PRO C 1 115 ? 28.293 88.018 9.941 1.00 31.83 111 PRO C CA 1
ATOM 5299 C C . PRO C 1 115 ? 27.177 88.924 10.430 1.00 29.34 111 PRO C C 1
ATOM 5300 O O . PRO C 1 115 ? 27.303 89.563 11.485 1.00 32.97 111 PRO C O 1
ATOM 5304 N N . LYS C 1 116 ? 26.090 89.010 9.667 1.00 26.31 112 LYS C N 1
ATOM 5305 C CA . LYS C 1 116 ? 24.931 89.771 10.097 1.00 25.99 112 LYS C CA 1
ATOM 5306 C C . LYS C 1 116 ? 24.421 89.263 11.444 1.00 38.24 112 LYS C C 1
ATOM 5307 O O . LYS C 1 116 ? 24.021 90.055 12.303 1.00 35.74 112 LYS C O 1
ATOM 5313 N N . LEU C 1 117 ? 24.480 87.946 11.669 1.00 40.95 113 LEU C N 1
ATOM 5314 C CA . LEU C 1 117 ? 23.977 87.395 12.925 1.00 36.95 113 LEU C CA 1
ATOM 5315 C C . LEU C 1 117 ? 24.895 87.742 14.088 1.00 40.94 113 LEU C C 1
ATOM 5316 O O . LEU C 1 117 ? 24.430 88.206 15.136 1.00 53.81 113 LEU C O 1
ATOM 5321 N N . PHE C 1 118 ? 26.203 87.511 13.935 1.00 33.93 114 PHE C N 1
ATOM 5322 C CA . PHE C 1 118 ? 27.122 87.876 15.007 1.00 35.12 114 PHE C CA 1
ATOM 5323 C C . PHE C 1 118 ? 27.066 89.374 15.275 1.00 37.69 114 PHE C C 1
ATOM 5324 O O . PHE C 1 118 ? 27.043 89.808 16.434 1.00 36.24 114 PHE C O 1
ATOM 5332 N N . LEU C 1 119 ? 27.071 90.184 14.215 1.00 31.88 115 LEU C N 1
ATOM 5333 C CA . LEU C 1 119 ? 27.129 91.627 14.424 1.00 27.61 115 LEU C CA 1
ATOM 5334 C C . LEU C 1 119 ? 25.915 92.107 15.209 1.00 40.87 115 LEU C C 1
ATOM 5335 O O . LEU C 1 119 ? 26.041 92.951 16.103 1.00 51.54 115 LEU C O 1
ATOM 5340 N N . GLN C 1 120 ? 24.738 91.545 14.919 1.00 37.20 116 GLN C N 1
ATOM 5341 C CA . GLN C 1 120 ? 23.528 91.924 15.638 1.00 36.43 116 GLN C CA 1
ATOM 5342 C C . GLN C 1 120 ? 23.563 91.460 17.090 1.00 31.62 116 GLN C C 1
ATOM 5343 O O . GLN C 1 120 ? 22.974 92.108 17.959 1.00 35.69 116 GLN C O 1
ATOM 5349 N N . SER C 1 121 ? 24.259 90.368 17.380 1.00 31.72 117 SER C N 1
ATOM 5350 C CA . SER C 1 121 ? 24.362 89.838 18.733 1.00 38.01 117 SER C CA 1
ATOM 5351 C C . SER C 1 121 ? 25.748 90.053 19.321 1.00 43.75 117 SER C C 1
ATOM 5352 O O . SER C 1 121 ? 26.182 89.286 20.183 1.00 45.34 117 SER C O 1
ATOM 5355 N N . ALA C 1 122 ? 26.440 91.107 18.877 1.00 46.32 118 ALA C N 1
ATOM 5356 C CA . ALA C 1 122 ? 27.883 91.204 19.103 1.00 51.06 118 ALA C CA 1
ATOM 5357 C C . ALA C 1 122 ? 28.223 91.209 20.587 1.00 53.35 118 ALA C C 1
ATOM 5358 O O . ALA C 1 122 ? 29.184 90.558 21.014 1.00 52.57 118 ALA C O 1
ATOM 5360 N N . GLU C 1 123 ? 27.441 91.936 21.386 1.00 52.31 119 GLU C N 1
ATOM 5361 C CA . GLU C 1 123 ? 27.672 91.988 22.825 1.00 53.40 119 GLU C CA 1
ATOM 5362 C C . GLU C 1 123 ? 27.470 90.616 23.460 1.00 48.58 119 GLU C C 1
ATOM 5363 O O . GLU C 1 123 ? 28.338 90.127 24.193 1.00 56.96 119 GLU C O 1
ATOM 5369 N N . ALA C 1 124 ? 26.352 89.956 23.153 1.00 52.00 120 ALA C N 1
ATOM 5370 C CA . ALA C 1 124 ? 26.053 88.648 23.723 1.00 44.73 120 ALA C CA 1
ATOM 5371 C C . ALA C 1 124 ? 26.983 87.545 23.216 1.00 48.09 120 ALA C C 1
ATOM 5372 O O . ALA C 1 124 ? 26.924 86.422 23.729 1.00 44.76 120 ALA C O 1
ATOM 5374 N N . LEU C 1 125 ? 27.840 87.832 22.234 1.00 45.02 121 LEU C N 1
ATOM 5375 C CA . LEU C 1 125 ? 28.768 86.845 21.694 1.00 45.06 121 LEU C CA 1
ATOM 5376 C C . LEU C 1 125 ? 30.219 87.293 21.801 1.00 42.70 121 LEU C C 1
ATOM 5377 O O . LEU C 1 125 ? 31.113 86.588 21.315 1.00 41.16 121 LEU C O 1
ATOM 5382 N N . SER C 1 126 ? 30.472 88.418 22.478 1.00 38.50 122 SER C N 1
ATOM 5383 C CA . SER C 1 126 ? 31.783 89.063 22.487 1.00 45.85 122 SER C CA 1
ATOM 5384 C C . SER C 1 126 ? 32.890 88.183 23.053 1.00 36.01 122 SER C C 1
ATOM 5385 O O . SER C 1 126 ? 34.072 88.448 22.800 1.00 41.64 122 SER C O 1
ATOM 5388 N N . HIS C 1 127 ? 32.544 87.172 23.834 1.00 27.10 123 HIS C N 1
ATOM 5389 C CA . HIS C 1 127 ? 33.525 86.275 24.413 1.00 33.07 123 HIS C CA 1
ATOM 5390 C C . HIS C 1 127 ? 33.836 85.083 23.511 1.00 43.41 123 HIS C C 1
ATOM 5391 O O . HIS C 1 127 ? 34.682 84.256 23.873 1.00 48.57 123 HIS C O 1
ATOM 5398 N N . LEU C 1 128 ? 33.174 84.982 22.357 1.00 37.95 124 LEU C N 1
ATOM 5399 C CA . LEU C 1 128 ? 33.258 83.824 21.476 1.00 40.23 124 LEU C CA 1
ATOM 5400 C C . LEU C 1 128 ? 34.114 84.140 20.260 1.00 31.94 124 LEU C C 1
ATOM 5401 O O . LEU C 1 128 ? 34.033 85.235 19.699 1.00 39.30 124 LEU C O 1
ATOM 5406 N N . ASN C 1 129 ? 34.931 83.172 19.869 1.00 25.42 125 ASN C N 1
ATOM 5407 C CA . ASN C 1 129 ? 35.738 83.222 18.654 1.00 27.61 125 ASN C CA 1
ATOM 5408 C C . ASN C 1 129 ? 35.058 82.297 17.638 1.00 34.30 125 ASN C C 1
ATOM 5409 O O . ASN C 1 129 ? 35.192 81.072 17.711 1.00 30.90 125 ASN C O 1
ATOM 5414 N N . LEU C 1 130 ? 34.320 82.884 16.699 1.00 18.40 126 LEU C N 1
ATOM 5415 C CA . LEU C 1 130 ? 33.712 82.137 15.603 1.00 17.78 126 LEU C CA 1
ATOM 5416 C C . LEU C 1 130 ? 34.754 81.793 14.549 1.00 26.16 126 LEU C C 1
ATOM 5417 O O . LEU C 1 130 ? 35.605 82.615 14.205 1.00 17.38 126 LEU C O 1
ATOM 5422 N N . SER C 1 131 ? 34.671 80.565 14.039 1.00 23.16 127 SER C N 1
ATOM 5423 C CA . SER C 1 131 ? 35.512 80.063 12.958 1.00 18.14 127 SER C CA 1
ATOM 5424 C C . SER C 1 131 ? 34.570 79.560 11.874 1.00 20.51 127 SER C C 1
ATOM 5425 O O . SER C 1 131 ? 33.867 78.568 12.086 1.00 22.60 127 SER C O 1
ATOM 5428 N N . VAL C 1 132 ? 34.525 80.249 10.733 1.00 18.00 12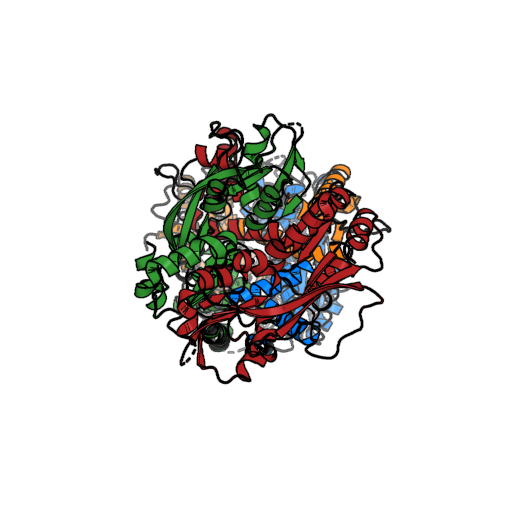8 VAL C N 1
ATOM 5429 C CA . VAL C 1 132 ? 33.487 80.035 9.724 1.00 18.29 128 VAL C CA 1
ATOM 5430 C C . VAL C 1 132 ? 34.123 79.549 8.431 1.00 21.23 128 VAL C C 1
ATOM 5431 O O . VAL C 1 132 ? 34.944 80.253 7.830 1.00 14.51 128 VAL C O 1
ATOM 5435 N N . THR C 1 133 ? 33.747 78.359 8.000 1.00 13.85 129 THR C N 1
ATOM 5436 C CA . THR C 1 133 ? 34.208 77.864 6.720 1.00 15.38 129 THR C CA 1
ATOM 5437 C C . THR C 1 133 ? 33.023 77.451 5.860 1.00 13.35 129 THR C C 1
ATOM 5438 O O . THR C 1 133 ? 31.986 77.031 6.374 1.00 22.04 129 THR C O 1
ATOM 5442 N N . PRO C 1 134 ? 33.152 77.547 4.548 1.00 18.73 130 PRO C N 1
ATOM 5443 C CA . PRO C 1 134 ? 32.047 77.164 3.677 1.00 15.99 130 PRO C CA 1
ATOM 5444 C C . PRO C 1 134 ? 31.958 75.652 3.517 1.00 23.58 130 PRO C C 1
ATOM 5445 O O . PRO C 1 134 ? 32.905 74.902 3.755 1.00 12.27 130 PRO C O 1
ATOM 5449 N N . SER C 1 135 ? 30.785 75.218 3.093 1.00 12.68 131 SER C N 1
ATOM 5450 C CA . SER C 1 135 ? 30.539 73.815 2.806 1.00 24.00 131 SER C CA 1
ATOM 5451 C C . SER C 1 135 ? 31.274 73.436 1.523 1.00 23.13 131 SER C C 1
ATOM 5452 O O . SER C 1 135 ? 31.059 74.069 0.481 1.00 19.10 131 SER C O 1
ATOM 5455 N N . VAL C 1 136 ? 32.175 72.449 1.597 1.00 21.57 132 VAL C N 1
ATOM 5456 C CA . VAL C 1 136 ? 32.991 72.088 0.433 1.00 18.62 132 VAL C CA 1
ATOM 5457 C C . VAL C 1 136 ? 33.283 70.589 0.367 1.00 20.31 132 VAL C C 1
ATOM 5458 O O . VAL C 1 136 ? 33.741 70.090 -0.668 1.00 18.20 132 VAL C O 1
ATOM 5462 N N . LEU C 1 137 ? 33.029 69.859 1.452 1.00 19.41 133 LEU C N 1
ATOM 5463 C CA . LEU C 1 137 ? 33.429 68.453 1.535 1.00 14.79 133 LEU C CA 1
ATOM 5464 C C . LEU C 1 137 ? 32.347 67.473 1.107 1.00 19.91 133 LEU C C 1
ATOM 5465 O O . LEU C 1 137 ? 32.641 66.274 1.004 1.00 20.43 133 LEU C O 1
ATOM 5470 N N . GLY C 1 138 ? 31.120 67.940 0.858 1.00 10.64 134 GLY C N 1
ATOM 5471 C CA . GLY C 1 138 ? 30.007 67.059 0.560 1.00 18.93 134 GLY C CA 1
ATOM 5472 C C . GLY C 1 138 ? 29.077 67.017 1.746 1.00 29.43 134 GLY C C 1
ATOM 5473 O O . GLY C 1 138 ? 29.553 67.051 2.889 1.00 32.58 134 GLY C O 1
ATOM 5474 N N . ILE C 1 139 ? 27.763 66.932 1.516 1.00 25.27 135 ILE C N 1
ATOM 5475 C CA . ILE C 1 139 ? 26.838 67.147 2.628 1.00 24.56 135 ILE C CA 1
ATOM 5476 C C . ILE C 1 139 ? 26.995 66.049 3.676 1.00 11.01 135 ILE C C 1
ATOM 5477 O O . ILE C 1 139 ? 26.947 66.318 4.881 1.00 16.37 135 ILE C O 1
ATOM 5482 N N . ASP C 1 140 ? 27.200 64.798 3.246 1.00 10.29 136 ASP C N 1
ATOM 5483 C CA . ASP C 1 140 ? 27.363 63.708 4.217 1.00 26.96 136 ASP C CA 1
ATOM 5484 C C . ASP C 1 140 ? 28.645 63.860 5.028 1.00 20.49 136 ASP C C 1
ATOM 5485 O O . ASP C 1 140 ? 28.654 63.614 6.235 1.00 12.13 136 ASP C O 1
ATOM 5490 N N . ALA C 1 141 ? 29.743 64.237 4.377 1.00 12.81 137 ALA C N 1
ATOM 5491 C CA . ALA C 1 141 ? 30.991 64.466 5.099 1.00 14.92 137 ALA C CA 1
ATOM 5492 C C . ALA C 1 141 ? 30.808 65.501 6.202 1.00 20.73 137 ALA C C 1
ATOM 5493 O O . ALA C 1 141 ? 31.217 65.279 7.345 1.00 26.85 137 ALA C O 1
ATOM 5495 N N . HIS C 1 142 ? 30.170 66.634 5.889 1.00 17.02 138 HIS C N 1
ATOM 5496 C CA . HIS C 1 142 ? 30.008 67.667 6.914 1.00 18.31 138 HIS C CA 1
ATOM 5497 C C . HIS C 1 142 ? 29.112 67.185 8.053 1.00 15.49 138 HIS C C 1
ATOM 5498 O O . HIS C 1 142 ? 29.416 67.424 9.228 1.00 25.33 138 HIS C O 1
ATOM 5505 N N . PHE C 1 143 ? 28.036 66.462 7.743 1.00 15.37 139 PHE C N 1
ATOM 5506 C CA . PHE C 1 143 ? 27.167 65.979 8.824 1.00 18.85 139 PHE C CA 1
ATOM 5507 C C . PHE C 1 143 ? 27.882 64.968 9.711 1.00 14.92 139 PHE C C 1
ATOM 5508 O O . PHE C 1 143 ? 27.666 64.937 10.934 1.00 13.99 139 PHE C O 1
ATOM 5516 N N . GLN C 1 144 ? 28.760 64.167 9.126 1.00 10.31 140 GLN C N 1
ATOM 5517 C CA . GLN C 1 144 ? 29.543 63.240 9.930 1.00 13.92 140 GLN C CA 1
ATOM 5518 C C . GLN C 1 144 ? 30.444 64.007 10.893 1.00 17.83 140 GLN C C 1
ATOM 5519 O O . GLN C 1 144 ? 30.544 63.660 12.079 1.00 10.42 140 GLN C O 1
ATOM 5525 N N . MET C 1 145 ? 31.042 65.112 10.417 1.00 20.13 141 MET C N 1
ATOM 5526 C CA . MET C 1 145 ? 31.864 65.959 11.284 1.00 12.94 141 MET C CA 1
ATOM 5527 C C . MET C 1 145 ? 31.016 66.572 12.395 1.00 18.37 141 MET C C 1
ATOM 5528 O O . MET C 1 145 ? 31.448 66.640 13.558 1.00 20.20 141 MET C O 1
ATOM 5533 N N . LEU C 1 146 ? 29.785 66.971 12.067 1.00 21.11 142 LEU C N 1
ATOM 5534 C CA . LEU C 1 146 ? 28.879 67.506 13.084 1.00 16.27 142 LEU C CA 1
ATOM 5535 C C . LEU C 1 146 ? 28.630 66.469 14.158 1.00 18.38 142 LEU C C 1
ATOM 5536 O O . LEU C 1 146 ? 28.694 66.771 15.357 1.00 21.13 142 LEU C O 1
ATOM 5541 N N . GLU C 1 147 ? 28.327 65.232 13.734 1.00 19.46 143 GLU C N 1
ATOM 5542 C CA . GLU C 1 147 ? 28.030 64.157 14.676 1.00 25.24 143 GLU C CA 1
ATOM 5543 C C . GLU C 1 147 ? 29.274 63.782 15.482 1.00 23.61 143 GLU C C 1
ATOM 5544 O O . GLU C 1 147 ? 29.180 63.531 16.691 1.00 20.29 143 GLU C O 1
ATOM 5550 N N . ASP C 1 148 ? 30.455 63.801 14.848 1.00 14.94 144 ASP C N 1
ATOM 5551 C CA . ASP C 1 148 ? 31.705 63.559 15.573 1.00 15.38 144 ASP C CA 1
ATOM 5552 C C . ASP C 1 148 ? 32.124 64.725 16.456 1.00 21.30 144 ASP C C 1
ATOM 5553 O O . ASP C 1 148 ? 33.077 64.569 17.226 1.00 24.79 144 ASP C O 1
ATOM 5558 N N . HIS C 1 149 ? 31.474 65.887 16.342 1.00 18.28 145 HIS C N 1
ATOM 5559 C CA . HIS C 1 149 ? 31.842 67.107 17.062 1.00 15.58 145 HIS C CA 1
ATOM 5560 C C . HIS C 1 149 ? 33.207 67.665 16.656 1.00 13.97 145 HIS C C 1
ATOM 5561 O O . HIS C 1 149 ? 33.849 68.373 17.448 1.00 14.56 145 HIS C O 1
ATOM 5568 N N . SER C 1 150 ? 33.690 67.370 15.454 1.00 13.76 146 SER C N 1
ATOM 5569 C CA . SER C 1 150 ? 34.775 68.192 14.938 1.00 17.17 146 SER C CA 1
ATOM 5570 C C . SER C 1 150 ? 34.246 69.477 14.304 1.00 15.81 146 SER C C 1
ATOM 5571 O O . SER C 1 150 ? 35.038 70.334 13.905 1.00 19.52 146 SER C O 1
ATOM 5574 N N . THR C 1 151 ? 32.926 69.633 14.240 1.00 17.87 147 THR C N 1
ATOM 5575 C CA . THR C 1 151 ? 32.243 70.838 13.784 1.00 12.37 147 THR C CA 1
ATOM 5576 C C . THR C 1 151 ? 31.077 71.050 14.741 1.00 15.52 147 THR C C 1
ATOM 5577 O O . THR C 1 151 ? 30.448 70.080 15.159 1.00 26.70 147 THR C O 1
ATOM 5581 N N . ASP C 1 152 ? 30.790 72.300 15.100 1.00 16.39 148 ASP C N 1
ATOM 5582 C CA . ASP C 1 152 ? 29.808 72.598 16.143 1.00 14.02 148 ASP C CA 1
ATOM 5583 C C . ASP C 1 152 ? 28.423 72.926 15.590 1.00 18.34 148 ASP C C 1
ATOM 5584 O O . ASP C 1 152 ? 27.434 72.377 16.081 1.00 17.97 148 ASP C O 1
ATOM 5589 N N . LEU C 1 153 ? 28.313 73.811 14.588 1.00 20.00 149 LEU C N 1
ATOM 5590 C CA . LEU C 1 153 ? 27.040 74.027 13.898 1.00 16.43 149 LEU C CA 1
ATOM 5591 C C . LEU C 1 153 ? 27.212 73.889 12.389 1.00 23.64 149 LEU C C 1
ATOM 5592 O O . LEU C 1 153 ? 28.311 74.061 11.858 1.00 13.77 149 LEU C O 1
ATOM 5597 N N . LEU C 1 154 ? 26.095 73.598 11.703 1.00 14.14 150 LEU C N 1
ATOM 5598 C CA . LEU C 1 154 ? 26.041 73.482 10.247 1.00 15.04 150 LEU C CA 1
ATOM 5599 C C . LEU C 1 154 ? 24.813 74.230 9.738 1.00 17.55 150 LEU C C 1
ATOM 5600 O O . LEU C 1 154 ? 23.690 73.883 10.113 1.00 30.81 150 LEU C O 1
ATOM 5605 N N . PHE C 1 155 ? 25.015 75.258 8.905 1.00 16.85 151 PHE C N 1
ATOM 5606 C CA . PHE C 1 155 ? 23.918 76.025 8.321 1.00 28.21 151 PHE C CA 1
ATOM 5607 C C . PHE C 1 155 ? 23.669 75.545 6.894 1.00 36.21 151 PHE C C 1
ATOM 5608 O O . PHE C 1 155 ? 24.587 75.533 6.072 1.00 37.94 151 PHE C O 1
ATOM 5616 N N . THR C 1 156 ? 22.429 75.159 6.600 1.00 37.37 152 THR C N 1
ATOM 5617 C CA . THR C 1 156 ? 22.072 74.582 5.310 1.00 39.22 152 THR C CA 1
ATOM 5618 C C . THR C 1 156 ? 20.766 75.204 4.826 1.00 31.88 152 THR C C 1
ATOM 5619 O O . THR C 1 156 ? 20.103 75.956 5.540 1.00 27.55 152 THR C O 1
ATOM 5623 N N . TYR C 1 157 ? 20.390 74.870 3.604 1.00 17.44 153 TYR C N 1
ATOM 5624 C CA . TYR C 1 157 ? 19.009 75.025 3.171 1.00 33.67 153 TYR C CA 1
ATOM 5625 C C . TYR C 1 157 ? 18.242 73.740 3.469 1.00 33.77 153 TYR C C 1
ATOM 5626 O O . TYR C 1 157 ? 18.830 72.674 3.638 1.00 32.14 153 TYR C O 1
ATOM 5635 N N . ASN C 1 158 ? 16.916 73.838 3.513 1.00 27.32 154 ASN C N 1
ATOM 5636 C CA . ASN C 1 158 ? 16.101 72.639 3.742 1.00 37.56 154 ASN C CA 1
ATOM 5637 C C . ASN C 1 158 ? 15.736 71.946 2.441 1.00 40.44 154 ASN C C 1
ATOM 5638 O O . ASN C 1 158 ? 14.600 71.515 2.247 1.00 50.12 154 ASN C O 1
ATOM 5643 N N . ILE C 1 159 ? 16.684 71.846 1.524 1.00 31.80 155 ILE C N 1
ATOM 5644 C CA . ILE C 1 159 ? 16.480 71.077 0.310 1.00 38.15 155 ILE C CA 1
ATOM 5645 C C . ILE C 1 159 ? 16.614 69.588 0.619 1.00 40.77 155 ILE C C 1
ATOM 5646 O O . ILE C 1 159 ? 17.167 69.179 1.647 1.00 45.21 155 ILE C O 1
ATOM 5651 N N . SER C 1 160 ? 16.052 68.766 -0.266 1.00 45.57 156 SER C N 1
ATOM 5652 C CA . SER C 1 160 ? 16.214 67.324 -0.147 1.00 43.53 156 SER C CA 1
ATOM 5653 C C . SER C 1 160 ? 17.691 66.947 -0.151 1.00 40.50 156 SER C C 1
ATOM 5654 O O . SER C 1 160 ? 18.145 66.171 0.695 1.00 32.41 156 SER C O 1
ATOM 5657 N N . ALA C 1 161 ? 18.463 67.515 -1.086 1.00 41.47 157 ALA C N 1
ATOM 5658 C CA . ALA C 1 161 ? 19.851 67.104 -1.276 1.00 45.76 157 ALA C CA 1
ATOM 5659 C C . ALA C 1 161 ? 20.746 67.452 -0.096 1.00 48.21 157 ALA C C 1
ATOM 5660 O O . ALA C 1 161 ? 21.848 66.907 0.004 1.00 55.02 157 ALA C O 1
ATOM 5662 N N . MET C 1 162 ? 20.315 68.350 0.786 1.00 43.71 158 MET C N 1
ATOM 5663 C CA . MET C 1 162 ? 21.125 68.762 1.926 1.00 37.65 158 MET C CA 1
ATOM 5664 C C . MET C 1 162 ? 20.576 68.222 3.237 1.00 33.62 158 MET C C 1
ATOM 5665 O O . MET C 1 162 ? 20.999 68.663 4.313 1.00 47.08 158 MET C O 1
ATOM 5670 N N . ARG C 1 163 ? 19.624 67.303 3.164 1.00 28.14 159 ARG C N 1
ATOM 5671 C CA . ARG C 1 163 ? 19.122 66.613 4.336 1.00 37.64 159 ARG C CA 1
ATOM 5672 C C . ARG C 1 163 ? 20.216 65.706 4.902 1.00 37.59 159 ARG C C 1
ATOM 5673 O O . ARG C 1 163 ? 21.061 65.186 4.159 1.00 30.98 159 ARG C O 1
ATOM 5681 N N . PRO C 1 164 ? 20.253 65.525 6.217 1.00 39.05 160 PRO C N 1
ATOM 5682 C CA . PRO C 1 164 ? 21.175 64.534 6.777 1.00 31.40 160 PRO C CA 1
ATOM 5683 C C . PRO C 1 164 ? 20.663 63.133 6.475 1.00 38.76 160 PRO C C 1
ATOM 5684 O O . PRO C 1 164 ? 19.451 62.891 6.439 1.00 38.72 160 PRO C O 1
ATOM 5688 N N . SER C 1 165 ? 21.597 62.204 6.247 1.00 27.81 161 SER C N 1
ATOM 5689 C CA . SER C 1 165 ? 21.198 60.842 5.906 1.00 33.94 161 SER C CA 1
ATOM 5690 C C . SER C 1 165 ? 20.252 60.290 6.972 1.00 39.70 161 SER C C 1
ATOM 5691 O O . SER C 1 165 ? 20.289 60.701 8.136 1.00 36.70 161 SER C O 1
ATOM 5694 N N . LEU C 1 166 ? 19.387 59.356 6.563 1.00 42.67 162 LEU C N 1
ATOM 5695 C CA . LEU C 1 166 ? 18.292 58.923 7.434 1.00 46.06 162 LEU C CA 1
ATOM 5696 C C . LEU C 1 166 ? 18.803 58.289 8.724 1.00 40.17 162 LEU C C 1
ATOM 5697 O O . LEU C 1 166 ? 18.211 58.479 9.792 1.00 48.25 162 LEU C O 1
ATOM 5702 N N . SER C 1 167 ? 19.901 57.537 8.648 1.00 35.59 163 SER C N 1
ATOM 5703 C CA . SER C 1 167 ? 20.483 56.952 9.851 1.00 30.87 163 SER C CA 1
ATOM 5704 C C . SER C 1 167 ? 20.961 58.006 10.853 1.00 40.92 163 SER C C 1
ATOM 5705 O O . SER C 1 167 ? 21.170 57.677 12.026 1.00 36.69 163 SER C O 1
ATOM 5708 N N . LEU C 1 168 ? 21.126 59.261 10.430 1.00 37.80 164 LEU C N 1
ATOM 5709 C CA . LEU C 1 168 ? 21.716 60.283 11.282 1.00 47.13 164 LEU C CA 1
ATOM 5710 C C . LEU C 1 168 ? 20.698 61.197 11.952 1.00 50.19 164 LEU C C 1
ATOM 5711 O O . LEU C 1 168 ? 21.056 61.873 12.922 1.00 45.55 164 LEU C O 1
ATOM 5716 N N . GLU C 1 169 ? 19.453 61.230 11.466 1.00 50.20 165 GLU C N 1
ATOM 5717 C CA . GLU C 1 169 ? 18.480 62.230 11.911 1.00 56.55 165 GLU C CA 1
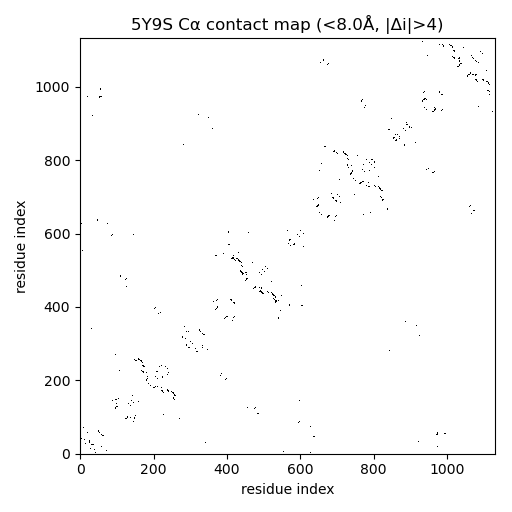ATOM 5718 C C . GLU C 1 169 ? 18.315 62.257 13.424 1.00 47.61 165 GLU C C 1
ATOM 5719 O O . GLU C 1 169 ? 18.244 63.329 14.039 1.00 47.63 165 GLU C O 1
ATOM 5725 N N . ASP C 1 170 ? 18.202 61.076 14.029 1.00 43.66 166 ASP C N 1
ATOM 5726 C CA . ASP C 1 170 ? 17.934 60.959 15.457 1.00 49.21 166 ASP C CA 1
ATOM 5727 C C . ASP C 1 170 ? 18.974 61.688 16.308 1.00 49.07 166 ASP C C 1
ATOM 5728 O O . ASP C 1 170 ? 18.677 62.095 17.438 1.00 44.74 166 ASP C O 1
ATOM 5733 N N . LYS C 1 171 ? 20.188 61.867 15.794 1.00 50.17 167 LYS C N 1
ATOM 5734 C CA . LYS C 1 171 ? 21.288 62.402 16.584 1.00 45.35 167 LYS C CA 1
ATOM 5735 C C . LYS C 1 171 ? 21.425 63.916 16.485 1.00 43.58 167 LYS C C 1
ATOM 5736 O O . LYS C 1 171 ? 22.287 64.490 17.162 1.00 50.89 167 LYS C O 1
ATOM 5742 N N . LEU C 1 172 ? 20.603 64.580 15.676 1.00 37.71 168 LEU C N 1
ATOM 5743 C CA . LEU C 1 172 ? 20.780 65.996 15.384 1.00 36.07 168 LEU C CA 1
ATOM 5744 C C . LEU C 1 172 ? 19.531 66.783 15.741 1.00 39.28 168 LEU C C 1
ATOM 5745 O O . LEU C 1 172 ? 18.407 66.289 15.626 1.00 42.06 168 LEU C O 1
ATOM 5750 N N . GLU C 1 173 ? 19.749 68.018 16.171 1.00 37.26 169 GLU C N 1
ATOM 5751 C CA . GLU C 1 173 ? 18.698 68.993 16.393 1.00 32.85 169 GLU C CA 1
ATOM 5752 C C . GLU C 1 173 ? 18.814 70.057 15.311 1.00 37.67 169 GLU C C 1
ATOM 5753 O O . GLU C 1 173 ? 19.920 70.390 14.875 1.00 32.94 169 GLU C O 1
ATOM 5759 N N . LYS C 1 174 ? 17.676 70.575 14.852 1.00 35.80 170 LYS C N 1
ATOM 5760 C CA . LYS C 1 174 ? 17.692 71.645 13.867 1.00 29.29 170 LYS C CA 1
ATOM 5761 C C . LYS C 1 174 ? 16.671 72.711 14.233 1.00 28.54 170 LYS C C 1
ATOM 5762 O O . LYS C 1 174 ? 15.622 72.424 14.811 1.00 20.56 170 LYS C O 1
ATOM 5768 N N . CYS C 1 175 ? 17.016 73.952 13.919 1.00 27.27 171 CYS C N 1
ATOM 5769 C CA . CYS C 1 175 ? 16.116 75.078 14.046 1.00 28.47 171 CYS C CA 1
ATOM 5770 C C . CYS C 1 175 ? 16.150 75.889 12.755 1.00 35.23 171 CYS C C 1
ATOM 5771 O O . CYS C 1 175 ? 17.119 75.841 11.983 1.00 40.08 171 CYS C O 1
ATOM 5774 N N . VAL C 1 176 ? 15.071 76.635 12.535 1.00 36.45 172 VAL C N 1
ATOM 5775 C CA . VAL C 1 176 ? 14.903 77.477 11.357 1.00 33.77 172 VAL C CA 1
ATOM 5776 C C . VAL C 1 176 ? 15.428 78.873 11.670 1.00 35.25 172 VAL C C 1
ATOM 5777 O O . VAL C 1 176 ? 15.078 79.460 12.704 1.00 29.72 172 VAL C O 1
ATOM 5781 N N . ILE C 1 177 ? 16.281 79.398 10.789 1.00 27.09 173 ILE C N 1
ATOM 5782 C CA . ILE C 1 177 ? 16.862 80.737 10.974 1.00 28.82 173 ILE C CA 1
ATOM 5783 C C . ILE C 1 177 ? 16.006 81.811 10.314 1.00 32.24 173 ILE C C 1
ATOM 5784 O O . ILE C 1 177 ? 15.781 82.874 10.898 1.00 38.85 173 ILE C O 1
ATOM 5789 N N . HIS C 1 178 ? 15.554 81.577 9.082 1.00 30.30 174 HIS C N 1
ATOM 5790 C CA . HIS C 1 178 ? 14.463 82.355 8.494 1.00 34.77 174 HIS C CA 1
ATOM 5791 C C . HIS C 1 178 ? 14.078 81.732 7.157 1.00 36.79 174 HIS C C 1
ATOM 5792 O O . HIS C 1 178 ? 14.690 80.762 6.694 1.00 32.80 174 HIS C O 1
ATOM 5799 N N . SER C 1 179 ? 13.028 82.296 6.563 1.00 41.78 175 SER C N 1
ATOM 5800 C CA . SER C 1 179 ? 12.444 81.867 5.303 1.00 47.70 175 SER C CA 1
ATOM 5801 C C . SER C 1 179 ? 12.937 82.769 4.185 1.00 44.64 175 SER C C 1
ATOM 5802 O O . SER C 1 179 ? 13.371 83.899 4.419 1.00 49.44 175 SER C O 1
ATOM 5805 N N . GLU C 1 180 ? 12.855 82.270 2.957 1.00 46.79 176 GLU C N 1
ATOM 5806 C CA . GLU C 1 180 ? 13.388 83.036 1.840 1.00 45.03 176 GLU C CA 1
ATOM 5807 C C . GLU C 1 180 ? 12.801 82.527 0.534 1.00 36.91 176 GLU C C 1
ATOM 5808 O O . GLU C 1 180 ? 12.170 81.472 0.480 1.00 33.88 176 GLU C O 1
ATOM 5814 N N . LYS C 1 181 ? 13.015 83.317 -0.516 1.00 33.40 177 LYS C N 1
ATOM 5815 C CA . LYS C 1 181 ? 12.722 82.950 -1.891 1.00 36.17 177 LYS C CA 1
ATOM 5816 C C . LYS C 1 181 ? 14.001 83.008 -2.719 1.00 37.42 177 LYS C C 1
ATOM 5817 O O . LYS C 1 181 ? 14.843 83.894 -2.527 1.00 34.80 177 LYS C O 1
ATOM 5823 N N . VAL C 1 182 ? 14.151 82.047 -3.621 1.00 32.88 178 VAL C N 1
ATOM 5824 C CA . VAL C 1 182 ? 15.129 82.126 -4.699 1.00 30.40 178 VAL C CA 1
ATOM 5825 C C . VAL C 1 182 ? 14.425 82.713 -5.917 1.00 39.29 178 VAL C C 1
ATOM 5826 O O . VAL C 1 182 ? 13.481 82.113 -6.447 1.00 39.69 178 VAL C O 1
ATOM 5830 N N . VAL C 1 183 ? 14.881 83.875 -6.363 1.00 35.77 179 VAL C N 1
ATOM 5831 C CA . VAL C 1 183 ? 14.158 84.668 -7.354 1.00 40.79 179 VAL C CA 1
ATOM 5832 C C . VAL C 1 183 ? 15.085 84.916 -8.534 1.00 42.87 179 VAL C C 1
ATOM 5833 O O . VAL C 1 183 ? 16.317 84.880 -8.398 1.00 39.26 179 VAL C O 1
ATOM 5837 N N . PRO C 1 184 ? 14.526 85.177 -9.716 1.00 43.97 180 PRO C N 1
ATOM 5838 C CA . PRO C 1 184 ? 15.355 85.552 -10.868 1.00 41.52 180 PRO C CA 1
ATOM 5839 C C . PRO C 1 184 ? 15.609 87.051 -10.911 1.00 36.09 180 PRO C C 1
ATOM 5840 O O . PRO C 1 184 ? 14.718 87.864 -10.651 1.00 41.33 180 PRO C O 1
ATOM 5844 N N . VAL C 1 185 ? 16.844 87.431 -11.254 1.00 29.03 181 VAL C N 1
ATOM 5845 C CA . VAL C 1 185 ? 17.217 88.845 -11.245 1.00 28.43 181 VAL C CA 1
ATOM 5846 C C . VAL C 1 185 ? 18.039 89.189 -12.473 1.00 36.03 181 VAL C C 1
ATOM 5847 O O . VAL C 1 185 ? 18.796 88.364 -12.994 1.00 37.59 181 VAL C O 1
ATOM 5851 N N . VAL C 1 186 ? 17.882 90.437 -12.930 1.00 35.26 182 VAL C N 1
ATOM 5852 C CA . VAL C 1 186 ? 18.686 91.007 -14.002 1.00 39.05 182 VAL C CA 1
ATOM 5853 C C . VAL C 1 186 ? 19.012 92.454 -13.652 1.00 39.33 182 VAL C C 1
ATOM 5854 O O . VAL C 1 186 ? 18.431 93.058 -12.743 1.00 39.81 182 VAL C O 1
ATOM 5858 N N . ALA C 1 187 ? 19.959 93.010 -14.389 1.00 38.89 183 ALA C N 1
ATOM 5859 C CA . ALA C 1 187 ? 20.156 94.437 -14.315 1.00 43.11 183 ALA C CA 1
ATOM 5860 C C . ALA C 1 187 ? 18.986 95.133 -15.022 1.00 50.03 183 ALA C C 1
ATOM 5861 O O . ALA C 1 187 ? 18.251 94.498 -15.783 1.00 50.04 183 ALA C O 1
ATOM 5863 N N . PRO C 1 188 ? 18.757 96.434 -14.733 1.00 52.07 184 PRO C N 1
ATOM 5864 C CA . PRO C 1 188 ? 17.666 97.188 -15.371 1.00 50.35 184 PRO C CA 1
ATOM 5865 C C . PRO C 1 188 ? 17.349 96.885 -16.835 1.00 57.83 184 PRO C C 1
ATOM 5866 O O . PRO C 1 188 ? 16.183 96.666 -17.174 1.00 62.91 184 PRO C O 1
ATOM 5870 N N . ARG C 1 189 ? 18.363 96.871 -17.698 1.00 57.28 185 ARG C N 1
ATOM 5871 C CA . ARG C 1 189 ? 18.175 96.546 -19.107 1.00 63.04 185 ARG C CA 1
ATOM 5872 C C . ARG C 1 189 ? 17.559 95.160 -19.297 1.00 73.30 185 ARG C C 1
ATOM 5873 O O . ARG C 1 189 ? 18.204 94.151 -18.999 1.00 73.16 185 ARG C O 1
ATOM 5881 N N . LEU C 1 190 ? 16.321 95.089 -19.793 1.00 82.39 186 LEU C N 1
ATOM 5882 C CA . LEU C 1 190 ? 15.643 93.808 -19.932 1.00 80.59 186 LEU C CA 1
ATOM 5883 C C . LEU C 1 190 ? 14.816 93.751 -21.216 1.00 88.91 186 LEU C C 1
ATOM 5884 O O . LEU C 1 190 ? 14.157 94.726 -21.603 1.00 79.70 186 LEU C O 1
ATOM 5889 N N . LEU C 1 191 ? 14.858 92.583 -21.860 1.00 90.86 187 LEU C N 1
ATOM 5890 C CA . LEU C 1 191 ? 14.106 92.288 -23.071 1.00 86.54 187 LEU C CA 1
ATOM 5891 C C . LEU C 1 191 ? 12.785 91.613 -22.729 1.00 82.77 187 LEU C C 1
ATOM 5892 O O . LEU C 1 191 ? 12.752 90.417 -22.435 1.00 74.38 187 LEU C O 1
ATOM 5897 N N . THR C 1 199 ? 15.566 85.868 -26.786 1.00 81.05 195 THR C N 1
ATOM 5898 C CA . THR C 1 199 ? 16.544 84.986 -26.141 1.00 78.11 195 THR C CA 1
ATOM 5899 C C . THR C 1 199 ? 17.361 85.764 -25.093 1.00 74.02 195 THR C C 1
ATOM 5900 O O . THR C 1 199 ? 17.654 86.950 -25.268 1.00 63.44 195 THR C O 1
ATOM 5904 N N . ILE C 1 200 ? 17.718 85.097 -24.000 1.00 70.74 196 ILE C N 1
ATOM 5905 C CA . ILE C 1 200 ? 18.286 85.791 -22.848 1.00 65.32 196 ILE C CA 1
ATOM 5906 C C . ILE C 1 200 ? 19.499 85.029 -22.318 1.00 61.37 196 ILE C C 1
ATOM 5907 O O . ILE C 1 200 ? 19.445 83.800 -22.154 1.00 55.22 196 ILE C O 1
ATOM 5912 N N . PRO C 1 201 ? 20.615 85.715 -22.064 1.00 59.29 197 PRO C N 1
ATOM 5913 C CA . PRO C 1 201 ? 21.784 85.045 -21.473 1.00 55.80 197 PRO C CA 1
ATOM 5914 C C . PRO C 1 201 ? 21.467 84.476 -20.094 1.00 47.48 197 PRO C C 1
ATOM 5915 O O . PRO C 1 201 ? 20.981 85.177 -19.204 1.00 47.97 197 PRO C O 1
ATOM 5919 N N . TYR C 1 202 ? 21.752 83.192 -19.926 1.00 41.90 198 TYR C N 1
ATOM 5920 C CA . TYR C 1 202 ? 21.457 82.471 -18.699 1.00 42.49 198 TYR C CA 1
ATOM 5921 C C . TYR C 1 202 ? 22.731 82.302 -17.877 1.00 47.20 198 TYR C C 1
ATOM 5922 O O . TYR C 1 202 ? 23.778 81.919 -18.416 1.00 38.63 198 TYR C O 1
ATOM 5931 N N . LEU C 1 203 ? 22.631 82.591 -16.573 1.00 47.41 199 LEU C N 1
ATOM 5932 C CA . LEU C 1 203 ? 23.729 82.480 -15.609 1.00 32.40 199 LEU C CA 1
ATOM 5933 C C . LEU C 1 203 ? 23.324 81.453 -14.565 1.00 26.96 199 LEU C C 1
ATOM 5934 O O . LEU C 1 203 ? 22.459 81.732 -13.728 1.00 41.85 199 LEU C O 1
ATOM 5939 N N . SER C 1 204 ? 23.960 80.281 -14.586 1.00 26.12 200 SER C N 1
ATOM 5940 C CA . SER C 1 204 ? 23.377 79.106 -13.962 1.00 32.52 200 SER C CA 1
ATOM 5941 C C . SER C 1 204 ? 24.278 78.485 -12.900 1.00 38.96 200 SER C C 1
ATOM 5942 O O . SER C 1 204 ? 25.487 78.741 -12.819 1.00 29.79 200 SER C O 1
ATOM 5945 N N . TYR C 1 205 ? 23.652 77.647 -12.084 1.00 36.58 201 TYR C N 1
ATOM 5946 C CA . TYR C 1 205 ? 24.382 76.788 -11.173 1.00 37.89 201 TYR C CA 1
ATOM 5947 C C . TYR C 1 205 ? 24.881 75.546 -11.900 1.00 34.37 201 TYR C C 1
ATOM 5948 O O . TYR C 1 205 ? 24.155 74.937 -12.686 1.00 33.34 201 TYR C O 1
ATOM 5957 N N . SER C 1 206 ? 26.131 75.185 -11.637 1.00 37.59 202 SER C N 1
ATOM 5958 C CA . SER C 1 206 ? 26.677 73.944 -12.158 1.00 41.48 202 SER C CA 1
ATOM 5959 C C . SER C 1 206 ? 25.794 72.777 -11.748 1.00 45.75 202 SER C C 1
ATOM 5960 O O . SER C 1 206 ? 25.256 72.745 -10.638 1.00 51.36 202 SER C O 1
ATOM 5963 N N . GLU C 1 207 ? 25.642 71.817 -12.660 1.00 46.75 203 GLU C N 1
ATOM 5964 C CA . GLU C 1 207 ? 24.638 70.779 -12.487 1.00 57.36 203 GLU C CA 1
ATOM 5965 C C . GLU C 1 207 ? 24.856 69.953 -11.230 1.00 60.69 203 GLU C C 1
ATOM 5966 O O . GLU C 1 207 ? 23.896 69.367 -10.717 1.00 67.81 203 GLU C O 1
ATOM 5972 N N . HIS C 1 208 ? 26.076 69.911 -10.696 1.00 54.91 204 HIS C N 1
ATOM 5973 C CA . HIS C 1 208 ? 26.293 69.050 -9.541 1.00 63.26 204 HIS C CA 1
ATOM 5974 C C . HIS C 1 208 ? 25.719 69.644 -8.256 1.00 57.65 204 HIS C C 1
ATOM 5975 O O . HIS C 1 208 ? 25.175 68.904 -7.429 1.00 63.94 204 HIS C O 1
ATOM 5982 N N . THR C 1 209 ? 25.797 70.962 -8.077 1.00 63.23 205 THR C N 1
ATOM 5983 C CA . THR C 1 209 ? 25.609 71.550 -6.756 1.00 52.57 205 THR C CA 1
ATOM 5984 C C . THR C 1 209 ? 24.135 71.624 -6.360 1.00 38.44 205 THR C C 1
ATOM 5985 O O . THR C 1 209 ? 23.230 71.424 -7.175 1.00 44.76 205 THR C O 1
ATOM 5989 N N . PHE C 1 210 ? 23.909 71.960 -5.080 1.00 35.30 206 PHE C N 1
ATOM 5990 C CA . PHE C 1 210 ? 22.588 71.773 -4.470 1.00 44.90 206 PHE C CA 1
ATOM 5991 C C . PHE C 1 210 ? 21.536 72.661 -5.118 1.00 49.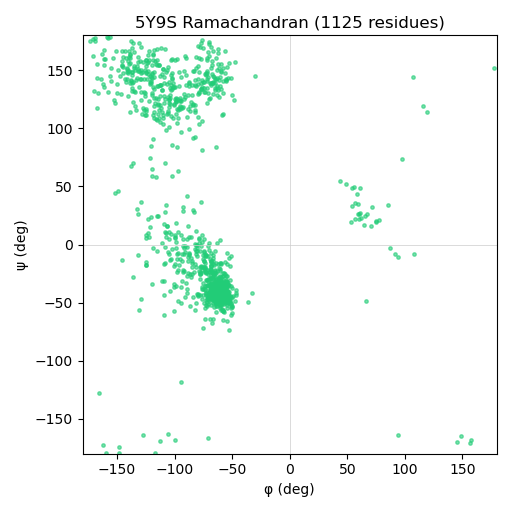51 206 PHE C C 1
ATOM 5992 O O . PHE C 1 210 ? 20.382 72.244 -5.297 1.00 46.60 206 PHE C O 1
ATOM 6000 N N . LEU C 1 211 ? 21.902 73.899 -5.453 1.00 49.42 207 LEU C N 1
ATOM 6001 C CA . LEU C 1 211 ? 20.905 74.837 -5.947 1.00 41.44 207 LEU C CA 1
ATOM 6002 C C . LEU C 1 211 ? 20.476 74.522 -7.369 1.00 39.66 207 LEU C C 1
ATOM 6003 O O . LEU C 1 211 ? 19.391 74.938 -7.775 1.00 38.88 207 LEU C O 1
ATOM 6008 N N . SER C 1 212 ? 21.282 73.774 -8.126 1.00 42.85 208 SER C N 1
ATOM 6009 C CA . SER C 1 212 ? 20.879 73.420 -9.482 1.00 53.89 208 SER C CA 1
ATOM 6010 C C . SER C 1 212 ? 19.592 72.608 -9.471 1.00 60.29 208 SER C C 1
ATOM 6011 O O . SER C 1 212 ? 18.714 72.803 -10.323 1.00 61.11 208 SER C O 1
ATOM 6014 N N . LYS C 1 213 ? 19.453 71.712 -8.493 1.00 57.19 209 LYS C N 1
ATOM 6015 C CA . LYS C 1 213 ? 18.287 70.837 -8.438 1.00 57.51 209 LYS C CA 1
ATOM 6016 C C . LYS C 1 213 ? 17.027 71.600 -8.045 1.00 61.07 209 LYS C C 1
ATOM 6017 O O . LYS C 1 213 ? 15.922 71.238 -8.467 1.00 61.47 209 LYS C O 1
ATOM 6023 N N . VAL C 1 214 ? 17.170 72.652 -7.239 1.00 61.85 210 VAL C N 1
ATOM 6024 C CA . VAL C 1 214 ? 16.021 73.474 -6.879 1.00 51.85 210 VAL C CA 1
ATOM 6025 C C . VAL C 1 214 ? 15.507 74.240 -8.092 1.00 57.35 210 VAL C C 1
ATOM 6026 O O . VAL C 1 214 ? 14.294 74.334 -8.313 1.00 64.90 210 VAL C O 1
ATOM 6030 N N . VAL C 1 215 ? 16.412 74.773 -8.910 1.00 56.73 211 VAL C N 1
ATOM 6031 C CA . VAL C 1 215 ? 16.026 75.737 -9.937 1.00 57.15 211 VAL C CA 1
ATOM 6032 C C . VAL C 1 215 ? 15.649 75.061 -11.254 1.00 55.74 211 VAL C C 1
ATOM 6033 O O . VAL C 1 215 ? 14.670 75.457 -11.893 1.00 45.38 211 VAL C O 1
ATOM 6037 N N . GLU C 1 216 ? 16.402 74.040 -11.675 1.00 54.59 212 GLU C N 1
ATOM 6038 C CA . GLU C 1 216 ? 16.236 73.506 -13.028 1.00 62.69 212 GLU C CA 1
ATOM 6039 C C . GLU C 1 216 ? 14.821 73.029 -13.354 1.00 60.68 212 GLU C C 1
ATOM 6040 O O . GLU C 1 216 ? 14.355 73.312 -14.472 1.00 57.96 212 GLU C O 1
ATOM 6046 N N . PRO C 1 217 ? 14.096 72.324 -12.476 1.00 63.04 213 PRO C N 1
ATOM 6047 C CA . PRO C 1 217 ? 12.704 71.969 -12.822 1.00 62.79 213 PRO C CA 1
ATOM 6048 C C . PRO C 1 217 ? 11.822 73.175 -13.106 1.00 59.82 213 PRO C C 1
ATOM 6049 O O . PRO C 1 217 ? 11.019 73.154 -14.051 1.00 62.15 213 PRO C O 1
ATOM 6053 N N . VAL C 1 218 ? 11.970 74.240 -12.319 1.00 57.64 214 VAL C N 1
ATOM 6054 C CA . VAL C 1 218 ? 11.215 75.470 -12.541 1.00 58.32 214 VAL C CA 1
ATOM 6055 C C . VAL C 1 218 ? 11.413 76.011 -13.963 1.00 67.17 214 VAL C C 1
ATOM 6056 O O . VAL C 1 218 ? 10.519 76.656 -14.526 1.00 62.37 214 VAL C O 1
ATOM 6060 N N . LEU C 1 219 ? 12.551 75.709 -14.588 1.00 69.98 215 LEU C N 1
ATOM 6061 C CA . LEU C 1 219 ? 12.972 76.416 -15.794 1.00 70.62 215 LEU C CA 1
ATOM 6062 C C . LEU C 1 219 ? 12.275 75.968 -17.074 1.00 76.87 215 LEU C C 1
ATOM 6063 O O . LEU C 1 219 ? 12.271 76.729 -18.046 1.00 73.06 215 LEU C O 1
ATOM 6068 N N . LYS C 1 220 ? 11.733 74.754 -17.139 1.00 79.85 216 LYS C N 1
ATOM 6069 C CA . LYS C 1 220 ? 11.036 74.391 -18.366 1.00 79.42 216 LYS C CA 1
ATOM 6070 C C . LYS C 1 220 ? 9.650 75.018 -18.433 1.00 83.16 216 LYS C C 1
ATOM 6071 O O . LYS C 1 220 ? 9.132 75.245 -19.535 1.00 78.57 216 LYS C O 1
ATOM 6077 N N . THR C 1 221 ? 9.058 75.329 -17.274 1.00 85.69 217 THR C N 1
ATOM 6078 C CA . THR C 1 221 ? 7.869 76.176 -17.228 1.00 83.34 217 THR C CA 1
ATOM 6079 C C . THR C 1 221 ? 8.121 77.537 -17.865 1.00 78.60 217 THR C C 1
ATOM 6080 O O . THR C 1 221 ? 7.185 78.185 -18.345 1.00 79.00 217 THR C O 1
ATOM 6084 N N . LEU C 1 222 ? 9.369 77.988 -17.858 1.00 83.20 218 LEU C N 1
ATOM 6085 C CA . LEU C 1 222 ? 9.709 79.290 -18.405 1.00 79.09 218 LEU C CA 1
ATOM 6086 C C . LEU C 1 222 ? 9.357 79.335 -19.889 1.00 79.69 218 LEU C C 1
ATOM 6087 O O . LEU C 1 222 ? 9.490 78.324 -20.585 1.00 78.02 218 LEU C O 1
ATOM 6092 N N . PRO C 1 223 ? 8.891 80.479 -20.401 1.00 80.30 219 PRO C N 1
ATOM 6093 C CA . PRO C 1 223 ? 8.614 80.600 -21.835 1.00 84.36 219 PRO C CA 1
ATOM 6094 C C . PRO C 1 223 ? 9.806 81.047 -22.661 1.00 86.40 219 PRO C C 1
ATOM 6095 O O . PRO C 1 223 ? 9.757 80.940 -23.896 1.00 91.39 219 PRO C O 1
ATOM 6099 N N . LEU C 1 224 ? 10.859 81.550 -22.028 1.00 85.80 220 LEU C N 1
ATOM 6100 C CA . LEU C 1 224 ? 11.993 82.092 -22.756 1.00 81.02 220 LEU C CA 1
ATOM 6101 C C . LEU C 1 224 ? 13.020 81.008 -23.026 1.00 79.61 220 LEU C C 1
ATOM 6102 O O . LEU C 1 224 ? 13.209 80.079 -22.233 1.00 72.83 220 LEU C O 1
ATOM 6107 N N . THR C 1 225 ? 13.669 81.130 -24.174 1.00 75.61 221 THR C N 1
ATOM 6108 C CA . THR C 1 225 ? 14.881 80.375 -24.436 1.00 81.52 221 THR C CA 1
ATOM 6109 C C . THR C 1 225 ? 16.044 81.007 -23.672 1.00 82.12 221 THR C C 1
ATOM 6110 O O . THR C 1 225 ? 16.190 82.234 -23.637 1.00 90.99 221 THR C O 1
ATOM 6114 N N . LEU C 1 226 ? 16.862 80.167 -23.036 1.00 80.79 222 LEU C N 1
ATOM 6115 C CA . LEU C 1 226 ? 17.932 80.618 -22.148 1.00 66.72 222 LEU C CA 1
ATOM 6116 C C . LEU C 1 226 ? 19.292 80.296 -22.761 1.00 63.92 222 LEU C C 1
ATOM 6117 O O . LEU C 1 226 ? 19.608 79.127 -23.007 1.00 61.64 222 LEU C O 1
ATOM 6122 N N . LYS C 1 227 ? 20.097 81.334 -22.989 1.00 57.74 223 LYS C N 1
ATOM 6123 C CA . LYS C 1 227 ? 21.413 81.200 -23.603 1.00 55.15 223 LYS C CA 1
ATOM 6124 C C . LYS C 1 227 ? 22.483 81.086 -22.523 1.00 59.48 223 LYS C C 1
ATOM 6125 O O . LYS C 1 227 ? 22.949 82.110 -22.004 1.00 56.75 223 LYS C O 1
ATOM 6131 N N . PRO C 1 228 ? 22.908 79.875 -22.162 1.00 58.16 224 PRO C N 1
ATOM 6132 C CA . PRO C 1 228 ? 23.866 79.735 -21.057 1.00 55.33 224 PRO C CA 1
ATOM 6133 C C . PRO C 1 228 ? 25.227 80.288 -21.458 1.00 48.61 224 PRO C C 1
ATOM 6134 O O . PRO C 1 228 ? 25.784 79.922 -22.494 1.00 55.38 224 PRO C O 1
ATOM 6138 N N . VAL C 1 229 ? 25.747 81.199 -20.642 1.00 41.25 225 VAL C N 1
ATOM 6139 C CA . VAL C 1 229 ? 27.010 81.850 -20.959 1.00 49.28 225 VAL C CA 1
ATOM 6140 C C . VAL C 1 229 ? 27.928 81.824 -19.747 1.00 45.42 225 VAL C C 1
ATOM 6141 O O . VAL C 1 229 ? 29.113 82.169 -19.841 1.00 50.42 225 VAL C O 1
ATOM 6145 N N . PHE C 1 230 ? 27.390 81.417 -18.601 1.00 38.02 226 PHE C N 1
ATOM 6146 C CA . PHE C 1 230 ? 28.183 81.362 -17.381 1.00 38.68 226 PHE C CA 1
ATOM 6147 C C . PHE C 1 230 ? 27.525 80.393 -16.408 1.00 45.17 226 PHE C C 1
ATOM 6148 O O . PHE C 1 230 ? 26.307 80.454 -16.190 1.00 43.90 226 PHE C O 1
ATOM 6156 N N . GLU C 1 231 ? 28.331 79.484 -15.853 1.00 35.69 227 GLU C N 1
ATOM 6157 C CA . GLU C 1 231 ? 27.892 78.607 -14.783 1.00 33.34 227 GLU C CA 1
ATOM 6158 C C . GLU C 1 231 ? 28.984 78.521 -13.727 1.00 34.31 227 GLU C C 1
ATOM 6159 O O . GLU C 1 231 ? 30.180 78.479 -14.046 1.00 33.50 227 GLU C O 1
ATOM 6165 N N . THR C 1 232 ? 28.560 78.544 -12.467 1.00 29.73 228 THR C N 1
ATOM 6166 C CA . THR C 1 232 ? 29.438 78.340 -11.328 1.00 24.44 228 THR C CA 1
ATOM 6167 C C . THR C 1 232 ? 28.621 77.659 -10.247 1.00 29.76 228 THR C C 1
ATOM 6168 O O . THR C 1 232 ? 27.461 77.300 -10.462 1.00 26.39 228 THR C O 1
ATOM 6172 N N . THR C 1 233 ? 29.221 77.484 -9.075 1.00 32.23 229 THR C N 1
ATOM 6173 C CA . THR C 1 233 ? 28.509 76.886 -7.952 1.00 35.19 229 THR C CA 1
ATOM 6174 C C . THR C 1 233 ? 28.080 77.909 -6.913 1.00 30.25 229 THR C C 1
ATOM 6175 O O . THR C 1 233 ? 27.262 77.585 -6.049 1.00 30.32 229 THR C O 1
ATOM 6179 N N . LEU C 1 234 ? 28.591 79.130 -6.971 1.00 25.61 230 LEU C N 1
ATOM 6180 C CA . LEU C 1 234 ? 28.373 80.071 -5.886 1.00 24.33 230 LEU C CA 1
ATOM 6181 C C . LEU C 1 234 ? 27.418 81.179 -6.293 1.00 23.67 230 LEU C C 1
ATOM 6182 O O . LEU C 1 234 ? 27.687 81.914 -7.251 1.00 20.77 230 LEU C O 1
ATOM 6187 N N . SER C 1 235 ? 26.354 81.340 -5.501 1.00 24.72 231 SER C N 1
ATOM 6188 C CA . SER C 1 235 ? 25.369 82.381 -5.756 1.00 20.52 231 SER C CA 1
ATOM 6189 C C . SER C 1 235 ? 26.023 83.747 -5.847 1.00 21.43 231 SER C C 1
ATOM 6190 O O . SER C 1 235 ? 25.664 84.560 -6.706 1.00 28.10 231 SER C O 1
ATOM 6193 N N . GLU C 1 236 ? 27.009 84.009 -4.989 1.00 22.89 232 GLU C N 1
ATOM 6194 C CA . GLU C 1 236 ? 27.637 85.326 -5.009 1.00 23.88 232 GLU C CA 1
ATOM 6195 C C . GLU C 1 236 ? 28.306 85.598 -6.354 1.00 25.06 232 GLU C C 1
ATOM 6196 O O . GLU C 1 236 ? 28.359 86.749 -6.801 1.00 20.26 232 GLU C O 1
ATOM 6202 N N . SER C 1 237 ? 28.770 84.548 -7.041 1.00 19.46 233 SER C N 1
ATOM 6203 C CA . SER C 1 237 ? 29.370 84.745 -8.354 1.00 25.03 233 SER C CA 1
ATOM 6204 C C . SER C 1 237 ? 28.317 85.124 -9.384 1.00 30.15 233 SER C C 1
ATOM 6205 O O . SER C 1 237 ? 28.507 86.065 -10.167 1.00 28.06 233 SER C O 1
ATOM 6208 N N . LEU C 1 238 ? 27.185 84.418 -9.382 1.00 20.21 234 LEU C N 1
ATOM 6209 C CA . LEU C 1 238 ? 26.091 84.782 -10.277 1.00 22.02 234 LEU C CA 1
ATOM 6210 C C . LEU C 1 238 ? 25.630 86.217 -10.044 1.00 25.31 234 LEU C C 1
ATOM 6211 O O . LEU C 1 238 ? 25.297 86.924 -11.001 1.00 26.41 234 LEU C O 1
ATOM 6216 N N . VAL C 1 239 ? 25.612 86.662 -8.778 1.00 20.63 235 VAL C N 1
ATOM 6217 C CA . VAL C 1 239 ? 25.137 88.007 -8.444 1.00 21.48 235 VAL C CA 1
ATOM 6218 C C . VAL C 1 239 ? 26.043 89.061 -9.055 1.00 30.05 235 VAL C C 1
ATOM 6219 O O . VAL C 1 239 ? 25.580 90.111 -9.518 1.00 32.56 235 VAL C O 1
ATOM 6223 N N . LYS C 1 240 ? 27.349 88.813 -9.051 1.00 32.44 236 LYS C N 1
ATOM 6224 C CA . LYS C 1 240 ? 28.253 89.793 -9.626 1.00 33.15 236 LYS C CA 1
ATOM 6225 C C . LYS C 1 240 ? 28.014 89.936 -11.125 1.00 32.01 236 LYS C C 1
ATOM 6226 O O . LYS C 1 240 ? 28.039 91.048 -11.656 1.00 38.02 236 LYS C O 1
ATOM 6232 N N . MET C 1 241 ? 27.730 88.831 -11.813 1.00 31.33 237 MET C N 1
ATOM 6233 C CA . MET C 1 241 ? 27.485 88.893 -13.251 1.00 36.03 237 MET C CA 1
ATOM 6234 C C . MET C 1 241 ? 26.126 89.521 -13.566 1.00 39.28 237 MET C C 1
ATOM 6235 O O . MET C 1 241 ? 26.011 90.329 -14.502 1.00 33.38 237 MET C O 1
ATOM 6240 N N . ALA C 1 242 ? 25.085 89.161 -12.806 1.00 40.28 238 ALA C N 1
ATOM 6241 C CA . ALA C 1 242 ? 23.785 89.813 -12.986 1.00 36.82 238 ALA C CA 1
ATOM 6242 C C . ALA C 1 242 ? 23.905 91.316 -12.823 1.00 37.14 238 ALA C C 1
ATOM 6243 O O . ALA C 1 242 ? 23.315 92.085 -13.591 1.00 39.16 238 ALA C O 1
ATOM 6245 N N . ILE C 1 243 ? 24.666 91.758 -11.824 1.00 35.72 239 ILE C N 1
ATOM 6246 C CA . ILE C 1 243 ? 24.878 93.188 -11.646 1.00 38.45 239 ILE C CA 1
ATOM 6247 C C . ILE C 1 243 ? 25.516 93.780 -12.893 1.00 42.18 239 ILE C C 1
ATOM 6248 O O . ILE C 1 243 ? 25.061 94.801 -13.420 1.00 50.37 239 ILE C O 1
ATOM 6253 N N . GLY C 1 244 ? 26.561 93.125 -13.398 1.00 32.11 240 GLY C N 1
ATOM 6254 C CA . GLY C 1 244 ? 27.316 93.622 -14.528 1.00 44.36 240 GLY C CA 1
ATOM 6255 C C . GLY C 1 244 ? 26.597 93.576 -15.855 1.00 49.49 240 GLY C C 1
ATOM 6256 O O . GLY C 1 244 ? 27.187 93.954 -16.873 1.00 49.54 240 GLY C O 1
ATOM 6257 N N . GLY C 1 245 ? 25.349 93.113 -15.874 1.00 44.60 241 GLY C N 1
ATOM 6258 C CA . GLY C 1 245 ? 24.570 93.111 -17.094 1.00 42.14 241 GLY C CA 1
ATOM 6259 C C . GLY C 1 245 ? 24.788 91.904 -17.971 1.00 47.81 241 GLY C C 1
ATOM 6260 O O . GLY C 1 245 ? 24.717 92.019 -19.199 1.00 51.12 241 GLY C O 1
ATOM 6261 N N . ALA C 1 246 ? 25.034 90.736 -17.378 1.00 46.98 242 ALA C N 1
ATOM 6262 C CA . ALA C 1 246 ? 25.458 89.576 -18.144 1.00 37.43 242 ALA C CA 1
ATOM 6263 C C . ALA C 1 246 ? 24.353 88.557 -18.379 1.00 38.70 242 ALA C C 1
ATOM 6264 O O . ALA C 1 246 ? 24.547 87.648 -19.195 1.00 39.42 242 ALA C O 1
ATOM 6266 N N . GLY C 1 247 ? 23.219 88.665 -17.697 1.00 36.09 243 GLY C N 1
ATOM 6267 C CA . GLY C 1 247 ? 22.160 87.691 -17.883 1.00 34.49 243 GLY C CA 1
ATOM 6268 C C . GLY C 1 247 ? 21.226 87.619 -16.688 1.00 36.30 243 GLY C C 1
ATOM 6269 O O . GLY C 1 247 ? 21.267 88.451 -15.780 1.00 42.53 243 GLY C O 1
ATOM 6270 N N . VAL C 1 248 ? 20.362 86.621 -16.726 1.00 27.09 244 VAL C N 1
ATOM 6271 C CA . VAL C 1 248 ? 19.436 86.364 -15.631 1.00 30.64 244 VAL C CA 1
ATOM 6272 C C . VAL C 1 248 ? 20.006 85.245 -14.779 1.00 33.20 244 VAL C C 1
ATOM 6273 O O . VAL C 1 248 ? 20.522 84.248 -15.304 1.00 33.29 244 VAL C O 1
ATOM 6277 N N . ALA C 1 249 ? 19.945 85.420 -13.466 1.00 27.16 245 ALA C N 1
ATOM 6278 C CA . ALA C 1 249 ? 20.362 84.392 -12.533 1.00 25.80 245 ALA C CA 1
ATOM 6279 C C . ALA C 1 249 ? 19.299 84.242 -11.458 1.00 23.34 245 ALA C C 1
ATOM 6280 O O . ALA C 1 249 ? 18.558 85.180 -11.160 1.00 29.86 245 ALA C O 1
ATOM 6282 N N . TRP C 1 250 ? 19.236 83.053 -10.880 1.00 22.57 246 TRP C N 1
ATOM 6283 C CA . TRP C 1 250 ? 18.381 82.775 -9.731 1.00 29.04 246 TRP C CA 1
ATOM 6284 C C . TRP C 1 250 ? 19.236 82.851 -8.473 1.00 32.13 246 TRP C C 1
ATOM 6285 O O . TRP C 1 250 ? 20.253 82.160 -8.360 1.00 31.01 246 TRP C O 1
ATOM 6296 N N . VAL C 1 251 ? 18.839 83.712 -7.543 1.00 34.73 247 VAL C N 1
ATOM 6297 C CA . VAL C 1 251 ? 19.647 83.974 -6.358 1.00 29.73 247 VAL C CA 1
ATOM 6298 C C . VAL C 1 251 ? 18.736 84.130 -5.159 1.00 35.19 247 VAL C C 1
ATOM 6299 O O . VAL C 1 251 ? 17.570 84.526 -5.276 1.00 38.51 247 VAL C O 1
ATOM 6303 N N . PRO C 1 252 ? 19.249 83.812 -3.979 1.00 38.40 248 PRO C N 1
ATOM 6304 C CA . PRO C 1 252 ? 18.457 84.017 -2.762 1.00 37.59 248 PRO C CA 1
ATOM 6305 C C . PRO C 1 252 ? 18.317 85.499 -2.450 1.00 36.45 248 PRO C C 1
ATOM 6306 O O . PRO C 1 252 ? 19.244 86.281 -2.673 1.00 37.72 248 PRO C O 1
ATOM 6310 N N . MET C 1 253 ? 17.140 85.885 -1.933 1.00 24.54 249 MET C N 1
ATOM 6311 C CA . MET C 1 253 ? 16.847 87.308 -1.723 1.00 41.14 249 MET C CA 1
ATOM 6312 C C . MET C 1 253 ? 17.839 87.965 -0.773 1.00 44.62 249 MET C C 1
ATOM 6313 O O . MET C 1 253 ? 18.279 89.096 -1.002 1.00 51.00 249 MET C O 1
ATOM 6318 N N . HIS C 1 254 ? 18.196 87.280 0.304 1.00 43.60 250 HIS C N 1
ATOM 6319 C CA . HIS C 1 254 ? 19.023 87.884 1.338 1.00 56.16 250 HIS C CA 1
ATOM 6320 C C . HIS C 1 254 ? 20.491 87.762 0.932 1.00 55.32 250 HIS C C 1
ATOM 6321 O O . HIS C 1 254 ? 21.387 87.642 1.776 1.00 54.87 250 HIS C O 1
ATOM 6328 N N . VAL C 1 255 ? 20.713 87.755 -0.383 1.00 50.70 251 VAL C N 1
ATOM 6329 C CA . VAL C 1 255 ? 22.013 88.011 -0.987 1.00 40.41 251 VAL C CA 1
ATOM 6330 C C . VAL C 1 255 ? 22.030 89.350 -1.698 1.00 46.23 251 VAL C C 1
ATOM 6331 O O . VAL C 1 255 ? 23.120 89.872 -1.973 1.00 54.46 251 VAL C O 1
ATOM 6335 N N . ILE C 1 256 ? 20.867 89.929 -1.992 1.00 44.97 252 ILE C N 1
ATOM 6336 C CA . ILE C 1 256 ? 20.755 91.042 -2.928 1.00 41.96 252 ILE C CA 1
ATOM 6337 C C . ILE C 1 256 ? 19.917 92.162 -2.316 1.00 40.69 252 ILE C C 1
ATOM 6338 O O . ILE C 1 256 ? 19.296 92.957 -3.034 1.00 46.18 252 ILE C O 1
ATOM 6343 N N . GLU C 1 257 ? 19.896 92.235 -0.987 1.00 42.01 253 GLU C N 1
ATOM 6344 C CA . GLU C 1 257 ? 19.045 93.204 -0.309 1.00 43.27 253 GLU C CA 1
ATOM 6345 C C . GLU C 1 257 ? 19.367 94.624 -0.760 1.00 47.49 253 GLU C C 1
ATOM 6346 O O . GLU C 1 257 ? 18.540 95.293 -1.391 1.00 56.99 253 GLU C O 1
ATOM 6352 N N . GLU C 1 258 ? 20.579 95.096 -0.465 1.00 50.36 254 GLU C N 1
ATOM 6353 C CA . GLU C 1 258 ? 20.938 96.457 -0.851 1.00 59.74 254 GLU C CA 1
ATOM 6354 C C . GLU C 1 258 ? 20.943 96.619 -2.366 1.00 61.99 254 GLU C C 1
ATOM 6355 O O . GLU C 1 258 ? 20.546 97.670 -2.885 1.00 68.78 254 GLU C O 1
ATOM 6361 N N . GLU C 1 259 ? 21.372 95.582 -3.092 1.00 59.11 255 GLU C N 1
ATOM 6362 C CA . GLU C 1 259 ? 21.380 95.661 -4.550 1.00 55.52 255 GLU C CA 1
ATOM 6363 C C . GLU C 1 259 ? 19.975 95.899 -5.096 1.00 55.38 255 GLU C C 1
ATOM 6364 O O . GLU C 1 259 ? 19.791 96.627 -6.083 1.00 53.56 255 GLU C O 1
ATOM 6370 N N . LEU C 1 260 ? 18.966 95.298 -4.468 1.00 57.15 256 LEU C N 1
ATOM 6371 C CA . LEU C 1 260 ? 17.607 95.563 -4.918 1.00 50.32 256 LEU C CA 1
ATOM 6372 C C . LEU C 1 260 ? 17.179 96.967 -4.537 1.00 60.18 256 LEU C C 1
ATOM 6373 O O . LEU C 1 260 ? 16.382 97.590 -5.256 1.00 53.69 256 LEU C O 1
ATOM 6378 N N . ALA C 1 261 ? 17.706 97.472 -3.416 1.00 60.08 257 ALA C N 1
ATOM 6379 C CA . ALA C 1 261 ? 17.421 98.839 -2.998 1.00 67.79 257 ALA C CA 1
ATOM 6380 C C . ALA C 1 261 ? 18.118 99.845 -3.908 1.00 73.09 257 ALA C C 1
ATOM 6381 O O . ALA C 1 261 ? 17.481 100.766 -4.436 1.00 76.33 257 ALA C O 1
ATOM 6383 N N . GLN C 1 262 ? 19.427 99.673 -4.124 1.00 67.50 258 GLN C N 1
ATOM 6384 C CA . GLN C 1 262 ? 20.157 100.544 -5.040 1.00 64.75 258 GLN C CA 1
ATOM 6385 C C . GLN C 1 262 ? 19.685 100.404 -6.484 1.00 64.99 258 GLN C C 1
ATOM 6386 O O . GLN C 1 262 ? 20.137 101.170 -7.343 1.00 66.95 258 GLN C O 1
ATOM 6392 N N . HIS C 1 263 ? 18.786 99.458 -6.766 1.00 63.15 259 HIS C N 1
ATOM 6393 C CA . HIS C 1 263 ? 18.253 99.201 -8.100 1.00 56.45 259 HIS C CA 1
ATOM 6394 C C . HIS C 1 263 ? 19.331 98.786 -9.093 1.00 55.56 259 HIS C C 1
ATOM 6395 O O . HIS C 1 263 ? 19.151 98.932 -10.302 1.00 62.01 259 HIS C O 1
ATOM 6402 N N . ARG C 1 264 ? 20.461 98.266 -8.612 1.00 54.78 260 ARG C N 1
ATOM 6403 C CA . ARG C 1 264 ? 21.420 97.647 -9.518 1.00 53.32 260 ARG C CA 1
ATOM 6404 C C . ARG C 1 264 ? 20.954 96.277 -9.982 1.00 49.78 260 ARG C C 1
ATOM 6405 O O . ARG C 1 264 ? 21.456 95.770 -10.993 1.00 50.71 260 ARG C O 1
ATOM 6413 N N . LEU C 1 265 ? 20.017 95.667 -9.257 1.00 44.65 261 LEU C N 1
ATOM 6414 C CA . LEU C 1 265 ? 19.290 94.510 -9.745 1.00 42.53 261 LEU C CA 1
ATOM 6415 C C . LEU C 1 265 ? 17.802 94.713 -9.515 1.00 49.65 261 LEU C C 1
ATOM 6416 O O . LEU C 1 265 ? 17.380 95.541 -8.700 1.00 49.77 261 LEU C O 1
ATOM 6421 N N . VAL C 1 266 ? 17.011 93.930 -10.245 1.00 45.95 262 VAL C N 1
ATOM 6422 C CA . VAL C 1 266 ? 15.563 93.941 -10.106 1.00 38.74 262 VAL C CA 1
ATOM 6423 C C . VAL C 1 266 ? 15.061 92.541 -10.423 1.00 42.72 262 VAL C C 1
ATOM 6424 O O . VAL C 1 266 ? 15.684 91.805 -11.198 1.00 38.06 262 VAL C O 1
ATOM 6428 N N . ILE C 1 267 ? 13.937 92.167 -9.792 1.00 50.40 263 ILE C N 1
ATOM 6429 C CA . ILE C 1 267 ? 13.336 90.846 -9.975 1.00 37.55 263 ILE C CA 1
ATOM 6430 C C . ILE C 1 267 ? 12.660 90.770 -11.335 1.00 41.43 263 ILE C C 1
ATOM 6431 O O . ILE C 1 267 ? 11.887 91.659 -11.714 1.00 49.57 263 ILE C O 1
ATOM 6436 N N . ALA C 1 268 ? 12.940 89.701 -12.073 1.00 45.38 264 ALA C N 1
ATOM 6437 C CA . ALA C 1 268 ? 12.332 89.491 -13.379 1.00 42.15 264 ALA C CA 1
ATOM 6438 C C . ALA C 1 268 ? 10.944 88.876 -13.243 1.00 55.33 264 ALA C C 1
ATOM 6439 O O . ALA C 1 268 ? 10.716 88.003 -12.398 1.00 61.26 264 ALA C O 1
ATOM 6441 N N . PHE C 1 269 ? 10.025 89.321 -14.101 1.00 57.09 265 PHE C N 1
ATOM 6442 C CA . PHE C 1 269 ? 8.624 88.903 -14.070 1.00 58.59 265 PHE C CA 1
ATOM 6443 C C . PHE C 1 269 ? 8.126 88.904 -12.637 1.00 58.72 265 PHE C C 1
ATOM 6444 O O . PHE C 1 269 ? 7.628 87.903 -12.117 1.00 56.96 265 PHE C O 1
ATOM 6452 N N . GLU C 1 270 ? 8.306 90.067 -12.000 1.00 58.98 266 GLU C N 1
ATOM 6453 C CA . GLU C 1 270 ? 8.287 90.147 -10.542 1.00 62.97 266 GLU C CA 1
ATOM 6454 C C . GLU C 1 270 ? 7.034 89.521 -9.955 1.00 68.43 266 GLU C C 1
ATOM 6455 O O . GLU C 1 270 ? 7.098 88.824 -8.935 1.00 56.99 266 GLU C O 1
ATOM 6461 N N . GLU C 1 271 ? 5.883 89.751 -10.594 1.00 73.09 267 GLU C N 1
ATOM 6462 C CA . GLU C 1 271 ? 4.600 89.264 -10.105 1.00 78.44 267 GLU C CA 1
ATOM 6463 C C . GLU C 1 271 ? 4.219 87.913 -10.702 1.00 67.62 267 GLU C C 1
ATOM 6464 O O . GLU C 1 271 ? 3.031 87.632 -10.906 1.00 69.20 267 GLU C O 1
ATOM 6470 N N . GLN C 1 272 ? 5.197 87.066 -10.996 1.00 65.30 268 GLN C N 1
ATOM 6471 C CA . GLN C 1 272 ? 4.899 85.707 -11.419 1.00 69.01 268 GLN C CA 1
ATOM 6472 C C . GLN C 1 272 ? 5.549 84.764 -10.412 1.00 74.08 268 GLN C C 1
ATOM 6473 O O . GLN C 1 272 ? 6.460 83.995 -10.742 1.00 74.60 268 GLN C O 1
ATOM 6479 N N . LYS C 1 273 ? 5.058 84.833 -9.171 1.00 71.87 269 LYS C N 1
ATOM 6480 C CA . LYS C 1 273 ? 5.668 84.227 -7.992 1.00 62.09 269 LYS C CA 1
ATOM 6481 C C . LYS C 1 273 ? 6.019 82.757 -8.149 1.00 62.84 269 LYS C C 1
ATOM 6482 O O . LYS C 1 273 ? 6.684 82.188 -7.275 1.00 66.54 269 LYS C O 1
ATOM 6488 N N . GLU C 1 274 ? 5.568 82.112 -9.221 1.00 63.47 270 GLU C N 1
ATOM 6489 C CA . GLU C 1 274 ? 5.851 80.696 -9.384 1.00 66.81 270 GLU C CA 1
ATOM 6490 C C . GLU C 1 274 ? 7.092 80.438 -10.222 1.00 65.40 270 GLU C C 1
ATOM 6491 O O . GLU C 1 274 ? 7.372 79.283 -10.555 1.00 69.25 270 GLU C O 1
ATOM 6497 N N . TRP C 1 275 ? 7.845 81.482 -10.562 1.00 65.41 271 TRP C N 1
ATOM 6498 C CA . TRP C 1 275 ? 9.233 81.327 -10.973 1.00 66.39 271 TRP C CA 1
ATOM 6499 C C . TRP C 1 275 ? 10.182 81.630 -9.825 1.00 57.34 271 TRP C C 1
ATOM 6500 O O . TRP C 1 275 ? 11.367 81.900 -10.047 1.00 55.70 271 TRP C O 1
ATOM 6511 N N . GLN C 1 276 ? 9.663 81.605 -8.603 1.00 51.26 272 GLN C N 1
ATOM 6512 C CA . GLN C 1 276 ? 10.428 81.752 -7.382 1.00 40.95 272 GLN C CA 1
ATOM 6513 C C . GLN C 1 276 ? 10.328 80.446 -6.613 1.00 46.29 272 GLN C C 1
ATOM 6514 O O . GLN C 1 276 ? 9.382 79.678 -6.794 1.00 56.84 272 GLN C O 1
ATOM 6520 N N . ILE C 1 277 ? 11.326 80.173 -5.778 1.00 38.41 273 ILE C N 1
ATOM 6521 C CA . ILE C 1 277 ? 11.377 78.948 -5.006 1.00 37.60 273 ILE C CA 1
ATOM 6522 C C . ILE C 1 277 ? 11.517 79.316 -3.536 1.00 48.46 273 ILE C C 1
ATOM 6523 O O . ILE C 1 277 ? 12.535 79.893 -3.139 1.00 40.54 273 ILE C O 1
ATOM 6528 N N . PRO C 1 278 ? 10.530 79.018 -2.696 1.00 49.92 274 PRO C N 1
ATOM 6529 C CA . PRO C 1 278 ? 10.696 79.247 -1.257 1.00 47.92 274 PRO C CA 1
ATOM 6530 C C . PRO C 1 278 ? 11.662 78.229 -0.658 1.00 40.73 274 PRO C C 1
ATOM 6531 O O . PRO C 1 278 ? 11.669 77.052 -1.035 1.00 37.39 274 PRO C O 1
ATOM 6535 N N . ILE C 1 279 ? 12.502 78.700 0.265 1.00 25.21 275 ILE C N 1
ATOM 6536 C CA . ILE C 1 279 ? 13.451 77.826 0.942 1.00 34.41 275 ILE C CA 1
ATOM 6537 C C . ILE C 1 279 ? 13.621 78.318 2.368 1.00 40.41 275 ILE C C 1
ATOM 6538 O O . ILE C 1 279 ? 13.425 79.501 2.668 1.00 38.29 275 ILE C O 1
ATOM 6543 N N . ASP C 1 280 ? 13.994 77.403 3.250 1.00 34.98 276 ASP C N 1
ATOM 6544 C CA . ASP C 1 280 ? 14.255 77.732 4.641 1.00 37.44 276 ASP C CA 1
ATOM 6545 C C . ASP C 1 280 ? 15.741 77.568 4.949 1.00 31.95 276 ASP C C 1
ATOM 6546 O O . ASP C 1 280 ? 16.367 76.592 4.520 1.00 29.34 276 ASP C O 1
ATOM 6551 N N . ILE C 1 281 ? 16.302 78.528 5.684 1.00 25.61 277 ILE C N 1
ATOM 6552 C CA . ILE C 1 281 ? 17.675 78.418 6.179 1.00 32.75 277 ILE C CA 1
ATOM 6553 C C . ILE C 1 281 ? 17.639 77.645 7.494 1.00 36.56 277 ILE C C 1
ATOM 6554 O O . ILE C 1 281 ? 16.954 78.050 8.441 1.00 38.85 277 ILE C O 1
ATOM 6559 N N . LEU C 1 282 ? 18.372 76.531 7.556 1.00 31.23 278 LEU C N 1
ATOM 6560 C CA . LEU C 1 282 ? 18.416 75.672 8.732 1.00 29.10 278 LEU C CA 1
ATOM 6561 C C . LEU C 1 282 ? 19.771 75.758 9.427 1.00 29.65 278 LEU C C 1
ATOM 6562 O O . LEU C 1 282 ? 20.808 75.993 8.787 1.00 27.04 278 LEU C O 1
ATOM 6567 N N . CYS C 1 283 ? 19.753 75.547 10.748 1.00 29.87 279 CYS C N 1
ATOM 6568 C CA . CYS C 1 283 ? 20.965 75.398 11.548 1.00 24.43 279 CYS C CA 1
ATOM 6569 C C . CYS C 1 283 ? 20.888 74.087 12.318 1.00 25.12 279 CYS C C 1
ATOM 6570 O O . CYS C 1 283 ? 19.903 73.841 13.024 1.00 24.34 279 CYS C O 1
ATOM 6573 N N . TYR C 1 284 ? 21.932 73.264 12.193 1.00 15.95 280 TYR C N 1
ATOM 6574 C CA . TYR C 1 284 ? 21.996 71.943 12.808 1.00 19.53 280 TYR C CA 1
ATOM 6575 C C . TYR C 1 284 ? 23.064 71.905 13.898 1.00 26.91 280 TYR C C 1
ATOM 6576 O O . TYR C 1 284 ? 24.124 72.542 13.775 1.00 26.95 280 TYR C O 1
ATOM 6585 N N . ARG C 1 285 ? 22.797 71.141 14.957 1.00 20.07 281 ARG C N 1
ATOM 6586 C CA . ARG C 1 285 ? 23.830 70.806 15.928 1.00 22.95 281 ARG C CA 1
ATOM 6587 C C . ARG C 1 285 ? 23.637 69.373 16.384 1.00 26.89 281 ARG C C 1
ATOM 6588 O O . ARG C 1 285 ? 22.558 68.795 16.232 1.00 35.95 281 ARG C O 1
ATOM 6596 N N . SER C 1 286 ? 24.706 68.803 16.944 1.00 19.19 282 SER C N 1
ATOM 6597 C CA . SER C 1 286 ? 24.630 67.481 17.547 1.00 18.37 282 SER C CA 1
ATOM 6598 C C . SER C 1 286 ? 23.964 67.590 18.914 1.00 29.62 282 SER C C 1
ATOM 6599 O O . SER C 1 286 ? 24.299 68.472 19.711 1.00 33.90 282 SER C O 1
ATOM 6602 N N . THR C 1 287 ? 23.022 66.692 19.189 1.00 31.81 283 THR C N 1
ATOM 6603 C CA . THR C 1 287 ? 22.353 66.733 20.487 1.00 35.63 283 THR C CA 1
ATOM 6604 C C . THR C 1 287 ? 23.319 66.440 21.624 1.00 33.36 283 THR C C 1
ATOM 6605 O O . THR C 1 287 ? 23.100 66.893 22.748 1.00 43.56 283 THR C O 1
ATOM 6609 N N . THR C 1 288 ? 24.404 65.728 21.351 1.00 29.15 284 THR C N 1
ATOM 6610 C CA . THR C 1 288 ? 25.358 65.391 22.394 1.00 29.08 284 THR C CA 1
ATOM 6611 C C . THR C 1 288 ? 26.480 66.414 22.540 1.00 43.12 284 THR C C 1
ATOM 6612 O O . THR C 1 288 ? 27.346 66.243 23.406 1.00 48.97 284 THR C O 1
ATOM 6616 N N . ASN C 1 289 ? 26.498 67.463 21.720 1.00 36.33 285 ASN C N 1
ATOM 6617 C CA . ASN C 1 289 ? 27.550 68.475 21.789 1.00 30.30 285 ASN C CA 1
ATOM 6618 C C . ASN C 1 289 ? 27.094 69.507 22.801 1.00 25.49 285 ASN C C 1
ATOM 6619 O O . ASN C 1 289 ? 26.304 70.396 22.479 1.00 32.33 285 ASN C O 1
ATOM 6624 N N . HIS C 1 290 ? 27.608 69.396 24.027 1.00 19.96 286 HIS C N 1
ATOM 6625 C CA . HIS C 1 290 ? 27.189 70.241 25.133 1.00 30.81 286 HIS C CA 1
ATOM 6626 C C . HIS C 1 290 ? 28.185 71.337 25.459 1.00 35.53 286 HIS C C 1
ATOM 6627 O O . HIS C 1 290 ? 28.028 72.000 26.484 1.00 47.55 286 HIS C O 1
ATOM 6634 N N . ARG C 1 291 ? 29.203 71.540 24.620 1.00 34.48 287 ARG C N 1
ATOM 6635 C CA . ARG C 1 291 ? 30.159 72.610 24.863 1.00 26.65 287 ARG C CA 1
ATOM 6636 C C . ARG C 1 291 ? 29.415 73.909 25.116 1.00 36.40 287 ARG C C 1
ATOM 6637 O O . ARG C 1 291 ? 28.505 74.273 24.361 1.00 30.97 287 ARG C O 1
ATOM 6645 N N . ALA C 1 292 ? 29.775 74.572 26.217 1.00 31.92 288 ALA C N 1
ATOM 6646 C CA . ALA C 1 292 ? 29.063 75.774 26.628 1.00 31.53 288 ALA C CA 1
ATOM 6647 C C . ALA C 1 292 ? 29.097 76.843 25.538 1.00 27.33 288 ALA C C 1
ATOM 6648 O O . ALA C 1 292 ? 28.065 77.444 25.214 1.00 28.92 288 ALA C O 1
ATOM 6650 N N . ALA C 1 293 ? 30.281 77.096 24.967 1.00 21.50 289 ALA C N 1
ATOM 6651 C CA . ALA C 1 293 ? 30.416 78.124 23.936 1.00 26.82 289 ALA C CA 1
ATOM 6652 C C . ALA C 1 293 ? 29.438 77.896 22.797 1.00 30.17 289 ALA C C 1
ATOM 6653 O O . ALA C 1 293 ? 28.895 78.851 22.240 1.00 36.53 289 ALA C O 1
ATOM 6655 N N . VAL C 1 294 ? 29.192 76.629 22.453 1.00 29.20 290 VAL C N 1
ATOM 6656 C CA . VAL C 1 294 ? 28.237 76.295 21.403 1.00 29.43 290 VAL C CA 1
ATOM 6657 C C . VAL C 1 294 ? 26.821 76.535 21.882 1.00 35.77 290 VAL C C 1
ATOM 6658 O O . VAL C 1 294 ? 25.941 76.917 21.106 1.00 32.78 290 VAL C O 1
ATOM 6662 N N . ASP C 1 295 ? 26.575 76.277 23.163 1.00 46.47 291 ASP C N 1
ATOM 6663 C CA . ASP C 1 295 ? 25.246 76.469 23.715 1.00 37.82 291 ASP C CA 1
ATOM 6664 C C . ASP C 1 295 ? 24.897 77.943 23.787 1.00 31.69 291 ASP C C 1
ATOM 6665 O O . ASP C 1 295 ? 23.762 78.335 23.494 1.00 25.37 291 ASP C O 1
ATOM 6670 N N . GLN C 1 296 ? 25.857 78.778 24.186 1.00 27.14 292 GLN C N 1
ATOM 6671 C CA . GLN C 1 296 ? 25.577 80.205 24.243 1.00 40.84 292 GLN C CA 1
ATOM 6672 C C . GLN C 1 296 ? 25.306 80.759 22.851 1.00 47.80 292 GLN C C 1
ATOM 6673 O O . GLN C 1 296 ? 24.462 81.647 22.687 1.00 44.08 292 GLN C O 1
ATOM 6679 N N . PHE C 1 297 ? 25.982 80.227 21.831 1.00 45.38 293 PHE C N 1
ATOM 6680 C CA . PHE C 1 297 ? 25.701 80.672 20.474 1.00 36.72 293 PHE C CA 1
ATOM 6681 C C . PHE C 1 297 ? 24.318 80.217 20.029 1.00 28.35 293 PHE C C 1
ATOM 6682 O O . PHE C 1 297 ? 23.543 81.016 19.492 1.00 28.85 293 PHE C O 1
ATOM 6690 N N . TRP C 1 298 ? 23.984 78.942 20.261 1.00 21.41 294 TRP C N 1
ATOM 6691 C CA . TRP C 1 298 ? 22.701 78.421 19.790 1.00 35.26 294 TRP C CA 1
ATOM 6692 C C . TRP C 1 298 ? 21.539 79.154 20.445 1.00 40.66 294 TRP C C 1
ATOM 6693 O O . TRP C 1 298 ? 20.503 79.389 19.810 1.00 35.41 294 TRP C O 1
ATOM 6704 N N . GLN C 1 299 ? 21.693 79.530 21.713 1.00 41.77 295 GLN C N 1
ATOM 6705 C CA . GLN C 1 299 ? 20.612 80.234 22.392 1.00 47.54 295 GLN C CA 1
ATOM 6706 C C . GLN C 1 299 ? 20.288 81.548 21.702 1.00 43.09 295 GLN C C 1
ATOM 6707 O O . GLN C 1 299 ? 19.129 81.978 21.696 1.00 49.98 295 GLN C O 1
ATOM 6713 N N . GLU C 1 300 ? 21.285 82.171 21.075 1.00 39.48 296 GLU C N 1
ATOM 6714 C CA . GLU C 1 300 ? 21.110 83.507 20.523 1.00 41.37 296 GLU C CA 1
ATOM 6715 C C . GLU C 1 300 ? 20.391 83.497 19.178 1.00 49.76 296 GLU C C 1
ATOM 6716 O O . GLU C 1 300 ? 19.520 84.336 18.937 1.00 49.10 296 GLU C O 1
ATOM 6722 N N . ILE C 1 301 ? 20.748 82.569 18.286 1.00 52.34 297 ILE C N 1
ATOM 6723 C CA . ILE C 1 301 ? 20.182 82.555 16.937 1.00 60.93 297 ILE C CA 1
ATOM 6724 C C . ILE C 1 301 ? 18.878 81.772 16.836 1.00 61.51 297 ILE C C 1
ATOM 6725 O O . ILE C 1 301 ? 18.215 81.822 15.786 1.00 60.99 297 ILE C O 1
ATOM 6730 N N . ASP C 1 302 ? 18.491 81.054 17.884 1.00 63.43 298 ASP C N 1
ATOM 6731 C CA . ASP C 1 302 ? 17.268 80.265 17.883 1.00 55.71 298 ASP C CA 1
ATOM 6732 C C . ASP C 1 302 ? 16.106 81.038 18.514 1.00 46.32 298 ASP C C 1
ATOM 6733 O O . ASP C 1 302 ? 15.585 81.988 17.922 1.00 50.63 298 ASP C O 1
ATOM 6738 N N . ASN D 1 7 ? 16.894 35.837 -8.198 1.00 55.70 3 ASN D N 1
ATOM 6739 C CA . ASN D 1 7 ? 16.192 37.058 -8.592 1.00 61.89 3 ASN D CA 1
ATOM 6740 C C . ASN D 1 7 ? 17.059 38.308 -8.343 1.00 66.47 3 ASN D C 1
ATOM 6741 O O . ASN D 1 7 ? 17.811 38.360 -7.360 1.00 75.21 3 ASN D O 1
ATOM 6746 N N . PRO D 1 8 ? 16.964 39.321 -9.241 1.00 60.26 4 PRO D N 1
ATOM 6747 C CA . PRO D 1 8 ? 17.870 40.474 -9.139 1.00 43.18 4 PRO D CA 1
ATOM 6748 C C . PRO D 1 8 ? 17.390 41.545 -8.171 1.00 39.43 4 PRO D C 1
ATOM 6749 O O . PRO D 1 8 ? 16.247 42.011 -8.265 1.00 38.28 4 PRO D O 1
ATOM 6753 N N . LEU D 1 9 ? 18.245 41.965 -7.243 1.00 30.01 5 LEU D N 1
ATOM 6754 C CA . LEU D 1 9 ? 17.946 43.204 -6.540 1.00 23.92 5 LEU D CA 1
ATOM 6755 C C . LEU D 1 9 ? 17.985 44.358 -7.527 1.00 21.53 5 LEU D C 1
ATOM 6756 O O . LEU D 1 9 ? 18.855 44.422 -8.396 1.00 32.88 5 LEU D O 1
ATOM 6761 N N . GLU D 1 10 ? 17.043 45.276 -7.395 1.00 18.77 6 GLU D N 1
ATOM 6762 C CA . GLU D 1 10 ? 16.977 46.426 -8.284 1.00 22.24 6 GLU D CA 1
ATOM 6763 C C . GLU D 1 10 ? 17.493 47.660 -7.564 1.00 20.21 6 GLU D C 1
ATOM 6764 O O . GLU D 1 10 ? 17.046 47.981 -6.462 1.00 15.40 6 GLU D O 1
ATOM 6770 N N . PHE D 1 11 ? 18.429 48.349 -8.203 1.00 28.84 7 PHE D N 1
ATOM 6771 C CA . PHE D 1 11 ? 19.126 49.443 -7.546 1.00 16.16 7 PHE D CA 1
ATOM 6772 C C . PHE D 1 11 ? 18.154 50.498 -7.042 1.00 13.27 7 PHE D C 1
ATOM 6773 O O . PHE D 1 11 ? 18.329 51.030 -5.935 1.00 17.74 7 PHE D O 1
ATOM 6781 N N . LYS D 1 12 ? 17.118 50.828 -7.827 1.00 12.78 8 LYS D N 1
ATOM 6782 C CA . LYS D 1 12 ? 16.316 51.981 -7.417 1.00 16.11 8 LYS D CA 1
ATOM 6783 C C . LYS D 1 12 ? 15.380 51.678 -6.245 1.00 15.71 8 LYS D C 1
ATOM 6784 O O . LYS D 1 12 ? 14.854 52.621 -5.645 1.00 22.36 8 LYS D O 1
ATOM 6790 N N . TRP D 1 13 ? 15.181 50.400 -5.889 1.00 19.65 9 TRP D N 1
ATOM 6791 C CA . TRP D 1 13 ? 14.499 50.041 -4.635 1.00 13.39 9 TRP D CA 1
ATOM 6792 C C . TRP D 1 13 ? 15.136 50.738 -3.432 1.00 15.17 9 TRP D C 1
ATOM 6793 O O . TRP D 1 13 ? 14.444 51.120 -2.474 1.00 15.48 9 TRP D O 1
ATOM 6804 N N . LEU D 1 14 ? 16.454 50.912 -3.466 1.00 12.23 10 LEU D N 1
ATOM 6805 C CA . LEU D 1 14 ? 17.152 51.481 -2.321 1.00 11.84 10 LEU D CA 1
ATOM 6806 C C . LEU D 1 14 ? 16.737 52.922 -2.090 1.00 12.05 10 LEU D C 1
ATOM 6807 O O . LEU D 1 14 ? 16.319 53.289 -0.988 1.00 21.42 10 LEU D O 1
ATOM 6812 N N . GLU D 1 15 ? 16.840 53.762 -3.114 1.00 13.98 11 GLU D N 1
ATOM 6813 C CA . GLU D 1 15 ? 16.360 55.134 -2.943 1.00 19.52 11 GLU D CA 1
ATOM 6814 C C . GLU D 1 15 ? 14.856 55.150 -2.741 1.00 13.07 11 GLU D C 1
ATOM 6815 O O . GLU D 1 15 ? 14.349 55.966 -1.964 1.00 24.80 11 GLU D O 1
ATOM 6821 N N . ASP D 1 16 ? 14.129 54.244 -3.404 1.00 19.31 12 ASP D N 1
ATOM 6822 C CA . ASP D 1 16 ? 12.702 54.082 -3.095 1.00 14.02 12 ASP D CA 1
ATOM 6823 C C . ASP D 1 16 ? 12.513 53.908 -1.603 1.00 13.96 12 ASP D C 1
ATOM 6824 O O . ASP D 1 16 ? 11.732 54.623 -0.969 1.00 14.38 12 ASP D O 1
ATOM 6829 N N . PHE D 1 17 ? 13.277 52.982 -1.024 1.00 13.48 13 PHE D N 1
ATOM 6830 C CA . PHE D 1 17 ? 13.181 52.718 0.403 1.00 13.43 13 PHE D CA 1
ATOM 6831 C C . PHE D 1 17 ? 13.496 53.974 1.217 1.00 18.81 13 PHE D C 1
ATOM 6832 O O . PHE D 1 17 ? 12.694 54.395 2.055 1.00 19.01 13 PHE D O 1
ATOM 6840 N N . LEU D 1 18 ? 14.679 54.567 1.006 1.00 15.40 14 LEU D N 1
ATOM 6841 C CA . LEU D 1 18 ? 15.046 55.784 1.734 1.00 14.51 14 LEU D CA 1
ATOM 6842 C C . LEU D 1 18 ? 13.960 56.853 1.605 1.00 18.91 14 LEU D C 1
ATOM 6843 O O . LEU D 1 18 ? 13.528 57.456 2.601 1.00 14.04 14 LEU D O 1
ATOM 6848 N N . SER D 1 19 ? 13.480 57.074 0.377 1.00 13.74 15 SER D N 1
ATOM 6849 C CA . SER D 1 19 ? 12.520 58.153 0.146 1.00 23.78 15 SER D CA 1
ATOM 6850 C C . SER D 1 19 ? 11.222 57.929 0.913 1.00 28.53 15 SER D C 1
ATOM 6851 O O . SER D 1 19 ? 10.640 58.886 1.429 1.00 34.96 15 SER D O 1
ATOM 6854 N N . LEU D 1 20 ? 10.748 56.682 1.014 1.00 24.12 16 LEU D N 1
ATOM 6855 C CA . LEU D 1 20 ? 9.522 56.485 1.785 1.00 17.30 16 LEU D CA 1
ATOM 6856 C C . LEU D 1 20 ? 9.795 56.498 3.282 1.00 24.46 16 LEU D C 1
ATOM 6857 O O . LEU D 1 20 ? 8.901 56.822 4.061 1.00 23.29 16 LEU D O 1
ATOM 6862 N N . MET D 1 21 ? 11.021 56.195 3.710 1.00 23.10 17 MET D N 1
ATOM 6863 C CA . MET D 1 21 ? 11.331 56.304 5.135 1.00 25.64 17 MET D CA 1
ATOM 6864 C C . MET D 1 21 ? 11.302 57.753 5.606 1.00 24.18 17 MET D C 1
ATOM 6865 O O . MET D 1 21 ? 10.844 58.033 6.719 1.00 22.14 17 MET D O 1
ATOM 6870 N N . GLU D 1 22 ? 11.787 58.689 4.779 1.00 25.93 18 GLU D N 1
ATOM 6871 C CA . GLU D 1 22 ? 11.806 60.091 5.179 1.00 30.95 18 GLU D CA 1
ATOM 6872 C C . GLU D 1 22 ? 10.412 60.716 5.107 1.00 43.10 18 GLU D C 1
ATOM 6873 O O . GLU D 1 22 ? 9.813 61.010 6.149 1.00 41.91 18 GLU D O 1
ATOM 6879 N N . LEU D 1 23 ? 9.893 60.957 3.903 1.00 42.65 19 LEU D N 1
ATOM 6880 C CA . LEU D 1 23 ? 8.498 61.361 3.783 1.00 34.31 19 LEU D CA 1
ATOM 6881 C C . LEU D 1 23 ? 7.624 60.311 4.437 1.00 36.37 19 LEU D C 1
ATOM 6882 O O . LEU D 1 23 ? 7.952 59.129 4.451 1.00 55.78 19 LEU D O 1
ATOM 6887 N N . GLY D 1 24 ? 6.520 60.728 5.006 1.00 37.72 20 GLY D N 1
ATOM 6888 C CA . GLY D 1 24 ? 5.822 59.682 5.722 1.00 45.36 20 GLY D CA 1
ATOM 6889 C C . GLY D 1 24 ? 4.873 58.823 4.909 1.00 41.60 20 GLY D C 1
ATOM 6890 O O . GLY D 1 24 ? 4.159 58.003 5.500 1.00 36.51 20 GLY D O 1
ATOM 6891 N N . ASN D 1 25 ? 4.821 58.974 3.585 1.00 25.84 21 ASN D N 1
ATOM 6892 C CA . ASN D 1 25 ? 3.679 58.431 2.872 1.00 22.83 21 ASN D CA 1
ATOM 6893 C C . ASN D 1 25 ? 4.036 58.105 1.428 1.00 25.94 21 ASN D C 1
ATOM 6894 O O . ASN D 1 25 ? 5.005 58.626 0.860 1.00 24.11 21 ASN D O 1
ATOM 6899 N N . PHE D 1 26 ? 3.205 57.239 0.831 1.00 28.94 22 PHE D N 1
ATOM 6900 C CA . PHE D 1 26 ? 3.495 56.717 -0.502 1.00 26.04 22 PHE D CA 1
ATOM 6901 C C . PHE D 1 26 ? 3.405 57.805 -1.552 1.00 23.11 22 PHE D C 1
ATOM 6902 O O . PHE D 1 26 ? 4.262 57.895 -2.434 1.00 28.52 22 PHE D O 1
ATOM 6910 N N . SER D 1 27 ? 2.369 58.638 -1.467 1.00 26.37 23 SER D N 1
ATOM 6911 C CA . SER D 1 27 ? 2.136 59.636 -2.495 1.00 21.39 23 SER D CA 1
ATOM 6912 C C . SER D 1 27 ? 3.318 60.594 -2.602 1.00 31.16 23 SER D C 1
ATOM 6913 O O . SER D 1 27 ? 3.832 60.843 -3.702 1.00 27.96 23 SER D O 1
ATOM 6916 N N . ALA D 1 28 ? 3.769 61.137 -1.463 1.00 29.67 24 ALA D N 1
ATOM 6917 C CA . ALA D 1 28 ? 4.920 62.037 -1.479 1.00 26.89 24 ALA D CA 1
ATOM 6918 C C . ALA D 1 28 ? 6.180 61.310 -1.930 1.00 32.20 24 ALA D C 1
ATOM 6919 O O . ALA D 1 28 ? 6.950 61.828 -2.756 1.00 29.95 24 ALA D O 1
ATOM 6921 N N . ALA D 1 29 ? 6.394 60.096 -1.416 1.00 25.74 25 ALA D N 1
ATOM 6922 C CA . ALA D 1 29 ? 7.564 59.323 -1.820 1.00 31.79 25 ALA D CA 1
ATOM 6923 C C . ALA D 1 29 ? 7.552 59.034 -3.317 1.00 30.95 25 ALA D C 1
ATOM 6924 O O . ALA D 1 29 ? 8.602 59.076 -3.973 1.00 33.89 25 ALA D O 1
ATOM 6926 N N . ALA D 1 30 ? 6.376 58.750 -3.883 1.00 29.96 26 ALA D N 1
ATOM 6927 C CA . ALA D 1 30 ? 6.318 58.456 -5.315 1.00 31.58 26 ALA D CA 1
ATOM 6928 C C . ALA D 1 30 ? 6.631 59.691 -6.152 1.00 42.11 26 ALA D C 1
ATOM 6929 O O . ALA D 1 30 ? 7.258 59.581 -7.214 1.00 40.56 26 ALA D O 1
ATOM 6931 N N . LYS D 1 31 ? 6.175 60.872 -5.710 1.00 39.49 27 LYS D N 1
ATOM 6932 C CA . LYS D 1 31 ? 6.529 62.099 -6.419 1.00 40.48 27 LYS D CA 1
ATOM 6933 C C . LYS D 1 31 ? 8.023 62.372 -6.300 1.00 31.91 27 LYS D C 1
ATOM 6934 O O . LYS D 1 31 ? 8.701 62.624 -7.302 1.00 27.25 27 LYS D O 1
ATOM 6940 N N . ALA D 1 32 ? 8.559 62.287 -5.084 1.00 28.53 28 ALA D N 1
ATOM 6941 C CA . ALA D 1 32 ? 9.993 62.477 -4.897 1.00 31.99 28 ALA D CA 1
ATOM 6942 C C . ALA D 1 32 ? 10.816 61.600 -5.832 1.00 33.93 28 ALA D C 1
ATOM 6943 O O . ALA D 1 32 ? 11.903 62.007 -6.256 1.00 45.09 28 ALA D O 1
ATOM 6945 N N . ARG D 1 33 ? 10.307 60.415 -6.195 1.00 24.00 29 ARG D N 1
ATOM 6946 C CA . ARG D 1 33 ? 11.011 59.502 -7.088 1.00 16.45 29 ARG D CA 1
ATOM 6947 C C . ARG D 1 33 ? 10.520 59.570 -8.535 1.00 23.55 29 ARG D C 1
ATOM 6948 O O . ARG D 1 33 ? 10.926 58.740 -9.358 1.00 23.60 29 ARG D O 1
ATOM 6956 N N . PHE D 1 34 ? 9.634 60.515 -8.856 1.00 28.25 30 PHE D N 1
ATOM 6957 C CA . PHE D 1 34 ? 9.234 60.806 -10.240 1.00 37.04 30 PHE D CA 1
ATOM 6958 C C . PHE D 1 34 ? 8.635 59.591 -10.949 1.00 37.13 30 PHE D C 1
ATOM 6959 O O . PHE D 1 34 ? 8.931 59.326 -12.118 1.00 38.46 30 PHE D O 1
ATOM 6967 N N . VAL D 1 35 ? 7.770 58.850 -10.246 1.00 41.57 31 VAL D N 1
ATOM 6968 C CA . VAL D 1 35 ? 7.016 57.740 -10.833 1.00 27.70 31 VAL D CA 1
ATOM 6969 C C . VAL D 1 35 ? 5.574 57.817 -10.329 1.00 31.71 31 VAL D C 1
ATOM 6970 O O . VAL D 1 35 ? 5.253 58.593 -9.418 1.00 24.50 31 VAL D O 1
ATOM 6974 N N . THR D 1 36 ? 4.692 57.012 -10.944 1.00 26.51 32 THR D N 1
ATOM 6975 C CA . THR D 1 36 ? 3.301 56.957 -10.493 1.00 38.44 32 THR D CA 1
ATOM 6976 C C . THR D 1 36 ? 3.229 56.515 -9.031 1.00 48.33 32 THR D C 1
ATOM 6977 O O . THR D 1 36 ? 4.090 55.776 -8.538 1.00 49.81 32 THR D O 1
ATOM 6981 N N . GLN D 1 37 ? 2.207 57.014 -8.322 1.00 47.88 33 GLN D N 1
ATOM 6982 C CA . GLN D 1 37 ? 1.837 56.441 -7.029 1.00 40.32 33 GLN D CA 1
ATOM 6983 C C . GLN D 1 37 ? 1.766 54.926 -7.129 1.00 33.67 33 GLN D C 1
ATOM 6984 O O . GLN D 1 37 ? 2.214 54.197 -6.227 1.00 22.82 33 GLN D O 1
ATOM 6990 N N . SER D 1 38 ? 1.239 54.450 -8.251 1.00 30.84 34 SER D N 1
ATOM 6991 C CA . SER D 1 38 ? 1.193 53.058 -8.663 1.00 29.52 34 SER D CA 1
ATOM 6992 C C . SER D 1 38 ? 2.558 52.404 -8.622 1.00 29.60 34 SER D C 1
ATOM 6993 O O . SER D 1 38 ? 2.831 51.574 -7.743 1.00 31.20 34 SER D O 1
ATOM 6996 N N . ALA D 1 39 ? 3.407 52.760 -9.600 1.00 27.93 35 ALA D N 1
ATOM 6997 C CA . ALA D 1 39 ? 4.684 52.073 -9.757 1.00 31.54 35 ALA D CA 1
ATOM 6998 C C . ALA D 1 39 ? 5.503 52.108 -8.476 1.00 18.78 35 ALA D C 1
ATOM 6999 O O . ALA D 1 39 ? 6.205 51.142 -8.174 1.00 20.19 35 ALA D O 1
ATOM 7001 N N . PHE D 1 40 ? 5.396 53.178 -7.690 1.00 18.78 36 PHE D N 1
ATOM 7002 C CA . PHE D 1 40 ? 6.124 53.222 -6.431 1.00 18.60 36 PHE D CA 1
ATOM 7003 C C . PHE D 1 40 ? 5.714 52.069 -5.526 1.00 24.50 36 PHE D C 1
ATOM 7004 O O . PHE D 1 40 ? 6.569 51.349 -4.999 1.00 28.82 36 PHE D O 1
ATOM 7012 N N . SER D 1 41 ? 4.399 51.882 -5.351 1.00 18.92 37 SER D N 1
ATOM 7013 C CA . SER D 1 41 ? 3.861 50.781 -4.553 1.00 23.67 37 SER D CA 1
ATOM 7014 C C . SER D 1 41 ? 4.406 49.447 -5.020 1.00 18.72 37 SER D C 1
ATOM 7015 O O . SER D 1 41 ? 4.814 48.612 -4.205 1.00 18.32 37 SER D O 1
ATOM 7018 N N . ARG D 1 42 ? 4.407 49.229 -6.335 1.00 18.92 38 ARG D N 1
ATOM 7019 C CA . ARG D 1 42 ? 4.895 47.968 -6.881 1.00 20.77 38 ARG D CA 1
ATOM 7020 C C . ARG D 1 42 ? 6.382 47.800 -6.619 1.00 26.98 38 ARG D C 1
ATOM 7021 O O . ARG D 1 42 ? 6.853 46.677 -6.399 1.00 26.50 38 ARG D O 1
ATOM 7029 N N . ARG D 1 43 ? 7.134 48.902 -6.602 1.00 17.25 39 ARG D N 1
ATOM 7030 C CA . ARG D 1 43 ? 8.559 48.775 -6.347 1.00 20.66 39 ARG D CA 1
ATOM 7031 C C . ARG D 1 43 ? 8.794 48.404 -4.895 1.00 21.41 39 ARG D C 1
ATOM 7032 O O . ARG D 1 43 ? 9.538 47.463 -4.601 1.00 15.57 39 ARG D O 1
ATOM 7040 N N . ILE D 1 44 ? 8.115 49.102 -3.977 1.00 19.83 40 ILE D N 1
ATOM 7041 C CA . ILE D 1 44 ? 8.248 48.818 -2.551 1.00 16.05 40 ILE D CA 1
ATOM 7042 C C . ILE D 1 44 ? 7.865 47.371 -2.256 1.00 16.23 40 ILE D C 1
ATOM 7043 O O . ILE D 1 44 ? 8.490 46.689 -1.427 1.00 15.81 40 ILE D O 1
ATOM 7048 N N . GLN D 1 45 ? 6.847 46.871 -2.941 1.00 16.89 41 GLN D N 1
ATOM 7049 C CA . GLN D 1 45 ? 6.412 45.503 -2.709 1.00 17.15 41 GLN D CA 1
ATOM 7050 C C . GLN D 1 45 ? 7.439 44.507 -3.233 1.00 16.64 41 GLN D C 1
ATOM 7051 O O . GLN D 1 45 ? 7.775 43.541 -2.543 1.00 16.43 41 GLN D O 1
ATOM 7057 N N . ALA D 1 46 ? 7.993 44.761 -4.426 1.00 20.05 42 ALA D N 1
ATOM 7058 C CA . ALA D 1 46 ? 9.058 43.899 -4.936 1.00 20.02 42 ALA D CA 1
ATOM 7059 C C . ALA D 1 46 ? 10.266 43.890 -4.003 1.00 16.76 42 ALA D C 1
ATOM 7060 O O . ALA D 1 46 ? 10.879 42.837 -3.782 1.00 14.99 42 ALA D O 1
ATOM 7062 N N . LEU D 1 47 ? 10.625 45.049 -3.450 1.00 14.92 43 LEU D N 1
ATOM 7063 C CA . LEU D 1 47 ? 11.731 45.096 -2.491 1.00 14.27 43 LEU D CA 1
ATOM 7064 C C . LEU D 1 47 ? 11.419 44.259 -1.258 1.00 17.44 43 LEU D C 1
ATOM 7065 O O . LEU D 1 47 ? 12.308 43.599 -0.709 1.00 20.77 43 LEU D O 1
ATOM 7070 N N . GLU D 1 48 ? 10.164 44.274 -0.799 1.00 14.95 44 GLU D N 1
ATOM 7071 C CA . GLU D 1 48 ? 9.841 43.488 0.387 1.00 15.11 44 GLU D CA 1
ATOM 7072 C C . GLU D 1 48 ? 9.811 41.998 0.065 1.00 19.76 44 GLU D C 1
ATOM 7073 O O . GLU D 1 48 ? 10.338 41.187 0.840 1.00 20.84 44 GLU D O 1
ATOM 7079 N N . VAL D 1 49 ? 9.228 41.622 -1.083 1.00 19.15 45 VAL D N 1
ATOM 7080 C CA . VAL D 1 49 ? 9.287 40.234 -1.552 1.00 16.93 45 VAL D CA 1
ATOM 7081 C C . VAL D 1 49 ? 10.732 39.755 -1.633 1.00 15.17 45 VAL D C 1
ATOM 7082 O O . VAL D 1 49 ? 11.083 38.672 -1.143 1.00 16.67 45 VAL D O 1
ATOM 7086 N N . TRP D 1 50 ? 11.591 40.562 -2.249 1.00 14.71 46 TRP D N 1
ATOM 7087 C CA . TRP D 1 50 ? 12.984 40.177 -2.424 1.00 18.98 46 TRP D CA 1
ATOM 7088 C C . TRP D 1 50 ? 13.685 39.956 -1.085 1.00 13.76 46 TRP D C 1
ATOM 7089 O O . TRP D 1 50 ? 14.313 38.915 -0.869 1.00 20.22 46 TRP D O 1
ATOM 7100 N N . ILE D 1 51 ? 13.619 40.936 -0.181 1.00 22.04 47 ILE D N 1
ATOM 7101 C CA . ILE D 1 51 ? 14.307 40.811 1.105 1.00 15.85 47 ILE D CA 1
ATOM 7102 C C . ILE D 1 51 ? 13.683 39.736 2.005 1.00 15.33 47 ILE D C 1
ATOM 7103 O O . ILE D 1 51 ? 14.347 39.251 2.923 1.00 25.89 47 ILE D O 1
ATOM 7108 N N . GLY D 1 52 ? 12.416 39.367 1.791 1.00 17.47 48 GLY D N 1
ATOM 7109 C CA . GLY D 1 52 ? 11.772 38.295 2.539 1.00 14.70 48 GLY D CA 1
ATOM 7110 C C . GLY D 1 52 ? 10.964 38.705 3.761 1.00 19.78 48 GLY D C 1
ATOM 7111 O O . GLY D 1 52 ? 10.239 37.864 4.310 1.00 23.25 48 GLY D O 1
ATOM 7112 N N . VAL D 1 53 ? 11.056 39.953 4.210 1.00 15.03 49 VAL D N 1
ATOM 7113 C CA . VAL D 1 53 ? 10.362 40.401 5.418 1.00 15.19 49 VAL D CA 1
ATOM 7114 C C . VAL D 1 53 ? 9.792 41.792 5.169 1.00 19.23 49 VAL D C 1
ATOM 7115 O O . VAL D 1 53 ? 10.267 42.526 4.294 1.00 14.97 49 VAL D O 1
ATOM 7119 N N . PRO D 1 54 ? 8.748 42.172 5.911 1.00 16.09 50 PRO D N 1
ATOM 7120 C CA . PRO D 1 54 ? 8.197 43.515 5.726 1.00 16.11 50 PRO D CA 1
ATOM 7121 C C . PRO D 1 54 ? 9.164 44.558 6.281 1.00 15.57 50 PRO D C 1
ATOM 7122 O O . PRO D 1 54 ? 9.678 44.430 7.391 1.00 15.41 50 PRO D O 1
ATOM 7126 N N . LEU D 1 55 ? 9.448 45.570 5.478 1.00 15.31 51 LEU D N 1
ATOM 7127 C CA . LEU D 1 55 ? 10.296 46.655 5.957 1.00 15.90 51 LEU D CA 1
ATOM 7128 C C . LEU D 1 55 ? 9.472 47.763 6.592 1.00 25.87 51 LEU D C 1
ATOM 7129 O O . LEU D 1 55 ? 9.918 48.382 7.564 1.00 15.25 51 LEU D O 1
ATOM 7134 N N . PHE D 1 56 ? 8.268 47.996 6.082 1.00 16.02 52 PHE D N 1
ATOM 7135 C CA . PHE D 1 56 ? 7.415 49.082 6.541 1.00 16.60 52 PHE D CA 1
ATOM 7136 C C . PHE D 1 56 ? 6.220 48.510 7.272 1.00 17.41 52 PHE D C 1
ATOM 7137 O O . PHE D 1 56 ? 5.612 47.526 6.828 1.00 17.72 52 PHE D O 1
ATOM 7145 N N . ASP D 1 57 ? 5.940 49.081 8.429 1.00 17.77 53 ASP D N 1
ATOM 7146 C CA . ASP D 1 57 ? 4.644 48.910 9.067 1.00 19.14 53 ASP D CA 1
ATOM 7147 C C . ASP D 1 57 ? 3.693 49.854 8.344 1.00 23.35 53 ASP D C 1
ATOM 7148 O O . ASP D 1 57 ? 3.731 51.068 8.556 1.00 27.97 53 ASP D O 1
ATOM 7153 N N . ARG D 1 58 ? 2.842 49.315 7.474 1.00 21.49 54 ARG D N 1
ATOM 7154 C CA . ARG D 1 58 ? 2.013 50.204 6.671 1.00 21.18 54 ARG D CA 1
ATOM 7155 C C . ARG D 1 58 ? 0.728 50.629 7.375 1.00 32.99 54 ARG D C 1
ATOM 7156 O O . ARG D 1 58 ? 0.070 51.573 6.919 1.00 34.93 54 ARG D O 1
ATOM 7164 N N . THR D 1 59 ? 0.370 49.999 8.490 1.00 42.51 55 THR D N 1
ATOM 7165 C CA . THR D 1 59 ? -0.843 50.365 9.206 1.00 36.69 55 THR D CA 1
ATOM 7166 C C . THR D 1 59 ? -0.626 51.481 10.218 1.00 32.56 55 THR D C 1
ATOM 7167 O O . THR D 1 59 ? -1.553 51.809 10.965 1.00 39.21 55 THR D O 1
ATOM 7171 N N . SER D 1 60 ? 0.558 52.075 10.257 1.00 28.09 56 SER D N 1
ATOM 7172 C CA . SER D 1 60 ? 0.832 53.218 11.118 1.00 38.98 56 SER D CA 1
ATOM 7173 C C . SER D 1 60 ? 0.829 54.518 10.307 1.00 41.60 56 SER D C 1
ATOM 7174 O O . SER D 1 60 ? 1.296 54.565 9.164 1.00 36.03 56 SER D O 1
ATOM 7177 N N . TYR D 1 61 ? 0.317 55.578 10.917 1.00 40.67 57 TYR D N 1
ATOM 7178 C CA . TYR D 1 61 ? 0.154 56.872 10.257 1.00 41.23 57 TYR D CA 1
ATOM 7179 C C . TYR D 1 61 ? 0.842 57.923 11.118 1.00 40.78 57 TYR D C 1
ATOM 7180 O O . TYR D 1 61 ? 0.377 58.182 12.248 1.00 49.29 57 TYR D O 1
ATOM 7189 N N . PRO D 1 62 ? 1.958 58.522 10.668 1.00 39.19 58 PRO D N 1
ATOM 7190 C CA . PRO D 1 62 ? 2.723 58.215 9.443 1.00 48.32 58 PRO D CA 1
ATOM 7191 C C . PRO D 1 62 ? 3.309 56.794 9.411 1.00 49.91 58 PRO D C 1
ATOM 7192 O O . PRO D 1 62 ? 3.317 56.078 10.415 1.00 51.89 58 PRO D O 1
ATOM 7196 N N . ILE D 1 63 ? 3.799 56.391 8.249 1.00 42.04 59 ILE D N 1
ATOM 7197 C CA . ILE D 1 63 ? 4.296 55.036 8.075 1.00 26.93 59 ILE D CA 1
ATOM 7198 C C . ILE D 1 63 ? 5.654 54.948 8.746 1.00 24.65 59 ILE D C 1
ATOM 7199 O O . ILE D 1 63 ? 6.491 55.846 8.596 1.00 30.00 59 ILE D O 1
ATOM 7204 N N . THR D 1 64 ? 5.862 53.891 9.525 1.00 20.78 60 THR D N 1
ATOM 7205 C CA . THR D 1 64 ? 7.104 53.702 10.254 1.00 24.18 60 THR D CA 1
ATOM 7206 C C . THR D 1 64 ? 7.801 52.466 9.711 1.00 24.36 60 THR D C 1
ATOM 7207 O O . THR D 1 64 ? 7.217 51.678 8.955 1.00 22.91 60 THR D O 1
ATOM 7211 N N . LEU D 1 65 ? 9.063 52.301 10.098 1.00 20.68 61 LEU D N 1
ATOM 7212 C CA . LEU D 1 65 ? 9.800 51.094 9.754 1.00 15.75 61 LEU D CA 1
ATOM 7213 C C . LEU D 1 65 ? 9.490 49.990 10.761 1.00 19.82 61 LEU D C 1
ATOM 7214 O O . LEU D 1 65 ? 9.184 50.264 11.925 1.00 21.42 61 LEU D O 1
ATOM 7219 N N . THR D 1 66 ? 9.529 48.739 10.297 1.00 15.89 62 THR D N 1
ATOM 7220 C CA . THR D 1 66 ? 9.496 47.596 11.204 1.00 16.06 62 THR D CA 1
ATOM 7221 C C . THR D 1 66 ? 10.869 47.439 11.866 1.00 15.44 62 THR D C 1
ATOM 7222 O O . THR D 1 66 ? 11.812 48.161 11.555 1.00 16.07 62 THR D O 1
ATOM 7226 N N . GLU D 1 67 ? 10.995 46.487 12.789 1.00 15.58 63 GLU D N 1
ATOM 7227 C CA . GLU D 1 67 ? 12.316 46.172 13.324 1.00 15.03 63 GLU D CA 1
ATOM 7228 C C . GLU D 1 67 ? 13.286 45.859 12.190 1.00 15.98 63 GLU D C 1
ATOM 7229 O O . GLU D 1 67 ? 14.411 46.371 12.169 1.00 15.85 63 GLU D O 1
ATOM 7235 N N . HIS D 1 68 ? 12.840 45.075 11.201 1.00 14.35 64 HIS D N 1
ATOM 7236 C CA . HIS D 1 68 ? 13.668 44.736 10.045 1.00 14.28 64 HIS D CA 1
ATOM 7237 C C . HIS D 1 68 ? 14.036 45.980 9.237 1.00 17.53 64 HIS D C 1
ATOM 7238 O O . HIS D 1 68 ? 15.207 46.170 8.882 1.00 13.85 64 HIS D O 1
ATOM 7245 N N . GLY D 1 69 ? 13.055 46.857 8.961 1.00 13.81 65 GLY D N 1
ATOM 7246 C CA . GLY D 1 69 ? 13.359 48.067 8.215 1.00 13.56 65 GLY D CA 1
ATOM 7247 C C . GLY D 1 69 ? 14.414 48.904 8.909 1.00 13.74 65 GLY D C 1
ATOM 7248 O O . GLY D 1 69 ? 15.274 49.513 8.263 1.00 12.71 65 GLY D O 1
ATOM 7249 N N . GLN D 1 70 ? 14.396 48.901 10.241 1.00 13.39 66 GLN D N 1
ATOM 7250 C CA . GLN D 1 70 ? 15.397 49.661 10.970 1.00 14.29 66 GLN D CA 1
ATOM 7251 C C . GLN D 1 70 ? 16.775 49.062 10.797 1.00 13.26 66 GLN D C 1
ATOM 7252 O O . GLN D 1 70 ? 17.736 49.794 10.558 1.00 23.98 66 GLN D O 1
ATOM 7258 N N . LYS D 1 71 ? 16.893 47.735 10.855 1.00 14.48 67 LYS D N 1
ATOM 7259 C CA . LYS D 1 71 ? 18.175 47.118 10.506 1.00 11.89 67 LYS D CA 1
ATOM 7260 C C . LYS D 1 71 ? 18.526 47.297 9.033 1.00 15.08 67 LYS D C 1
ATOM 7261 O O . LYS D 1 71 ? 19.708 47.255 8.690 1.00 12.79 67 LYS D O 1
ATOM 7267 N N . PHE D 1 72 ? 17.540 47.489 8.154 1.00 11.78 68 PHE D N 1
ATOM 7268 C CA . PHE D 1 72 ? 17.828 47.600 6.725 1.00 11.52 68 PHE D CA 1
ATOM 7269 C C . PHE D 1 72 ? 18.444 48.943 6.352 1.00 11.25 68 PHE D C 1
ATOM 7270 O O . PHE D 1 72 ? 19.080 49.052 5.296 1.00 12.37 68 PHE D O 1
ATOM 7278 N N . VAL D 1 73 ? 18.302 49.956 7.197 1.00 11.38 69 VAL D N 1
ATOM 7279 C CA . VAL D 1 73 ? 18.739 51.305 6.849 1.00 14.07 69 VAL D CA 1
ATOM 7280 C C . VAL D 1 73 ? 20.214 51.318 6.432 1.00 16.30 69 VAL D C 1
ATOM 7281 O O . VAL D 1 73 ? 20.499 51.765 5.311 1.00 18.11 69 VAL D O 1
ATOM 7285 N N . PRO D 1 74 ? 21.180 50.823 7.232 1.00 10.43 70 PRO D N 1
ATOM 7286 C CA . PRO D 1 74 ? 22.588 50.887 6.777 1.00 18.02 70 PRO D CA 1
ATOM 7287 C C . PRO D 1 74 ? 22.861 50.093 5.516 1.00 9.82 70 PRO D C 1
ATOM 7288 O O . PRO D 1 74 ? 23.777 50.447 4.768 1.00 10.94 70 PRO D O 1
ATOM 7292 N N . TYR D 1 75 ? 22.122 49.012 5.251 1.00 12.29 71 TYR D N 1
ATOM 7293 C CA . TYR D 1 75 ? 22.397 48.237 4.040 1.00 9.92 71 TYR D CA 1
ATOM 7294 C C . TYR D 1 75 ? 22.079 49.067 2.800 1.00 16.73 71 TYR D C 1
ATOM 7295 O O . TYR D 1 75 ? 22.880 49.151 1.861 1.00 16.53 71 TYR D O 1
ATOM 7304 N N . ALA D 1 76 ? 20.921 49.721 2.798 1.00 10.28 72 ALA D N 1
ATOM 7305 C CA . ALA D 1 76 ? 20.544 50.540 1.652 1.00 10.41 72 ALA D CA 1
ATOM 7306 C C . ALA D 1 76 ? 21.516 51.699 1.459 1.00 10.15 72 ALA D C 1
ATOM 7307 O O . ALA D 1 76 ? 21.929 51.985 0.335 1.00 20.72 72 ALA D O 1
ATOM 7309 N N . GLU D 1 77 ? 21.922 52.356 2.547 1.00 17.58 73 GLU D N 1
ATOM 7310 C CA . GLU D 1 77 ? 22.845 53.485 2.414 1.00 17.10 73 GLU D CA 1
ATOM 7311 C C . GLU D 1 77 ? 24.229 53.026 1.950 1.00 12.42 73 GLU D C 1
ATOM 7312 O O . GLU D 1 77 ? 24.827 53.644 1.063 1.00 16.50 73 GLU D O 1
ATOM 7318 N N . ASN D 1 78 ? 24.748 51.934 2.504 1.00 13.19 74 ASN D N 1
ATOM 7319 C CA . ASN D 1 78 ? 26.074 51.484 2.069 1.00 10.32 74 ASN D CA 1
ATOM 7320 C C . ASN D 1 78 ? 26.059 51.129 0.581 1.00 11.72 74 ASN D C 1
ATOM 7321 O O . ASN D 1 78 ? 26.928 51.558 -0.182 1.00 23.06 74 ASN D O 1
ATOM 7326 N N . LEU D 1 79 ? 25.028 50.409 0.137 1.00 10.39 75 LEU D N 1
ATOM 7327 C CA . LEU D 1 79 ? 24.963 50.007 -1.270 1.00 14.79 75 LEU D CA 1
ATOM 7328 C C . LEU D 1 79 ? 24.832 51.219 -2.170 1.00 15.70 75 LEU D C 1
ATOM 7329 O O . LEU D 1 79 ? 25.559 51.356 -3.164 1.00 16.56 75 LEU D O 1
ATOM 7334 N N . LEU D 1 80 ? 23.892 52.108 -1.833 1.00 15.12 76 LEU D N 1
ATOM 7335 C CA . LEU D 1 80 ? 23.762 53.364 -2.552 1.00 17.97 76 LEU D CA 1
ATOM 7336 C C . LEU D 1 80 ? 25.104 54.067 -2.635 1.00 13.69 76 LEU D C 1
ATOM 7337 O O . LEU D 1 80 ? 25.583 54.397 -3.727 1.00 16.76 76 LEU D O 1
ATOM 7342 N N . ASN D 1 81 ? 25.751 54.260 -1.479 1.00 12.10 77 ASN D N 1
ATOM 7343 C CA . ASN D 1 81 ? 27.044 54.944 -1.451 1.00 15.80 77 ASN D CA 1
ATOM 7344 C C . ASN D 1 81 ? 28.100 54.175 -2.246 1.00 17.88 77 ASN D C 1
ATOM 7345 O O . ASN D 1 81 ? 28.872 54.766 -3.016 1.00 12.97 77 ASN D O 1
ATOM 7350 N N . GLN D 1 82 ? 28.127 52.850 -2.110 1.00 14.07 78 GLN D N 1
ATOM 7351 C CA . GLN D 1 82 ? 29.128 52.088 -2.842 1.00 13.39 78 GLN D CA 1
ATOM 7352 C C . GLN D 1 82 ? 28.875 52.115 -4.345 1.00 22.64 78 GLN D C 1
ATOM 7353 O O . GLN D 1 82 ? 29.817 51.982 -5.141 1.00 23.45 78 GLN D O 1
ATOM 7359 N N . VAL D 1 83 ? 27.625 52.285 -4.765 1.00 27.43 79 VAL D N 1
ATOM 7360 C CA . VAL D 1 83 ? 27.364 52.363 -6.197 1.00 15.00 79 VAL D CA 1
ATOM 7361 C C . VAL D 1 83 ? 27.779 53.723 -6.733 1.00 14.73 79 VAL D C 1
ATOM 7362 O O . VAL D 1 83 ? 28.459 53.815 -7.767 1.00 12.68 79 VAL D O 1
ATOM 7366 N N . LYS D 1 84 ? 27.389 54.793 -6.029 1.00 12.53 80 LYS D N 1
ATOM 7367 C CA . LYS D 1 84 ? 27.813 56.139 -6.412 1.00 13.48 80 LYS D CA 1
ATOM 7368 C C . LYS D 1 84 ? 29.338 56.265 -6.388 1.00 17.34 80 LYS D C 1
ATOM 7369 O O . LYS D 1 84 ? 29.945 56.823 -7.303 1.00 15.53 80 LYS D O 1
ATOM 7375 N N . VAL D 1 85 ? 29.977 55.723 -5.357 1.00 10.48 81 VAL D N 1
ATOM 7376 C CA . VAL D 1 85 ? 31.434 55.756 -5.297 1.00 16.91 81 VAL D CA 1
ATOM 7377 C C . VAL D 1 85 ? 32.038 55.021 -6.483 1.00 25.92 81 VAL D C 1
ATOM 7378 O O . VAL D 1 85 ? 33.090 55.433 -6.995 1.00 22.58 81 VAL D O 1
ATOM 7382 N N . THR D 1 86 ? 31.376 53.950 -6.971 1.00 12.35 82 THR D N 1
ATOM 7383 C CA . THR D 1 86 ? 31.923 53.227 -8.122 1.00 9.79 82 THR D CA 1
ATOM 7384 C C . THR D 1 86 ? 31.904 54.108 -9.350 1.00 15.20 82 THR D C 1
ATOM 7385 O O . THR D 1 86 ? 32.859 54.114 -10.136 1.00 18.97 82 THR D O 1
ATOM 7389 N N . LYS D 1 87 ? 30.833 54.887 -9.500 1.00 10.24 83 LYS D N 1
ATOM 7390 C CA . LYS D 1 87 ? 30.694 55.763 -10.651 1.00 11.52 83 LYS D CA 1
ATOM 7391 C C . LYS D 1 87 ? 31.712 56.898 -10.603 1.00 10.59 83 LYS D C 1
ATOM 7392 O O . LYS D 1 87 ? 32.335 57.217 -11.619 1.00 17.20 83 LYS D O 1
ATOM 7398 N N . GLU D 1 88 ? 31.887 57.536 -9.431 1.00 10.28 84 GLU D N 1
ATOM 7399 C CA . GLU D 1 88 ? 32.771 58.706 -9.349 1.00 18.46 84 GLU D CA 1
ATOM 7400 C C . GLU D 1 88 ? 34.231 58.306 -9.498 1.00 18.47 84 GLU D C 1
ATOM 7401 O O . GLU D 1 88 ? 35.009 59.031 -10.127 1.00 21.09 84 GLU D O 1
ATOM 7407 N N . ASP D 1 89 ? 34.632 57.169 -8.898 1.00 10.05 85 ASP D N 1
ATOM 7408 C CA . ASP D 1 89 ? 36.007 56.705 -9.088 1.00 10.93 85 ASP D CA 1
ATOM 7409 C C . ASP D 1 89 ? 36.352 56.478 -10.562 1.00 18.41 85 ASP D C 1
ATOM 7410 O O . ASP D 1 89 ? 37.521 56.577 -10.928 1.00 25.20 85 ASP D O 1
ATOM 7415 N N . PHE D 1 90 ? 35.392 56.220 -11.446 1.00 10.79 86 PHE D N 1
ATOM 7416 C CA . PHE D 1 90 ? 35.800 56.005 -12.832 1.00 11.27 86 PHE D CA 1
ATOM 7417 C C . PHE D 1 90 ? 35.384 57.113 -13.782 1.00 11.64 86 PHE D C 1
ATOM 7418 O O . PHE D 1 90 ? 35.720 57.033 -14.967 1.00 18.51 86 PHE D O 1
ATOM 7426 N N . ALA D 1 91 ? 34.723 58.164 -13.290 1.00 15.00 87 ALA D N 1
ATOM 7427 C CA . ALA D 1 91 ? 34.270 59.262 -14.139 1.00 22.04 87 ALA D CA 1
ATOM 7428 C C . ALA D 1 91 ? 35.426 59.867 -14.937 1.00 23.44 87 ALA D C 1
ATOM 7429 O O . ALA D 1 91 ? 36.534 60.020 -14.432 1.00 17.30 87 ALA D O 1
ATOM 7431 N N . GLN D 1 92 ? 35.164 60.208 -16.187 1.00 27.31 88 GLN D N 1
ATOM 7432 C CA . GLN D 1 92 ? 36.168 60.774 -17.070 1.00 25.07 88 GLN D CA 1
ATOM 7433 C C . GLN D 1 92 ? 35.997 62.287 -17.206 1.00 29.30 88 GLN D C 1
ATOM 7434 O O . GLN D 1 92 ? 34.930 62.846 -16.946 1.00 39.42 88 GLN D O 1
ATOM 7440 N N . ALA D 1 93 ? 37.080 62.942 -17.622 1.00 30.76 89 ALA D N 1
ATOM 7441 C CA . ALA D 1 93 ? 37.033 64.356 -17.972 1.00 33.92 89 ALA D CA 1
ATOM 7442 C C . ALA D 1 93 ? 36.013 64.596 -19.076 1.00 39.32 89 ALA D C 1
ATOM 7443 O O . ALA D 1 93 ? 35.901 63.806 -20.018 1.00 41.13 89 ALA D O 1
ATOM 7445 N N . SER D 1 94 ? 35.281 65.705 -18.966 1.00 37.10 90 SER D N 1
ATOM 7446 C CA . SER D 1 94 ? 34.221 66.052 -19.903 1.00 38.96 90 SER D CA 1
ATOM 7447 C C . SER D 1 94 ? 34.393 67.480 -20.415 1.00 37.38 90 SER D C 1
ATOM 7448 O O . SER D 1 94 ? 34.866 68.361 -19.694 1.00 39.67 90 SER D O 1
ATOM 7451 N N . LEU D 1 95 ? 33.988 67.697 -21.669 1.00 38.14 91 LEU D N 1
ATOM 7452 C CA . LEU D 1 95 ? 33.915 69.018 -22.298 1.00 35.08 91 LEU D CA 1
ATOM 7453 C C . LEU D 1 95 ? 32.516 69.181 -22.886 1.00 39.02 91 LEU D C 1
ATOM 7454 O O . LEU D 1 95 ? 32.166 68.487 -23.843 1.00 53.66 91 LEU D O 1
ATOM 7459 N N . LYS D 1 96 ? 31.711 70.085 -22.336 1.00 36.29 92 LYS D N 1
ATOM 7460 C CA . LYS D 1 96 ? 30.339 70.199 -22.826 1.00 45.28 92 LYS D CA 1
ATOM 7461 C C . LYS D 1 96 ? 30.295 70.722 -24.258 1.00 54.04 92 LYS D C 1
ATOM 7462 O O . LYS D 1 96 ? 29.926 69.983 -25.176 1.00 58.18 92 LYS D O 1
ATOM 7468 N N . THR D 1 97 ? 30.673 71.978 -24.469 1.00 50.20 93 THR D N 1
ATOM 7469 C CA . THR D 1 97 ? 30.756 72.541 -25.806 1.00 42.88 93 THR D CA 1
ATOM 7470 C C . THR D 1 97 ? 32.187 72.962 -26.095 1.00 43.01 93 THR D C 1
ATOM 7471 O O . THR D 1 97 ? 32.995 73.185 -25.185 1.00 44.84 93 THR D O 1
ATOM 7475 N N . ASP D 1 98 ? 32.505 73.069 -27.377 1.00 41.25 94 ASP D N 1
ATOM 7476 C CA . ASP D 1 98 ? 33.881 73.394 -27.706 1.00 25.27 94 ASP D CA 1
ATOM 7477 C C . ASP D 1 98 ? 34.184 74.875 -27.540 1.00 29.54 94 ASP D C 1
ATOM 7478 O O . ASP D 1 98 ? 35.320 75.278 -27.801 1.00 40.07 94 ASP D O 1
ATOM 7483 N N . HIS D 1 99 ? 33.216 75.689 -27.096 1.00 35.38 95 HIS D N 1
ATOM 7484 C CA . HIS D 1 99 ? 33.488 77.066 -26.682 1.00 37.42 95 HIS D CA 1
ATOM 7485 C C . HIS D 1 99 ? 33.354 77.252 -25.168 1.00 33.06 95 HIS D C 1
ATOM 7486 O O . HIS D 1 99 ? 33.224 78.388 -24.689 1.00 32.00 95 HIS D O 1
ATOM 7493 N N . THR D 1 100 ? 33.388 76.161 -24.403 1.00 27.07 96 THR D N 1
ATOM 7494 C CA . THR D 1 100 ? 33.386 76.253 -22.954 1.00 22.62 96 THR D CA 1
ATOM 7495 C C . THR D 1 100 ? 34.823 76.311 -22.456 1.00 36.80 96 THR D C 1
ATOM 7496 O O . THR D 1 100 ? 35.646 75.457 -22.806 1.00 40.28 96 THR D O 1
ATOM 7500 N N . VAL D 1 101 ? 35.116 77.321 -21.646 1.00 29.81 97 VAL D N 1
ATOM 7501 C CA . VAL D 1 101 ? 36.392 77.448 -20.962 1.00 21.24 97 VAL D CA 1
ATOM 7502 C C . VAL D 1 101 ? 36.184 76.975 -19.528 1.00 26.28 97 VAL D C 1
ATOM 7503 O O . VAL D 1 101 ? 35.323 77.506 -18.812 1.00 31.59 97 VAL D O 1
ATOM 7507 N N . ARG D 1 102 ? 36.948 75.953 -19.128 1.00 22.33 98 ARG D N 1
ATOM 7508 C CA . ARG D 1 102 ? 36.841 75.332 -17.808 1.00 27.82 98 ARG D CA 1
ATOM 7509 C C . ARG D 1 102 ? 37.856 75.992 -16.884 1.00 30.74 98 ARG D C 1
ATOM 7510 O O . ARG D 1 102 ? 39.051 76.017 -17.190 1.00 28.12 98 ARG D O 1
ATOM 7518 N N . ILE D 1 103 ? 37.381 76.545 -15.770 1.00 27.65 99 ILE D N 1
ATOM 7519 C CA . ILE D 1 103 ? 38.213 77.339 -14.875 1.00 17.42 99 ILE D CA 1
ATOM 7520 C C . ILE D 1 103 ? 38.077 76.775 -13.471 1.00 17.85 99 ILE D C 1
ATOM 7521 O O . ILE D 1 103 ? 36.961 76.515 -13.010 1.00 21.94 99 ILE D O 1
ATOM 7526 N N . VAL D 1 104 ? 39.209 76.551 -12.811 1.00 15.19 100 VAL D N 1
ATOM 7527 C CA . VAL D 1 104 ? 39.260 76.086 -11.430 1.00 26.95 100 VAL D CA 1
ATOM 7528 C C . VAL D 1 104 ? 40.034 77.118 -10.619 1.00 30.37 100 VAL D C 1
ATOM 7529 O O . VAL D 1 104 ? 40.976 77.735 -11.131 1.00 24.35 100 VAL D O 1
ATOM 7533 N N . CYS D 1 105 ? 39.630 77.316 -9.367 1.00 25.62 101 CYS D N 1
ATOM 7534 C CA . CYS D 1 105 ? 40.295 78.257 -8.471 1.00 27.86 101 CYS D CA 1
ATOM 7535 C C . CYS D 1 105 ? 39.736 78.080 -7.070 1.00 32.56 101 CYS D C 1
ATOM 7536 O O . CYS D 1 105 ? 38.805 77.303 -6.837 1.00 25.86 101 CYS D O 1
ATOM 7539 N N . LEU D 1 106 ? 40.311 78.835 -6.143 1.00 34.99 102 LEU D N 1
ATOM 7540 C CA . LEU D 1 106 ? 39.804 78.865 -4.786 1.00 39.22 102 LEU D CA 1
ATOM 7541 C C . LEU D 1 106 ? 38.479 79.614 -4.750 1.00 35.92 102 LEU D C 1
ATOM 7542 O O . LEU D 1 106 ? 38.172 80.422 -5.636 1.00 24.91 102 LEU D O 1
ATOM 7547 N N . HIS D 1 107 ? 37.703 79.345 -3.691 1.00 30.54 103 HIS D N 1
ATOM 7548 C CA . HIS D 1 107 ? 36.376 79.941 -3.546 1.00 30.45 103 HIS D CA 1
ATOM 7549 C C . HIS D 1 107 ? 36.434 81.460 -3.571 1.00 40.06 103 HIS D C 1
ATOM 7550 O O . HIS D 1 107 ? 35.598 82.108 -4.215 1.00 31.59 103 HIS D O 1
ATOM 7557 N N . THR D 1 108 ? 37.401 82.047 -2.858 1.00 40.52 104 THR D N 1
ATOM 7558 C CA . THR D 1 108 ? 37.451 83.501 -2.746 1.00 45.32 104 THR D CA 1
ATOM 7559 C C . THR D 1 108 ? 37.653 84.135 -4.113 1.00 39.80 104 THR D C 1
ATOM 7560 O O . THR D 1 108 ? 36.915 85.045 -4.505 1.00 36.84 104 THR D O 1
ATOM 7564 N N . LEU D 1 109 ? 38.633 83.635 -4.869 1.00 39.94 105 LEU D N 1
ATOM 7565 C CA . LEU D 1 109 ? 38.931 84.220 -6.169 1.00 33.43 105 LEU D CA 1
ATOM 7566 C C . LEU D 1 109 ? 37.739 84.125 -7.101 1.00 34.16 105 LEU D C 1
ATOM 7567 O O . LEU D 1 109 ? 37.568 84.976 -7.981 1.00 29.00 105 LEU D O 1
ATOM 7572 N N . ALA D 1 110 ? 36.885 83.119 -6.901 1.00 33.55 106 ALA D N 1
ATOM 7573 C CA . ALA D 1 110 ? 35.768 82.896 -7.810 1.00 35.21 106 ALA D CA 1
ATOM 7574 C C . ALA D 1 110 ? 34.695 83.984 -7.739 1.00 42.45 106 ALA D C 1
ATOM 7575 O O . ALA D 1 110 ? 33.888 84.082 -8.670 1.00 46.59 106 ALA D O 1
ATOM 7577 N N . VAL D 1 111 ? 34.645 84.795 -6.675 1.00 31.90 107 VAL D N 1
ATOM 7578 C CA . VAL D 1 111 ? 33.578 85.778 -6.544 1.00 29.21 107 VAL D CA 1
ATOM 7579 C C . VAL D 1 111 ? 34.065 87.211 -6.734 1.00 34.01 107 VAL D C 1
ATOM 7580 O O . VAL D 1 111 ? 33.310 88.040 -7.251 1.00 34.09 107 VAL D O 1
ATOM 7584 N N . ASN D 1 112 ? 35.302 87.528 -6.365 1.00 34.94 108 ASN D N 1
ATOM 7585 C CA . ASN D 1 112 ? 35.776 88.905 -6.423 1.00 41.17 108 ASN D CA 1
ATOM 7586 C C . ASN D 1 112 ? 36.897 89.106 -7.430 1.00 40.45 108 ASN D C 1
ATOM 7587 O O . ASN D 1 112 ? 37.306 90.253 -7.660 1.00 46.59 108 ASN D O 1
ATOM 7592 N N . LEU D 1 113 ? 37.398 88.038 -8.052 1.00 42.34 109 LEU D N 1
ATOM 7593 C CA . LEU D 1 113 ? 38.368 88.185 -9.128 1.00 34.11 109 LEU D CA 1
ATOM 7594 C C . LEU D 1 113 ? 37.772 87.826 -10.482 1.00 32.88 109 LEU D C 1
ATOM 7595 O O . LEU D 1 113 ? 37.705 88.682 -11.366 1.00 21.71 109 LEU D O 1
ATOM 7600 N N . LEU D 1 114 ? 37.315 86.585 -10.663 1.00 28.84 110 LEU D N 1
ATOM 7601 C CA . LEU D 1 114 ? 36.882 86.158 -11.993 1.00 28.44 110 LEU D CA 1
ATOM 7602 C C . LEU D 1 114 ? 35.754 87.016 -12.566 1.00 30.41 110 LEU D C 1
ATOM 7603 O O . LEU D 1 114 ? 35.898 87.501 -13.701 1.00 36.72 110 LEU D O 1
ATOM 7608 N N . PRO D 1 115 ? 34.644 87.266 -11.868 1.00 30.39 111 PRO D N 1
ATOM 7609 C CA . PRO D 1 115 ? 33.577 88.063 -12.502 1.00 26.30 111 PRO D CA 1
ATOM 7610 C C . PRO D 1 115 ? 34.033 89.446 -12.935 1.00 31.36 111 PRO D C 1
ATOM 7611 O O . PRO D 1 115 ? 33.659 89.914 -14.018 1.00 43.03 111 PRO D O 1
ATOM 7615 N N . LYS D 1 116 ? 34.817 90.128 -12.102 1.00 34.03 112 LYS D N 1
ATOM 7616 C CA . LYS D 1 116 ? 35.406 91.398 -12.515 1.00 35.44 112 LYS D CA 1
ATOM 7617 C C . LYS D 1 116 ? 36.228 91.216 -13.782 1.00 41.22 112 LYS D C 1
ATOM 7618 O O . LYS D 1 116 ? 36.044 91.942 -14.763 1.00 44.21 112 LYS D O 1
ATOM 7624 N N . LEU D 1 117 ? 37.133 90.232 -13.782 1.00 38.66 113 LEU D N 1
ATOM 7625 C CA . LEU D 1 117 ? 37.907 89.925 -14.981 1.00 41.19 113 LEU D CA 1
ATOM 7626 C C . LEU D 1 117 ? 36.995 89.669 -16.171 1.00 42.23 113 LEU D C 1
ATOM 7627 O O . LEU D 1 117 ? 37.175 90.256 -17.245 1.00 55.64 113 LEU D O 1
ATOM 7632 N N . PHE D 1 118 ? 35.992 88.808 -15.989 1.00 37.91 114 PHE D N 1
ATOM 7633 C CA . PHE D 1 118 ? 35.103 88.452 -17.094 1.00 35.78 114 PHE D CA 1
ATOM 7634 C C . PHE D 1 118 ? 34.353 89.674 -17.610 1.00 40.53 114 PHE D C 1
ATOM 7635 O O . PHE D 1 118 ? 34.247 89.889 -18.822 1.00 48.73 114 PHE D O 1
ATOM 7643 N N . LEU D 1 119 ? 33.814 90.483 -16.700 1.00 47.03 115 LEU D N 1
ATOM 7644 C CA . LEU D 1 119 ? 33.034 91.638 -17.126 1.00 43.28 115 LEU D CA 1
ATOM 7645 C C . LEU D 1 119 ? 33.910 92.662 -17.833 1.00 44.16 115 LEU D C 1
ATOM 7646 O O . LEU D 1 119 ? 33.490 93.261 -18.828 1.00 52.05 115 LEU D O 1
ATOM 7651 N N . GLN D 1 120 ? 35.142 92.853 -17.364 1.00 39.84 116 GLN D N 1
ATOM 7652 C CA . GLN D 1 120 ? 35.997 93.856 -17.985 1.00 40.32 116 GLN D CA 1
ATOM 7653 C C . GLN D 1 120 ? 36.379 93.505 -19.412 1.00 45.93 116 GLN D C 1
ATOM 7654 O O . GLN D 1 120 ? 36.953 94.353 -20.098 1.00 61.92 116 GLN D O 1
ATOM 7660 N N . SER D 1 121 ? 36.081 92.296 -19.872 1.00 48.58 117 SER D N 1
ATOM 7661 C CA . SER D 1 121 ? 36.386 91.857 -21.227 1.00 47.92 117 SER D CA 1
ATOM 7662 C C . SER D 1 121 ? 35.156 91.269 -21.869 1.00 50.35 117 SER D C 1
ATOM 7663 O O . SER D 1 121 ? 35.230 90.298 -22.628 1.00 55.06 117 SER D O 1
ATOM 7666 N N . ALA D 1 122 ? 34.002 91.853 -21.562 1.00 47.99 118 ALA D N 1
ATOM 7667 C CA . ALA D 1 122 ? 32.727 91.278 -21.958 1.00 53.06 118 ALA D CA 1
ATOM 7668 C C . ALA D 1 122 ? 32.669 91.035 -23.459 1.00 66.09 118 ALA D C 1
ATOM 7669 O O . ALA D 1 122 ? 32.624 89.882 -23.894 1.00 62.71 118 ALA D O 1
ATOM 7671 N N . GLU D 1 123 ? 32.692 92.108 -24.257 1.00 69.04 119 GLU D N 1
ATOM 7672 C CA . GLU D 1 123 ? 32.514 91.953 -25.698 1.00 76.30 119 GLU D CA 1
ATOM 7673 C C . GLU D 1 123 ? 33.588 91.055 -26.301 1.00 75.95 119 GLU D C 1
ATOM 7674 O O . GLU D 1 123 ? 33.326 90.352 -27.283 1.00 88.70 119 GLU D O 1
ATOM 7680 N N . ALA D 1 124 ? 34.790 91.042 -25.718 1.00 69.57 120 ALA D N 1
ATOM 7681 C CA . ALA D 1 124 ? 35.811 90.106 -26.177 1.00 65.23 120 ALA D CA 1
ATOM 7682 C C . ALA D 1 124 ? 35.448 88.666 -25.820 1.00 63.70 120 ALA D C 1
ATOM 7683 O O . ALA D 1 124 ? 35.578 87.762 -26.654 1.00 68.20 120 ALA D O 1
ATOM 7685 N N . LEU D 1 125 ? 34.975 88.435 -24.595 1.00 60.74 121 LEU D N 1
ATOM 7686 C CA . LEU D 1 125 ? 34.681 87.094 -24.098 1.00 59.79 121 LEU D CA 1
ATOM 7687 C C . LEU D 1 125 ? 33.206 86.717 -24.184 1.00 55.49 121 LEU D C 1
ATOM 7688 O O . LEU D 1 125 ? 32.852 85.586 -23.832 1.00 48.02 121 LEU D O 1
ATOM 7693 N N . SER D 1 126 ? 32.340 87.629 -24.627 1.00 56.23 122 SER D N 1
ATOM 7694 C CA . SER D 1 126 ? 30.904 87.373 -24.587 1.00 58.06 122 SER D CA 1
ATOM 7695 C C . SER D 1 126 ? 30.533 86.082 -25.301 1.00 53.43 122 SER D C 1
ATOM 7696 O O . SER D 1 126 ? 29.589 85.395 -24.895 1.00 52.30 122 SER D O 1
ATOM 7699 N N . HIS D 1 127 ? 31.275 85.728 -26.352 1.00 53.94 123 HIS D N 1
ATOM 7700 C CA . HIS D 1 127 ? 30.963 84.572 -27.187 1.00 51.39 123 HIS D CA 1
ATOM 7701 C C . HIS D 1 127 ? 31.422 83.246 -26.584 1.00 53.95 123 HIS D C 1
ATOM 7702 O O . HIS D 1 127 ? 31.066 82.189 -27.119 1.00 62.66 123 HIS D O 1
ATOM 7709 N N . LEU D 1 128 ? 32.202 83.268 -25.506 1.00 44.64 124 LEU D N 1
ATOM 7710 C CA . LEU D 1 128 ? 32.625 82.052 -24.831 1.00 39.00 124 LEU D CA 1
ATOM 7711 C C . LEU D 1 128 ? 31.627 81.685 -23.743 1.00 45.11 124 LEU D C 1
ATOM 7712 O O . LEU D 1 128 ? 30.815 82.504 -23.309 1.00 58.11 124 LEU D O 1
ATOM 7717 N N . ASN D 1 129 ? 31.689 80.432 -23.309 1.00 30.07 125 ASN D N 1
ATOM 7718 C CA . ASN D 1 129 ? 30.890 79.958 -22.187 1.00 35.62 125 ASN D CA 1
ATOM 7719 C C . ASN D 1 129 ? 31.845 79.610 -21.047 1.00 41.97 125 ASN D C 1
ATOM 7720 O O . ASN D 1 129 ? 32.663 78.692 -21.174 1.00 42.87 125 ASN D O 1
ATOM 7725 N N . LEU D 1 130 ? 31.744 80.338 -19.940 1.00 42.67 126 LEU D N 1
ATOM 7726 C CA . LEU D 1 130 ? 32.688 80.217 -18.833 1.00 39.52 126 LEU D CA 1
ATOM 7727 C C . LEU D 1 130 ? 32.118 79.314 -17.746 1.00 31.51 126 LEU D C 1
ATOM 7728 O O . LEU D 1 130 ? 31.011 79.549 -17.251 1.00 35.85 126 LEU D O 1
ATOM 7733 N N . SER D 1 131 ? 32.866 78.284 -17.385 1.00 25.32 127 SER D N 1
ATOM 7734 C CA . SER D 1 131 ? 32.469 77.351 -16.337 1.00 21.17 127 SER D CA 1
ATOM 7735 C C . SER D 1 131 ? 33.509 77.406 -15.222 1.00 23.77 127 SER D C 1
ATOM 7736 O O . SER D 1 131 ? 34.643 76.952 -15.402 1.00 28.09 127 SER D O 1
ATOM 7739 N N . VAL D 1 132 ? 33.107 77.928 -14.066 1.00 27.19 128 VAL D N 1
ATOM 7740 C CA . VAL D 1 132 ? 34.002 78.223 -12.950 1.00 19.51 128 VAL D CA 1
ATOM 7741 C C . VAL D 1 132 ? 33.647 77.287 -11.802 1.00 22.18 128 VAL D C 1
ATOM 7742 O O . VAL D 1 132 ? 32.589 77.437 -11.182 1.00 24.76 128 VAL D O 1
ATOM 7746 N N . THR D 1 133 ? 34.508 76.310 -11.512 1.00 21.57 129 THR D N 1
ATOM 7747 C CA . THR D 1 133 ? 34.272 75.436 -10.366 1.00 29.41 129 THR D CA 1
ATOM 7748 C C . THR D 1 133 ? 35.288 75.729 -9.277 1.00 33.98 129 THR D C 1
ATOM 7749 O O . THR D 1 133 ? 36.447 75.290 -9.377 1.00 24.82 129 THR D O 1
ATOM 7753 N N . PRO D 1 134 ? 34.905 76.434 -8.208 1.00 34.88 130 PRO D N 1
ATOM 7754 C CA . PRO D 1 134 ? 35.836 76.636 -7.098 1.00 29.04 130 PRO D CA 1
ATOM 7755 C C . PRO D 1 134 ? 36.171 75.293 -6.479 1.00 26.93 130 PRO D C 1
ATOM 7756 O O . PRO D 1 134 ? 35.359 74.369 -6.494 1.00 25.28 130 PRO D O 1
ATOM 7760 N N . SER D 1 135 ? 37.380 75.185 -5.932 1.00 25.12 131 SER D N 1
ATOM 7761 C CA . SER D 1 135 ? 37.874 73.894 -5.473 1.00 25.28 131 SER D CA 1
ATOM 7762 C C . SER D 1 135 ? 38.822 74.087 -4.301 1.00 30.47 131 SER D C 1
ATOM 7763 O O . SER D 1 135 ? 39.663 74.990 -4.319 1.00 31.37 131 SER D O 1
ATOM 7766 N N . VAL D 1 136 ? 38.689 73.231 -3.287 1.00 30.16 132 VAL D N 1
ATOM 7767 C CA . VAL D 1 136 ? 39.647 73.198 -2.185 1.00 26.36 132 VAL D CA 1
ATOM 7768 C C . VAL D 1 136 ? 40.650 72.068 -2.346 1.00 25.48 132 VAL D C 1
ATOM 7769 O O . VAL D 1 136 ? 41.438 71.820 -1.432 1.00 30.56 132 VAL D O 1
ATOM 7773 N N . LEU D 1 137 ? 40.624 71.353 -3.471 1.00 19.30 133 LEU D N 1
ATOM 7774 C CA . LEU D 1 137 ? 41.698 70.408 -3.726 1.00 26.60 133 LEU D CA 1
ATOM 7775 C C . LEU D 1 137 ? 43.018 71.178 -3.836 1.00 34.64 133 LEU D C 1
ATOM 7776 O O . LEU D 1 137 ? 43.053 72.404 -3.956 1.00 39.92 133 LEU D O 1
ATOM 7781 N N . GLY D 1 138 ? 44.113 70.470 -3.765 1.00 35.32 134 GLY D N 1
ATOM 7782 C CA . GLY D 1 138 ? 45.368 71.193 -3.723 1.00 48.93 134 GLY D CA 1
ATOM 7783 C C . GLY D 1 138 ? 45.790 71.776 -5.066 1.00 29.58 134 GLY D C 1
ATOM 7784 O O . GLY D 1 138 ? 45.250 71.470 -6.131 1.00 26.20 134 GLY D O 1
ATOM 7785 N N . ILE D 1 139 ? 46.809 72.634 -5.006 1.00 29.09 135 ILE D N 1
ATOM 7786 C CA . ILE D 1 139 ? 47.485 73.051 -6.232 1.00 19.68 135 ILE D CA 1
ATOM 7787 C C . ILE D 1 139 ? 48.015 71.825 -6.987 1.00 23.39 135 ILE D C 1
ATOM 7788 O O . ILE D 1 139 ? 47.980 71.771 -8.226 1.00 19.49 135 ILE D O 1
ATOM 7793 N N . ASP D 1 140 ? 48.492 70.809 -6.254 1.00 22.78 136 ASP D N 1
ATOM 7794 C CA . ASP D 1 140 ? 48.947 69.575 -6.899 1.00 19.56 136 ASP D CA 1
ATOM 7795 C C . ASP D 1 140 ? 47.807 68.905 -7.659 1.00 18.60 136 ASP D C 1
ATOM 7796 O O . ASP D 1 140 ? 47.988 68.431 -8.791 1.00 21.93 136 ASP D O 1
ATOM 7801 N N . ALA D 1 141 ? 46.614 68.880 -7.072 1.00 24.57 137 ALA D N 1
ATOM 7802 C CA . ALA D 1 141 ? 45.470 68.313 -7.792 1.00 25.35 137 ALA D CA 1
ATOM 7803 C C . ALA D 1 141 ? 45.153 69.115 -9.053 1.00 15.50 137 ALA D C 1
ATOM 7804 O O . ALA D 1 141 ? 44.863 68.536 -10.106 1.00 25.24 137 ALA D O 1
ATOM 7806 N N . HIS D 1 142 ? 45.221 70.452 -8.966 1.00 20.27 138 HIS D N 1
ATOM 7807 C CA . HIS D 1 142 ? 44.832 71.307 -10.091 1.00 19.06 138 HIS D CA 1
ATOM 7808 C C . HIS D 1 142 ? 45.875 71.311 -11.190 1.00 23.48 138 HIS D C 1
ATOM 7809 O O . HIS D 1 142 ? 45.521 71.373 -12.370 1.00 30.22 138 HIS D O 1
ATOM 7816 N N . PHE D 1 143 ? 47.162 71.291 -10.834 1.00 24.44 139 PHE D N 1
ATOM 7817 C CA . PHE D 1 143 ? 48.178 71.069 -11.862 1.00 29.03 139 PHE D CA 1
ATOM 7818 C C . PHE D 1 143 ? 47.890 69.771 -12.604 1.00 30.67 139 PHE D C 1
ATOM 7819 O O . PHE D 1 143 ? 47.922 69.731 -13.837 1.00 23.95 139 PHE D O 1
ATOM 7827 N N . GLN D 1 144 ? 47.563 68.708 -11.858 1.00 26.22 140 GLN D N 1
ATOM 7828 C CA . GLN D 1 144 ? 47.257 67.422 -12.476 1.00 22.87 140 GLN D CA 1
ATOM 7829 C C . GLN D 1 144 ? 46.064 67.544 -13.419 1.00 29.12 140 GLN D C 1
ATOM 7830 O O . GLN D 1 144 ? 46.049 66.934 -14.494 1.00 28.52 140 GLN D O 1
ATOM 7836 N N . MET D 1 145 ? 45.054 68.335 -13.038 1.00 28.21 141 MET D N 1
ATOM 7837 C CA . MET D 1 145 ? 43.911 68.512 -13.933 1.00 27.64 141 MET D CA 1
ATOM 7838 C C . MET D 1 145 ? 44.307 69.270 -15.193 1.00 19.37 141 MET D C 1
ATOM 7839 O O . MET D 1 145 ? 43.782 68.989 -16.274 1.00 31.97 141 MET D O 1
ATOM 7844 N N . LEU D 1 146 ? 45.195 70.260 -15.075 1.00 24.97 142 LEU D N 1
ATOM 7845 C CA . LEU D 1 146 ? 45.680 70.933 -16.275 1.00 26.16 142 LEU D CA 1
ATOM 7846 C C . LEU D 1 146 ? 46.313 69.922 -17.228 1.00 34.90 142 LEU D C 1
ATOM 7847 O O . LEU D 1 146 ? 45.965 69.870 -18.415 1.00 40.58 142 LEU D O 1
ATOM 7852 N N . GLU D 1 147 ? 47.209 69.072 -16.703 1.00 26.44 143 GLU D N 1
ATOM 7853 C CA . GLU D 1 147 ? 47.865 68.055 -17.522 1.00 30.60 143 GLU D CA 1
ATOM 7854 C C . GLU D 1 147 ? 46.844 67.136 -18.186 1.00 37.41 143 GLU D C 1
ATOM 7855 O O . GLU D 1 147 ? 46.929 66.867 -19.387 1.00 37.96 143 GLU D O 1
ATOM 7861 N N . ASP D 1 148 ? 45.849 66.667 -17.427 1.00 36.11 144 ASP D N 1
ATOM 7862 C CA . ASP D 1 148 ? 44.808 65.796 -17.976 1.00 35.54 144 ASP D CA 1
ATOM 7863 C C . ASP D 1 148 ? 43.831 66.515 -18.916 1.00 31.95 144 ASP D C 1
ATOM 7864 O O . ASP D 1 148 ? 42.917 65.859 -19.431 1.00 38.57 144 ASP D O 1
ATOM 7869 N N . HIS D 1 149 ? 43.975 67.821 -19.142 1.00 22.42 145 HIS D N 1
ATOM 7870 C CA . HIS D 1 149 ? 42.995 68.604 -19.904 1.00 29.07 145 HIS D CA 1
ATOM 7871 C C . HIS D 1 149 ? 41.568 68.446 -19.367 1.00 28.82 145 HIS D C 1
ATOM 7872 O O . HIS D 1 149 ? 40.590 68.735 -20.075 1.00 25.08 145 HIS D O 1
ATOM 7879 N N . SER D 1 150 ? 41.416 67.993 -18.117 1.00 23.77 146 SER D N 1
ATOM 7880 C CA . SER D 1 150 ? 40.094 67.980 -17.502 1.00 26.71 146 SER D CA 1
ATOM 7881 C C . SER D 1 150 ? 39.642 69.374 -17.096 1.00 29.08 146 SER D C 1
ATOM 7882 O O . SER D 1 150 ? 38.456 69.565 -16.799 1.00 37.18 146 SER D O 1
ATOM 7885 N N . THR D 1 151 ? 40.559 70.341 -17.066 1.00 28.46 147 THR D N 1
ATOM 7886 C CA . THR D 1 151 ? 40.234 71.749 -16.882 1.00 25.11 147 THR D CA 1
ATOM 7887 C C . THR D 1 151 ? 41.204 72.560 -17.723 1.00 24.38 147 THR D C 1
ATOM 7888 O O . THR D 1 151 ? 42.258 72.066 -18.122 1.00 34.15 147 THR D O 1
ATOM 7892 N N . ASP D 1 152 ? 40.837 73.811 -17.995 1.00 17.50 148 ASP D N 1
ATOM 7893 C CA . ASP D 1 152 ? 41.582 74.648 -18.932 1.00 26.14 148 ASP D CA 1
ATOM 7894 C C . ASP D 1 152 ? 42.447 75.709 -18.271 1.00 26.96 148 ASP D C 1
ATOM 7895 O O . ASP D 1 152 ? 43.558 75.969 -18.745 1.00 23.89 148 ASP D O 1
ATOM 7900 N N . LEU D 1 153 ? 41.961 76.352 -17.210 1.00 28.15 149 LEU D N 1
ATOM 7901 C CA . LEU D 1 153 ? 42.713 77.410 -16.550 1.00 31.95 149 LEU D CA 1
ATOM 7902 C C . LEU D 1 153 ? 42.612 77.254 -15.044 1.00 28.82 149 LEU D C 1
ATOM 7903 O O . LEU D 1 153 ? 41.607 76.777 -14.513 1.00 27.89 149 LEU D O 1
ATOM 7908 N N . LEU D 1 154 ? 43.670 77.669 -14.366 1.00 26.68 150 LEU D N 1
ATOM 7909 C CA . LEU D 1 154 ? 43.712 77.676 -12.916 1.00 25.76 150 LEU D CA 1
ATOM 7910 C C . LEU D 1 154 ? 44.172 79.057 -12.472 1.00 27.53 150 LEU D C 1
ATOM 7911 O O . LEU D 1 154 ? 45.215 79.539 -12.920 1.00 27.60 150 LEU D O 1
ATOM 7916 N N . PHE D 1 155 ? 43.380 79.710 -11.634 1.00 34.25 151 PHE D N 1
ATOM 7917 C CA . PHE D 1 155 ? 43.767 80.976 -11.020 1.00 23.84 151 PHE D CA 1
ATOM 7918 C C . PHE D 1 155 ? 44.162 80.709 -9.579 1.00 23.44 151 PHE D C 1
ATOM 7919 O O . PHE D 1 155 ? 43.469 79.965 -8.878 1.00 27.41 151 PHE D O 1
ATOM 7927 N N . THR D 1 156 ? 45.276 81.294 -9.141 1.00 26.90 152 THR D N 1
ATOM 7928 C CA . THR D 1 156 ? 45.768 81.005 -7.797 1.00 24.43 152 THR D CA 1
ATOM 7929 C C . THR D 1 156 ? 46.722 82.100 -7.342 1.00 17.59 152 THR D C 1
ATOM 7930 O O . THR D 1 156 ? 47.267 82.855 -8.150 1.00 36.40 152 THR D O 1
ATOM 7934 N N . TYR D 1 157 ? 46.896 82.184 -6.027 1.00 30.42 153 TYR D N 1
ATOM 7935 C CA . TYR D 1 157 ? 47.947 82.998 -5.425 1.00 36.38 153 TYR D CA 1
ATOM 7936 C C . TYR D 1 157 ? 49.282 82.262 -5.523 1.00 46.90 153 TYR D C 1
ATOM 7937 O O . TYR D 1 157 ? 49.332 81.027 -5.480 1.00 45.58 153 TYR D O 1
ATOM 7946 N N . ASN D 1 158 ? 50.368 83.030 -5.654 1.00 48.96 154 ASN D N 1
ATOM 7947 C CA . ASN D 1 158 ? 51.679 82.447 -5.949 1.00 61.24 154 ASN D CA 1
ATOM 7948 C C . ASN D 1 158 ? 52.083 81.437 -4.881 1.00 61.88 154 ASN D C 1
ATOM 7949 O O . ASN D 1 158 ? 51.692 81.539 -3.721 1.00 60.69 154 ASN D O 1
ATOM 7954 N N . ILE D 1 159 ? 52.886 80.458 -5.275 1.00 73.03 155 ILE D N 1
ATOM 7955 C CA . ILE D 1 159 ? 53.188 79.309 -4.427 1.00 74.08 155 ILE D CA 1
ATOM 7956 C C . ILE D 1 159 ? 54.652 79.377 -4.010 1.00 77.02 155 ILE D C 1
ATOM 7957 O O . ILE D 1 159 ? 55.555 79.340 -4.856 1.00 78.97 155 ILE D O 1
ATOM 7962 N N . SER D 1 160 ? 54.881 79.492 -2.707 1.00 78.33 156 SER D N 1
ATOM 7963 C CA . SER D 1 160 ? 56.204 79.311 -2.125 1.00 81.52 156 SER D CA 1
ATOM 7964 C C . SER D 1 160 ? 56.372 77.830 -1.795 1.00 76.38 156 SER D C 1
ATOM 7965 O O . SER D 1 160 ? 55.619 77.286 -0.977 1.00 83.70 156 SER D O 1
ATOM 7968 N N . ALA D 1 161 ? 57.334 77.173 -2.440 1.00 68.70 157 ALA D N 1
ATOM 7969 C CA . ALA D 1 161 ? 57.464 75.726 -2.303 1.00 56.70 157 ALA D CA 1
ATOM 7970 C C . ALA D 1 161 ? 58.043 75.368 -0.938 1.00 53.49 157 ALA D C 1
ATOM 7971 O O . ALA D 1 161 ? 59.047 75.942 -0.504 1.00 47.91 157 ALA D O 1
ATOM 7973 N N . MET D 1 162 ? 57.396 74.424 -0.247 1.00 52.65 158 MET D N 1
ATOM 7974 C CA . MET D 1 162 ? 57.881 74.018 1.069 1.00 53.48 158 MET D CA 1
ATOM 7975 C C . MET D 1 162 ? 59.207 73.277 0.983 1.00 51.49 158 MET D C 1
ATOM 7976 O O . MET D 1 162 ? 59.924 73.196 1.985 1.00 63.54 158 MET D O 1
ATOM 7981 N N . ARG D 1 163 ? 59.555 72.761 -0.193 1.00 41.11 159 ARG D N 1
ATOM 7982 C CA . ARG D 1 163 ? 60.708 71.893 -0.366 1.00 28.33 159 ARG D CA 1
ATOM 7983 C C . ARG D 1 163 ? 60.977 71.759 -1.854 1.00 22.70 159 ARG D C 1
ATOM 7984 O O . ARG D 1 163 ? 60.055 71.911 -2.660 1.00 30.48 159 ARG D O 1
ATOM 7992 N N . PRO D 1 164 ? 62.217 71.457 -2.252 1.00 18.36 160 PRO D N 1
ATOM 7993 C CA . PRO D 1 164 ? 62.537 71.468 -3.683 1.00 23.63 160 PRO D CA 1
ATOM 7994 C C . PRO D 1 164 ? 61.599 70.558 -4.460 1.00 21.56 160 PRO D C 1
ATOM 7995 O O . PRO D 1 164 ? 61.184 69.502 -3.982 1.00 30.73 160 PRO D O 1
ATOM 7999 N N . SER D 1 165 ? 61.220 71.010 -5.648 1.00 18.41 161 SER D N 1
ATOM 8000 C CA . SER D 1 165 ? 60.182 70.344 -6.417 1.00 27.94 161 SER D CA 1
ATOM 8001 C C . SER D 1 165 ? 60.562 70.314 -7.887 1.00 25.02 161 SER D C 1
ATOM 8002 O O . SER D 1 165 ? 61.310 71.162 -8.371 1.00 28.65 161 SER D O 1
ATOM 8005 N N . LEU D 1 166 ? 60.002 69.335 -8.588 1.00 35.43 162 LEU D N 1
ATOM 8006 C CA . LEU D 1 166 ? 60.247 69.167 -10.013 1.00 47.04 162 LEU D CA 1
ATOM 8007 C C . LEU D 1 166 ? 59.763 70.394 -10.795 1.00 43.36 162 LEU D C 1
ATOM 8008 O O . LEU D 1 166 ? 58.730 70.991 -10.474 1.00 44.40 162 LEU D O 1
ATOM 8013 N N . SER D 1 167 ? 60.522 70.782 -11.820 1.00 42.58 163 SER D N 1
ATOM 8014 C CA . SER D 1 167 ? 60.165 71.971 -12.592 1.00 52.82 163 SER D CA 1
ATOM 8015 C C . SER D 1 167 ? 58.921 71.713 -13.456 1.00 52.54 163 SER D C 1
ATOM 8016 O O . SER D 1 167 ? 58.507 70.570 -13.673 1.00 48.79 163 SER D O 1
ATOM 8019 N N . LEU D 1 168 ? 58.329 72.796 -13.977 1.00 57.35 164 LEU D N 1
ATOM 8020 C CA . LEU D 1 168 ? 56.986 72.715 -14.552 1.00 51.10 164 LEU D CA 1
ATOM 8021 C C . LEU D 1 168 ? 56.821 73.207 -15.993 1.00 54.82 164 LEU D C 1
ATOM 8022 O O . LEU D 1 168 ? 55.780 72.903 -16.595 1.00 40.55 164 LEU D O 1
ATOM 8027 N N . GLU D 1 169 ? 57.768 73.954 -16.575 1.00 55.72 165 GLU D N 1
ATOM 8028 C CA . GLU D 1 169 ? 57.397 74.633 -17.820 1.00 63.35 165 GLU D CA 1
ATOM 8029 C C . GLU D 1 169 ? 57.472 73.744 -19.058 1.00 56.29 165 GLU D C 1
ATOM 8030 O O . GLU D 1 169 ? 57.146 74.215 -20.149 1.00 52.60 165 GLU D O 1
ATOM 8036 N N . ASP D 1 170 ? 57.853 72.478 -18.921 1.00 56.61 166 ASP D N 1
ATOM 8037 C CA . ASP D 1 170 ? 57.567 71.486 -19.952 1.00 59.56 166 ASP D CA 1
ATOM 8038 C C . ASP D 1 170 ? 56.094 71.080 -19.989 1.00 58.35 166 ASP D C 1
ATOM 8039 O O . ASP D 1 170 ? 55.678 70.360 -20.909 1.00 51.03 166 ASP D O 1
ATOM 8044 N N . LYS D 1 171 ? 55.299 71.519 -19.010 1.00 60.79 167 LYS D N 1
ATOM 8045 C CA . LYS D 1 171 ? 53.941 71.021 -18.832 1.00 50.44 167 LYS D CA 1
ATOM 8046 C C . LYS D 1 171 ? 52.937 72.166 -18.710 1.00 46.41 167 LYS D C 1
ATOM 8047 O O . LYS D 1 171 ? 51.885 72.153 -19.363 1.00 43.99 167 LYS D O 1
ATOM 8053 N N . LEU D 1 172 ? 53.255 73.157 -17.877 1.00 41.80 168 LEU D N 1
ATOM 8054 C CA . LEU D 1 172 ? 52.367 74.271 -17.585 1.00 34.22 168 LEU D CA 1
ATOM 8055 C C . LEU D 1 172 ? 53.011 75.589 -17.976 1.00 41.71 168 LEU D C 1
ATOM 8056 O O . LEU D 1 172 ? 54.234 75.756 -17.882 1.00 41.42 168 LEU D O 1
ATOM 8061 N N . GLU D 1 173 ? 52.170 76.529 -18.400 1.00 37.90 169 GLU D N 1
ATOM 8062 C CA . GLU D 1 173 ? 52.567 77.920 -18.542 1.00 33.45 169 GLU D CA 1
ATOM 8063 C C . GLU D 1 173 ? 51.855 78.766 -17.489 1.00 40.26 169 GLU D C 1
ATOM 8064 O O . GLU D 1 173 ? 50.716 78.484 -17.106 1.00 42.55 169 GLU D O 1
ATOM 8070 N N . LYS D 1 174 ? 52.538 79.807 -17.020 1.00 36.29 170 LYS D N 1
ATOM 8071 C CA . LYS D 1 174 ? 52.014 80.658 -15.967 1.00 33.14 170 LYS D CA 1
ATOM 8072 C C . LYS D 1 174 ? 52.191 82.114 -16.354 1.00 37.44 170 LYS D C 1
ATOM 8073 O O . LYS D 1 174 ? 53.173 82.485 -17.001 1.00 49.77 170 LYS D O 1
ATOM 8079 N N . CYS D 1 175 ? 51.208 82.924 -15.987 1.00 38.43 171 CYS D N 1
ATOM 8080 C CA . CYS D 1 175 ? 51.243 84.354 -16.226 1.00 45.60 171 CYS D CA 1
ATOM 8081 C C . CYS D 1 175 ? 50.682 85.053 -14.998 1.00 46.12 171 CYS D C 1
ATOM 8082 O O . CYS D 1 175 ? 50.003 84.444 -14.165 1.00 40.61 171 CYS D O 1
ATOM 8085 N N . VAL D 1 176 ? 50.999 86.337 -14.895 1.00 42.93 172 VAL D N 1
ATOM 8086 C CA . VAL D 1 176 ? 50.654 87.155 -13.746 1.00 30.29 172 VAL D CA 1
ATOM 8087 C C . VAL D 1 176 ? 49.393 87.925 -14.105 1.00 34.12 172 VAL D C 1
ATOM 8088 O O . VAL D 1 176 ? 49.396 88.732 -15.040 1.00 41.01 172 VAL D O 1
ATOM 8092 N N . ILE D 1 177 ? 48.310 87.664 -13.371 1.00 33.40 173 ILE D N 1
ATOM 8093 C CA . ILE D 1 177 ? 47.052 88.364 -13.610 1.00 38.81 173 ILE D CA 1
ATOM 8094 C C . ILE D 1 177 ? 47.076 89.731 -12.955 1.00 41.50 173 ILE D C 1
ATOM 8095 O O . ILE D 1 177 ? 46.649 90.729 -13.545 1.00 47.78 173 ILE D O 1
ATOM 8100 N N . HIS D 1 178 ? 47.594 89.793 -11.734 1.00 38.12 174 HIS D N 1
ATOM 8101 C CA . HIS D 1 178 ? 47.421 90.948 -10.874 1.00 36.54 174 HIS D CA 1
ATOM 8102 C C . HIS D 1 178 ? 48.481 90.905 -9.791 1.00 30.06 174 HIS D C 1
ATOM 8103 O O . HIS D 1 178 ? 48.754 89.842 -9.227 1.00 27.50 174 HIS D O 1
ATOM 8110 N N . SER D 1 179 ? 49.089 92.059 -9.535 1.00 34.49 175 SER D N 1
ATOM 8111 C CA . SER D 1 179 ? 49.966 92.275 -8.394 1.00 36.92 175 SER D CA 1
ATOM 8112 C C . SER D 1 179 ? 49.351 93.373 -7.540 1.00 37.46 175 SER D C 1
ATOM 8113 O O . SER D 1 179 ? 48.879 94.386 -8.069 1.00 44.69 175 SER D O 1
ATOM 8116 N N . GLU D 1 180 ? 49.337 93.165 -6.231 1.00 28.89 176 GLU D N 1
ATOM 8117 C CA . GLU D 1 180 ? 48.657 94.075 -5.320 1.00 27.18 176 GLU D CA 1
ATOM 8118 C C . GLU D 1 180 ? 49.200 93.822 -3.924 1.00 22.69 176 GLU D C 1
ATOM 8119 O O . GLU D 1 180 ? 50.157 93.063 -3.739 1.00 27.16 176 GLU D O 1
ATOM 8125 N N . LYS D 1 181 ? 48.581 94.450 -2.934 1.00 22.54 177 LYS D N 1
ATOM 8126 C CA . LYS D 1 181 ? 48.978 94.279 -1.549 1.00 22.36 177 LYS D CA 1
ATOM 8127 C C . LYS D 1 181 ? 47.813 93.720 -0.742 1.00 28.53 177 LYS D C 1
ATOM 8128 O O . LYS D 1 181 ? 46.636 93.866 -1.109 1.00 23.62 177 LYS D O 1
ATOM 8134 N N . VAL D 1 182 ? 48.157 93.049 0.344 1.00 21.34 178 VAL D N 1
ATOM 8135 C CA . VAL D 1 182 ? 47.201 92.652 1.361 1.00 20.92 178 VAL D CA 1
ATOM 8136 C C . VAL D 1 182 ? 47.266 93.702 2.463 1.00 21.54 178 VAL D C 1
ATOM 8137 O O . VAL D 1 182 ? 48.307 93.875 3.100 1.00 21.81 178 VAL D O 1
ATOM 8141 N N . VAL D 1 183 ? 46.175 94.428 2.676 1.00 21.85 179 VAL D N 1
ATOM 8142 C CA . VAL D 1 183 ? 46.233 95.619 3.530 1.00 23.69 179 VAL D CA 1
ATOM 8143 C C . VAL D 1 183 ? 45.348 95.478 4.755 1.00 22.51 179 VAL D C 1
ATOM 8144 O O . VAL D 1 183 ? 44.327 94.785 4.706 1.00 21.98 179 VAL D O 1
ATOM 8148 N N . PRO D 1 184 ? 45.713 96.087 5.879 1.00 26.43 180 PRO D N 1
ATOM 8149 C CA . PRO D 1 184 ? 44.827 96.067 7.051 1.00 23.94 180 PRO D CA 1
ATOM 8150 C C . PRO D 1 184 ? 43.731 97.111 6.883 1.00 23.67 180 PRO D C 1
ATOM 8151 O O . PRO D 1 184 ? 44.011 98.269 6.562 1.00 36.78 180 PRO D O 1
ATOM 8155 N N . VAL D 1 185 ? 42.480 96.696 7.084 1.00 23.37 181 VAL D N 1
ATOM 8156 C CA . VAL D 1 185 ? 41.330 97.583 6.958 1.00 23.97 181 VAL D CA 1
ATOM 8157 C C . VAL D 1 185 ? 40.517 97.562 8.243 1.00 29.26 181 VAL D C 1
ATOM 8158 O O . VAL D 1 185 ? 40.568 96.608 9.027 1.00 23.59 181 VAL D O 1
ATOM 8162 N N . VAL D 1 186 ? 39.732 98.629 8.426 1.00 25.09 182 VAL D N 1
ATOM 8163 C CA . VAL D 1 186 ? 38.950 98.829 9.641 1.00 25.64 182 VAL D CA 1
ATOM 8164 C C . VAL D 1 186 ? 37.770 99.729 9.312 1.00 27.51 182 VAL D C 1
ATOM 8165 O O . VAL D 1 186 ? 37.837 100.556 8.399 1.00 28.06 182 VAL D O 1
ATOM 8169 N N . ALA D 1 187 ? 36.681 99.566 10.061 1.00 27.37 183 ALA D N 1
ATOM 8170 C CA . ALA D 1 187 ? 35.546 100.459 9.894 1.00 27.07 183 ALA D CA 1
ATOM 8171 C C . ALA D 1 187 ? 35.941 101.866 10.348 1.00 34.46 183 ALA D C 1
ATOM 8172 O O . ALA D 1 187 ? 36.743 102.017 11.275 1.00 28.39 183 ALA D O 1
ATOM 8174 N N . PRO D 1 188 ? 35.431 102.910 9.690 1.00 36.22 184 PRO D N 1
ATOM 8175 C CA . PRO D 1 188 ? 35.883 104.271 10.029 1.00 36.97 184 PRO D CA 1
ATOM 8176 C C . PRO D 1 188 ? 35.677 104.640 11.485 1.00 35.68 184 PRO D C 1
ATOM 8177 O O . PRO D 1 188 ? 36.513 105.345 12.064 1.00 44.36 184 PRO D O 1
ATOM 8181 N N . ARG D 1 189 ? 34.595 104.174 12.107 1.00 30.72 185 ARG D N 1
ATOM 8182 C CA . ARG D 1 189 ? 34.336 104.598 13.479 1.00 40.71 185 ARG D CA 1
ATOM 8183 C C . ARG D 1 189 ? 35.436 104.127 14.432 1.00 46.84 185 ARG D C 1
ATOM 8184 O O . ARG D 1 189 ? 35.803 104.853 15.365 1.00 55.42 185 ARG D O 1
ATOM 8192 N N . LEU D 1 190 ? 36.016 102.955 14.170 1.00 39.19 186 LEU D N 1
ATOM 8193 C CA . LEU D 1 190 ? 37.048 102.340 14.992 1.00 32.41 186 LEU D CA 1
ATOM 8194 C C . LEU D 1 190 ? 38.445 102.900 14.762 1.00 42.85 186 LEU D C 1
ATOM 8195 O O . LEU D 1 190 ? 39.370 102.495 15.480 1.00 39.54 186 LEU D O 1
ATOM 8200 N N . LEU D 1 191 ? 38.631 103.797 13.787 1.00 42.59 187 LEU D N 1
ATOM 8201 C CA . LEU D 1 191 ? 39.985 104.160 13.371 1.00 41.23 187 LEU D CA 1
ATOM 8202 C C . LEU D 1 191 ? 40.771 104.851 14.491 1.00 49.45 187 LEU D C 1
ATOM 8203 O O . LEU D 1 191 ? 41.983 104.646 14.623 1.00 50.43 187 LEU D O 1
ATOM 8208 N N . GLU D 1 192 ? 40.110 105.675 15.307 1.00 53.71 188 GLU D N 1
ATOM 8209 C CA . GLU D 1 192 ? 40.845 106.389 16.346 1.00 59.53 188 GLU D CA 1
ATOM 8210 C C . GLU D 1 192 ? 41.171 105.512 17.549 1.00 55.74 188 GLU D C 1
ATOM 8211 O O . GLU D 1 192 ? 42.088 105.841 18.306 1.00 62.13 188 GLU D O 1
ATOM 8217 N N . SER D 1 193 ? 40.466 104.397 17.737 1.00 47.60 189 SER D N 1
ATOM 8218 C CA . SER D 1 193 ? 40.820 103.486 18.818 1.00 49.56 189 SER D CA 1
ATOM 8219 C C . SER D 1 193 ? 42.119 102.726 18.563 1.00 59.77 189 SER D C 1
ATOM 8220 O O . SER D 1 193 ? 42.616 102.062 19.481 1.00 59.46 189 SER D O 1
ATOM 8223 N N . LEU D 1 194 ? 42.677 102.798 17.355 1.00 62.96 190 LEU D N 1
ATOM 8224 C CA . LEU D 1 194 ? 43.864 102.021 17.003 1.00 53.59 190 LEU D CA 1
ATOM 8225 C C . LEU D 1 194 ? 45.159 102.634 17.527 1.00 59.48 190 LEU D C 1
ATOM 8226 O O . LEU D 1 194 ? 45.473 103.783 17.223 1.00 70.97 190 LEU D O 1
ATOM 8231 N N . GLN D 1 198 ? 47.198 99.695 21.421 1.00 67.65 194 GLN D N 1
ATOM 8232 C CA . GLN D 1 198 ? 46.372 98.918 22.349 1.00 66.57 194 GLN D CA 1
ATOM 8233 C C . GLN D 1 198 ? 46.190 97.462 21.910 1.00 61.81 194 GLN D C 1
ATOM 8234 O O . GLN D 1 198 ? 46.932 96.959 21.062 1.00 57.62 194 GLN D O 1
ATOM 8240 N N . THR D 1 199 ? 45.201 96.797 22.513 1.00 61.00 195 THR D N 1
ATOM 8241 C CA . THR D 1 199 ? 44.807 95.441 22.143 1.00 55.95 195 THR D CA 1
ATOM 8242 C C . THR D 1 199 ? 43.650 95.524 21.152 1.00 55.35 195 THR D C 1
ATOM 8243 O O . THR D 1 199 ? 42.575 96.045 21.479 1.00 50.95 195 THR D O 1
ATOM 8247 N N . ILE D 1 200 ? 43.870 95.015 19.951 1.00 51.75 196 ILE D N 1
ATOM 8248 C CA . ILE D 1 200 ? 42.991 95.241 18.806 1.00 47.35 196 ILE D CA 1
ATOM 8249 C C . ILE D 1 200 ? 42.332 93.922 18.441 1.00 42.30 196 ILE D C 1
ATOM 8250 O O . ILE D 1 200 ? 43.039 92.926 18.247 1.00 40.45 196 ILE D O 1
ATOM 8255 N N . PRO D 1 201 ? 41.010 93.873 18.319 1.00 33.71 197 PRO D N 1
ATOM 8256 C CA . PRO D 1 201 ? 40.370 92.651 17.832 1.00 29.30 197 PRO D CA 1
ATOM 8257 C C . PRO D 1 201 ? 40.816 92.370 16.406 1.00 36.18 197 PRO D C 1
ATOM 8258 O O . PRO D 1 201 ? 40.890 93.272 15.567 1.00 35.20 197 PRO D O 1
ATOM 8262 N N . TYR D 1 202 ? 41.125 91.105 16.141 1.00 33.56 198 TYR D N 1
ATOM 8263 C CA . TYR D 1 202 ? 41.784 90.699 14.909 1.00 31.08 198 TYR D CA 1
ATOM 8264 C C . TYR D 1 202 ? 40.903 89.686 14.199 1.00 27.12 198 TYR D C 1
ATOM 8265 O O . TYR D 1 202 ? 40.549 88.658 14.786 1.00 29.56 198 TYR D O 1
ATOM 8274 N N . LEU D 1 203 ? 40.539 89.984 12.944 1.00 28.80 199 LEU D N 1
ATOM 8275 C CA . LEU D 1 203 ? 39.733 89.092 12.105 1.00 27.94 199 LEU D CA 1
ATOM 8276 C C . LEU D 1 203 ? 40.677 88.386 11.133 1.00 25.96 199 LEU D C 1
ATOM 8277 O O . LEU D 1 203 ? 41.183 89.008 10.196 1.00 22.34 199 LEU D O 1
ATOM 8282 N N . SER D 1 204 ? 40.899 87.093 11.347 1.00 26.61 200 SER D N 1
ATOM 8283 C CA . SER D 1 204 ? 42.047 86.388 10.791 1.00 25.95 200 SER D CA 1
ATOM 8284 C C . SER D 1 204 ? 41.626 85.272 9.838 1.00 23.93 200 SER D C 1
ATOM 8285 O O . SER D 1 204 ? 40.463 84.852 9.789 1.00 29.65 200 SER D O 1
ATOM 8288 N N . TYR D 1 205 ? 42.608 84.766 9.094 1.00 20.47 201 TYR D N 1
ATOM 8289 C CA . TYR D 1 205 ? 42.386 83.640 8.198 1.00 22.27 201 TYR D CA 1
ATOM 8290 C C . TYR D 1 205 ? 42.687 82.329 8.909 1.00 15.45 201 TYR D C 1
ATOM 8291 O O . TYR D 1 205 ? 43.521 82.267 9.814 1.00 20.38 201 TYR D O 1
ATOM 8300 N N . SER D 1 206 ? 41.981 81.282 8.506 1.00 23.83 202 SER D N 1
ATOM 8301 C CA . SER D 1 206 ? 42.291 79.938 8.982 1.00 14.99 202 SER D CA 1
ATOM 8302 C C . SER D 1 206 ? 43.719 79.559 8.613 1.00 30.67 202 SER D C 1
ATOM 8303 O O . SER D 1 206 ? 44.259 79.991 7.590 1.00 15.03 202 SER D O 1
ATOM 8306 N N . GLU D 1 207 ? 44.336 78.729 9.452 1.00 28.35 203 GLU D N 1
ATOM 8307 C CA . GLU D 1 207 ? 45.769 78.532 9.293 1.00 34.41 203 GLU D CA 1
ATOM 8308 C C . GLU D 1 207 ? 46.115 77.765 8.034 1.00 33.63 203 GLU D C 1
ATOM 8309 O O . GLU D 1 207 ? 47.285 77.754 7.646 1.00 45.39 203 GLU D O 1
ATOM 8315 N N . HIS D 1 208 ? 45.136 77.161 7.370 1.00 29.67 204 HIS D N 1
ATOM 8316 C CA . HIS D 1 208 ? 45.399 76.301 6.225 1.00 33.47 204 HIS D CA 1
ATOM 8317 C C . HIS D 1 208 ? 44.984 76.949 4.908 1.00 29.80 204 HIS D C 1
ATOM 8318 O O . HIS D 1 208 ? 44.538 76.273 3.978 1.00 43.32 204 HIS D O 1
ATOM 8325 N N . THR D 1 209 ? 45.132 78.257 4.820 1.00 27.75 205 THR D N 1
ATOM 8326 C CA . THR D 1 209 ? 44.876 79.017 3.612 1.00 21.36 205 THR D CA 1
ATOM 8327 C C . THR D 1 209 ? 46.184 79.627 3.139 1.00 19.65 205 THR D C 1
ATOM 8328 O O . THR D 1 209 ? 47.116 79.827 3.919 1.00 23.02 205 THR D O 1
ATOM 8332 N N . PHE D 1 210 ? 46.237 79.983 1.862 1.00 14.51 206 PHE D N 1
ATOM 8333 C CA . PHE D 1 210 ? 47.410 80.720 1.411 1.00 29.64 206 PHE D CA 1
ATOM 8334 C C . PHE D 1 210 ? 47.577 82.032 2.180 1.00 36.18 206 PHE D C 1
ATOM 8335 O O . PHE D 1 210 ? 48.697 82.391 2.576 1.00 37.12 206 PHE D O 1
ATOM 8343 N N . LEU D 1 211 ? 46.477 82.764 2.406 1.00 22.34 207 LEU D N 1
ATOM 8344 C CA . LEU D 1 211 ? 46.634 84.118 2.930 1.00 25.28 207 LEU D CA 1
ATOM 8345 C C . LEU D 1 211 ? 47.130 84.113 4.362 1.00 30.52 207 LEU D C 1
ATOM 8346 O O . LEU D 1 211 ? 47.829 85.042 4.772 1.00 37.55 207 LEU D O 1
ATOM 8351 N N . SER D 1 212 ? 46.805 83.077 5.126 1.00 27.96 208 SER D N 1
ATOM 8352 C CA . SER D 1 212 ? 47.361 82.960 6.468 1.00 27.85 208 SER D CA 1
ATOM 8353 C C . SER D 1 212 ? 48.875 82.807 6.422 1.00 34.25 208 SER D C 1
ATOM 8354 O O . SER D 1 212 ? 49.605 83.404 7.226 1.00 31.97 208 SER D O 1
ATOM 8357 N N . LYS D 1 213 ? 49.357 81.966 5.509 1.00 36.26 209 LYS D N 1
ATOM 8358 C CA . LYS D 1 213 ? 50.780 81.716 5.375 1.00 38.46 209 LYS D CA 1
ATOM 8359 C C . LYS D 1 213 ? 51.523 82.930 4.852 1.00 39.05 209 LYS D C 1
ATOM 8360 O O . LYS D 1 213 ? 52.753 82.975 4.948 1.00 48.43 209 LYS D O 1
ATOM 8366 N N . VAL D 1 214 ? 50.803 83.917 4.320 1.00 40.70 210 VAL D N 1
ATOM 8367 C CA . VAL D 1 214 ? 51.397 85.150 3.814 1.00 27.84 210 VAL D CA 1
ATOM 8368 C C . VAL D 1 214 ? 51.276 86.249 4.867 1.00 33.89 210 VAL D C 1
ATOM 8369 O O . VAL D 1 214 ? 52.189 87.067 5.048 1.00 30.27 210 VAL D O 1
ATOM 8373 N N . VAL D 1 215 ? 50.169 86.251 5.599 1.00 33.50 211 VAL D N 1
ATOM 8374 C CA . VAL D 1 215 ? 49.885 87.334 6.530 1.00 31.15 211 VAL D CA 1
ATOM 8375 C C . VAL D 1 215 ? 50.568 87.111 7.869 1.00 27.90 211 VAL D C 1
ATOM 8376 O O . VAL D 1 215 ? 51.181 88.027 8.427 1.00 31.29 211 VAL D O 1
ATOM 8380 N N . GLU D 1 216 ? 50.494 85.904 8.408 1.00 24.83 212 GLU D N 1
ATOM 8381 C CA . GLU D 1 216 ? 50.956 85.716 9.781 1.00 25.16 212 GLU D CA 1
ATOM 8382 C C . GLU D 1 216 ? 52.467 85.869 9.940 1.00 30.05 212 GLU D C 1
ATOM 8383 O O . GLU D 1 216 ? 52.919 86.362 10.986 1.00 28.17 212 GLU D O 1
ATOM 8389 N N . PRO D 1 217 ? 53.285 85.473 8.955 1.00 31.71 213 PRO D N 1
ATOM 8390 C CA . PRO D 1 217 ? 54.718 85.804 9.062 1.00 42.79 213 PRO D CA 1
ATOM 8391 C C . PRO D 1 217 ? 54.960 87.291 9.261 1.00 47.92 213 PRO D C 1
ATOM 8392 O O . PRO D 1 217 ? 55.699 87.678 10.177 1.00 53.30 213 PRO D O 1
ATOM 8396 N N . VAL D 1 218 ? 54.329 88.144 8.448 1.00 44.35 214 VAL D N 1
ATOM 8397 C CA . VAL D 1 218 ? 54.513 89.582 8.633 1.00 37.40 214 VAL D CA 1
ATOM 8398 C C . VAL D 1 218 ? 53.877 90.057 9.937 1.00 38.71 214 VAL D C 1
ATOM 8399 O O . VAL D 1 218 ? 54.390 90.974 10.583 1.00 34.74 214 VAL D O 1
ATOM 8403 N N . LEU D 1 219 ? 52.771 89.443 10.362 1.00 39.97 215 LEU D N 1
ATOM 8404 C CA . LEU D 1 219 ? 52.076 89.950 11.541 1.00 44.50 215 LEU D CA 1
ATOM 8405 C C . LEU D 1 219 ? 52.878 89.748 12.822 1.00 47.87 215 LEU D C 1
ATOM 8406 O O . LEU D 1 219 ? 52.731 90.534 13.768 1.00 47.95 215 LEU D O 1
ATOM 8411 N N . LYS D 1 220 ? 53.720 88.715 12.884 1.00 49.85 216 LYS D N 1
ATOM 8412 C CA . LYS D 1 220 ? 54.549 88.525 14.073 1.00 56.60 216 LYS D CA 1
ATOM 8413 C C . LYS D 1 220 ? 55.624 89.605 14.210 1.00 61.37 216 LYS D C 1
ATOM 8414 O O . LYS D 1 220 ? 56.071 89.877 15.328 1.00 65.15 216 LYS D O 1
ATOM 8420 N N . THR D 1 221 ? 56.015 90.246 13.105 1.00 60.02 217 THR D N 1
ATOM 8421 C CA . THR D 1 221 ? 57.050 91.276 13.066 1.00 52.74 217 THR D CA 1
ATOM 8422 C C . THR D 1 221 ? 56.495 92.647 13.439 1.00 59.10 217 THR D C 1
ATOM 8423 O O . THR D 1 221 ? 57.009 93.674 12.980 1.00 68.08 217 THR D O 1
ATOM 8427 N N . LEU D 1 222 ? 55.447 92.697 14.256 1.00 60.56 218 LEU D N 1
ATOM 8428 C CA . LEU D 1 222 ? 54.733 93.961 14.344 1.00 59.58 218 LEU D CA 1
ATOM 8429 C C . LEU D 1 222 ? 54.456 94.361 15.786 1.00 61.80 218 LEU D C 1
ATOM 8430 O O . LEU D 1 222 ? 54.130 93.510 16.623 1.00 61.38 218 LEU D O 1
ATOM 8435 N N . PRO D 1 223 ? 54.559 95.657 16.094 1.00 64.40 219 PRO D N 1
ATOM 8436 C CA . PRO D 1 223 ? 54.302 96.131 17.464 1.00 62.22 219 PRO D CA 1
ATOM 8437 C C . PRO D 1 223 ? 52.819 96.220 17.807 1.00 58.11 219 PRO D C 1
ATOM 8438 O O . PRO D 1 223 ? 52.392 97.137 18.517 1.00 60.00 219 PRO D O 1
ATOM 8442 N N . LEU D 1 224 ? 52.025 95.287 17.305 1.00 53.27 220 LEU D N 1
ATOM 8443 C CA . LEU D 1 224 ? 50.604 95.238 17.605 1.00 61.17 220 LEU D CA 1
ATOM 8444 C C . LEU D 1 224 ? 50.325 94.143 18.622 1.00 65.20 220 LEU D C 1
ATOM 8445 O O . LEU D 1 224 ? 51.107 93.206 18.794 1.00 70.65 220 LEU D O 1
ATOM 8450 N N . THR D 1 225 ? 49.189 94.273 19.296 1.00 59.40 221 THR D N 1
ATOM 8451 C CA . THR D 1 225 ? 48.661 93.213 20.148 1.00 58.21 221 THR D CA 1
ATOM 8452 C C . THR D 1 225 ? 47.305 92.833 19.560 1.00 51.51 221 THR D C 1
ATOM 8453 O O . THR D 1 225 ? 46.272 93.412 19.905 1.00 55.33 221 THR D O 1
ATOM 8457 N N . LEU D 1 226 ? 47.318 91.858 18.662 1.00 47.24 222 LEU D N 1
ATOM 8458 C CA . LEU D 1 226 ? 46.126 91.439 17.939 1.00 46.98 222 LEU D CA 1
ATOM 8459 C C . LEU D 1 226 ? 45.484 90.256 18.653 1.00 52.82 222 LEU D C 1
ATOM 8460 O O . LEU D 1 226 ? 46.083 89.179 18.741 1.00 57.56 222 LEU D O 1
ATOM 8465 N N . LYS D 1 227 ? 44.259 90.453 19.145 1.00 44.80 223 LYS D N 1
ATOM 8466 C CA . LYS D 1 227 ? 43.521 89.379 19.788 1.00 51.87 223 LYS D CA 1
ATOM 8467 C C . LYS D 1 227 ? 42.557 88.750 18.789 1.00 49.49 223 LYS D C 1
ATOM 8468 O O . LYS D 1 227 ? 41.557 89.385 18.424 1.00 45.41 223 LYS D O 1
ATOM 8474 N N . PRO D 1 228 ? 42.807 87.515 18.327 1.00 49.96 224 PRO D N 1
ATOM 8475 C CA . PRO D 1 228 ? 41.880 86.854 17.397 1.00 41.74 224 PRO D CA 1
ATOM 8476 C C . PRO D 1 228 ? 40.468 86.692 17.926 1.00 38.78 224 PRO D C 1
ATOM 8477 O O . PRO D 1 228 ? 40.228 85.898 18.836 1.00 47.08 224 PRO D O 1
ATOM 8481 N N . VAL D 1 229 ? 39.519 87.411 17.336 1.00 38.55 225 VAL D N 1
ATOM 8482 C CA . VAL D 1 229 ? 38.110 87.282 17.694 1.00 37.53 225 VAL D CA 1
ATOM 8483 C C . VAL D 1 229 ? 37.305 86.513 16.665 1.00 30.33 225 VAL D C 1
ATOM 8484 O O . VAL D 1 229 ? 36.128 86.214 16.927 1.00 44.20 225 VAL D O 1
ATOM 8488 N N . PHE D 1 230 ? 37.874 86.195 15.503 1.00 30.44 226 PHE D N 1
ATOM 8489 C CA . PHE D 1 230 ? 37.067 85.597 14.445 1.00 21.22 226 PHE D CA 1
ATOM 8490 C C . PHE D 1 230 ? 37.998 85.053 13.362 1.00 23.72 226 PHE D C 1
ATOM 8491 O O . PHE D 1 230 ? 39.035 85.659 13.071 1.00 33.20 226 PHE D O 1
ATOM 8499 N N . GLU D 1 231 ? 37.620 83.911 12.780 1.00 23.22 227 GLU D N 1
ATOM 8500 C CA . GLU D 1 231 ? 38.472 83.095 11.923 1.00 16.40 227 GLU D CA 1
ATOM 8501 C C . GLU D 1 231 ? 37.673 82.643 10.706 1.00 16.36 227 GLU D C 1
ATOM 8502 O O . GLU D 1 231 ? 36.513 82.253 10.852 1.00 23.01 227 GLU D O 1
ATOM 8508 N N . THR D 1 232 ? 38.278 82.645 9.513 1.00 18.80 228 THR D N 1
ATOM 8509 C CA . THR D 1 232 ? 37.542 82.161 8.343 1.00 15.32 228 THR D CA 1
ATOM 8510 C C . THR D 1 232 ? 38.502 81.862 7.197 1.00 18.74 228 THR D C 1
ATOM 8511 O O . THR D 1 232 ? 39.642 82.324 7.176 1.00 19.42 228 THR D O 1
ATOM 8515 N N . THR D 1 233 ? 38.007 81.109 6.215 1.00 16.37 229 THR D N 1
ATOM 8516 C CA . THR D 1 233 ? 38.750 80.930 4.976 1.00 15.67 229 THR D CA 1
ATOM 8517 C C . THR D 1 233 ? 38.373 81.974 3.928 1.00 23.15 229 THR D C 1
ATOM 8518 O O . THR D 1 233 ? 39.028 82.049 2.884 1.00 40.59 229 THR D O 1
ATOM 8522 N N . LEU D 1 234 ? 37.342 82.774 4.178 1.00 19.79 230 LEU D N 1
ATOM 8523 C CA . LEU D 1 234 ? 36.682 83.565 3.138 1.00 18.50 230 LEU D CA 1
ATOM 8524 C C . LEU D 1 234 ? 36.984 85.037 3.358 1.00 25.82 230 LEU D C 1
ATOM 8525 O O . LEU D 1 234 ? 36.465 85.648 4.301 1.00 28.42 230 LEU D O 1
ATOM 8530 N N . SER D 1 235 ? 37.815 85.598 2.473 1.00 28.86 231 SER D N 1
ATOM 8531 C CA . SER D 1 235 ? 38.094 87.032 2.494 1.00 27.74 231 SER D CA 1
ATOM 8532 C C . SER D 1 235 ? 36.815 87.840 2.617 1.00 24.62 231 SER D C 1
ATOM 8533 O O . SER D 1 235 ? 36.736 88.790 3.407 1.00 29.79 231 SER D O 1
ATOM 8536 N N . GLU D 1 236 ? 35.786 87.447 1.870 1.00 21.74 232 GLU D N 1
ATOM 8537 C CA . GLU D 1 236 ? 34.547 88.209 1.823 1.00 25.76 232 GLU D CA 1
ATOM 8538 C C . GLU D 1 236 ? 33.843 88.240 3.169 1.00 25.65 232 GLU D C 1
ATOM 8539 O O . GLU D 1 236 ? 33.077 89.171 3.431 1.00 19.03 232 GLU D O 1
ATOM 8545 N N . SER D 1 237 ? 34.094 87.253 4.029 1.00 17.80 233 SER D N 1
ATOM 8546 C CA . SER D 1 237 ? 33.514 87.261 5.371 1.00 19.63 233 SER D CA 1
ATOM 8547 C C . SER D 1 237 ? 34.264 88.220 6.274 1.00 24.49 233 SER D C 1
ATOM 8548 O O . SER D 1 237 ? 33.642 88.944 7.058 1.00 29.00 233 SER D O 1
ATOM 8551 N N . LEU D 1 238 ? 35.601 88.205 6.197 1.00 18.30 234 LEU D N 1
ATOM 8552 C CA . LEU D 1 238 ? 36.370 89.194 6.926 1.00 18.87 234 LEU D CA 1
ATOM 8553 C C . LEU D 1 238 ? 35.850 90.586 6.616 1.00 23.50 234 LEU D C 1
ATOM 8554 O O . LEU D 1 238 ? 35.618 91.391 7.529 1.00 25.37 234 LEU D O 1
ATOM 8559 N N . VAL D 1 239 ? 35.592 90.855 5.331 1.00 19.79 235 VAL D N 1
ATOM 8560 C CA . VAL D 1 239 ? 35.171 92.188 4.914 1.00 23.95 235 VAL D CA 1
ATOM 8561 C C . VAL D 1 239 ? 33.842 92.565 5.571 1.00 26.40 235 VAL D C 1
ATOM 8562 O O . VAL D 1 239 ? 33.706 93.658 6.126 1.00 21.93 235 VAL D O 1
ATOM 8566 N N . LYS D 1 240 ? 32.853 91.657 5.551 1.00 20.73 236 LYS D N 1
ATOM 8567 C CA . LYS D 1 240 ? 31.594 91.947 6.237 1.00 23.16 236 LYS D CA 1
ATOM 8568 C C . LYS D 1 240 ? 31.839 92.268 7.701 1.00 23.79 236 LYS D C 1
ATOM 8569 O O . LYS D 1 240 ? 31.369 93.288 8.210 1.00 22.43 236 LYS D O 1
ATOM 8575 N N . MET D 1 241 ? 32.590 91.400 8.389 1.00 28.76 237 MET D N 1
ATOM 8576 C CA . MET D 1 241 ? 32.912 91.613 9.795 1.00 22.23 237 MET D CA 1
ATOM 8577 C C . MET D 1 241 ? 33.593 92.954 10.004 1.00 27.87 237 MET D C 1
ATOM 8578 O O . MET D 1 241 ? 33.306 93.664 10.977 1.00 35.83 237 MET D O 1
ATOM 8583 N N . ALA D 1 242 ? 34.537 93.302 9.127 1.00 21.96 238 ALA D N 1
ATOM 8584 C CA . ALA D 1 242 ? 35.270 94.542 9.344 1.00 26.20 238 ALA D CA 1
ATOM 8585 C C . ALA D 1 242 ? 34.356 95.750 9.171 1.00 27.88 238 ALA D C 1
ATOM 8586 O O . ALA D 1 242 ? 34.457 96.730 9.925 1.00 24.48 238 ALA D O 1
ATOM 8588 N N . ILE D 1 243 ? 33.443 95.688 8.197 1.00 23.63 239 ILE D N 1
ATOM 8589 C CA . ILE D 1 243 ? 32.533 96.815 7.977 1.00 28.96 239 ILE D CA 1
ATOM 8590 C C . ILE D 1 243 ? 31.744 97.097 9.243 1.00 32.14 239 ILE D C 1
ATOM 8591 O O . ILE D 1 243 ? 31.531 98.256 9.617 1.00 31.69 239 ILE D O 1
ATOM 8596 N N . GLY D 1 244 ? 31.301 96.036 9.921 1.00 31.90 240 GLY D N 1
ATOM 8597 C CA . GLY D 1 244 ? 30.570 96.140 11.161 1.00 30.27 240 GLY D CA 1
ATOM 8598 C C . GLY D 1 244 ? 31.416 96.472 12.364 1.00 25.47 240 GLY D C 1
ATOM 8599 O O . GLY D 1 244 ? 30.906 96.437 13.485 1.00 30.32 240 GLY D O 1
ATOM 8600 N N . GLY D 1 245 ? 32.689 96.799 12.175 1.00 25.36 241 GLY D N 1
ATOM 8601 C CA . GLY D 1 245 ? 33.507 97.244 13.287 1.00 25.79 241 GLY D CA 1
ATOM 8602 C C . GLY D 1 245 ? 33.953 96.163 14.246 1.00 37.50 241 GLY D C 1
ATOM 8603 O O . GLY D 1 245 ? 34.341 96.483 15.372 1.00 40.15 241 GLY D O 1
ATOM 8604 N N . ALA D 1 246 ? 33.923 94.889 13.839 1.00 24.18 242 ALA D N 1
ATOM 8605 C CA . ALA D 1 246 ? 34.326 93.822 14.737 1.00 23.63 242 ALA D CA 1
ATOM 8606 C C . ALA D 1 246 ? 35.836 93.750 14.943 1.00 23.63 242 ALA D C 1
ATOM 8607 O O . ALA D 1 246 ? 36.296 92.970 15.785 1.00 29.25 242 ALA D O 1
ATOM 8609 N N . GLY D 1 247 ? 36.617 94.550 14.238 1.00 25.92 243 GLY D N 1
ATOM 8610 C CA . GLY D 1 247 ? 38.053 94.510 14.392 1.00 26.59 243 GLY D CA 1
ATOM 8611 C C . GLY D 1 247 ? 38.734 94.785 13.068 1.00 33.28 243 GLY D C 1
ATOM 8612 O O . GLY D 1 247 ? 38.100 95.165 12.086 1.00 26.40 243 GLY D O 1
ATOM 8613 N N . VAL D 1 248 ? 40.047 94.564 13.064 1.00 23.04 244 VAL D N 1
ATOM 8614 C CA . VAL D 1 248 ? 40.894 94.838 11.914 1.00 22.93 244 VAL D CA 1
ATOM 8615 C C . VAL D 1 248 ? 41.162 93.531 11.174 1.00 25.97 244 VAL D C 1
ATOM 8616 O O . VAL D 1 248 ? 41.403 92.483 11.791 1.00 21.37 244 VAL D O 1
ATOM 8620 N N . ALA D 1 249 ? 41.066 93.584 9.849 1.00 21.70 245 ALA D N 1
ATOM 8621 C CA . ALA D 1 249 ? 41.344 92.460 8.963 1.00 23.32 245 ALA D CA 1
ATOM 8622 C C . ALA D 1 249 ? 42.413 92.855 7.952 1.00 30.36 245 ALA D C 1
ATOM 8623 O O . ALA D 1 249 ? 42.444 94.001 7.483 1.00 21.63 245 ALA D O 1
ATOM 8625 N N . TRP D 1 250 ? 43.303 91.911 7.637 1.00 23.49 246 TRP D N 1
ATOM 8626 C CA . TRP D 1 250 ? 44.226 92.043 6.510 1.00 20.40 246 TRP D CA 1
ATOM 8627 C C . TRP D 1 250 ? 43.590 91.341 5.313 1.00 19.85 246 TRP D C 1
ATOM 8628 O O . TRP D 1 250 ? 43.308 90.137 5.370 1.00 19.13 246 TRP D O 1
ATOM 8639 N N . VAL D 1 251 ? 43.338 92.099 4.249 1.00 20.23 247 VAL D N 1
ATOM 8640 C CA . VAL D 1 251 ? 42.616 91.587 3.082 1.00 19.85 247 VAL D CA 1
ATOM 8641 C C . VAL D 1 251 ? 43.257 92.126 1.818 1.00 26.22 247 VAL D C 1
ATOM 8642 O O . VAL D 1 251 ? 43.821 93.230 1.783 1.00 20.90 247 VAL D O 1
ATOM 8646 N N . PRO D 1 252 ? 43.179 91.347 0.748 1.00 25.64 248 PRO D N 1
ATOM 8647 C CA . PRO D 1 252 ? 43.712 91.801 -0.540 1.00 25.13 248 PRO D CA 1
ATOM 8648 C C . PRO D 1 252 ? 42.960 93.026 -1.032 1.00 20.84 248 PRO D C 1
ATOM 8649 O O . PRO D 1 252 ? 41.750 93.143 -0.843 1.00 20.85 248 PRO D O 1
ATOM 8653 N N . MET D 1 253 ? 43.696 93.946 -1.664 1.00 21.50 249 MET D N 1
ATOM 8654 C CA . MET D 1 253 ? 43.053 95.147 -2.190 1.00 24.65 249 MET D CA 1
ATOM 8655 C C . MET D 1 253 ? 41.884 94.809 -3.097 1.00 22.10 249 MET D C 1
ATOM 8656 O O . MET D 1 253 ? 40.855 95.477 -3.046 1.00 24.41 249 MET D O 1
ATOM 8661 N N . HIS D 1 254 ? 42.008 93.774 -3.933 1.00 25.39 250 HIS D N 1
ATOM 8662 C CA . HIS D 1 254 ? 40.985 93.590 -4.961 1.00 34.19 250 HIS D CA 1
ATOM 8663 C C . HIS D 1 254 ? 39.628 93.192 -4.385 1.00 37.05 250 HIS D C 1
ATOM 8664 O O . HIS D 1 254 ? 38.613 93.276 -5.091 1.00 39.95 250 HIS D O 1
ATOM 8671 N N . VAL D 1 255 ? 39.585 92.785 -3.114 1.00 20.82 251 VAL D N 1
ATOM 8672 C CA . VAL D 1 255 ? 38.325 92.403 -2.486 1.00 20.57 251 VAL D CA 1
ATOM 8673 C C . VAL D 1 255 ? 37.569 93.598 -1.917 1.00 30.62 251 VAL D C 1
ATOM 8674 O O . VAL D 1 255 ? 36.362 93.488 -1.669 1.00 35.26 251 VAL D O 1
ATOM 8678 N N . ILE D 1 256 ? 38.213 94.761 -1.773 1.00 27.63 252 ILE D N 1
ATOM 8679 C CA . ILE D 1 256 ? 37.614 95.890 -1.073 1.00 26.69 252 ILE D CA 1
ATOM 8680 C C . ILE D 1 256 ? 37.500 97.130 -1.952 1.00 31.89 252 ILE D C 1
ATOM 8681 O O . ILE D 1 256 ? 37.313 98.232 -1.433 1.00 35.29 252 ILE D O 1
ATOM 8686 N N . GLU D 1 257 ? 37.640 96.982 -3.269 1.00 34.71 253 GLU D N 1
ATOM 8687 C CA . GLU D 1 257 ? 37.646 98.151 -4.148 1.00 32.55 253 GLU D CA 1
ATOM 8688 C C . GLU D 1 257 ? 36.400 98.998 -3.941 1.00 35.24 253 GLU D C 1
ATOM 8689 O O . GLU D 1 257 ? 36.488 100.225 -3.828 1.00 41.87 253 GLU D O 1
ATOM 8695 N N . GLU D 1 258 ? 35.234 98.351 -3.845 1.00 33.91 254 GLU D N 1
ATOM 8696 C CA . GLU D 1 258 ? 33.967 99.058 -3.686 1.00 36.82 254 GLU D CA 1
ATOM 8697 C C . GLU D 1 258 ? 33.770 99.579 -2.267 1.00 37.53 254 GLU D C 1
ATOM 8698 O O . GLU D 1 258 ? 33.231 100.675 -2.087 1.00 31.21 254 GLU D O 1
ATOM 8704 N N . GLU D 1 259 ? 34.177 98.811 -1.246 1.00 36.00 255 GLU D N 1
ATOM 8705 C CA . GLU D 1 259 ? 34.076 99.306 0.127 1.00 25.61 255 GLU D CA 1
ATOM 8706 C C . GLU D 1 259 ? 34.926 100.558 0.333 1.00 33.96 255 GLU D C 1
ATOM 8707 O O . GLU D 1 259 ? 34.495 101.502 1.006 1.00 43.29 255 GLU D O 1
ATOM 8713 N N . LEU D 1 260 ? 36.136 100.593 -0.237 1.00 32.95 256 LEU D N 1
ATOM 8714 C CA . LEU D 1 260 ? 36.977 101.780 -0.088 1.00 27.07 256 LEU D CA 1
ATOM 8715 C C . LEU D 1 260 ? 36.374 102.973 -0.814 1.00 33.77 256 LEU D C 1
ATOM 8716 O O . LEU D 1 260 ? 36.491 104.111 -0.348 1.00 32.88 256 LEU D O 1
ATOM 8721 N N . ALA D 1 261 ? 35.724 102.733 -1.950 1.00 31.97 257 ALA D N 1
ATOM 8722 C CA . ALA D 1 261 ? 35.079 103.822 -2.665 1.00 37.31 257 ALA D CA 1
ATOM 8723 C C . ALA D 1 261 ? 33.840 104.313 -1.926 1.00 42.62 257 ALA D C 1
ATOM 8724 O O . ALA D 1 261 ? 33.544 105.515 -1.934 1.00 43.17 257 ALA D O 1
ATOM 8726 N N . GLN D 1 262 ? 33.116 103.415 -1.265 1.00 34.01 258 GLN D N 1
ATOM 8727 C CA . GLN D 1 262 ? 31.950 103.837 -0.507 1.00 37.95 258 GLN D CA 1
ATOM 8728 C C . GLN D 1 262 ? 32.302 104.375 0.881 1.00 39.65 258 GLN D C 1
ATOM 8729 O O . GLN D 1 262 ? 31.393 104.758 1.626 1.00 43.42 258 GLN D O 1
ATOM 8735 N N . HIS D 1 263 ? 33.584 104.408 1.250 1.00 38.67 259 HIS D N 1
ATOM 8736 C CA . HIS D 1 263 ? 34.022 104.903 2.557 1.00 34.81 259 HIS D CA 1
ATOM 8737 C C . HIS D 1 263 ? 33.445 104.090 3.705 1.00 39.32 259 HIS D C 1
ATOM 8738 O O . HIS D 1 263 ? 33.270 104.601 4.814 1.00 41.62 259 HIS D O 1
ATOM 8745 N N . ARG D 1 264 ? 33.143 102.823 3.453 1.00 28.60 260 ARG D N 1
ATOM 8746 C CA . ARG D 1 264 ? 32.718 101.934 4.518 1.00 28.05 260 ARG D CA 1
ATOM 8747 C C . ARG D 1 264 ? 33.888 101.193 5.152 1.00 31.37 260 ARG D C 1
ATOM 8748 O O . ARG D 1 264 ? 33.703 100.513 6.167 1.00 30.39 260 ARG D O 1
ATOM 8756 N N . LEU D 1 265 ? 35.087 101.329 4.594 1.00 29.45 261 LEU D N 1
ATOM 8757 C CA . LEU D 1 265 ? 36.298 100.781 5.182 1.00 26.54 261 LEU D CA 1
ATOM 8758 C C . LEU D 1 265 ? 37.423 101.744 4.881 1.00 30.19 261 LEU D C 1
ATOM 8759 O O . LEU D 1 265 ? 37.425 102.403 3.841 1.00 27.57 261 LEU D O 1
ATOM 8764 N N . VAL D 1 266 ? 38.372 101.827 5.800 1.00 27.17 262 VAL D N 1
ATOM 8765 C CA . VAL D 1 266 ? 39.567 102.629 5.606 1.00 27.67 262 VAL D CA 1
ATOM 8766 C C . VAL D 1 266 ? 40.782 101.748 5.853 1.00 33.19 262 VAL D C 1
ATOM 8767 O O . VAL D 1 266 ? 40.773 100.892 6.753 1.00 26.38 262 VAL D O 1
ATOM 8771 N N . ILE D 1 267 ? 41.828 101.959 5.055 1.00 27.00 263 ILE D N 1
ATOM 8772 C CA . ILE D 1 267 ? 43.103 101.320 5.325 1.00 26.53 263 ILE D CA 1
ATOM 8773 C C . ILE D 1 267 ? 43.636 101.855 6.648 1.00 27.07 263 ILE D C 1
ATOM 8774 O O . ILE D 1 267 ? 43.589 103.062 6.908 1.00 36.44 263 ILE D O 1
ATOM 8779 N N . ALA D 1 268 ? 44.082 100.956 7.518 1.00 29.09 264 ALA D N 1
ATOM 8780 C CA . ALA D 1 268 ? 44.653 101.340 8.803 1.00 33.37 264 ALA D CA 1
ATOM 8781 C C . ALA D 1 268 ? 46.173 101.401 8.702 1.00 32.01 264 ALA D C 1
ATOM 8782 O O . ALA D 1 268 ? 46.794 100.654 7.944 1.00 37.66 264 ALA D O 1
ATOM 8784 N N . PHE D 1 269 ? 46.769 102.299 9.478 1.00 33.81 265 PHE D N 1
ATOM 8785 C CA . PHE D 1 269 ? 48.225 102.465 9.502 1.00 36.85 265 PHE D CA 1
ATOM 8786 C C . PHE D 1 269 ? 48.779 102.825 8.127 1.00 39.88 265 PHE D C 1
ATOM 8787 O O . PHE D 1 269 ? 49.876 102.408 7.753 1.00 39.82 265 PHE D O 1
ATOM 8795 N N . GLU D 1 270 ? 47.998 103.605 7.385 1.00 37.36 266 GLU D N 1
ATOM 8796 C CA . GLU D 1 270 ? 48.355 104.241 6.124 1.00 53.98 266 GLU D CA 1
ATOM 8797 C C . GLU D 1 270 ? 49.824 104.612 6.076 1.00 54.59 266 GLU D C 1
ATOM 8798 O O . GLU D 1 270 ? 50.483 104.437 5.048 1.00 55.29 266 GLU D O 1
ATOM 8804 N N . GLU D 1 271 ? 50.331 105.136 7.192 1.00 58.12 267 GLU D N 1
ATOM 8805 C CA . GLU D 1 271 ? 51.709 105.606 7.241 1.00 62.22 267 GLU D CA 1
ATOM 8806 C C . GLU D 1 271 ? 52.694 104.468 6.974 1.00 61.82 267 GLU D C 1
ATOM 8807 O O . GLU D 1 271 ? 53.710 104.666 6.295 1.00 61.82 267 GLU D O 1
ATOM 8813 N N . GLN D 1 272 ? 52.386 103.256 7.455 1.00 58.11 268 GLN D N 1
ATOM 8814 C CA . GLN D 1 272 ? 53.337 102.142 7.446 1.00 48.15 268 GLN D CA 1
ATOM 8815 C C . GLN D 1 272 ? 53.080 101.223 6.250 1.00 56.87 268 GLN D C 1
ATOM 8816 O O . GLN D 1 272 ? 52.442 100.171 6.353 1.00 50.12 268 GLN D O 1
ATOM 8822 N N . LYS D 1 273 ? 53.640 101.614 5.098 1.00 54.39 269 LYS D N 1
ATOM 8823 C CA . LYS D 1 273 ? 53.411 100.870 3.861 1.00 60.58 269 LYS D CA 1
ATOM 8824 C C . LYS D 1 273 ? 54.005 99.469 3.915 1.00 66.88 269 LYS D C 1
ATOM 8825 O O . LYS D 1 273 ? 53.523 98.568 3.217 1.00 71.66 269 LYS D O 1
ATOM 8831 N N . GLU D 1 274 ? 55.045 99.263 4.724 1.00 68.74 270 GLU D N 1
ATOM 8832 C CA . GLU D 1 274 ? 55.669 97.952 4.837 1.00 57.52 270 GLU D CA 1
ATOM 8833 C C . GLU D 1 274 ? 54.891 96.999 5.736 1.00 45.81 270 GLU D C 1
ATOM 8834 O O . GLU D 1 274 ? 55.369 95.890 5.993 1.00 46.63 270 GLU D O 1
ATOM 8840 N N . TRP D 1 275 ? 53.722 97.405 6.227 1.00 45.49 271 TRP D N 1
ATOM 8841 C CA . TRP D 1 275 ? 52.754 96.515 6.857 1.00 36.87 271 TRP D CA 1
ATOM 8842 C C . TRP D 1 275 ? 51.737 95.988 5.861 1.00 35.93 271 TRP D C 1
ATOM 8843 O O . TRP D 1 275 ? 50.835 95.229 6.241 1.00 38.03 271 TRP D O 1
ATOM 8854 N N . GLN D 1 276 ? 51.845 96.408 4.608 1.00 33.74 272 GLN D N 1
ATOM 8855 C CA . GLN D 1 276 ? 51.022 95.906 3.520 1.00 33.06 272 GLN D CA 1
ATOM 8856 C C . GLN D 1 276 ? 51.828 94.856 2.764 1.00 41.07 272 GLN D C 1
ATOM 8857 O O . GLN D 1 276 ? 52.937 95.136 2.293 1.00 49.60 272 GLN D O 1
ATOM 8863 N N . ILE D 1 277 ? 51.275 93.654 2.660 1.00 34.80 273 ILE D N 1
ATOM 8864 C CA . ILE D 1 277 ? 52.021 92.483 2.211 1.00 27.69 273 ILE D CA 1
ATOM 8865 C C . ILE D 1 277 ? 51.793 92.308 0.716 1.00 31.98 273 ILE D C 1
ATOM 8866 O O . ILE D 1 277 ? 50.635 92.156 0.296 1.00 30.10 273 ILE D O 1
ATOM 8871 N N . PRO D 1 278 ? 52.851 92.277 -0.106 1.00 35.34 274 PRO D N 1
ATOM 8872 C CA . PRO D 1 278 ? 52.674 92.105 -1.553 1.00 37.67 274 PRO D CA 1
ATOM 8873 C C . PRO D 1 278 ? 52.252 90.689 -1.902 1.00 33.32 274 PRO D C 1
ATOM 8874 O O . PRO D 1 278 ? 52.649 89.724 -1.247 1.00 23.75 274 PRO D O 1
ATOM 8878 N N . ILE D 1 279 ? 51.485 90.572 -2.983 1.00 28.61 275 ILE D N 1
ATOM 8879 C CA . ILE D 1 279 ? 50.891 89.301 -3.363 1.00 28.37 275 ILE D CA 1
ATOM 8880 C C . ILE D 1 279 ? 50.603 89.329 -4.858 1.00 28.60 275 ILE D C 1
ATOM 8881 O O . ILE D 1 279 ? 50.271 90.377 -5.423 1.00 29.46 275 ILE D O 1
ATOM 8886 N N . ASP D 1 280 ? 50.761 88.176 -5.504 1.00 30.90 276 ASP D N 1
ATOM 8887 C CA . ASP D 1 280 ? 50.540 88.038 -6.939 1.00 33.29 276 ASP D CA 1
ATOM 8888 C C . ASP D 1 280 ? 49.453 87.005 -7.178 1.00 28.18 276 ASP D C 1
ATOM 8889 O O . ASP D 1 280 ? 49.361 86.010 -6.454 1.00 31.71 276 ASP D O 1
ATOM 8894 N N . ILE D 1 281 ? 48.635 87.238 -8.196 1.00 29.16 277 ILE D N 1
ATOM 8895 C CA . ILE D 1 281 ? 47.597 86.297 -8.590 1.00 27.96 277 ILE D CA 1
ATOM 8896 C C . ILE D 1 281 ? 47.956 85.772 -9.968 1.00 34.06 277 ILE D C 1
ATOM 8897 O O . ILE D 1 281 ? 48.075 86.545 -10.930 1.00 23.68 277 ILE D O 1
ATOM 8902 N N . LEU D 1 282 ? 48.121 84.459 -10.062 1.00 29.74 278 LEU D N 1
ATOM 8903 C CA . LEU D 1 282 ? 48.643 83.817 -11.255 1.00 32.20 278 LEU D CA 1
ATOM 8904 C C . LEU D 1 282 ? 47.527 83.095 -11.985 1.00 33.56 278 LEU D C 1
ATOM 8905 O O . LEU D 1 282 ? 46.553 82.649 -11.374 1.00 35.90 278 LEU D O 1
ATOM 8910 N N . CYS D 1 283 ? 47.670 83.005 -13.303 1.00 31.50 279 CYS D N 1
ATOM 8911 C CA . CYS D 1 283 ? 46.853 82.115 -14.110 1.00 29.98 279 CYS D CA 1
ATOM 8912 C C . CYS D 1 283 ? 47.769 81.099 -14.777 1.00 34.02 279 CYS D C 1
ATOM 8913 O O . CYS D 1 283 ? 48.735 81.478 -15.448 1.00 43.58 279 CYS D O 1
ATOM 8916 N N . TYR D 1 284 ? 47.468 79.817 -14.582 1.00 24.31 280 TYR D N 1
ATOM 8917 C CA . TYR D 1 284 ? 48.203 78.692 -15.141 1.00 26.02 280 TYR D CA 1
ATOM 8918 C C . TYR D 1 284 ? 47.411 78.023 -16.252 1.00 36.03 280 TYR D C 1
ATOM 8919 O O . TYR D 1 284 ? 46.177 77.956 -16.197 1.00 39.46 280 TYR D O 1
ATOM 8928 N N . ARG D 1 285 ? 48.132 77.477 -17.236 1.00 31.89 281 ARG D N 1
ATOM 8929 C CA . ARG D 1 285 ? 47.502 76.706 -18.302 1.00 30.65 281 ARG D CA 1
ATOM 8930 C C . ARG D 1 285 ? 48.421 75.571 -18.735 1.00 37.17 281 ARG D C 1
ATOM 8931 O O . ARG D 1 285 ? 49.601 75.527 -18.383 1.00 43.64 281 ARG D O 1
ATOM 8939 N N . SER D 1 286 ? 47.860 74.637 -19.503 1.00 37.46 282 SER D N 1
ATOM 8940 C CA . SER D 1 286 ? 48.620 73.517 -20.037 1.00 34.64 282 SER D CA 1
ATOM 8941 C C . SER D 1 286 ? 49.312 73.908 -21.331 1.00 40.14 282 SER D C 1
ATOM 8942 O O . SER D 1 286 ? 48.714 74.550 -22.200 1.00 38.62 282 SER D O 1
ATOM 8945 N N . THR D 1 287 ? 50.571 73.481 -21.471 1.00 41.23 283 THR D N 1
ATOM 8946 C CA . THR D 1 287 ? 51.301 73.754 -22.706 1.00 44.24 283 THR D CA 1
ATOM 8947 C C . THR D 1 287 ? 50.770 72.927 -23.875 1.00 39.60 283 THR D C 1
ATOM 8948 O O . THR D 1 287 ? 50.798 73.396 -25.017 1.00 47.33 283 THR D O 1
ATOM 8952 N N . THR D 1 288 ? 50.255 71.720 -23.611 1.00 36.63 284 THR D N 1
ATOM 8953 C CA . THR D 1 288 ? 49.703 70.821 -24.621 1.00 39.33 284 THR D CA 1
ATOM 8954 C C . THR D 1 288 ? 48.213 71.041 -24.901 1.00 51.87 284 THR D C 1
ATOM 8955 O O . THR D 1 288 ? 47.576 70.158 -25.480 1.00 53.93 284 THR D O 1
ATOM 8959 N N . ASN D 1 289 ? 47.635 72.171 -24.501 1.00 54.18 285 ASN D N 1
ATOM 8960 C CA . ASN D 1 289 ? 46.206 72.430 -24.683 1.00 53.93 285 ASN D CA 1
ATOM 8961 C C . ASN D 1 289 ? 46.062 73.624 -25.613 1.00 56.10 285 ASN D C 1
ATOM 8962 O O . ASN D 1 289 ? 46.344 74.763 -25.218 1.00 61.54 285 ASN D O 1
ATOM 8967 N N . HIS D 1 290 ? 45.627 73.370 -26.840 1.00 55.71 286 HIS D N 1
ATOM 8968 C CA . HIS D 1 290 ? 45.439 74.415 -27.841 1.00 58.56 286 HIS D CA 1
ATOM 8969 C C . HIS D 1 290 ? 43.981 74.400 -28.288 1.00 61.47 286 HIS D C 1
ATOM 8970 O O . HIS D 1 290 ? 43.653 73.926 -29.376 1.00 72.64 286 HIS D O 1
ATOM 8977 N N . ARG D 1 291 ? 43.100 74.904 -27.435 1.00 52.10 287 ARG D N 1
ATOM 8978 C CA . ARG D 1 291 ? 41.725 75.178 -27.816 1.00 51.24 287 ARG D CA 1
ATOM 8979 C C . ARG D 1 291 ? 41.601 76.675 -28.062 1.00 49.25 287 ARG D C 1
ATOM 8980 O O . ARG D 1 291 ? 42.116 77.482 -27.280 1.00 52.78 287 ARG D O 1
ATOM 8988 N N . ALA D 1 292 ? 40.937 77.044 -29.154 1.00 47.00 288 ALA D N 1
ATOM 8989 C CA . ALA D 1 292 ? 40.850 78.459 -29.492 1.00 50.82 288 ALA D CA 1
ATOM 8990 C C . ALA D 1 292 ? 40.052 79.241 -28.454 1.00 57.47 288 ALA D C 1
ATOM 8991 O O . ALA D 1 292 ? 40.323 80.429 -28.231 1.00 52.67 288 ALA D O 1
ATOM 8993 N N . ALA D 1 293 ? 39.073 78.600 -27.810 1.00 55.24 289 ALA D N 1
ATOM 8994 C CA . ALA D 1 293 ? 38.365 79.274 -26.731 1.00 45.38 289 ALA D CA 1
ATOM 8995 C C . ALA D 1 293 ? 39.316 79.594 -25.583 1.00 41.44 289 ALA D C 1
ATOM 8996 O O . ALA D 1 293 ? 39.281 80.695 -25.022 1.00 47.89 289 ALA D O 1
ATOM 8998 N N . VAL D 1 294 ? 40.198 78.657 -25.243 1.00 39.49 290 VAL D N 1
ATOM 8999 C CA . VAL D 1 294 ? 41.148 78.908 -24.168 1.00 46.02 290 VAL D CA 1
ATOM 9000 C C . VAL D 1 294 ? 42.143 79.994 -24.572 1.00 49.80 290 VAL D C 1
ATOM 9001 O O . VAL D 1 294 ? 42.450 80.897 -23.785 1.00 45.81 290 VAL D O 1
ATOM 9005 N N . ASP D 1 295 ? 42.642 79.944 -25.808 1.00 53.83 291 ASP D N 1
ATOM 9006 C CA . ASP D 1 295 ? 43.565 80.981 -26.262 1.00 55.93 291 ASP D CA 1
ATOM 9007 C C . ASP D 1 295 ? 42.890 82.348 -26.281 1.00 53.60 291 ASP D C 1
ATOM 9008 O O . ASP D 1 295 ? 43.440 83.327 -25.763 1.00 56.47 291 ASP D O 1
ATOM 9013 N N . GLN D 1 296 ? 41.684 82.436 -26.848 1.00 50.81 292 GLN D N 1
ATOM 9014 C CA . GLN D 1 296 ? 41.002 83.728 -26.863 1.00 48.22 292 GLN D CA 1
ATOM 9015 C C . GLN D 1 296 ? 40.890 84.293 -25.455 1.00 50.73 292 GLN D C 1
ATOM 9016 O O . GLN D 1 296 ? 41.095 85.493 -25.239 1.00 52.49 292 GLN D O 1
ATOM 9022 N N . PHE D 1 297 ? 40.595 83.430 -24.477 1.00 47.84 293 PHE D N 1
ATOM 9023 C CA . PHE D 1 297 ? 40.555 83.867 -23.086 1.00 47.14 293 PHE D CA 1
ATOM 9024 C C . PHE D 1 297 ? 41.932 84.297 -22.604 1.00 46.89 293 PHE D C 1
ATOM 9025 O O . PHE D 1 297 ? 42.089 85.374 -22.015 1.00 46.47 293 PHE D O 1
ATOM 9033 N N . TRP D 1 298 ? 42.940 83.450 -22.828 1.00 48.29 294 TRP D N 1
ATOM 9034 C CA . TRP D 1 298 ? 44.278 83.730 -22.313 1.00 48.23 294 TRP D CA 1
ATOM 9035 C C . TRP D 1 298 ? 44.853 85.004 -22.923 1.00 52.55 294 TRP D C 1
ATOM 9036 O O . TRP D 1 298 ? 45.395 85.854 -22.206 1.00 48.08 294 TRP D O 1
ATOM 9047 N N . GLN D 1 299 ? 44.723 85.167 -24.243 1.00 49.25 295 GLN D N 1
ATOM 9048 C CA . GLN D 1 299 ? 45.267 86.348 -24.905 1.00 55.16 295 GLN D CA 1
ATOM 9049 C C . GLN D 1 299 ? 44.596 87.628 -24.436 1.00 62.88 295 GLN D C 1
ATOM 9050 O O . GLN D 1 299 ? 45.132 88.716 -24.666 1.00 64.90 295 GLN D O 1
ATOM 9056 N N . GLU D 1 300 ? 43.446 87.531 -23.778 1.00 65.55 296 GLU D N 1
ATOM 9057 C CA . GLU D 1 300 ? 42.777 88.736 -23.313 1.00 70.47 296 GLU D CA 1
ATOM 9058 C C . GLU D 1 300 ? 43.283 89.204 -21.944 1.00 68.31 296 GLU D C 1
ATOM 9059 O O . GLU D 1 300 ? 43.260 90.411 -21.665 1.00 74.82 296 GLU D O 1
ATOM 9065 N N . ILE D 1 301 ? 43.769 88.300 -21.097 1.00 68.19 297 ILE D N 1
ATOM 9066 C CA . ILE D 1 301 ? 44.301 88.665 -19.781 1.00 59.86 297 ILE D CA 1
ATOM 9067 C C . ILE D 1 301 ? 45.826 88.648 -19.892 1.00 66.59 297 ILE D C 1
ATOM 9068 O O . ILE D 1 301 ? 46.486 87.654 -19.585 1.00 56.15 297 ILE D O 1
ATOM 9073 N N . ASP D 1 302 ? 46.398 89.767 -20.335 1.00 75.54 298 ASP D N 1
ATOM 9074 C CA . ASP D 1 302 ? 47.858 89.935 -20.390 1.00 81.15 298 ASP D CA 1
ATOM 9075 C C . ASP D 1 302 ? 48.227 91.407 -20.588 1.00 80.05 298 ASP D C 1
ATOM 9076 O O . ASP D 1 302 ? 49.399 91.783 -20.509 1.00 79.14 298 ASP D O 1
#

Foldseek 3Di:
DPQDDDLVLLLLLVLCAVPLAQCRSCVVSVHHSVVSVVSPVSVCVNVPHHQWDPVDVSIHGDPVVVVCNVVSVVVVVVVVVVLVVCQCVVPDDLLEAEEEEAPQCVPLPVVVLCVVVVPLNVSHHYDYDYDDDDVVVVLVCLVSVVHFKYKYKALVCVFKDKAFQDKWKFFKKAQPVDPADEAEEDCSEDVNVVQPVLHHDYDYYYHYLVVSVVCRLVGNHIYTGIPSRCVVCCVVRSMDTHPVVCCSNMRMMTIMMMHTNPDDRPSSVSVVVSRRD/DDDDLVLLQLLVLCQVVLDLVRSCVVSVHDSVVSVVSQVVVCVVVVHRQWDPPDPSIHGDPVVVVCNVVSVVVVVVVVCVCVVPDFQPPVDLQEAEEEADDLPPVVLCVVPVVLLVVHHYHYDYDDDDPVVVVVCQVVLRHFKYKDWDPQKDKDFLDKFWFFKKAFPVDDAPEWAEEEEDDPAPVNVQQVVLVPSYDHDYYYHDLLVSVVCRLVGRTMYTHTVSNCVVVVVVSSMDTPPVVPVSSIGIITMMMIHHPPNPRPSSVSSVVSRD/DPLDDDLLLLQLLVQCQVPLALCRSCVVSVHHSVVSVVSLVSVCVSVVHRQWDVPDPRIHGDPVVVVCNVVSVVVVVVVVCVLVVCLCVLPPDLQEAFEEEAPLCLPQVPVVLCVVCVVLQVSHHYDYDYDDPALAVVLVCQQSVSHFKYKYKPAPRNDHPPVCPVFKDKDFLFKWKFFKKAFPDDDCWEEAEEDCPEDVRVQQVVLPVVDPHNYHYDHYYHHLLVSVVCRLVGRTMYTHICSSCVVVVVVRSMDTPVNPPCSSMGMITIMMMHGPPPVSPSSVSVVVRSD/DDDDLVLLLLLVLCQVPQDLCRSCVVVPHDSVVSVVSQVVVCVVVVHRQWPVPDVSIHGDPVVVVCNVVSVVVNVVVVVVCVVPDAQDDDDLLEAFEEEAPQCVPLPVVVLCVVCCVLQVPGHYHYDYDPDDPVVVLVCQQSVSHFKYKYWDDDDPDDDDDDPVWKDKDFQDKFWFFKKAFVVCQVVQVEWEEAEEDCPEPVNVQQVVLVVVDPYRYDHPYYYNHLLVSVVCRLVGRTMYGGTPSNCVPVVVVSSMDGHPVVCCVSITMITMMMMHTPPDDRVSSVSSVVSRD

Secondary structure (DSSP, 8-state):
-----BHHHHHHHHHHHHH--HHHHHHHTTS-HHHHHHHHHHHHHHHTS--EETT-SS-EE-HHHHHHHHHHHHHHHHHHHHHHHHTTTT--STTEEEEEE-HHHHHHTHHHHHHHTTTTSTT-EEEEEE--S-HHHHHHHHHHTS-SEEEEEE--TTSEEEEEEEEEEEEEEE-TT---EEEEE-TTSHHHHHHHHH--EEEEEES-HHHHHHHHHTTS-EEEEEGGGGHHHHHTTSSEETTTT-GGG-EEEEEEEEEETT---HHHHHHHHHHH-/---BTHHHHHHHHHHHH-SHHHHHHHTTS-HHHHHHHHHHHHHHHSS--EE-SSSS-EE-HHHHHHHHHHHHHHHHHHHHHHHH------STTEEEEE--TTHHHHHHHTTTTTTTT-EEEEE---S-HHHHHHHHHTTS-SEEEEE---EEEEEEEEEEEEEEE-TT-----EEEEEE-TTSHHHHHHHHHH--EEEEEEES-HHHHHHHHHTTS-EEEEEGGGTHHHHHTTS-EETTTT-TTSSEEEEEEEEEETT---HHHHHHHHHH-/-----BTHHHHHHHHHHHH--HHHHHHHTTS-HHHHHHHHHHHHHHHSS--EESSSSS-EE-HHHHHHHHHHHHHHHHHHHHHHHHHGGG-SSTTEEEEEE-HHIIIIIHHHHHHHTHHHHTT-EEEEEE--S-HHHHHHHHHHTSSSEEEEE--GGGSPPGGGGGGEEEEEEEEEEEEEEE-S----EEEEEE-TTSHHHHHHHHHHHS--S-EEEEEEES-HHHHHHHHHTT--EEEEEGGGSHHHHHTTSSEETTTT-GGGSEEEEEEEEEETT---HHHHHHHHHH-/-PPBHHHHHHHHHHHHSSSHHHHHHHTTS-HHHHHHHHHHHHHHHSS--EETTSSS-EE-HHHHHHHHHHHHHHHHHHHHHHHHPPP--SSTTEEEEEE-HHHHHHTHHHHHHHTHHHHTTSEEEEEE--S-HHHHHHHHHTTS-SEEEEE----SS-----TTTEEEEEEEEEEEEEEE-GGGGGG--EEEEEEE-TTSHHHHHHHHHHHTSS-EEEEEEEES-HHHHHHHHHTTS-EEEEEGGGSHHHHHTTS-EES-TT-GGGSEEEEEEEEEETT---HHHHHHHHH--

CATH classification: 1.10.10.10

Solvent-accessible surface area: 50272 Å² total; per-residue (Å²): 106,94,24,46,8,66,46,59,12,0,65,0,0,24,10,0,62,120,78,5,40,7,30,42,0,2,119,50,22,147,21,20,69,52,0,0,25,75,16,0,56,29,0,19,6,8,6,13,10,48,0,2,11,49,31,1,28,24,6,28,29,8,141,30,0,114,92,1,29,69,40,0,76,80,1,22,72,26,10,112,44,0,53,95,68,3,62,67,34,28,27,125,56,99,86,2,0,12,3,10,1,38,38,7,0,0,5,17,15,10,0,67,32,17,41,128,21,39,153,53,5,51,104,6,12,4,12,2,60,13,12,121,41,39,68,107,22,5,25,38,25,1,47,39,43,14,5,1,0,3,0,5,2,58,141,128,140,121,90,14,61,122,13,75,41,77,74,16,62,0,0,0,0,10,1,68,156,68,218,110,56,17,1,9,10,4,122,90,19,73,7,6,118,11,2,79,66,54,89,108,127,42,16,2,50,4,22,17,0,27,7,0,7,72,0,0,42,27,20,19,0,10,0,14,0,0,57,27,14,0,90,95,24,41,80,101,127,95,1,44,38,10,89,96,123,61,126,106,92,15,15,77,4,32,0,3,0,22,30,2,56,64,14,152,35,65,6,1,60,80,13,1,110,71,16,54,206,173,42,5,70,12,77,15,0,69,0,0,19,13,0,59,122,82,5,32,44,36,34,0,3,141,46,53,117,42,92,88,66,20,0,35,160,34,0,101,36,0,23,124,16,3,47,6,89,0,4,44,115,124,76,157,78,20,74,44,20,116,47,0,126,34,0,28,50,26,0,80,66,0,30,79,40,23,103,6,1,76,72,5,8,63,101,37,67,74,152,56,124,64,1,0,15,2,10,28,79,13,24,9,2,0,108,23,12,56,126,25,35,171,45,1,74,87,3,15,0,10,9,44,61,31,115,38,2,75,40,2,21,58,80,44,0,62,80,65,25,9,0,0,9,8,50,47,116,166,148,38,73,127,6,86,29,71,70,7,89,0,1,2,0,15,2,68,209,44,164,140,180,90,35,42,11,1,11,10,14,91,42,25,64,16,10,77,22,1,69,86,72,45,217,126,60,113,85,17,4,28,0,43,29,13,27,0,0,4,52,0,0,38,40,21,16,0,5,0,11,0,0,36,36,11,0,123,79,26,48,78,85,148,103,1,67,33,12,83,86,122,56,112,138,110,28,16,104,21,44,8,7,0,29,35,1,66,83,7,161,42,64,0,0,57,71,0,10,106,79,28,129,148,118,48,51,5,92,13,44,17,0,64,0,0,25,17,0,77,140,78,7,32,3,31,41,0,2,170,53,21,156,23,22,40,50,1,0,20,76,29,0,71,32,0,14,14,8,5,6,4,60,0,4,11,34,19,23,144,59,10,66,39,2,91,36,0,113,99,0,37,82,35,0,88,62,0,31,79,42,20,120,58,2,56,94,64,0,54,113,31,24,18,108,56,121,77,2,0,21,2,8,0,20,9,10,11,1,3,24,15,8,4,104,29,19,52,120,17,34,127,43,0,74,94,4,4,4,15,2,40,9,21,52,47,38,23,80,14,6,1,48,20,0,21,44,52,15,7,0,0,1,1,0,2,74,21,80,34,1,60,12,30,6,58,16,76,132,83,21,64,128,14,84,28,56,77,12,93,0,0,0,0,10,5,77,181,132,173,87,24,50,14,1,11,7,4,148,127,20,45,12,5,129,21,1,72,94,28,17,185,102,14,99,59,83,39,104,76,30,2,46,0,29,15,5,22,0,0,3,79,12,0,32,32,39,24,10,4,0,4,0,1,38,73,13,0,100,108,36,39,74,88,128,77,1,43,30,10,65,104,156,88,138,149,31,19,21,107,10,40,0,10,0,7,37,2,62,90,5,140,52,66,5,0,52,84,2,5,124,75,18,109,158,77,8,83,34,73,14,1,56,0,0,14,6,1,49,65,58,26,65,38,45,37,0,0,105,50,45,184,40,82,97,59,34,0,52,163,40,4,114,35,0,26,113,14,3,55,7,78,0,7,58,154,136,35,222,90,30,71,29,27,120,44,0,118,68,0,9,60,22,0,32,81,0,34,74,41,8,104,8,0,88,82,3,2,70,103,63,67,70,161,58,124,72,5,0,29,1,0,0,58,21,10,0,0,2,20,4,0,0,90,28,5,51,124,12,52,175,54,8,72,96,4,18,8,7,0,43,17,16,70,74,0,11,4,14,4,6,30,49,0,49,65,62,32,6,1,0,0,0,9,7,41,50,96,60,131,143,131,48,150,88,35,146,110,76,6,71,125,17,88,32,77,73,23,81,0,2,1,0,0,3,59,174,36,67,172,54,55,175,82,8,41,10,1,7,12,10,89,60,18,23,7,9,82,29,1,71,67,42,14,173,104,25,118,41,83,35,104,64,16,6,21,0,37,2,0,22,0,0,4,83,0,0,38,20,11,18,0,0,0,1,0,0,65,25,16,0,101,95,25,44,73,98,143,107,2,49,41,1,24,73,117,56,124,120,30,26,11,95,2,52,0,10,0,13,33,5,48,91,12,149,39,74,7,2,42,88,1,8,120,70,13,142

Radius of gyration: 35.81 Å; Cα contacts (8 Å, |Δi|>4): 2020; chains: 4; bounding box: 63×114×59 Å

Nearest PDB structures (foldseek):
  5y9s-assembly1_D  TM=1.003E+00  e=4.055E-63  Vibrio vulnificus CMCP6
  5y9s-assembly1_B  TM=9.534E-01  e=2.778E-50  Vibrio vulnificus CMCP6
  5y9s-assembly1_C  TM=6.760E-01  e=6.493E-52  Vibrio vulnificus CMCP6
  5y9s-assembly1_A  TM=6.737E-01  e=8.212E-49  Vibrio vulnificus CMCP6
  3hhg-assembly1_D  TM=5.194E-01  e=9.717E-18  Neisseria meningitidis serogroup B